Protein AF-0000000072543665 (afdb_homodimer)

Solvent-accessible surface area (backbone atoms only — not comparable to full-atom values): 43039 Å² total; per-residue (Å²): 125,85,68,69,46,67,30,42,24,50,33,40,37,36,39,25,65,48,88,62,60,56,74,70,68,54,49,58,55,33,47,36,48,7,52,50,52,46,51,33,30,59,64,50,73,60,45,71,70,67,38,50,72,37,11,46,48,47,35,38,36,53,40,24,29,23,75,72,52,76,72,54,81,66,68,75,45,65,63,80,78,76,68,82,71,56,86,48,77,48,58,83,32,67,65,46,32,52,29,47,44,53,49,45,50,52,23,52,49,37,42,51,32,21,21,75,61,58,68,23,62,46,40,35,40,36,21,64,74,31,35,34,42,40,33,15,62,40,37,46,17,27,71,41,34,36,33,38,36,25,29,35,42,63,70,53,56,50,53,37,49,74,72,68,39,65,69,45,40,62,55,40,52,51,51,52,51,51,53,58,56,59,64,68,68,74,88,77,84,64,71,80,72,63,58,73,32,69,60,50,66,56,46,55,76,69,66,58,64,56,83,82,54,71,81,71,56,69,63,31,57,54,34,44,57,51,47,49,63,68,31,38,67,30,67,46,30,26,34,43,26,52,48,74,34,37,57,48,49,51,56,49,58,74,68,40,65,82,47,32,39,87,58,71,59,54,18,50,40,63,49,25,36,41,26,76,48,84,31,48,55,21,23,34,42,66,54,48,76,46,79,48,74,42,84,40,66,45,98,87,65,50,72,42,66,30,28,35,38,39,37,38,44,84,44,48,48,67,34,54,53,37,43,52,53,48,47,62,72,72,45,88,57,50,38,36,41,39,47,43,68,42,66,64,33,15,47,63,28,43,68,64,87,61,78,48,80,82,70,82,58,86,70,60,57,68,64,46,48,80,92,51,47,64,54,55,36,36,56,60,61,54,85,59,68,47,46,44,69,40,33,40,36,40,49,98,91,40,71,47,78,41,103,126,84,69,70,44,67,28,41,24,50,31,40,36,37,38,24,64,46,88,61,60,55,75,70,68,54,50,58,55,34,48,37,48,6,53,50,52,45,51,34,29,60,64,50,74,59,45,70,71,67,36,50,70,36,12,47,48,47,36,40,38,53,42,22,30,23,75,73,52,75,73,53,83,65,67,75,46,66,63,79,80,77,68,82,70,57,88,48,78,49,59,82,31,69,65,47,31,51,29,48,43,54,51,46,50,51,23,52,50,39,42,51,32,19,21,75,62,58,69,23,63,46,39,35,40,35,21,63,74,33,34,35,43,40,32,15,61,40,37,46,16,27,71,41,34,36,34,38,36,22,29,35,41,63,70,56,56,52,53,38,48,72,73,68,39,64,68,44,40,62,56,40,52,50,51,51,51,51,53,57,56,57,62,69,67,73,88,78,84,64,73,80,72,63,55,70,28,67,62,47,58,56,45,56,78,69,65,58,61,55,82,84,52,71,81,68,54,69,64,23,58,56,32,38,56,52,47,51,62,69,30,40,68,28,66,45,29,25,35,44,26,50,45,74,33,39,57,48,49,51,56,48,58,75,68,40,64,83,47,32,39,88,58,69,58,53,18,51,41,63,47,26,35,41,27,75,47,84,31,48,55,22,23,33,43,64,56,48,75,46,80,50,77,44,84,40,64,46,99,85,65,50,72,41,66,31,29,36,39,40,38,38,44,84,44,48,49,64,35,53,54,38,43,51,53,50,46,61,72,74,45,87,57,53,36,36,39,38,48,42,68,42,68,65,34,15,47,63,27,44,68,63,87,63,79,48,80,81,69,81,57,85,70,62,57,69,63,46,49,80,92,52,46,64,52,56,36,36,57,59,62,55,84,60,68,47,46,45,70,39,32,40,36,41,48,98,90,40,71,49,77,43,102

Structure (mmCIF, N/CA/C/O backbone):
data_AF-0000000072543665-model_v1
#
loop_
_entity.id
_entity.type
_entity.pdbx_description
1 polymer 'Uncharacterized protein'
#
loop_
_atom_site.group_PDB
_atom_site.id
_atom_site.type_symbol
_atom_site.label_atom_id
_atom_site.label_alt_id
_atom_site.label_comp_id
_atom_site.label_asym_id
_atom_site.label_entity_id
_atom_site.label_seq_id
_atom_site.pdbx_PDB_ins_code
_atom_site.Cartn_x
_atom_site.Cartn_y
_atom_site.Car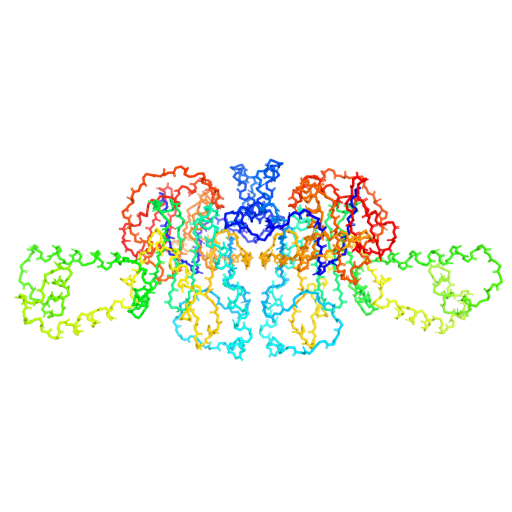tn_z
_atom_site.occupancy
_atom_site.B_iso_or_equiv
_atom_site.auth_seq_id
_atom_site.auth_comp_id
_atom_site.auth_asym_id
_atom_site.auth_atom_id
_atom_site.pdbx_PDB_model_num
ATOM 1 N N . LYS A 1 1 ? -8.148 32.5 -3.932 1 74 1 LYS A N 1
ATOM 2 C CA . LYS A 1 1 ? -7.395 31.25 -3.951 1 74 1 LYS A CA 1
ATOM 3 C C . LYS A 1 1 ? -7.289 30.656 -2.551 1 74 1 LYS A C 1
ATOM 5 O O . LYS A 1 1 ? -7.27 31.375 -1.558 1 74 1 LYS A O 1
ATOM 10 N N . ILE A 1 2 ? -7.387 29.375 -2.41 1 83.69 2 ILE A N 1
ATOM 11 C CA . ILE A 1 2 ? -7.398 28.734 -1.099 1 83.69 2 ILE A CA 1
ATOM 12 C C . ILE A 1 2 ? -5.969 28.5 -0.627 1 83.69 2 ILE A C 1
ATOM 14 O O . ILE A 1 2 ? -5.164 27.891 -1.348 1 83.69 2 ILE A O 1
ATOM 18 N N . PRO A 1 3 ? -5.664 29.047 0.487 1 84.81 3 PRO A N 1
ATOM 19 C CA . PRO A 1 3 ? -4.324 28.781 1.022 1 84.81 3 PRO A CA 1
ATOM 20 C C . PRO A 1 3 ? -4.141 27.344 1.476 1 84.81 3 PRO A C 1
ATOM 22 O O . PRO A 1 3 ? -5.121 26.641 1.723 1 84.81 3 PRO A O 1
ATOM 25 N N . ILE A 1 4 ? -2.893 26.953 1.567 1 87.69 4 ILE A N 1
ATOM 26 C CA . ILE A 1 4 ? -2.602 25.609 2.045 1 87.69 4 ILE A CA 1
ATOM 27 C C . ILE A 1 4 ? -2.699 25.578 3.568 1 87.69 4 ILE A C 1
ATOM 29 O O . ILE A 1 4 ? -2.293 26.516 4.246 1 87.69 4 ILE A O 1
ATOM 33 N N . ASP A 1 5 ? -3.297 24.641 4.09 1 92 5 ASP A N 1
ATOM 34 C CA . ASP A 1 5 ? -3.404 24.344 5.512 1 92 5 ASP A CA 1
ATOM 35 C C . ASP A 1 5 ? -2.672 23.047 5.855 1 92 5 ASP A C 1
ATOM 37 O O . ASP A 1 5 ? -3.119 21.953 5.492 1 92 5 ASP A O 1
ATOM 41 N N . TRP A 1 6 ? -1.608 23.125 6.613 1 94.12 6 TRP A N 1
ATOM 42 C CA . TRP A 1 6 ? -0.753 21.969 6.902 1 94.12 6 TRP A CA 1
ATOM 43 C C . TRP A 1 6 ? -1.283 21.188 8.094 1 94.12 6 TRP A C 1
ATOM 45 O O . TRP A 1 6 ? -0.741 20.141 8.445 1 94.12 6 TRP A O 1
ATOM 55 N N . SER A 1 7 ? -2.307 21.719 8.719 1 95.81 7 SER A N 1
ATOM 56 C CA . SER A 1 7 ? -2.904 20.953 9.805 1 95.81 7 SER A CA 1
ATOM 57 C C . SER A 1 7 ? -3.691 19.766 9.281 1 95.81 7 SER A C 1
ATOM 59 O O . SER A 1 7 ? -4.246 19.812 8.18 1 95.81 7 SER A O 1
ATOM 61 N N . LEU A 1 8 ? -3.709 18.719 10.039 1 97.38 8 LEU A N 1
ATOM 62 C CA . LEU A 1 8 ? -4.461 17.516 9.672 1 97.38 8 LEU A CA 1
ATOM 63 C C . LEU A 1 8 ? -5.918 17.641 10.109 1 97.38 8 LEU A C 1
ATOM 65 O O . LEU A 1 8 ? -6.219 18.281 11.117 1 97.38 8 LEU A O 1
ATOM 69 N N . LYS A 1 9 ? -6.738 17.109 9.312 1 97.44 9 LYS A N 1
ATOM 70 C CA . LYS A 1 9 ? -8.164 17.078 9.617 1 97.44 9 LYS A CA 1
ATOM 71 C C . LYS A 1 9 ? -8.672 15.648 9.75 1 97.44 9 LYS A C 1
ATOM 73 O O . LYS A 1 9 ? -8.133 14.734 9.117 1 97.44 9 LYS A O 1
ATOM 78 N N . SER A 1 10 ? -9.656 15.438 10.594 1 96.56 10 SER A N 1
ATOM 79 C CA . SER A 1 10 ? -10.188 14.094 10.82 1 96.56 10 SER A CA 1
ATOM 80 C C . SER A 1 10 ? -11.523 13.898 10.102 1 96.56 10 SER A C 1
ATOM 82 O O . SER A 1 10 ? -11.984 12.773 9.93 1 96.56 10 SER A O 1
ATOM 84 N N . LYS A 1 11 ? -12.133 15.016 9.773 1 97.12 11 LYS A N 1
ATOM 85 C CA . LYS A 1 11 ? -13.422 14.961 9.102 1 97.12 11 LYS A CA 1
ATOM 86 C C . LYS A 1 11 ? -13.609 16.156 8.18 1 97.12 11 LYS A C 1
ATOM 88 O O . LYS A 1 11 ? -13.125 17.25 8.469 1 97.12 11 LYS A O 1
ATOM 93 N N . LEU A 1 12 ? -14.242 15.945 7.086 1 97.44 12 LEU A N 1
ATOM 94 C CA . LEU A 1 12 ? -14.594 16.953 6.098 1 97.44 12 LEU A CA 1
ATOM 95 C C . LEU A 1 12 ? -16.047 16.812 5.648 1 97.44 12 LEU A C 1
ATOM 97 O O . LEU A 1 12 ? -16.469 15.703 5.297 1 97.44 12 LEU A O 1
ATOM 101 N N . ARG A 1 13 ? -16.75 17.859 5.809 1 97.19 13 ARG A N 1
ATOM 102 C CA . ARG A 1 13 ? -18.141 17.891 5.371 1 97.19 13 ARG A CA 1
ATOM 103 C C . ARG A 1 13 ? -18.328 18.844 4.199 1 97.19 13 ARG A C 1
ATOM 105 O O . ARG A 1 13 ? -17.969 20.016 4.289 1 97.19 13 ARG A O 1
ATOM 112 N N . ILE A 1 14 ? -18.922 18.375 3.164 1 96.62 14 ILE A N 1
ATOM 113 C CA . ILE A 1 14 ? -19.219 19.172 1.981 1 96.62 14 ILE A CA 1
ATOM 114 C C . ILE A 1 14 ? -20.734 19.359 1.848 1 96.62 14 ILE A C 1
ATOM 116 O O . ILE A 1 14 ? -21.484 18.391 1.897 1 96.62 14 ILE A O 1
ATOM 120 N N . ALA A 1 15 ? -21.156 20.547 1.679 1 94.75 15 ALA A N 1
ATOM 121 C CA . ALA A 1 15 ? -22.562 20.844 1.507 1 94.75 15 ALA A CA 1
ATOM 122 C C . ALA A 1 15 ? -22.812 21.656 0.234 1 94.75 15 ALA A C 1
ATOM 124 O O . ALA A 1 15 ? -22.078 22.609 -0.052 1 94.75 15 ALA A O 1
ATOM 125 N N . SER A 1 16 ? -23.797 21.234 -0.532 1 94.25 16 SER A N 1
ATOM 126 C CA . SER A 1 16 ? -24.188 21.922 -1.756 1 94.25 16 SER A CA 1
ATOM 127 C C . SER A 1 16 ? -25.625 21.609 -2.137 1 94.25 16 SER A C 1
ATOM 129 O O . SER A 1 16 ? -26.188 20.594 -1.696 1 94.25 16 SER A O 1
ATOM 131 N N . THR A 1 17 ? -26.172 22.531 -2.908 1 91.5 17 THR A N 1
ATOM 132 C CA . THR A 1 17 ? -27.516 22.266 -3.436 1 91.5 17 THR A CA 1
ATOM 133 C C . THR A 1 17 ? -27.438 21.359 -4.664 1 91.5 17 THR A C 1
ATOM 135 O O . THR A 1 17 ? -28.438 20.75 -5.059 1 91.5 17 THR A O 1
ATOM 138 N N . ASP A 1 18 ? -26.281 21.281 -5.219 1 92.06 18 ASP A N 1
ATOM 139 C CA . ASP A 1 18 ? -26.078 20.391 -6.363 1 92.06 18 ASP A CA 1
ATOM 140 C C . ASP A 1 18 ? -26.094 18.938 -5.93 1 92.06 18 ASP A C 1
ATOM 142 O O . ASP A 1 18 ? -25.844 18.625 -4.766 1 92.06 18 ASP A O 1
ATOM 146 N N . ASN A 1 19 ? -26.391 18.109 -6.887 1 90.5 19 ASN A N 1
ATOM 147 C CA . ASN A 1 19 ? -26.344 16.672 -6.641 1 90.5 19 ASN A CA 1
ATOM 148 C C . ASN A 1 19 ? -24.922 16.188 -6.418 1 90.5 19 ASN A C 1
ATOM 150 O O . ASN A 1 19 ? -24.016 16.516 -7.191 1 90.5 19 ASN A O 1
ATOM 154 N N . LEU A 1 20 ? -24.719 15.445 -5.293 1 92.19 20 LEU A N 1
ATOM 155 C CA . LEU A 1 20 ? -23.391 14.906 -4.969 1 92.19 20 LEU A CA 1
ATOM 156 C C . LEU A 1 20 ? -23.422 13.383 -4.988 1 92.19 20 LEU A C 1
ATOM 158 O O . LEU A 1 20 ? -22.484 12.742 -4.508 1 92.19 20 LEU A O 1
ATOM 162 N N . SER A 1 21 ? -24.328 12.758 -5.594 1 86.94 21 SER A N 1
ATOM 163 C CA . SER A 1 21 ? -24.5 11.312 -5.582 1 86.94 21 SER A CA 1
ATOM 164 C C . SER A 1 21 ? -23.391 10.617 -6.355 1 86.94 21 SER A C 1
ATOM 166 O O . SER A 1 21 ? -23.062 9.453 -6.09 1 86.94 21 SER A O 1
ATOM 168 N N . TRP A 1 22 ? -22.844 11.352 -7.281 1 86.25 22 TRP A N 1
ATOM 169 C CA . TRP A 1 22 ? -21.797 10.773 -8.109 1 86.25 22 TRP A CA 1
ATOM 170 C C . TRP A 1 22 ? -20.547 10.469 -7.273 1 86.25 22 TRP A C 1
ATOM 172 O O . TRP A 1 22 ? -19.688 9.688 -7.688 1 86.25 22 TRP A O 1
ATOM 182 N N . CYS A 1 23 ? -20.453 10.984 -6.113 1 87.12 23 CYS A N 1
ATOM 183 C CA . CYS A 1 23 ? -19.328 10.719 -5.227 1 87.12 23 CYS A CA 1
ATOM 184 C C . CYS A 1 23 ? -19.469 9.367 -4.543 1 87.12 23 CYS A C 1
ATOM 186 O O . CYS A 1 23 ? -18.484 8.812 -4.039 1 87.12 23 CYS A O 1
ATOM 188 N N . MET A 1 24 ? -20.609 8.836 -4.488 1 81.19 24 MET A N 1
ATOM 189 C CA . MET A 1 24 ? -20.859 7.602 -3.748 1 81.19 24 MET A CA 1
ATOM 190 C C . MET A 1 24 ? -21.156 6.449 -4.699 1 81.19 24 MET A C 1
ATOM 192 O O . MET A 1 24 ? -20.875 5.293 -4.395 1 81.19 24 MET A O 1
ATOM 196 N N . ASN A 1 25 ? -21.891 6.73 -5.688 1 77.94 25 ASN A N 1
ATOM 197 C CA . ASN A 1 25 ? -22.375 5.695 -6.59 1 77.94 25 ASN A CA 1
ATOM 198 C C . ASN A 1 25 ? -21.406 5.434 -7.734 1 77.94 25 ASN A C 1
ATOM 200 O O . ASN A 1 25 ? -21.781 5.543 -8.906 1 77.94 25 ASN A O 1
ATOM 204 N N . MET A 1 26 ? -20.312 5.055 -7.301 1 77.06 26 MET A N 1
ATOM 205 C CA . MET A 1 26 ? -19.312 4.828 -8.336 1 77.06 26 MET A CA 1
ATOM 206 C C . MET A 1 26 ? -19.359 3.385 -8.828 1 77.06 26 MET A C 1
ATOM 208 O O . MET A 1 26 ? -19.438 2.453 -8.031 1 77.06 26 MET A O 1
ATOM 212 N N . LYS A 1 27 ? -19.391 3.338 -10.133 1 82.25 27 LYS A N 1
ATOM 213 C CA . LYS A 1 27 ? -19.266 2.018 -10.742 1 82.25 27 LYS A CA 1
ATOM 214 C C . LYS A 1 27 ? -17.875 1.438 -10.508 1 82.25 27 LYS A C 1
ATOM 216 O O . LYS A 1 27 ? -16.922 2.18 -10.258 1 82.25 27 LYS A O 1
ATOM 221 N N . SER A 1 28 ? -17.875 0.168 -10.625 1 83.5 28 SER A N 1
ATOM 222 C CA . SER A 1 28 ? -16.609 -0.538 -10.398 1 83.5 28 SER A CA 1
ATOM 223 C C . SER A 1 28 ? -15.516 -0.043 -11.336 1 83.5 28 SER A C 1
ATOM 225 O O . SER A 1 28 ? -14.367 0.118 -10.93 1 83.5 28 SER A O 1
ATOM 227 N N . PHE A 1 29 ? -15.914 0.272 -12.469 1 82.31 29 PHE A N 1
ATOM 228 C CA . PHE A 1 29 ? -14.953 0.729 -13.461 1 82.31 29 PHE A CA 1
ATOM 229 C C . PHE A 1 29 ? -14.414 2.107 -13.094 1 82.31 29 PHE A C 1
ATOM 231 O O . PHE A 1 29 ? -13.219 2.371 -13.25 1 82.31 29 PHE A O 1
ATOM 238 N N . ASP A 1 30 ? -15.273 2.939 -12.609 1 82.81 30 ASP A N 1
ATOM 239 C CA . ASP A 1 30 ? -14.859 4.285 -12.227 1 82.81 30 ASP A CA 1
ATOM 240 C C . ASP A 1 30 ? -13.914 4.25 -11.023 1 82.81 30 ASP A C 1
ATOM 242 O O . ASP A 1 30 ? -12.938 5.004 -10.977 1 82.81 30 ASP A O 1
ATOM 246 N N . GLU A 1 31 ? -14.219 3.42 -10.203 1 82.94 31 GLU A N 1
ATOM 247 C CA . GLU A 1 31 ? -13.352 3.266 -9.039 1 82.94 31 GLU A CA 1
ATOM 248 C C . GLU A 1 31 ? -11.969 2.766 -9.445 1 82.94 31 GLU A C 1
ATOM 250 O O . GLU A 1 31 ? -10.953 3.305 -9 1 82.94 31 GLU A O 1
ATOM 255 N N . ALA A 1 32 ? -11.961 1.787 -10.258 1 82.75 32 ALA A N 1
ATOM 256 C CA . ALA A 1 32 ? -10.695 1.225 -10.727 1 82.75 32 ALA A CA 1
ATOM 257 C C . ALA A 1 32 ? -9.883 2.262 -11.5 1 82.75 32 ALA A C 1
ATOM 259 O O . ALA A 1 32 ? -8.664 2.357 -11.328 1 82.75 32 ALA A O 1
ATOM 260 N N . THR A 1 33 ? -10.586 3.002 -12.242 1 77.56 33 THR A N 1
ATOM 261 C CA . THR A 1 33 ? -9.93 4.047 -13.023 1 77.56 33 THR A CA 1
ATOM 262 C C . THR A 1 33 ? -9.352 5.121 -12.109 1 77.56 33 THR A C 1
ATOM 264 O O . THR A 1 33 ? -8.25 5.621 -12.359 1 77.56 33 THR A O 1
ATOM 267 N N . GLY A 1 34 ? -10.141 5.461 -11.148 1 78.38 34 GLY A N 1
ATOM 268 C CA . GLY A 1 34 ? -9.641 6.438 -10.188 1 78.38 34 GLY A CA 1
ATOM 269 C C . GLY A 1 34 ? -8.367 6 -9.492 1 78.38 34 GLY A C 1
ATOM 270 O O . GLY A 1 34 ? -7.434 6.789 -9.344 1 78.38 34 GLY A O 1
ATOM 271 N N . LEU A 1 35 ? -8.297 4.781 -9.094 1 79.69 35 LEU A N 1
ATOM 272 C CA . LEU A 1 35 ? -7.113 4.223 -8.445 1 79.69 35 LEU A CA 1
ATOM 273 C C . LEU A 1 35 ? -5.918 4.254 -9.391 1 79.69 35 LEU A C 1
ATOM 275 O O . LEU A 1 35 ? -4.824 4.672 -9.008 1 79.69 35 LEU A O 1
ATOM 279 N N . GLN A 1 36 ? -6.211 3.857 -10.547 1 75.94 36 GLN A N 1
ATOM 280 C CA . GLN A 1 36 ? -5.145 3.807 -11.547 1 75.94 36 GLN A CA 1
ATOM 281 C C . GLN A 1 36 ? -4.598 5.203 -11.836 1 75.94 36 GLN A C 1
ATOM 283 O O . GLN A 1 36 ? -3.387 5.387 -11.961 1 75.94 36 GLN A O 1
ATOM 288 N N . SER A 1 37 ? -5.484 6.09 -11.945 1 74.19 37 SER A N 1
ATOM 289 C CA . SER A 1 37 ? -5.082 7.465 -12.219 1 74.19 37 SER A CA 1
ATOM 290 C C . SER A 1 37 ? -4.262 8.047 -11.07 1 74.19 37 SER A C 1
ATOM 292 O O . SER A 1 37 ? -3.328 8.812 -11.297 1 74.19 37 SER A O 1
ATOM 294 N N . PHE A 1 38 ? -4.613 7.738 -9.938 1 75.06 38 PHE A N 1
ATOM 295 C CA . PHE A 1 38 ? -3.887 8.188 -8.75 1 75.06 38 PHE A CA 1
ATOM 296 C C . PHE A 1 38 ? -2.457 7.66 -8.766 1 75.06 38 PHE A C 1
ATOM 298 O O . PHE A 1 38 ? -1.521 8.383 -8.422 1 75.06 38 PHE A O 1
ATOM 305 N N . LEU A 1 39 ? -2.258 6.449 -9.156 1 73.94 39 LEU A N 1
ATOM 306 C CA . LEU A 1 39 ? -0.971 5.766 -9.094 1 73.94 39 LEU A CA 1
ATOM 307 C C . LEU A 1 39 ? -0.036 6.262 -10.188 1 73.94 39 LEU A C 1
ATOM 309 O O . LEU A 1 39 ? 1.17 6.398 -9.969 1 73.94 39 LEU A O 1
ATOM 313 N N . THR A 1 40 ? -0.491 6.438 -11.32 1 66.62 40 THR A N 1
ATOM 314 C CA . THR A 1 40 ? 0.354 6.781 -12.461 1 66.62 40 THR A CA 1
ATOM 315 C C . THR A 1 40 ? 0.629 8.281 -12.5 1 66.62 40 THR A C 1
ATOM 317 O O . THR A 1 40 ? 1.479 8.742 -13.258 1 66.62 40 THR A O 1
ATOM 320 N N . CYS A 1 41 ? 0.304 8.977 -11.461 1 57.69 41 CYS A N 1
ATOM 321 C CA . CYS A 1 41 ? 0.496 10.414 -11.367 1 57.69 41 CYS A CA 1
ATOM 322 C C . CYS A 1 41 ? 0.466 11.07 -12.742 1 57.69 41 CYS A C 1
ATOM 324 O O . CYS A 1 41 ? 1.146 12.062 -12.977 1 57.69 41 CYS A O 1
ATOM 326 N N . GLN A 1 42 ? 0.252 10.258 -13.852 1 51.53 42 GLN A N 1
ATOM 327 C CA . GLN A 1 42 ? 0.447 10.781 -15.203 1 51.53 42 GLN A CA 1
ATOM 328 C C . GLN A 1 42 ? -0.105 12.195 -15.328 1 51.53 42 GLN A C 1
ATOM 330 O O . GLN A 1 42 ? -1.228 12.469 -14.898 1 51.53 42 GLN A O 1
ATOM 335 N N . ASP A 1 43 ? 0.897 13.141 -15.188 1 45.41 43 ASP A N 1
ATOM 336 C CA . ASP A 1 43 ? 0.604 14.531 -15.539 1 45.41 43 ASP A CA 1
ATOM 337 C C . ASP A 1 43 ? -0.331 14.602 -16.75 1 45.41 43 ASP A C 1
ATOM 339 O O . ASP A 1 43 ? -0.404 15.625 -17.422 1 45.41 43 ASP A O 1
ATOM 343 N N . LYS A 1 44 ? -0.463 13.492 -17.453 1 41.06 44 LYS A N 1
ATOM 344 C CA . LYS A 1 44 ? -1.145 14.008 -18.641 1 41.06 44 LYS A CA 1
ATOM 345 C C . LYS A 1 44 ? -2.252 14.984 -18.25 1 41.06 44 LYS A C 1
ATOM 347 O O . LYS A 1 44 ? -3.17 14.625 -17.5 1 41.06 44 LYS A O 1
ATOM 352 N N . ILE A 1 45 ? -1.913 16.172 -17.828 1 40.81 45 ILE A N 1
ATOM 353 C CA . ILE A 1 45 ? -2.91 17.234 -17.891 1 40.81 45 ILE A CA 1
ATOM 354 C C . ILE A 1 45 ? -4.25 16.656 -18.344 1 40.81 45 ILE A C 1
ATOM 356 O O . ILE A 1 45 ? -5.301 17.016 -17.812 1 40.81 45 ILE A O 1
ATOM 360 N N . THR A 1 46 ? -4.121 15.844 -19.312 1 43.5 46 THR A N 1
ATOM 361 C CA . THR A 1 46 ? -5.262 15.352 -20.078 1 43.5 46 THR A CA 1
ATOM 362 C C . THR A 1 46 ? -5.992 14.25 -19.312 1 43.5 46 THR A C 1
ATOM 364 O O . THR A 1 46 ? -7.125 13.898 -19.641 1 43.5 46 THR A O 1
ATOM 367 N N . SER A 1 47 ? -5.32 13.734 -18.281 1 49.78 47 SER A N 1
ATOM 368 C CA . SER A 1 47 ? -5.914 12.523 -17.734 1 49.78 47 SER A CA 1
ATOM 369 C C . SER A 1 47 ? -7.09 12.852 -16.812 1 49.78 47 SER A C 1
ATOM 371 O O . SER A 1 47 ? -8.125 12.18 -16.859 1 49.78 47 SER A O 1
ATOM 373 N N . PHE A 1 48 ? -6.844 13.977 -15.891 1 51.91 48 PHE A N 1
ATOM 374 C CA . PHE A 1 48 ? -8.008 14.312 -15.078 1 51.91 48 PHE A CA 1
ATOM 375 C C . PHE A 1 48 ? -9.195 14.672 -15.953 1 51.91 48 PHE A C 1
ATOM 377 O O . PHE A 1 48 ? -10.352 14.492 -15.555 1 51.91 48 PHE A O 1
ATOM 384 N N . GLN A 1 49 ? -8.703 15.195 -17.078 1 52.12 49 GLN A N 1
ATOM 385 C CA . GLN A 1 49 ? -9.758 15.633 -18 1 52.12 49 GLN A CA 1
ATOM 386 C C . GLN A 1 49 ? -10.531 14.438 -18.547 1 52.12 49 GLN A C 1
ATOM 388 O O . GLN A 1 49 ? -11.711 14.555 -18.891 1 52.12 49 GLN A O 1
ATOM 393 N N . TRP A 1 50 ? -9.82 13.266 -18.453 1 55.28 50 TRP A N 1
ATOM 394 C CA . TRP A 1 50 ? -10.484 12.133 -19.078 1 55.28 50 TRP A CA 1
ATOM 395 C C . TRP A 1 50 ? -11.148 11.234 -18.047 1 55.28 50 TRP A C 1
ATOM 397 O O . TRP A 1 50 ? -11.883 10.305 -18.391 1 55.28 50 TRP A O 1
ATOM 407 N N . ASP A 1 51 ? -10.977 11.812 -16.797 1 70.44 51 ASP A N 1
ATOM 408 C CA . ASP A 1 51 ? -11.594 11 -15.758 1 70.44 51 ASP A CA 1
ATOM 409 C C . ASP A 1 51 ? -13.062 11.375 -15.57 1 70.44 51 ASP A C 1
ATOM 411 O O . ASP A 1 51 ? -13.43 12.547 -15.664 1 70.44 51 ASP A O 1
ATOM 415 N N . SER A 1 52 ? -13.859 10.453 -15.516 1 81.69 52 SER A N 1
ATOM 416 C CA . SER A 1 52 ? -15.211 10.719 -15.039 1 81.69 52 SER A CA 1
ATOM 417 C C . SER A 1 52 ? -15.195 11.414 -13.68 1 81.69 52 SER A C 1
ATOM 419 O O . SER A 1 52 ? -14.195 11.344 -12.961 1 81.69 52 SER A O 1
ATOM 421 N N . PRO A 1 53 ? -16.188 12.188 -13.43 1 83.94 53 PRO A N 1
ATOM 422 C CA . PRO A 1 53 ? -16.266 12.82 -12.109 1 83.94 53 PRO A CA 1
ATOM 423 C C . PRO A 1 53 ? -16.109 11.82 -10.969 1 83.94 53 PRO A C 1
ATOM 425 O O . PRO A 1 53 ? -15.469 12.125 -9.953 1 83.94 53 PRO A O 1
ATOM 428 N N . GLU A 1 54 ? -16.625 10.695 -11.211 1 87.31 54 GLU A N 1
AT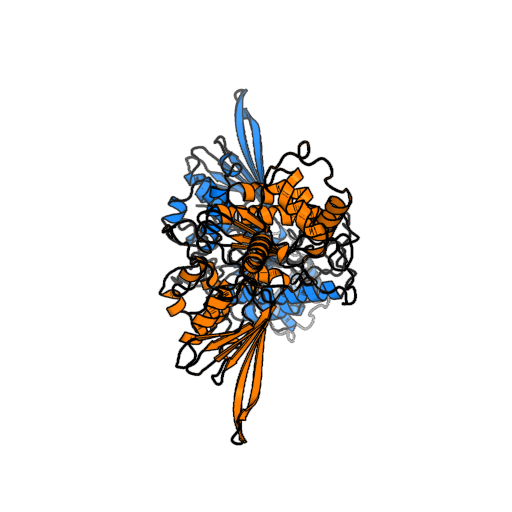OM 429 C CA . GLU A 1 54 ? -16.547 9.648 -10.195 1 87.31 54 GLU A CA 1
ATOM 430 C C . GLU A 1 54 ? -15.109 9.195 -9.984 1 87.31 54 GLU A C 1
ATOM 432 O O . GLU A 1 54 ? -14.648 9.094 -8.844 1 87.31 54 GLU A O 1
ATOM 437 N N . SER A 1 55 ? -14.484 8.969 -11.031 1 86.38 55 SER A N 1
ATOM 438 C CA . SER A 1 55 ? -13.094 8.531 -10.961 1 86.38 55 SER A CA 1
ATOM 439 C C . SER A 1 55 ? -12.195 9.617 -10.375 1 86.38 55 SER A C 1
ATOM 441 O O . SER A 1 55 ? -11.266 9.32 -9.617 1 86.38 55 SER A O 1
ATOM 443 N N . SER A 1 56 ? -12.492 10.789 -10.719 1 85.69 56 SER A N 1
ATOM 444 C CA . SER A 1 56 ? -11.719 11.914 -10.203 1 85.69 56 SER A CA 1
ATOM 445 C C . SER A 1 56 ? -11.906 12.062 -8.695 1 85.69 56 SER A C 1
ATOM 447 O O . SER A 1 56 ? -10.953 12.367 -7.973 1 85.69 56 SER A O 1
ATOM 449 N N . PHE A 1 57 ? -13.141 11.914 -8.273 1 90.44 57 PHE A N 1
ATOM 450 C CA . PHE A 1 57 ? -13.414 12 -6.844 1 90.44 57 PHE A CA 1
ATOM 451 C C . PHE A 1 57 ? -12.648 10.922 -6.082 1 90.44 57 PHE A C 1
ATOM 453 O O . PHE A 1 57 ? -12.07 11.188 -5.027 1 90.44 57 PHE A O 1
ATOM 460 N N . LYS A 1 58 ? -12.68 9.734 -6.617 1 89.25 58 LYS A N 1
ATOM 461 C CA . LYS A 1 58 ? -11.945 8.641 -5.984 1 89.25 58 LYS A CA 1
ATOM 462 C C . LYS A 1 58 ? -10.453 8.953 -5.906 1 89.25 58 LYS A C 1
ATOM 464 O O . LYS A 1 58 ? -9.828 8.734 -4.867 1 89.25 58 LYS A O 1
ATOM 469 N N . ARG A 1 59 ? -9.969 9.469 -6.902 1 87.44 59 ARG A N 1
ATOM 470 C CA . ARG A 1 59 ? -8.555 9.828 -6.977 1 87.44 59 ARG A CA 1
ATOM 471 C C . ARG A 1 59 ? -8.188 10.836 -5.891 1 87.44 59 ARG A C 1
ATOM 473 O O . ARG A 1 59 ? -7.098 10.773 -5.32 1 87.44 59 ARG A O 1
ATOM 480 N N . CYS A 1 60 ? -9.094 11.695 -5.59 1 89.19 60 CYS A N 1
ATOM 481 C CA . CYS A 1 60 ? -8.844 12.758 -4.621 1 89.19 60 CYS A CA 1
ATOM 482 C C . CYS A 1 60 ? -9.047 12.258 -3.195 1 89.19 60 CYS A C 1
ATOM 484 O O . CYS A 1 60 ? -8.758 12.969 -2.234 1 89.19 60 CYS A O 1
ATOM 486 N N . SER A 1 61 ? -9.484 11.062 -3.074 1 92.56 61 SER A N 1
ATOM 487 C CA . SER A 1 61 ? -9.852 10.555 -1.757 1 92.56 61 SER A CA 1
ATOM 488 C C . SER A 1 61 ? -8.922 9.422 -1.321 1 92.56 61 SER A C 1
ATOM 490 O O . SER A 1 61 ? -9.32 8.547 -0.546 1 92.56 61 SER A O 1
ATOM 492 N N . LEU A 1 62 ? -7.742 9.461 -1.835 1 93.06 62 LEU A N 1
ATOM 493 C CA . LEU A 1 62 ? -6.797 8.375 -1.569 1 93.06 62 LEU A CA 1
ATOM 494 C C . LEU A 1 62 ? -5.574 8.898 -0.819 1 93.06 62 LEU A C 1
ATOM 496 O O . LEU A 1 62 ? -5.238 10.078 -0.916 1 93.06 62 LEU A O 1
ATOM 500 N N . TYR A 1 63 ? -4.934 8.023 -0.045 1 94.06 63 TYR A N 1
ATOM 501 C CA . TYR A 1 63 ? -3.709 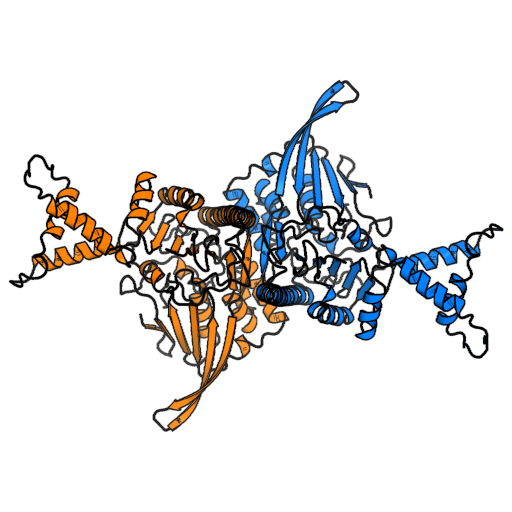8.344 0.683 1 94.06 63 TYR A CA 1
ATOM 502 C C . TYR A 1 63 ? -2.973 7.074 1.094 1 94.06 63 TYR A C 1
ATOM 504 O O . TYR A 1 63 ? -3.463 5.965 0.871 1 94.06 63 TYR A O 1
ATOM 512 N N . TRP A 1 64 ? -1.771 7.223 1.616 1 95.75 64 TRP A N 1
ATOM 513 C CA . TRP A 1 64 ? -0.948 6.098 2.053 1 95.75 64 TRP A CA 1
ATOM 514 C C . TRP A 1 64 ? -0.684 6.164 3.553 1 95.75 64 TRP A C 1
ATOM 516 O O . TRP A 1 64 ? -0.428 7.242 4.098 1 95.75 64 TRP A O 1
ATOM 526 N N . GLN A 1 65 ? -0.73 5.004 4.176 1 98.12 65 GLN A N 1
ATOM 527 C CA . GLN A 1 65 ? -0.592 4.969 5.629 1 98.12 65 GLN A CA 1
ATOM 528 C C . GLN A 1 65 ? 0.228 3.76 6.074 1 98.12 65 GLN A C 1
ATOM 530 O O . GLN A 1 65 ? 0.18 2.703 5.438 1 98.12 65 GLN A O 1
ATOM 535 N N . HIS A 1 66 ? 0.998 3.953 7.102 1 98.44 66 HIS A N 1
ATOM 536 C CA . HIS A 1 66 ? 1.632 2.863 7.836 1 98.44 66 HIS A CA 1
ATOM 537 C C . HIS A 1 66 ? 1.635 3.139 9.336 1 98.44 66 HIS A C 1
ATOM 539 O O . HIS A 1 66 ? 1.902 4.262 9.766 1 98.44 66 HIS A O 1
ATOM 545 N N . PRO A 1 67 ? 1.513 2.17 10.211 1 96.62 67 PRO A N 1
ATOM 546 C CA . PRO A 1 67 ? 1.005 0.827 9.922 1 96.62 67 PRO A CA 1
ATOM 547 C C . PRO A 1 67 ? -0.485 0.82 9.586 1 96.62 67 PRO A C 1
ATOM 549 O O . PRO A 1 67 ? -1.108 1.882 9.5 1 96.62 67 PRO A O 1
ATOM 552 N N . ASN A 1 68 ? -0.978 -0.332 9.188 1 95 68 ASN A N 1
ATOM 553 C CA . ASN A 1 68 ? -2.404 -0.551 8.977 1 95 68 ASN A CA 1
ATOM 554 C C . ASN A 1 68 ? -2.914 -1.744 9.773 1 95 68 ASN A C 1
ATOM 556 O O . ASN A 1 68 ? -2.584 -2.891 9.469 1 95 68 ASN A O 1
ATOM 560 N N . LEU A 1 69 ? -3.607 -1.476 10.789 1 93.75 69 LEU A N 1
ATOM 561 C CA . LEU A 1 69 ? -4.266 -2.443 11.656 1 93.75 69 LEU A CA 1
ATOM 562 C C . LEU A 1 69 ? -5.766 -2.182 11.727 1 93.75 69 LEU A C 1
ATOM 564 O O . LEU A 1 69 ? -6.219 -1.342 12.508 1 93.75 69 LEU A O 1
ATOM 568 N N . PRO A 1 70 ? -6.539 -2.98 11.07 1 92.44 70 PRO A N 1
ATOM 569 C CA . PRO A 1 70 ? -7.957 -2.68 10.867 1 92.44 70 PRO A CA 1
ATOM 570 C C . PRO A 1 70 ? -8.734 -2.592 12.18 1 92.44 70 PRO A C 1
ATOM 572 O O . PRO A 1 70 ? -9.797 -1.965 12.234 1 92.44 70 PRO A O 1
ATOM 575 N N . TRP A 1 71 ? -8.273 -3.129 13.297 1 90.5 71 TRP A N 1
ATOM 576 C CA . TRP A 1 71 ? -9.031 -3.172 14.539 1 90.5 71 TRP A CA 1
ATOM 577 C C . TRP A 1 71 ? -8.625 -2.029 15.469 1 90.5 71 TRP A C 1
ATOM 579 O O . TRP A 1 71 ? -9.156 -1.898 16.578 1 90.5 71 TRP A O 1
ATOM 589 N N . THR A 1 72 ? -7.68 -1.261 14.984 1 89.69 72 THR A N 1
ATOM 590 C CA . THR A 1 72 ? -7.16 -0.175 15.812 1 89.69 72 THR A CA 1
ATOM 591 C C . THR A 1 72 ? -7.234 1.153 15.062 1 89.69 72 THR A C 1
ATOM 593 O O . THR A 1 72 ? -6.969 1.21 13.859 1 89.69 72 THR A O 1
ATOM 596 N N . LYS A 1 73 ? -7.641 2.178 15.82 1 89.88 73 LYS A N 1
ATOM 597 C CA . LYS A 1 73 ? -7.617 3.518 15.242 1 89.88 73 LYS A CA 1
ATOM 598 C C . LYS A 1 73 ? -6.203 4.094 15.25 1 89.88 73 LYS A C 1
ATOM 600 O O . LYS A 1 73 ? -5.594 4.246 16.312 1 89.88 73 LYS A O 1
ATOM 605 N N . LEU A 1 74 ? -5.758 4.395 14.133 1 94.56 74 LEU A N 1
ATOM 606 C CA . LEU A 1 74 ? -4.367 4.82 14.016 1 94.56 74 LEU A CA 1
ATOM 607 C C . LEU A 1 74 ? -4.281 6.316 13.742 1 94.56 74 LEU A C 1
ATOM 609 O O . LEU A 1 74 ? -3.184 6.863 13.602 1 94.56 74 LEU A O 1
ATOM 613 N N . PHE A 1 75 ? -5.352 7 13.625 1 95.62 75 PHE A N 1
ATOM 614 C CA . PHE A 1 75 ? -5.469 8.453 13.531 1 95.62 75 PHE A CA 1
ATOM 615 C C . PHE A 1 75 ? -6.844 8.914 14 1 95.62 75 PHE A C 1
ATOM 617 O O . PHE A 1 75 ? -7.863 8.32 13.625 1 95.62 75 PHE A O 1
ATOM 624 N N . PRO A 1 76 ? -6.93 9.984 14.727 1 95.56 76 PRO A N 1
ATOM 625 C CA . PRO A 1 76 ? -5.809 10.695 15.352 1 95.56 76 PRO A CA 1
ATOM 626 C C . PRO A 1 76 ? -5.16 9.898 16.484 1 95.56 76 PRO A C 1
ATOM 628 O O . PRO A 1 76 ? -5.797 9.016 17.062 1 95.56 76 PRO A O 1
ATOM 631 N N . ARG A 1 77 ? -3.91 10.18 16.734 1 94.69 77 ARG A N 1
ATOM 632 C CA . ARG A 1 77 ? -3.178 9.461 17.781 1 94.69 77 ARG A CA 1
ATOM 633 C C . ARG A 1 77 ? -3.223 10.211 19.094 1 94.69 77 ARG A C 1
ATOM 635 O O . ARG A 1 77 ? -3.186 9.602 20.172 1 94.69 77 ARG A O 1
ATOM 642 N N . ILE A 1 78 ? -3.223 11.508 19.031 1 92.38 78 ILE A N 1
ATOM 643 C CA . ILE A 1 78 ? -3.359 12.336 20.219 1 92.38 78 ILE A CA 1
ATOM 644 C C . ILE A 1 78 ? -4.84 12.531 20.547 1 92.38 78 ILE A C 1
ATOM 646 O O . ILE A 1 78 ? -5.539 13.273 19.859 1 92.38 78 ILE A O 1
ATOM 650 N N . VAL A 1 79 ? -5.383 11.695 21.453 1 82.44 79 VAL A N 1
ATOM 651 C CA . VAL A 1 79 ? -6.801 11.742 21.797 1 82.44 79 VAL A CA 1
ATOM 652 C C . VAL A 1 79 ? -6.961 12.008 23.297 1 82.44 79 VAL A C 1
ATOM 654 O O . VAL A 1 79 ? -6.059 11.711 24.078 1 82.44 79 VAL A O 1
ATOM 657 N N . SER A 1 80 ? -8.008 12.734 23.578 1 70.5 80 SER A N 1
ATOM 658 C CA . SER A 1 80 ? -8.305 12.961 25 1 70.5 80 SER A CA 1
ATOM 659 C C . SER A 1 80 ? -8.641 11.656 25.703 1 70.5 80 SER A C 1
ATOM 661 O O . SER A 1 80 ? -9.18 10.727 25.094 1 70.5 80 SER A O 1
ATOM 663 N N . GLU A 1 81 ? -7.922 11.094 26.688 1 60.25 81 GLU A N 1
ATOM 664 C CA . GLU A 1 81 ? -7.898 9.875 27.484 1 60.25 81 GLU A CA 1
ATOM 665 C C . GLU A 1 81 ? -9.297 9.281 27.625 1 60.25 81 GLU A C 1
ATOM 667 O O . GLU A 1 81 ? -9.461 8.164 28.125 1 60.25 81 GLU A O 1
ATOM 672 N N . ASN A 1 82 ? -10.398 9.938 27.344 1 50.69 82 ASN A N 1
ATOM 673 C CA . ASN A 1 82 ? -11.586 9.406 28 1 50.69 82 ASN A CA 1
ATOM 674 C C . ASN A 1 82 ? -12.016 8.07 27.391 1 50.69 82 ASN A C 1
ATOM 676 O O . ASN A 1 82 ? -12.984 7.465 27.844 1 50.69 82 ASN A O 1
ATOM 680 N N . LYS A 1 83 ? -11.594 7.781 26.312 1 50.47 83 LYS A N 1
ATOM 681 C CA . LYS A 1 83 ? -12.43 6.684 25.828 1 50.47 83 LYS A CA 1
ATOM 682 C C . LYS A 1 83 ? -11.914 5.34 26.344 1 50.47 83 LYS A C 1
ATOM 684 O O . LYS A 1 83 ? -10.719 5.176 26.578 1 50.47 83 LYS A O 1
ATOM 689 N N . ILE A 1 84 ? -12.867 4.371 26.781 1 47.88 84 ILE A N 1
ATOM 690 C CA . ILE A 1 84 ? -12.852 2.992 27.266 1 47.88 84 ILE A CA 1
ATOM 691 C C . ILE A 1 84 ? -11.906 2.158 26.406 1 47.88 84 ILE A C 1
ATOM 693 O O . ILE A 1 84 ? -11.953 2.217 25.172 1 47.88 84 ILE A O 1
ATOM 697 N N . SER A 1 85 ? -10.883 1.551 27.062 1 51.09 85 SER A N 1
ATOM 698 C CA . SER A 1 85 ? -9.727 0.74 26.688 1 51.09 85 SER A CA 1
ATOM 699 C C . SER A 1 85 ? -10.141 -0.44 25.812 1 51.09 85 SER A C 1
ATOM 701 O O . SER A 1 85 ? -10.875 -1.323 26.266 1 51.09 85 SER A O 1
ATOM 703 N N . ARG A 1 86 ? -10.398 -0.255 24.578 1 56.69 86 ARG A N 1
ATOM 704 C CA . ARG A 1 86 ? -10.438 -1.517 23.859 1 56.69 86 ARG A CA 1
ATOM 705 C C . ARG A 1 86 ? -9.188 -2.348 24.125 1 56.69 86 ARG A C 1
ATOM 707 O O . ARG A 1 86 ? -8.148 -1.807 24.5 1 56.69 86 ARG A O 1
ATOM 714 N N . THR A 1 87 ? -9.422 -3.684 24.344 1 59.03 87 THR A N 1
ATOM 715 C CA . THR A 1 87 ? -8.352 -4.648 24.594 1 59.03 87 THR A CA 1
ATOM 716 C C . THR A 1 87 ? -7.242 -4.5 23.547 1 59.03 87 THR A C 1
ATOM 718 O O . THR A 1 87 ? -7.508 -4.48 22.344 1 59.03 87 THR A O 1
ATOM 721 N N . ASN A 1 88 ? -6.094 -3.963 24.125 1 70.5 88 ASN A N 1
ATOM 722 C CA . ASN A 1 88 ? -4.891 -3.896 23.297 1 70.5 88 ASN A CA 1
ATOM 723 C C . ASN A 1 88 ? -4.152 -5.23 23.281 1 70.5 88 ASN A C 1
ATOM 725 O O . ASN A 1 88 ? -3.516 -5.605 24.266 1 70.5 88 ASN A O 1
ATOM 729 N N . VAL A 1 89 ? -4.414 -6.07 22.266 1 73.56 89 VAL A N 1
ATOM 730 C CA . VAL A 1 89 ? -3.836 -7.402 22.141 1 73.56 89 VAL A CA 1
ATOM 731 C C . VAL A 1 89 ? -2.328 -7.297 21.938 1 73.56 89 VAL A C 1
ATOM 733 O O . VAL A 1 89 ? -1.582 -8.227 22.25 1 73.56 89 VAL A O 1
ATOM 736 N N . ILE A 1 90 ? -1.841 -6.164 21.625 1 76.06 90 ILE A N 1
ATOM 737 C CA . ILE A 1 90 ? -0.444 -5.969 21.25 1 76.06 90 ILE A CA 1
ATOM 738 C C . ILE A 1 90 ? 0.407 -5.809 22.516 1 76.06 90 ILE A C 1
ATOM 740 O O . ILE A 1 90 ? 1.535 -6.301 22.578 1 76.06 90 ILE A O 1
ATOM 744 N N . VAL A 1 91 ? -0.146 -5.277 23.5 1 71.94 91 VAL A N 1
ATOM 745 C CA . VAL A 1 91 ? 0.594 -4.801 24.656 1 71.94 91 VAL A CA 1
ATOM 746 C C . VAL A 1 91 ? 1.268 -5.977 25.359 1 71.94 91 VAL A C 1
ATOM 748 O O . VAL A 1 91 ? 2.393 -5.855 25.859 1 71.94 91 VAL A O 1
ATOM 751 N N . ASN A 1 92 ? 0.742 -7.012 25.297 1 77.81 92 ASN A N 1
ATOM 752 C CA . ASN A 1 92 ? 1.261 -8.094 26.125 1 77.81 92 ASN A CA 1
ATOM 753 C C . ASN A 1 92 ? 2.15 -9.039 25.312 1 77.81 92 ASN A C 1
ATOM 755 O O . ASN A 1 92 ? 2.598 -10.07 25.828 1 77.81 92 ASN A O 1
ATOM 759 N N . ASN A 1 93 ? 2.445 -8.656 24.188 1 85.44 93 ASN A N 1
ATOM 760 C CA . ASN A 1 93 ? 3.254 -9.531 23.344 1 85.44 93 ASN A CA 1
ATOM 761 C C . ASN A 1 93 ? 4.5 -8.82 22.828 1 85.44 93 ASN A C 1
ATOM 763 O O . ASN A 1 93 ? 4.422 -8.039 21.875 1 85.44 93 ASN A O 1
ATOM 767 N N . GLU A 1 94 ? 5.598 -9.141 23.344 1 87.56 94 GLU A N 1
ATOM 768 C CA . GLU A 1 94 ? 6.855 -8.477 23.031 1 87.56 94 GLU A CA 1
ATOM 769 C C . GLU A 1 94 ? 7.293 -8.766 21.594 1 87.56 94 GLU A C 1
ATOM 771 O O . GLU A 1 94 ? 7.883 -7.914 20.938 1 87.56 94 GLU A O 1
ATOM 776 N N . ASP A 1 95 ? 6.969 -9.93 21.172 1 88.38 95 ASP A N 1
ATOM 777 C CA . ASP A 1 95 ? 7.352 -10.305 19.812 1 88.38 95 ASP A CA 1
ATOM 778 C C . ASP A 1 95 ? 6.598 -9.477 18.781 1 88.38 95 ASP A C 1
ATOM 780 O O . ASP A 1 95 ? 7.176 -9.062 17.766 1 88.38 95 ASP A O 1
ATOM 784 N N . ILE A 1 96 ? 5.406 -9.281 19.094 1 90 96 ILE A N 1
ATOM 785 C CA . ILE A 1 96 ? 4.578 -8.484 18.203 1 90 96 ILE A CA 1
ATOM 786 C C . ILE A 1 96 ? 5.09 -7.043 18.172 1 90 96 ILE A C 1
ATOM 788 O O . ILE A 1 96 ? 5.23 -6.441 17.109 1 90 96 ILE A O 1
ATOM 792 N N . LYS A 1 97 ? 5.43 -6.539 19.328 1 91.12 97 LYS A N 1
ATOM 793 C CA . LYS A 1 97 ? 5.926 -5.172 19.438 1 91.12 97 LYS A CA 1
ATOM 794 C C . LYS A 1 97 ? 7.223 -4.996 18.641 1 91.12 97 LYS A C 1
ATOM 796 O O . LYS A 1 97 ? 7.383 -4.016 17.906 1 91.12 97 LYS A O 1
ATOM 801 N N . LYS A 1 98 ? 8.039 -5.926 18.797 1 92.25 98 LYS A N 1
ATOM 802 C CA . LYS A 1 98 ? 9.328 -5.875 18.109 1 92.25 98 LYS A CA 1
ATOM 803 C C . LYS A 1 98 ? 9.141 -5.926 16.594 1 92.25 98 LYS A C 1
ATOM 805 O O . LYS A 1 98 ? 9.797 -5.18 15.867 1 92.25 98 LYS A O 1
ATOM 810 N N . SER A 1 99 ? 8.281 -6.809 16.156 1 93.69 99 SER A N 1
ATOM 811 C CA . SER A 1 99 ? 8.031 -6.941 14.727 1 93.69 99 SER A CA 1
ATOM 812 C C . SER A 1 99 ? 7.402 -5.676 14.156 1 93.69 99 SER A C 1
ATOM 814 O O . SER A 1 99 ? 7.773 -5.227 13.07 1 93.69 99 SER A O 1
ATOM 816 N N . LEU A 1 100 ? 6.48 -5.129 14.898 1 94.06 100 LEU A N 1
ATOM 817 C CA . LEU A 1 100 ? 5.82 -3.898 14.477 1 94.06 100 LEU A CA 1
ATOM 818 C C . LEU A 1 100 ? 6.824 -2.756 14.359 1 94.06 100 LEU A C 1
ATOM 820 O O . LEU A 1 100 ? 6.805 -2.004 13.383 1 94.06 100 LEU A O 1
ATOM 824 N N . PHE A 1 101 ? 7.68 -2.713 15.305 1 94.88 101 PHE A N 1
ATOM 825 C CA . PHE A 1 101 ? 8.648 -1.623 15.32 1 94.88 101 PHE A CA 1
ATOM 826 C C . PHE A 1 101 ? 9.664 -1.787 14.195 1 94.88 101 PHE A C 1
ATOM 828 O O . PHE A 1 101 ? 10.047 -0.81 13.547 1 94.88 101 PHE A O 1
ATOM 835 N N . SER A 1 102 ? 10.109 -2.977 14 1 95.06 102 SER A N 1
ATOM 836 C CA . SER A 1 102 ? 11.047 -3.244 12.914 1 95.06 102 SER A CA 1
ATOM 837 C C . SER A 1 102 ? 10.438 -2.881 11.562 1 95.06 102 SER A C 1
ATOM 839 O O . SER A 1 102 ? 11.094 -2.252 10.727 1 95.06 102 SER A O 1
ATOM 841 N N . ASP A 1 103 ? 9.258 -3.299 11.406 1 96.31 103 ASP A N 1
ATOM 842 C CA . ASP A 1 103 ? 8.531 -2.979 10.18 1 96.31 103 ASP A CA 1
ATOM 843 C C . ASP A 1 103 ? 8.359 -1.469 10.023 1 96.31 103 ASP A C 1
ATOM 845 O O . ASP A 1 103 ? 8.516 -0.933 8.922 1 96.31 103 ASP A O 1
ATOM 849 N N . TRP A 1 104 ? 8.062 -0.802 11.055 1 97.31 104 TRP A N 1
ATOM 850 C CA . TRP A 1 104 ? 7.887 0.646 11.039 1 97.31 104 TRP A CA 1
ATOM 851 C C . TRP A 1 104 ? 9.188 1.352 10.688 1 97.31 104 TRP A C 1
ATOM 853 O O . TRP A 1 104 ? 9.195 2.305 9.906 1 97.31 104 TRP A O 1
ATOM 863 N N . SER A 1 105 ? 10.258 0.878 11.258 1 97 105 SER A N 1
ATOM 864 C CA . SER A 1 105 ? 11.562 1.474 11 1 97 105 SER A CA 1
ATOM 865 C C . SER A 1 105 ? 11.922 1.402 9.516 1 97 105 SER A C 1
ATOM 867 O O . SER A 1 105 ? 12.453 2.361 8.953 1 97 105 SER A O 1
ATOM 869 N N . GLU A 1 106 ? 11.586 0.339 8.914 1 95.88 106 GLU A N 1
ATOM 870 C CA . GLU A 1 106 ? 11.82 0.18 7.484 1 95.88 106 GLU A CA 1
ATOM 871 C C . GLU A 1 106 ? 10.961 1.149 6.676 1 95.88 106 GLU A C 1
ATOM 873 O O . GLU A 1 106 ? 11.453 1.772 5.727 1 95.88 106 GLU A O 1
ATOM 878 N N . SER A 1 107 ? 9.75 1.222 7.035 1 97.69 107 SER A N 1
ATOM 879 C CA . SER A 1 107 ? 8.828 2.113 6.34 1 97.69 107 SER A CA 1
ATOM 880 C C . SER A 1 107 ? 9.234 3.572 6.504 1 97.69 107 SER A C 1
ATOM 882 O O . SER A 1 107 ? 9.203 4.348 5.547 1 97.69 107 SER A O 1
ATOM 884 N N . PHE A 1 108 ? 9.617 3.932 7.773 1 98 108 PHE A N 1
ATOM 885 C CA . PHE A 1 108 ? 10.055 5.297 8.047 1 98 108 PHE A CA 1
ATOM 886 C C . PHE A 1 108 ? 11.297 5.637 7.234 1 98 108 PHE A C 1
ATOM 888 O O . PHE A 1 108 ? 11.391 6.719 6.652 1 98 108 PHE A O 1
ATOM 895 N N . THR A 1 109 ? 12.148 4.754 7.137 1 96.69 109 THR A N 1
ATOM 896 C CA . THR A 1 109 ? 13.352 4.945 6.34 1 96.69 109 THR A CA 1
ATOM 897 C C . THR A 1 109 ? 13 5.129 4.867 1 96.69 109 THR A C 1
ATOM 899 O O . THR A 1 109 ? 13.539 6.02 4.199 1 96.69 109 THR A O 1
ATOM 902 N N . SER A 1 110 ? 12.141 4.336 4.398 1 95.12 110 SER A N 1
ATOM 903 C CA . SER A 1 110 ? 11.742 4.398 2.996 1 95.12 110 SER A CA 1
ATOM 904 C C . SER A 1 110 ? 11.125 5.75 2.654 1 95.12 110 SER A C 1
ATOM 906 O O . SER A 1 110 ? 11.516 6.387 1.674 1 95.12 110 SER A O 1
ATOM 908 N N . VAL A 1 111 ? 10.234 6.191 3.439 1 96.38 111 VAL A N 1
ATOM 909 C CA . VAL A 1 111 ? 9.539 7.438 3.131 1 96.38 111 VAL A CA 1
ATOM 910 C C . VAL A 1 111 ? 10.508 8.609 3.266 1 96.38 111 VAL A C 1
ATOM 912 O O . VAL A 1 111 ? 10.422 9.586 2.512 1 96.38 111 VAL A O 1
ATOM 915 N N . PHE A 1 112 ? 11.359 8.562 4.234 1 96.44 112 PHE A N 1
ATOM 916 C CA . PHE A 1 112 ? 12.344 9.633 4.41 1 96.44 112 PHE A CA 1
ATOM 917 C C . PHE A 1 112 ? 13.266 9.719 3.201 1 96.44 112 PHE A C 1
ATOM 919 O O . PHE A 1 112 ? 13.594 10.812 2.738 1 96.44 112 PHE A O 1
ATOM 926 N N . HIS A 1 113 ? 13.602 8.57 2.686 1 92.56 113 HIS A N 1
ATOM 927 C CA . HIS A 1 113 ? 14.438 8.547 1.489 1 92.56 113 HIS A CA 1
ATOM 928 C C . HIS A 1 113 ? 13.68 9.086 0.279 1 92.56 113 HIS A C 1
ATOM 930 O O . HIS A 1 113 ? 14.273 9.734 -0.589 1 92.56 113 HIS A O 1
ATOM 936 N N . GLN A 1 114 ? 12.484 8.773 0.206 1 91.19 114 GLN A N 1
ATOM 937 C CA . GLN A 1 114 ? 11.656 9.328 -0.865 1 91.19 114 GLN A CA 1
ATOM 938 C C . GLN A 1 114 ? 11.586 10.852 -0.774 1 91.19 114 GLN A C 1
ATOM 940 O O . GLN A 1 114 ? 11.609 11.539 -1.795 1 91.19 114 GLN A O 1
ATOM 945 N N . LEU A 1 115 ? 11.484 11.32 0.425 1 92.5 115 LEU A N 1
ATOM 946 C CA . LEU A 1 115 ? 11.445 12.766 0.652 1 92.5 115 LEU A CA 1
ATOM 947 C C . LEU A 1 115 ? 12.758 13.414 0.22 1 92.5 115 LEU A C 1
ATOM 949 O O . LEU A 1 115 ? 12.75 14.414 -0.497 1 92.5 115 LEU A O 1
ATOM 953 N N . ARG A 1 116 ? 13.789 12.844 0.63 1 91.19 116 ARG A N 1
ATOM 954 C CA . ARG A 1 116 ? 15.117 13.383 0.341 1 91.19 116 ARG A CA 1
ATOM 955 C C . ARG A 1 116 ? 15.398 13.352 -1.157 1 91.19 116 ARG A C 1
ATOM 957 O O . ARG A 1 116 ? 16.141 14.203 -1.669 1 91.19 116 ARG A O 1
ATOM 964 N N . SER A 1 117 ? 14.859 12.367 -1.813 1 86.88 117 SER A N 1
ATOM 965 C CA . SER A 1 117 ? 15.086 12.211 -3.246 1 86.88 117 SER A CA 1
ATOM 966 C C . SER A 1 117 ? 14.078 13.023 -4.055 1 86.88 117 SER A C 1
ATOM 968 O O . SER A 1 117 ? 14.031 12.922 -5.281 1 86.88 117 SER A O 1
ATOM 970 N N . ASN A 1 118 ? 13.18 13.734 -3.393 1 84.25 118 ASN A N 1
ATOM 971 C CA . ASN A 1 118 ? 12.188 14.625 -3.988 1 84.25 118 ASN A CA 1
ATOM 972 C C . ASN A 1 118 ? 11.086 13.844 -4.699 1 84.25 118 ASN A C 1
ATOM 974 O O . ASN A 1 118 ? 10.531 14.312 -5.695 1 84.25 118 ASN A O 1
ATOM 978 N N . TYR A 1 119 ? 10.836 12.633 -4.234 1 84.12 119 TYR A N 1
ATOM 979 C CA . TYR A 1 119 ? 9.727 11.844 -4.758 1 84.12 119 TYR A CA 1
ATOM 980 C C . TYR A 1 119 ? 8.523 11.922 -3.832 1 84.12 119 TYR A C 1
ATOM 982 O O . TYR A 1 119 ? 7.43 11.461 -4.18 1 84.12 119 TYR A O 1
ATOM 990 N N . CYS A 1 120 ? 8.727 12.422 -2.707 1 89.88 120 CYS A N 1
ATOM 991 C CA . CYS A 1 120 ? 7.672 12.695 -1.737 1 89.88 120 CYS A CA 1
ATOM 992 C C . CYS A 1 120 ? 7.742 14.141 -1.253 1 89.88 120 CYS A C 1
ATOM 994 O O . CYS A 1 120 ? 8.766 14.578 -0.725 1 89.88 120 CYS A O 1
ATOM 996 N N . PRO A 1 121 ? 6.688 14.852 -1.41 1 90.5 121 PRO A N 1
ATOM 997 C CA . PRO A 1 121 ? 6.746 16.266 -1.028 1 90.5 121 PRO A CA 1
ATOM 998 C C . PRO A 1 121 ? 6.727 16.469 0.485 1 90.5 121 PRO A C 1
ATOM 1000 O O . PRO A 1 121 ? 7.422 17.344 1.002 1 90.5 121 PRO A O 1
ATOM 1003 N N . TYR A 1 122 ? 5.91 15.703 1.068 1 94.12 122 TYR A N 1
ATOM 1004 C CA . TYR A 1 122 ? 5.789 15.812 2.518 1 94.12 122 TYR A CA 1
ATOM 1005 C C . TYR A 1 122 ? 5.203 14.539 3.111 1 94.12 122 TYR A C 1
ATOM 1007 O O . TYR A 1 122 ? 4.633 13.711 2.391 1 94.12 122 TYR A O 1
ATOM 1015 N N . PHE A 1 123 ? 5.359 14.367 4.375 1 97.12 123 PHE A N 1
ATOM 1016 C CA . PHE A 1 123 ? 4.656 13.312 5.098 1 97.12 123 PHE A CA 1
ATOM 1017 C C . PHE A 1 123 ? 4.562 13.641 6.582 1 97.12 123 PHE A C 1
ATOM 1019 O O . PHE A 1 123 ? 5.246 14.547 7.066 1 97.12 123 PHE A O 1
ATOM 1026 N N . TYR A 1 124 ? 3.654 12.969 7.246 1 98.69 124 TYR A N 1
ATOM 1027 C CA . TYR A 1 124 ? 3.447 13.18 8.672 1 98.69 124 TYR A CA 1
ATOM 1028 C C . TYR A 1 124 ? 3.795 11.922 9.461 1 98.69 124 TYR A C 1
ATOM 1030 O O . TYR A 1 124 ? 3.576 10.805 8.992 1 98.69 124 TYR A O 1
ATOM 1038 N N . ILE A 1 125 ? 4.367 12.117 10.617 1 98.5 125 ILE A N 1
ATOM 1039 C CA . ILE A 1 125 ? 4.484 11.086 11.648 1 98.5 125 ILE A CA 1
ATOM 1040 C C . ILE A 1 125 ? 3.621 11.453 12.852 1 98.5 125 ILE A C 1
ATOM 1042 O O . ILE A 1 125 ? 3.842 12.484 13.484 1 98.5 125 ILE A O 1
ATOM 1046 N N . CYS A 1 126 ? 2.656 10.602 13.156 1 98.06 126 CYS A N 1
ATOM 1047 C CA . CYS A 1 126 ? 1.735 10.883 14.25 1 98.06 126 CYS A CA 1
ATOM 1048 C C . CYS A 1 126 ? 1.98 9.938 15.422 1 98.06 126 CYS A C 1
ATOM 1050 O O . CYS A 1 126 ? 1.756 8.734 15.312 1 98.06 126 CYS A O 1
ATOM 1052 N N . THR A 1 127 ? 2.445 10.453 16.516 1 96.25 127 THR A N 1
ATOM 1053 C CA . THR A 1 127 ? 2.6 9.68 17.75 1 96.25 127 THR A CA 1
ATOM 1054 C C . THR A 1 127 ? 1.471 9.992 18.719 1 96.25 127 THR A C 1
ATOM 1056 O O . THR A 1 127 ? 0.592 10.805 18.422 1 96.25 127 THR A O 1
ATOM 1059 N N . HIS A 1 128 ? 1.523 9.336 19.891 1 92.94 128 HIS A N 1
ATOM 1060 C CA . HIS A 1 128 ? 0.517 9.562 20.922 1 92.94 128 HIS A CA 1
ATOM 1061 C C . HIS A 1 128 ? 0.784 10.867 21.672 1 92.94 128 HIS A C 1
ATOM 1063 O O . HIS A 1 128 ? -0.087 11.367 22.391 1 92.94 128 HIS A O 1
ATOM 1069 N N . GLN A 1 129 ? 1.987 11.492 21.391 1 93.06 129 GLN A N 1
ATOM 1070 C CA . GLN A 1 129 ? 2.357 12.68 22.156 1 93.06 129 GLN A CA 1
ATOM 1071 C C . GLN A 1 129 ? 2.559 13.883 21.234 1 93.06 129 GLN A C 1
ATOM 1073 O O . GLN A 1 129 ? 2.334 15.023 21.641 1 93.06 129 GLN A O 1
ATOM 1078 N N . PHE A 1 130 ? 3.037 13.625 20.094 1 95.44 130 PHE A N 1
ATOM 1079 C CA . PHE A 1 130 ? 3.32 14.719 19.188 1 95.44 130 PHE A CA 1
ATOM 1080 C C . PHE A 1 130 ? 3.184 14.266 17.734 1 95.44 130 PHE A C 1
ATOM 1082 O O . PHE A 1 130 ? 3.053 13.07 17.469 1 95.44 130 PHE A O 1
ATOM 1089 N N . THR A 1 131 ? 3.111 15.164 16.828 1 97.75 131 THR A N 1
ATOM 1090 C CA . THR A 1 131 ? 3.104 14.945 15.383 1 97.75 131 THR A CA 1
ATOM 1091 C C . THR A 1 131 ? 4.273 15.672 14.727 1 97.75 131 THR A C 1
ATOM 1093 O O . THR A 1 131 ? 4.656 16.766 15.148 1 97.75 131 THR A O 1
ATOM 1096 N N . VAL A 1 132 ? 4.848 15.039 13.75 1 98.38 132 VAL A N 1
ATOM 1097 C CA . VAL A 1 132 ? 5.93 15.641 12.977 1 98.38 132 VAL A CA 1
ATOM 1098 C C . VAL A 1 132 ? 5.492 15.812 11.523 1 98.38 132 VAL A C 1
ATOM 1100 O O . VAL A 1 132 ? 4.945 14.883 10.922 1 98.38 132 VAL A O 1
ATOM 1103 N N . LEU A 1 133 ? 5.676 16.938 11 1 98.19 133 LEU A N 1
ATOM 1104 C CA . LEU A 1 133 ? 5.5 17.219 9.578 1 98.19 133 LEU A CA 1
ATOM 1105 C C . LEU A 1 133 ? 6.852 17.391 8.891 1 98.19 133 LEU A C 1
ATOM 1107 O O . LEU A 1 133 ? 7.582 18.344 9.18 1 98.19 133 LEU A O 1
ATOM 1111 N N . PHE A 1 134 ? 7.199 16.5 7.996 1 97.94 134 PHE A N 1
ATOM 1112 C CA . PHE A 1 134 ? 8.383 16.609 7.148 1 97.94 134 PHE A CA 1
ATOM 1113 C C . PHE A 1 134 ? 8.031 17.219 5.801 1 97.94 134 PHE A C 1
ATOM 1115 O O . PHE A 1 134 ? 7.055 16.812 5.164 1 97.94 134 PHE A O 1
ATOM 1122 N N . ARG A 1 135 ? 8.781 18.125 5.406 1 94.25 135 ARG A N 1
ATOM 1123 C CA . ARG A 1 135 ? 8.586 18.75 4.105 1 94.25 135 ARG A CA 1
ATOM 1124 C C . ARG A 1 135 ? 9.867 18.719 3.281 1 94.25 135 ARG A C 1
ATOM 1126 O O . ARG A 1 135 ? 10.953 19.016 3.791 1 94.25 135 ARG A O 1
ATOM 1133 N N . GLY A 1 136 ? 9.695 18.328 2.068 1 91.56 136 GLY A N 1
ATOM 1134 C CA . GLY A 1 136 ? 10.844 18.266 1.18 1 91.56 136 GLY A CA 1
ATOM 1135 C C . GLY A 1 136 ? 11.336 19.641 0.755 1 91.56 136 GLY A C 1
ATOM 1136 O O . GLY A 1 136 ? 10.766 20.656 1.148 1 91.56 136 GLY A O 1
ATOM 1137 N N . GLN A 1 137 ? 12.43 19.562 -0.002 1 89.12 137 GLN A N 1
ATOM 1138 C CA . GLN A 1 137 ? 13.016 20.797 -0.521 1 89.12 137 GLN A CA 1
ATOM 1139 C C . GLN A 1 137 ? 12.047 21.531 -1.439 1 89.12 137 GLN A C 1
ATOM 1141 O O . GLN A 1 137 ? 11.406 20.906 -2.297 1 89.12 137 GLN A O 1
ATOM 1146 N N . GLY A 1 138 ? 11.867 22.781 -1.204 1 84.88 138 GLY A N 1
ATOM 1147 C CA . GLY A 1 138 ? 11.023 23.594 -2.064 1 84.88 138 GLY A CA 1
ATOM 1148 C C . GLY A 1 138 ? 9.594 23.703 -1.568 1 84.88 138 GLY A C 1
ATOM 1149 O O . GLY A 1 138 ? 8.852 24.594 -1.998 1 84.88 138 GLY A O 1
ATOM 1150 N N . ILE A 1 139 ? 9.242 22.844 -0.691 1 88.25 139 ILE A N 1
ATOM 1151 C CA . ILE A 1 139 ? 7.867 22.828 -0.198 1 88.25 139 ILE A CA 1
ATOM 1152 C C . ILE A 1 139 ? 7.664 23.984 0.778 1 88.25 139 ILE A C 1
ATOM 1154 O O . ILE A 1 139 ? 8.562 24.328 1.554 1 88.25 139 ILE A O 1
ATOM 1158 N N . ALA A 1 140 ? 6.48 24.656 0.678 1 87.31 140 ALA A N 1
ATOM 1159 C CA . ALA A 1 140 ? 6.098 25.781 1.522 1 87.31 140 ALA A CA 1
ATOM 1160 C C . ALA A 1 140 ? 7.105 26.922 1.405 1 87.31 140 ALA A C 1
ATOM 1162 O O . ALA A 1 140 ? 7.367 27.625 2.381 1 87.31 140 ALA A O 1
ATOM 1163 N N . GLY A 1 141 ? 7.797 26.938 0.301 1 82.62 141 GLY A N 1
ATOM 1164 C CA . GLY A 1 141 ? 8.711 28.031 0.021 1 82.62 141 GLY A CA 1
ATOM 1165 C C . GLY A 1 141 ? 10.055 27.875 0.697 1 82.62 141 GLY A C 1
ATOM 1166 O O . GLY A 1 141 ? 10.836 28.828 0.779 1 82.62 141 GLY A O 1
ATOM 1167 N N . ASN A 1 142 ? 10.32 26.75 1.229 1 85.31 142 ASN A N 1
ATOM 1168 C CA . ASN A 1 142 ? 11.586 26.5 1.908 1 85.31 142 ASN A CA 1
ATOM 1169 C C . ASN A 1 142 ? 12.609 25.844 0.98 1 85.31 142 ASN A C 1
ATOM 1171 O O . ASN A 1 142 ? 12.289 24.859 0.305 1 85.31 142 ASN A O 1
ATOM 1175 N N . SER A 1 143 ? 13.789 26.328 1.031 1 85.56 143 SER A N 1
ATOM 1176 C CA . SER A 1 143 ? 14.82 25.844 0.117 1 85.56 143 SER A CA 1
ATOM 1177 C C . SER A 1 143 ? 15.445 24.547 0.625 1 85.56 143 SER A C 1
ATOM 1179 O O . SER A 1 143 ? 16.156 23.859 -0.118 1 85.56 143 SER A O 1
ATOM 1181 N N . THR A 1 144 ? 15.211 24.297 1.795 1 90.56 144 THR A N 1
ATOM 1182 C CA . THR A 1 144 ? 15.789 23.078 2.373 1 90.56 144 THR A CA 1
ATOM 1183 C C . THR A 1 144 ? 14.695 22.188 2.943 1 90.56 144 THR A C 1
ATOM 1185 O O . THR A 1 144 ? 13.539 22.594 3.051 1 90.56 144 THR A O 1
ATOM 1188 N N . ILE A 1 145 ? 15.07 20.984 3.219 1 93.75 145 ILE A N 1
ATOM 1189 C CA . ILE A 1 145 ? 14.156 20.078 3.898 1 93.75 145 ILE A CA 1
ATOM 1190 C C . ILE A 1 145 ? 13.852 20.594 5.301 1 93.75 145 ILE A C 1
ATOM 1192 O O . ILE A 1 145 ? 14.742 21.094 5.992 1 93.75 145 ILE A O 1
ATOM 1196 N N . THR A 1 146 ? 12.672 20.5 5.734 1 95.69 146 THR A N 1
ATOM 1197 C CA . THR A 1 146 ? 12.289 21 7.051 1 95.69 146 THR A CA 1
ATOM 1198 C C . THR A 1 146 ? 11.438 19.969 7.793 1 95.69 146 THR A C 1
ATOM 1200 O O . THR A 1 146 ? 10.844 19.078 7.176 1 95.69 146 THR A O 1
ATOM 1203 N N . ALA A 1 147 ? 11.461 20.031 9.062 1 97.88 147 ALA A N 1
ATOM 1204 C CA . ALA A 1 147 ? 10.602 19.25 9.938 1 97.88 147 ALA A CA 1
ATOM 1205 C C . ALA A 1 147 ? 10 20.109 11.047 1 97.88 147 ALA A C 1
ATOM 1207 O O . ALA A 1 147 ? 10.711 20.875 11.703 1 97.88 147 ALA A O 1
ATOM 1208 N N . LEU A 1 148 ? 8.719 20.062 11.172 1 97.06 148 LEU A N 1
ATOM 1209 C CA . LEU A 1 148 ? 8 20.75 12.242 1 97.06 148 LEU A CA 1
ATOM 1210 C C . LEU A 1 148 ? 7.43 19.75 13.242 1 97.06 148 LEU A C 1
ATOM 1212 O O . LEU A 1 148 ? 6.82 18.75 12.852 1 97.06 148 LEU A O 1
ATOM 1216 N N . LEU A 1 149 ? 7.656 19.953 14.516 1 97.31 149 LEU A N 1
ATOM 1217 C CA . LEU A 1 149 ? 7.176 19.062 15.57 1 97.31 149 LEU A CA 1
ATOM 1218 C C . LEU A 1 149 ? 6.273 19.797 16.547 1 97.31 149 LEU A C 1
ATOM 1220 O O . LEU A 1 149 ? 6.641 20.875 17.047 1 97.31 149 LEU A O 1
ATOM 1224 N N . SER A 1 150 ? 5.113 19.297 16.766 1 95.56 150 SER A N 1
ATOM 1225 C CA . SER A 1 150 ? 4.207 19.922 17.719 1 95.56 150 SER A CA 1
ATOM 1226 C C . SER A 1 150 ? 3.236 18.906 18.328 1 95.56 150 SER A C 1
ATOM 1228 O O . SER A 1 150 ? 2.717 18.047 17.609 1 95.56 150 SER A O 1
ATOM 1230 N N . PRO A 1 151 ? 2.9 18.906 19.562 1 95.25 151 PRO A N 1
ATOM 1231 C CA . PRO A 1 151 ? 3.609 19.688 20.578 1 95.25 151 PRO A CA 1
ATOM 1232 C C . PRO A 1 151 ? 4.816 18.953 21.156 1 95.25 151 PRO A C 1
ATOM 1234 O O . PRO A 1 151 ? 5.07 17.797 20.797 1 95.25 151 PRO A O 1
ATOM 1237 N N . THR A 1 152 ? 5.641 19.672 21.953 1 95.25 152 THR A N 1
ATOM 1238 C CA . THR A 1 152 ? 6.793 19.031 22.578 1 95.25 152 THR A CA 1
ATOM 1239 C C . THR A 1 152 ? 6.867 19.375 24.062 1 95.25 152 THR A C 1
ATOM 1241 O O . THR A 1 152 ? 6.18 20.281 24.531 1 95.25 152 THR A O 1
ATOM 1244 N N . THR A 1 153 ? 7.594 18.609 24.797 1 93.75 153 THR A N 1
ATOM 1245 C CA . THR A 1 153 ? 7.855 18.844 26.219 1 93.75 153 THR A CA 1
ATOM 1246 C C . THR A 1 153 ? 9.305 19.25 26.438 1 93.75 153 THR A C 1
ATOM 1248 O O . THR A 1 153 ? 10.148 19.078 25.547 1 93.75 153 THR A O 1
ATOM 1251 N N . ARG A 1 154 ? 9.5 19.75 27.609 1 93.56 154 ARG A N 1
ATOM 1252 C CA . ARG A 1 154 ? 10.859 20.141 27.984 1 93.56 154 ARG A CA 1
ATOM 1253 C C . ARG A 1 154 ? 11.805 18.938 27.875 1 93.56 154 ARG A C 1
ATOM 1255 O O . ARG A 1 154 ? 12.914 19.062 27.344 1 93.56 154 ARG A O 1
ATOM 1262 N N . GLY A 1 155 ? 11.359 17.812 28.391 1 91.94 155 GLY A N 1
ATOM 1263 C CA . GLY A 1 155 ? 12.164 16.609 28.328 1 91.94 155 GLY A CA 1
ATOM 1264 C C . GLY A 1 155 ? 12.531 16.219 26.906 1 91.94 155 GLY A C 1
ATOM 1265 O O . GLY A 1 155 ? 13.672 15.812 26.641 1 91.94 155 GLY A O 1
ATOM 1266 N N . PHE A 1 156 ? 11.633 16.391 26.062 1 93.44 156 PHE A N 1
ATOM 1267 C CA . PHE A 1 156 ? 11.875 16.062 24.656 1 93.44 156 PHE A CA 1
ATOM 1268 C C . PHE A 1 156 ? 12.906 17.016 24.062 1 93.44 156 PHE A C 1
ATOM 1270 O O . PHE A 1 156 ? 13.82 16.562 23.344 1 93.44 156 PHE A O 1
ATOM 1277 N N . ARG A 1 157 ? 12.789 18.266 24.234 1 94.81 157 ARG A N 1
ATOM 1278 C CA . ARG A 1 157 ? 13.703 19.266 23.719 1 94.81 157 ARG A CA 1
ATOM 1279 C C . ARG A 1 157 ? 15.109 19.062 24.266 1 94.81 157 ARG A C 1
ATOM 1281 O O . ARG A 1 157 ? 16.094 19.219 23.547 1 94.81 157 ARG A O 1
ATOM 1288 N N . GLU A 1 158 ? 15.188 18.703 25.531 1 94.12 158 GLU A N 1
ATOM 1289 C CA . GLU A 1 158 ? 16.484 18.406 26.141 1 94.12 158 GLU A CA 1
ATOM 1290 C C . GLU A 1 158 ? 17.141 17.188 25.5 1 94.12 158 GLU A C 1
ATOM 1292 O O . GLU A 1 158 ? 18.344 17.156 25.312 1 94.12 158 GLU A O 1
ATOM 1297 N N . ALA A 1 159 ? 16.312 16.234 25.266 1 94.31 159 ALA A N 1
ATOM 1298 C CA . ALA A 1 159 ? 16.812 15.031 24.609 1 94.31 159 ALA A CA 1
ATOM 1299 C C . ALA A 1 159 ? 17.391 15.352 23.234 1 94.31 159 ALA A C 1
ATOM 1301 O O . ALA A 1 159 ? 18.422 14.797 22.844 1 94.31 159 ALA A O 1
ATOM 1302 N N . LEU A 1 160 ? 16.75 16.203 22.5 1 95.69 160 LEU A N 1
ATOM 1303 C CA . LEU A 1 160 ? 17.25 16.625 21.203 1 95.69 160 LEU A CA 1
ATOM 1304 C C . LEU A 1 160 ? 18.578 17.344 21.328 1 95.69 160 LEU A C 1
ATOM 1306 O O . LEU A 1 160 ? 19.5 17.109 20.547 1 95.69 160 LEU A O 1
ATOM 1310 N N . LYS A 1 161 ? 18.672 18.203 22.312 1 95.19 161 LYS A N 1
ATOM 1311 C CA . LYS A 1 161 ? 19.891 18.953 22.547 1 95.19 161 LYS A CA 1
ATOM 1312 C C . LYS A 1 161 ? 21.062 18.031 22.875 1 95.19 161 LYS A C 1
ATOM 1314 O O . LYS A 1 161 ? 22.188 18.25 22.438 1 95.19 161 LYS A O 1
ATOM 1319 N N . LEU A 1 162 ? 20.75 17.078 23.656 1 94.31 162 LEU A N 1
ATOM 1320 C CA . LEU A 1 162 ? 21.766 16.125 24.062 1 94.31 162 LEU A CA 1
ATOM 1321 C C . LEU A 1 162 ? 22.312 15.359 22.859 1 94.31 162 LEU A C 1
ATOM 1323 O O . LEU A 1 162 ? 23.484 14.969 22.844 1 94.31 162 LEU A O 1
ATOM 1327 N N . GLU A 1 163 ? 21.5 15.141 21.859 1 94 163 GLU A N 1
ATOM 1328 C CA . GLU A 1 163 ? 21.922 14.445 20.641 1 94 163 GLU A CA 1
ATOM 1329 C C . GLU A 1 163 ? 22.562 15.398 19.656 1 94 163 GLU A C 1
ATOM 1331 O O . GLU A 1 163 ? 22.969 14.984 18.562 1 94 163 GLU A O 1
ATOM 1336 N N . GLY A 1 164 ? 22.594 16.656 19.922 1 95.38 164 GLY A N 1
ATOM 1337 C CA . GLY A 1 164 ? 23.266 17.641 19.094 1 95.38 164 GLY A CA 1
ATOM 1338 C C . GLY A 1 164 ? 22.391 18.156 17.969 1 95.38 164 GLY A C 1
ATOM 1339 O O . GLY A 1 164 ? 22.891 18.641 16.938 1 95.38 164 GLY A O 1
ATOM 1340 N N . ILE A 1 165 ? 21.109 18.031 18.094 1 97.12 165 ILE A N 1
ATOM 1341 C CA . ILE A 1 165 ? 20.188 18.5 17.047 1 97.12 165 ILE A CA 1
ATOM 1342 C C . ILE A 1 165 ? 19.75 19.922 17.359 1 97.12 165 ILE A C 1
ATOM 1344 O O . ILE A 1 165 ? 19.141 20.188 18.391 1 97.12 165 ILE A O 1
ATOM 1348 N N . GLU A 1 166 ? 20.047 20.812 16.422 1 97.12 166 GLU A N 1
ATOM 1349 C CA . GLU A 1 166 ? 19.656 22.219 16.594 1 97.12 166 GLU A CA 1
ATOM 1350 C C . GLU A 1 166 ? 18.234 22.453 16.094 1 97.12 166 GLU A C 1
ATOM 1352 O O . GLU A 1 166 ? 17.812 21.875 15.086 1 97.12 166 GLU A O 1
ATOM 1357 N N . TYR A 1 167 ? 17.531 23.203 16.844 1 97.06 167 TYR A N 1
ATOM 1358 C CA . TYR A 1 167 ? 16.156 23.547 16.484 1 97.06 167 TYR A CA 1
ATOM 1359 C C . TYR A 1 167 ? 15.82 24.969 16.891 1 97.06 167 TYR A C 1
ATOM 1361 O O . TYR A 1 167 ? 16.547 25.594 17.656 1 97.06 167 TYR A O 1
ATOM 1369 N N . SER A 1 168 ? 14.758 25.516 16.297 1 95 168 SER A N 1
ATOM 1370 C CA . SER A 1 168 ? 14.195 26.797 16.703 1 95 168 SER A CA 1
ATOM 1371 C C . SER A 1 168 ? 12.75 26.641 17.172 1 95 168 SER A C 1
ATOM 1373 O O . SER A 1 168 ? 12.133 25.609 16.953 1 95 168 SER A O 1
ATOM 1375 N N . MET A 1 169 ? 12.273 27.625 17.922 1 93.94 169 MET A N 1
ATOM 1376 C CA . MET A 1 169 ? 10.891 27.688 18.391 1 93.94 169 MET A CA 1
ATOM 1377 C C . MET A 1 169 ? 10.219 28.969 17.922 1 93.94 169 MET A C 1
ATOM 1379 O O . MET A 1 169 ? 9.977 29.875 18.734 1 93.94 169 MET A O 1
ATOM 1383 N N . PRO A 1 170 ? 9.836 29 16.75 1 90.94 170 PRO A N 1
ATOM 1384 C CA . PRO A 1 170 ? 9.406 30.234 16.109 1 90.94 170 PRO A CA 1
ATOM 1385 C C . PRO A 1 170 ? 8.18 30.859 16.766 1 90.94 170 PRO A C 1
ATOM 1387 O O . PRO A 1 170 ? 8.062 32.094 16.844 1 90.94 170 PRO A O 1
ATOM 1390 N N . ILE A 1 171 ? 7.234 30.078 17.219 1 89.25 171 ILE A N 1
ATOM 1391 C CA . ILE A 1 171 ? 6.02 30.609 17.828 1 89.25 171 ILE A CA 1
ATOM 1392 C C . ILE A 1 171 ? 6.363 31.312 19.141 1 89.25 171 ILE A C 1
ATOM 1394 O O . ILE A 1 171 ? 5.871 32.406 19.422 1 89.25 171 ILE A O 1
ATOM 1398 N N . LEU A 1 172 ? 7.148 30.656 19.844 1 88.5 172 LEU A N 1
ATOM 1399 C CA . LEU A 1 172 ? 7.594 31.234 21.109 1 88.5 172 LEU A CA 1
ATOM 1400 C C . LEU A 1 172 ? 8.406 32.5 20.875 1 88.5 172 LEU A C 1
ATOM 1402 O O . LEU A 1 172 ? 8.234 33.5 21.578 1 88.5 172 LEU A O 1
ATOM 1406 N N . GLU A 1 173 ? 9.242 32.469 19.922 1 86.88 173 GLU A N 1
ATOM 1407 C CA . GLU A 1 173 ? 10.102 33.625 19.594 1 86.88 173 GLU A CA 1
ATOM 1408 C C . GLU A 1 173 ? 9.281 34.812 19.125 1 86.88 173 GLU A C 1
ATOM 1410 O O . GLU A 1 173 ? 9.586 35.938 19.484 1 86.88 173 GLU A O 1
ATOM 1415 N N . LYS A 1 174 ? 8.344 34.531 18.375 1 82.88 174 LYS A N 1
ATOM 1416 C CA . LYS A 1 174 ? 7.473 35.625 17.906 1 82.88 174 LYS A CA 1
ATOM 1417 C C . LYS A 1 174 ? 6.672 36.219 19.047 1 82.88 174 LYS A C 1
ATOM 1419 O O . LYS A 1 174 ? 6.445 37.438 19.094 1 82.88 174 LYS A O 1
ATOM 1424 N N . LYS A 1 175 ? 6.203 35.438 19.938 1 80.88 175 LYS A N 1
ATOM 1425 C CA . LYS A 1 175 ? 5.449 35.906 21.094 1 80.88 175 LYS A CA 1
ATOM 1426 C C . LYS A 1 175 ? 6.312 36.781 22 1 80.88 175 LYS A C 1
ATOM 1428 O O . LYS A 1 175 ? 5.844 37.781 22.531 1 80.88 175 LYS A O 1
ATOM 1433 N N . LYS A 1 176 ? 7.492 36.375 22.109 1 80.06 176 LYS A N 1
ATOM 1434 C CA . LYS A 1 176 ? 8.43 37.125 22.938 1 80.06 176 LYS A CA 1
ATOM 1435 C C . LYS A 1 176 ? 8.711 38.5 22.312 1 80.06 176 LYS A C 1
ATOM 1437 O O . LYS A 1 176 ? 8.812 39.5 23.016 1 80.06 176 LYS A O 1
ATOM 1442 N N . MET A 1 177 ? 8.812 38.469 21.031 1 76.75 177 MET A N 1
ATOM 1443 C CA . MET A 1 177 ? 9.078 39.688 20.312 1 76.75 177 MET A CA 1
ATOM 1444 C C . MET A 1 177 ? 7.891 40.656 20.438 1 76.75 177 MET A C 1
ATOM 1446 O O . MET A 1 177 ? 8.07 41.875 20.531 1 76.75 177 MET A O 1
ATOM 1450 N N . ASN A 1 178 ? 6.727 40.125 20.406 1 71.56 178 ASN A N 1
ATOM 1451 C CA . ASN A 1 178 ? 5.523 40.969 20.5 1 71.56 178 ASN A CA 1
ATOM 1452 C C . ASN A 1 178 ? 5.344 41.531 21.906 1 71.56 178 ASN A C 1
ATOM 1454 O O . ASN A 1 178 ? 4.852 42.656 22.062 1 71.56 178 ASN A O 1
ATOM 1458 N N . ILE A 1 179 ? 5.699 40.844 22.859 1 61.97 179 ILE A N 1
ATOM 1459 C CA . ILE A 1 179 ? 5.609 41.312 24.234 1 61.97 179 ILE A CA 1
ATOM 1460 C C . ILE A 1 179 ? 6.645 42.406 24.469 1 61.97 179 ILE A C 1
ATOM 1462 O O . ILE A 1 179 ? 6.348 43.438 25.094 1 61.97 179 ILE A O 1
ATOM 1466 N N . GLU A 1 180 ? 7.785 42.188 23.938 1 57.41 180 GLU A N 1
ATOM 1467 C CA . GLU A 1 180 ? 8.844 43.156 24.078 1 57.41 180 GLU A CA 1
ATOM 1468 C C . GLU A 1 180 ? 8.516 44.438 23.297 1 57.41 180 GLU A C 1
ATOM 1470 O O . GLU A 1 180 ? 8.828 45.562 23.75 1 57.41 180 GLU A O 1
ATOM 1475 N N . GLY A 1 181 ? 7.859 44.25 22.156 1 52.31 181 GLY A N 1
ATOM 1476 C CA . GLY A 1 181 ? 7.461 45.438 21.375 1 52.31 181 GLY A CA 1
ATOM 1477 C C . GLY A 1 181 ? 6.336 46.219 22.031 1 52.31 181 GLY A C 1
ATOM 1478 O O . GLY A 1 181 ? 6.277 47.438 21.906 1 52.31 181 GLY A O 1
ATOM 1479 N N . GLU A 1 182 ? 5.398 45.594 22.562 1 46.88 182 GLU A N 1
ATOM 1480 C CA . GLU A 1 182 ? 4.305 46.312 23.234 1 46.88 182 GLU A CA 1
ATOM 1481 C C . GLU A 1 182 ? 4.797 47.031 24.5 1 46.88 182 GLU A C 1
ATOM 1483 O O . GLU A 1 182 ? 4.215 48.031 24.906 1 46.88 182 GLU A O 1
ATOM 1488 N N . THR A 1 183 ? 5.816 46.5 25.141 1 43.25 183 THR A N 1
ATOM 1489 C CA . THR A 1 183 ? 6.238 47.188 26.359 1 43.25 183 THR A CA 1
ATOM 1490 C C . THR A 1 183 ? 6.848 48.531 26.047 1 43.25 183 THR A C 1
ATOM 1492 O O . THR A 1 183 ? 7.098 49.344 26.953 1 43.25 183 THR A O 1
ATOM 1495 N N . THR A 1 184 ? 7.363 48.812 24.844 1 38.59 184 THR A N 1
ATOM 1496 C CA . THR A 1 184 ? 7.977 50.156 24.766 1 38.59 184 THR A CA 1
ATOM 1497 C C . THR A 1 184 ? 6.914 51.25 24.75 1 38.59 184 THR A C 1
ATOM 1499 O O . THR A 1 184 ? 7.23 52.438 24.844 1 38.59 184 THR A O 1
ATOM 1502 N N . GLU A 1 185 ? 5.758 51.094 24.078 1 34.25 185 GLU A N 1
ATOM 1503 C CA . GLU A 1 185 ? 5.008 52.344 24 1 34.25 185 GLU A CA 1
ATOM 1504 C C . GLU A 1 185 ? 4.352 52.688 25.344 1 34.25 185 GLU A C 1
ATOM 1506 O O . GLU A 1 185 ? 4.359 53.844 25.781 1 34.25 185 GLU A O 1
ATOM 1511 N N . ASP A 1 186 ? 3 52.312 25.594 1 32.75 186 ASP A N 1
ATOM 1512 C CA . ASP A 1 186 ? 2.105 53.031 26.484 1 32.75 186 ASP A CA 1
ATOM 1513 C C . ASP A 1 186 ? 2.58 52.938 27.938 1 32.75 186 ASP A C 1
ATOM 1515 O O . ASP A 1 186 ? 3.361 52.031 28.281 1 32.75 186 ASP A O 1
ATOM 1519 N N . ASP A 1 187 ? 1.798 53.75 28.953 1 31.31 187 ASP A N 1
ATOM 1520 C CA . ASP A 1 187 ? 1.81 54.25 30.328 1 31.31 187 ASP A CA 1
ATOM 1521 C C . ASP A 1 187 ? 2.1 53.094 31.312 1 31.31 187 ASP A C 1
ATOM 1523 O O . ASP A 1 187 ? 2.113 51.938 30.938 1 31.31 187 ASP A O 1
ATOM 1527 N N . GLY A 1 188 ? 1.382 53.125 32.625 1 29.53 188 GLY A N 1
ATOM 1528 C CA . GLY A 1 188 ? 1.241 52.844 34.031 1 29.53 188 GLY A CA 1
ATOM 1529 C C . GLY A 1 188 ? 0.999 51.375 34.312 1 29.53 188 GLY A C 1
ATOM 1530 O O . GLY A 1 188 ? 0.852 50.969 35.469 1 29.53 188 GLY A O 1
ATOM 1531 N N . GLY A 1 189 ? 0.121 50.719 33.5 1 28.5 189 GLY A N 1
ATOM 1532 C CA . GLY A 1 189 ? -0.437 49.562 34.219 1 28.5 189 GLY A CA 1
ATOM 1533 C C . GLY A 1 189 ? 0.598 48.5 34.562 1 28.5 189 GLY A C 1
ATOM 1534 O O . GLY A 1 189 ? 1.361 48.062 33.719 1 28.5 189 GLY A O 1
ATOM 1535 N N . GLU A 1 190 ? 1.179 48.438 35.875 1 30.75 190 GLU A N 1
ATOM 1536 C CA . GLU A 1 190 ? 2.035 47.688 36.781 1 30.75 190 GLU A CA 1
ATOM 1537 C C . GLU A 1 190 ? 1.996 46.188 36.438 1 30.75 190 GLU A C 1
ATOM 1539 O O . GLU A 1 190 ? 2.934 45.469 36.75 1 30.75 190 GLU A O 1
ATOM 1544 N N . ASP A 1 191 ? 0.724 45.719 36.219 1 29.83 191 ASP A N 1
ATOM 1545 C CA . ASP A 1 191 ? 0.448 44.375 36.75 1 29.83 191 ASP A CA 1
ATOM 1546 C C . ASP A 1 191 ? 1.232 43.312 36 1 29.83 191 ASP A C 1
ATOM 1548 O O . ASP A 1 191 ? 1.405 42.188 36.531 1 29.83 191 ASP A O 1
ATOM 1552 N N . CYS A 1 192 ? 1.353 43.469 34.625 1 28.59 192 CYS A N 1
ATOM 1553 C CA . CYS A 1 192 ? 1.543 42.125 34.094 1 28.59 192 CYS A CA 1
ATOM 1554 C C . CYS A 1 192 ? 2.998 41.688 34.219 1 28.59 192 CYS A C 1
ATOM 1556 O O . CYS A 1 192 ? 3.328 40.531 33.969 1 28.59 192 CYS A O 1
ATOM 1558 N N . LEU A 1 193 ? 3.947 42.75 34.094 1 31.28 193 LEU A N 1
ATOM 1559 C CA . LEU A 1 193 ? 5.352 42.344 34.062 1 31.28 193 LEU A CA 1
ATOM 1560 C C . LEU A 1 193 ? 5.84 42 35.469 1 31.28 193 LEU A C 1
ATOM 1562 O O . LEU A 1 193 ? 7.047 41.875 35.688 1 31.28 193 LEU A O 1
ATOM 1566 N N . ASP A 1 194 ? 5.027 42.438 36.438 1 32.34 194 ASP A N 1
ATOM 1567 C CA . ASP A 1 194 ? 5.551 42.375 37.812 1 32.34 194 ASP A CA 1
ATOM 1568 C C . ASP A 1 194 ? 6.121 41 38.125 1 32.34 194 ASP A C 1
ATOM 1570 O O . ASP A 1 194 ? 6.461 40.719 39.281 1 32.34 194 ASP A O 1
ATOM 1574 N N . THR A 1 195 ? 5.746 40 37.25 1 32.19 195 THR A N 1
ATOM 1575 C CA . THR A 1 195 ? 6.336 38.844 37.938 1 32.19 195 THR A CA 1
ATOM 1576 C C . THR A 1 195 ? 7.832 38.75 37.625 1 32.19 195 THR A C 1
ATOM 1578 O O . THR A 1 195 ? 8.281 39.156 36.562 1 32.19 195 THR A O 1
ATOM 1581 N N . ASP A 1 196 ? 8.812 38.625 38.469 1 34.28 196 ASP A N 1
ATOM 1582 C CA . ASP A 1 196 ? 10.258 38.531 38.625 1 34.28 196 ASP A CA 1
ATOM 1583 C C . ASP A 1 196 ? 10.883 37.719 37.5 1 34.28 196 ASP A C 1
ATOM 1585 O O . ASP A 1 196 ? 11.977 38.031 37.031 1 34.28 196 ASP A O 1
ATOM 1589 N N . GLU A 1 197 ? 10.227 36.625 37.062 1 35.34 197 GLU A N 1
ATOM 1590 C CA . GLU A 1 197 ? 10.891 35.531 36.375 1 35.34 197 GLU A CA 1
ATOM 1591 C C . GLU A 1 197 ? 11.211 35.875 34.938 1 35.34 197 GLU A C 1
ATOM 1593 O O . GLU A 1 197 ? 12.133 35.312 34.344 1 35.34 197 GLU A O 1
ATOM 1598 N N . GLY A 1 198 ? 10.578 36.688 34.281 1 34.59 198 GLY A N 1
ATOM 1599 C CA . GLY A 1 198 ? 10.758 37 32.875 1 34.59 198 GLY A CA 1
ATOM 1600 C C . GLY A 1 198 ? 12.016 37.781 32.594 1 34.59 198 GLY A C 1
ATOM 1601 O O . GLY A 1 198 ? 12.562 37.719 31.484 1 34.59 198 GLY A O 1
ATOM 1602 N N . ALA A 1 199 ? 12.438 38.562 33.469 1 38.84 199 ALA A N 1
ATOM 1603 C CA . ALA A 1 199 ? 13.516 39.531 33.312 1 38.84 199 ALA A CA 1
ATOM 1604 C C . ALA A 1 199 ? 14.875 38.844 33.25 1 38.84 199 ALA A C 1
ATOM 1606 O O . ALA A 1 199 ? 15.75 39.219 32.469 1 38.84 199 ALA A O 1
ATOM 1607 N N . SER A 1 200 ? 15.016 37.781 34.031 1 41.03 200 SER A N 1
ATOM 1608 C CA . SER A 1 200 ? 16.359 37.219 34.219 1 41.03 200 SER A CA 1
ATOM 1609 C C . SER A 1 200 ? 16.859 36.531 32.969 1 41.03 200 SER A C 1
ATOM 1611 O O . SER A 1 200 ? 18.031 36.688 32.594 1 41.03 200 SER A O 1
ATOM 1613 N N . VAL A 1 201 ? 15.992 35.719 32.312 1 39.16 201 VAL A N 1
ATOM 1614 C CA . VAL A 1 201 ? 16.406 34.906 31.188 1 39.16 201 VAL A CA 1
ATOM 1615 C C . VAL A 1 201 ? 16.797 35.812 30.016 1 39.16 201 VAL A C 1
ATOM 1617 O O . VAL A 1 201 ? 17.703 35.5 29.25 1 39.16 201 VAL A O 1
ATOM 1620 N N . TRP A 1 202 ? 16.312 37 29.938 1 38.47 202 TRP A N 1
ATOM 1621 C CA . TRP A 1 202 ? 16.625 37.938 28.875 1 38.47 202 TRP A CA 1
ATOM 1622 C C . TRP A 1 202 ? 18.047 38.438 28.984 1 38.47 202 TRP A C 1
ATOM 1624 O O . TRP A 1 202 ? 18.781 38.5 27.984 1 38.47 202 TRP A O 1
ATOM 1634 N N . LEU A 1 203 ? 18.469 38.562 30.141 1 41.69 203 LEU A N 1
ATOM 1635 C CA . LEU A 1 203 ? 19.766 39.156 30.391 1 41.69 203 LEU A CA 1
ATOM 1636 C C . LEU A 1 203 ? 20.891 38.25 29.938 1 41.69 203 LEU A C 1
ATOM 1638 O O . LEU A 1 203 ? 21.875 38.688 29.328 1 41.69 203 LEU A O 1
ATOM 1642 N N . GLU A 1 204 ? 20.703 36.938 30.219 1 44.03 204 GLU A N 1
ATOM 1643 C CA . GLU A 1 204 ? 21.781 35.969 29.922 1 44.03 204 GLU A CA 1
ATOM 1644 C C . GLU A 1 204 ? 22.031 35.875 28.422 1 44.03 204 GLU A C 1
ATOM 1646 O O . GLU A 1 204 ? 23.172 35.75 27.984 1 44.03 204 GLU A O 1
ATOM 1651 N N . SER A 1 205 ? 20.938 35.938 27.625 1 37.75 205 SER A N 1
ATOM 1652 C CA . SER A 1 205 ? 21.109 35.75 26.188 1 37.75 205 SER A CA 1
ATOM 1653 C C . SER A 1 205 ? 21.938 36.875 25.578 1 37.75 205 SER A C 1
ATOM 1655 O O . SER A 1 205 ? 22.406 36.781 24.453 1 37.75 205 SER A O 1
ATOM 1657 N N . MET A 1 206 ? 21.781 38.062 26.234 1 38.44 206 MET A N 1
ATOM 1658 C CA . MET A 1 206 ? 22.516 39.219 25.688 1 38.44 206 MET A CA 1
ATOM 1659 C C . MET A 1 206 ? 24 39.125 26.031 1 38.44 206 MET A C 1
ATOM 1661 O O . MET A 1 206 ? 24.766 40.031 25.672 1 38.44 206 MET A O 1
ATOM 1665 N N . GLY A 1 207 ? 24.562 38.094 26.391 1 37.94 207 GLY A N 1
ATOM 1666 C CA . GLY A 1 207 ? 25.984 37.906 26.609 1 37.94 207 GLY A CA 1
ATOM 1667 C C . GLY A 1 207 ? 26.531 38.656 27.812 1 37.94 207 GLY A C 1
ATOM 1668 O O . GLY A 1 207 ? 27.734 38.906 27.891 1 37.94 207 GLY A O 1
ATOM 1669 N N . LEU A 1 208 ? 25.656 39.344 28.484 1 38.78 208 LEU A N 1
ATOM 1670 C CA . LEU A 1 208 ? 26.188 40.188 29.562 1 38.78 208 LEU A CA 1
ATOM 1671 C C . LEU A 1 208 ? 26.672 39.312 30.719 1 38.78 208 LEU A C 1
ATOM 1673 O O . LEU A 1 208 ? 26.078 38.281 31.031 1 38.78 208 LEU A O 1
ATOM 1677 N N . ASP A 1 209 ? 28.031 39.312 30.969 1 39.41 209 ASP A N 1
ATOM 1678 C CA . ASP A 1 209 ? 28.938 38.594 31.859 1 39.41 209 ASP A CA 1
ATOM 1679 C C . ASP A 1 209 ? 28.422 38.594 33.281 1 39.41 209 ASP A C 1
ATOM 1681 O O . ASP A 1 209 ? 27.953 39.625 33.781 1 39.41 209 ASP A O 1
ATOM 1685 N N . LYS A 1 210 ? 28.031 37.406 33.875 1 41.47 210 LYS A N 1
ATOM 1686 C CA . LYS A 1 210 ? 27.672 37.125 35.25 1 41.47 210 LYS A CA 1
ATOM 1687 C C . LYS A 1 210 ? 28.594 37.844 36.25 1 41.47 210 LYS A C 1
ATOM 1689 O O . LYS A 1 210 ? 28.281 37.969 37.406 1 41.47 210 LYS A O 1
ATOM 1694 N N . LYS A 1 211 ? 29.891 37.812 36 1 42.47 211 LYS A N 1
ATOM 1695 C CA . LYS A 1 211 ? 30.844 38.312 37 1 42.47 211 LYS A CA 1
ATOM 1696 C C . LYS A 1 211 ? 30.453 39.688 37.469 1 42.47 211 LYS A C 1
ATOM 1698 O O . LYS A 1 211 ? 30.891 40.125 38.562 1 42.47 211 LYS A O 1
ATOM 1703 N N . GLN A 1 212 ? 30.125 40.562 36.594 1 38.31 212 GLN A N 1
ATOM 1704 C CA . GLN A 1 212 ? 29.781 41.938 37.031 1 38.31 212 GLN A CA 1
ATOM 1705 C C . GLN A 1 212 ? 28.422 41.969 37.688 1 38.31 212 GLN A C 1
ATOM 1707 O O . GLN A 1 212 ? 28.078 42.938 38.344 1 38.31 212 GLN A O 1
ATOM 1712 N N . PHE A 1 213 ? 27.391 41.062 37.312 1 33 213 PHE A N 1
ATOM 1713 C CA . PHE A 1 213 ? 26.125 41.062 38.031 1 33 213 PHE A CA 1
ATOM 1714 C C . PHE A 1 213 ? 26 39.812 38.906 1 33 213 PHE A C 1
ATOM 1716 O O . PHE A 1 213 ? 25.547 38.781 38.438 1 33 213 PHE A O 1
ATOM 1723 N N . PRO A 1 214 ? 26.766 39.688 40.031 1 38.97 214 PRO A N 1
ATOM 1724 C CA . PRO A 1 214 ? 26.891 38.625 41.031 1 38.97 214 PRO A CA 1
ATOM 1725 C C . PRO A 1 214 ? 25.547 37.969 41.375 1 38.97 214 PRO A C 1
ATOM 1727 O O . PRO A 1 214 ? 25.5 36.781 41.625 1 38.97 214 PRO A O 1
ATOM 1730 N N . SER A 1 215 ? 24.516 38.719 41.844 1 37.78 215 SER A N 1
ATOM 1731 C CA . SER A 1 215 ? 23.375 38.219 42.594 1 37.78 215 SER A CA 1
ATOM 1732 C C . SER A 1 215 ? 22.375 37.5 41.688 1 37.78 215 SER A C 1
ATOM 1734 O O . SER A 1 215 ? 21.438 38.125 41.188 1 37.78 215 SER A O 1
ATOM 1736 N N . LEU A 1 216 ? 22.75 36.844 40.625 1 37.38 216 LEU A N 1
ATOM 1737 C CA . LEU A 1 216 ? 21.781 36.094 39.844 1 37.38 216 LEU A CA 1
ATOM 1738 C C . LEU A 1 216 ? 20.938 35.188 40.719 1 37.38 216 LEU A C 1
ATOM 1740 O O . LEU A 1 216 ? 21.469 34.281 41.344 1 37.38 216 LEU A O 1
ATOM 1744 N N . ASP A 1 217 ? 19.828 35.656 41.281 1 37.22 217 ASP A N 1
ATOM 1745 C CA . ASP A 1 217 ? 18.891 35.125 42.25 1 37.22 217 ASP A CA 1
ATOM 1746 C C . ASP A 1 217 ? 18.375 33.75 41.844 1 37.22 217 ASP A C 1
ATOM 1748 O O . ASP A 1 217 ? 17.969 33.562 40.688 1 37.22 217 ASP A O 1
ATOM 1752 N N . PRO A 1 218 ? 18.797 32.719 42.438 1 44.12 218 PRO A N 1
ATOM 1753 C CA . PRO A 1 218 ? 18.312 31.344 42.281 1 44.12 218 PRO A CA 1
ATOM 1754 C C . PRO A 1 218 ? 16.844 31.281 41.906 1 44.12 218 PRO A C 1
ATOM 1756 O O . PRO A 1 218 ? 16.422 30.359 41.188 1 44.12 218 PRO A O 1
ATOM 1759 N N . ASN A 1 219 ? 16.125 32.219 42.25 1 42.47 219 ASN A N 1
ATOM 1760 C CA . ASN A 1 219 ? 14.688 32.219 42 1 42.47 219 ASN A CA 1
ATOM 1761 C C . ASN A 1 219 ? 14.375 32.438 40.531 1 42.47 219 ASN A C 1
ATOM 1763 O O . ASN A 1 219 ? 13.328 32 40.062 1 42.47 219 ASN A O 1
ATOM 1767 N N . LYS A 1 220 ? 15.219 33.094 39.781 1 41.16 220 LYS A N 1
ATOM 1768 C CA . LYS A 1 220 ? 15.031 33.344 38.344 1 41.16 220 LYS A CA 1
ATOM 1769 C C . LYS A 1 220 ? 15.211 32.062 37.562 1 41.16 220 LYS A C 1
ATOM 1771 O O . LYS A 1 220 ? 14.508 31.812 36.562 1 41.16 220 LYS A O 1
ATOM 1776 N N . ILE A 1 221 ? 16.219 31.25 37.938 1 42.88 221 ILE A N 1
ATOM 1777 C CA . ILE A 1 221 ? 16.391 29.953 37.312 1 42.88 221 ILE A CA 1
ATOM 1778 C C . ILE A 1 221 ? 15.125 29.109 37.469 1 42.88 221 ILE A C 1
ATOM 1780 O O . ILE A 1 221 ? 14.672 28.469 36.531 1 42.88 221 ILE A O 1
ATOM 1784 N N . ILE A 1 222 ? 14.672 29.125 38.688 1 44.44 222 ILE A N 1
ATOM 1785 C CA . ILE A 1 222 ? 13.469 28.359 39 1 44.44 222 ILE A CA 1
ATOM 1786 C C . ILE A 1 222 ? 12.297 28.906 38.188 1 44.44 222 ILE A C 1
ATOM 1788 O O . ILE A 1 222 ? 11.5 28.141 37.625 1 44.44 222 ILE A O 1
ATOM 1792 N N . ARG A 1 223 ? 12.234 30.234 38 1 43.94 223 ARG A N 1
ATOM 1793 C CA . ARG A 1 223 ? 11.133 30.844 37.25 1 43.94 223 ARG A CA 1
ATOM 1794 C C . ARG A 1 223 ? 11.266 30.562 35.75 1 43.94 223 ARG A C 1
ATOM 1796 O O . ARG A 1 223 ? 10.266 30.344 35.062 1 43.94 223 ARG A O 1
ATOM 1803 N N . GLN A 1 224 ? 12.422 30.516 35.219 1 45.94 224 GLN A N 1
ATOM 1804 C CA . GLN A 1 224 ? 12.664 30.188 33.812 1 45.94 224 GLN A CA 1
ATOM 1805 C C . GLN A 1 224 ? 12.312 28.734 33.531 1 45.94 224 GLN A C 1
ATOM 1807 O O . GLN A 1 224 ? 11.727 28.438 32.469 1 45.94 224 GLN A O 1
ATOM 1812 N N . LYS A 1 225 ? 12.836 27.938 34.375 1 46.88 225 LYS A N 1
ATOM 1813 C CA . LYS A 1 225 ? 12.453 26.531 34.281 1 46.88 225 LYS A CA 1
ATOM 1814 C C . LYS A 1 225 ? 10.938 26.375 34.406 1 46.88 225 LYS A C 1
ATOM 1816 O O . LYS A 1 225 ? 10.344 25.531 33.719 1 46.88 225 LYS A O 1
ATOM 1821 N N . GLU A 1 226 ? 10.383 27.047 35.312 1 48.19 226 GLU A N 1
ATOM 1822 C CA . GLU A 1 226 ? 8.93 27.031 35.469 1 48.19 226 GLU A CA 1
ATOM 1823 C C . GLU A 1 226 ? 8.234 27.562 34.219 1 48.19 226 GLU A C 1
ATOM 1825 O O . GLU A 1 226 ? 7.156 27.094 33.844 1 48.19 226 GLU A O 1
ATOM 1830 N N . GLY A 1 227 ? 8.789 28.531 33.562 1 49.22 227 GLY A N 1
ATOM 1831 C CA . GLY A 1 227 ? 8.266 29.094 32.312 1 49.22 227 GLY A CA 1
ATOM 1832 C C . GLY A 1 227 ? 8.188 28.094 31.188 1 49.22 227 GLY A C 1
ATOM 1833 O O . GLY A 1 227 ? 7.215 28.062 30.438 1 49.22 227 GLY A O 1
ATOM 1834 N N . TYR A 1 228 ? 9.297 27.391 31 1 50.44 228 TYR A N 1
ATOM 1835 C CA . TYR A 1 228 ? 9.281 26.375 29.953 1 50.44 228 TYR A CA 1
ATOM 1836 C C . TYR A 1 228 ? 8.242 25.312 30.219 1 50.44 228 TYR A C 1
ATOM 1838 O O . TYR A 1 228 ? 7.656 24.75 29.297 1 50.44 228 TYR A O 1
ATOM 1846 N N . ARG A 1 229 ? 8.07 25 31.531 1 56.84 229 ARG A N 1
ATOM 1847 C CA . ARG A 1 229 ? 7 24.078 31.891 1 56.84 229 ARG A CA 1
ATOM 1848 C C . ARG A 1 229 ? 5.641 24.625 31.453 1 56.84 229 ARG A C 1
ATOM 1850 O O . ARG A 1 229 ? 4.738 23.844 31.109 1 56.84 229 ARG A O 1
ATOM 1857 N N . LYS A 1 230 ? 5.609 25.984 31.281 1 68.88 230 LYS A N 1
ATOM 1858 C CA . LYS A 1 230 ? 4.344 26.609 30.906 1 68.88 230 LYS A CA 1
ATOM 1859 C C . LYS A 1 230 ? 4.09 26.469 29.406 1 68.88 230 LYS A C 1
ATOM 1861 O O . LYS A 1 230 ? 2.943 26.5 28.953 1 68.88 230 LYS A O 1
ATOM 1866 N N . VAL A 1 231 ? 5.113 26.031 28.656 1 85.88 231 VAL A N 1
ATOM 1867 C CA . VAL A 1 231 ? 5.035 26 27.203 1 85.88 231 VAL A CA 1
ATOM 1868 C C . VAL A 1 231 ? 4.758 24.562 26.734 1 85.88 231 VAL A C 1
ATOM 1870 O O . VAL A 1 231 ? 4.25 24.359 25.625 1 85.88 231 VAL A O 1
ATOM 1873 N N . ASP A 1 232 ? 4.941 23.719 27.672 1 88.12 232 ASP A N 1
ATOM 1874 C CA . ASP A 1 232 ? 4.824 22.312 27.312 1 88.12 232 ASP A CA 1
ATOM 1875 C C . ASP A 1 232 ? 3.426 21.984 26.781 1 88.12 232 ASP A C 1
ATOM 1877 O O . ASP A 1 232 ? 2.426 22.406 27.359 1 88.12 232 ASP A O 1
ATOM 1881 N N . ASN A 1 233 ? 3.455 21.328 25.672 1 88.69 233 ASN A N 1
ATOM 1882 C CA . ASN A 1 233 ? 2.236 20.781 25.094 1 88.69 233 ASN A CA 1
ATOM 1883 C C . ASN A 1 233 ? 1.322 21.875 24.562 1 88.69 233 ASN A C 1
ATOM 1885 O O . ASN A 1 233 ? 0.116 21.672 24.406 1 88.69 233 ASN A O 1
ATOM 1889 N N . ARG A 1 234 ? 1.91 23.031 24.469 1 89.31 234 ARG A N 1
ATOM 1890 C CA . ARG A 1 234 ? 1.193 24.156 23.891 1 89.31 234 ARG A CA 1
ATOM 1891 C C . ARG A 1 234 ? 1.701 24.453 22.469 1 89.31 234 ARG A C 1
ATOM 1893 O O . ARG A 1 234 ? 2.754 23.953 22.078 1 89.31 234 ARG A O 1
ATOM 1900 N N . PRO A 1 235 ? 0.943 25.172 21.766 1 90.62 235 PRO A N 1
ATOM 1901 C CA . PRO A 1 235 ? 1.376 25.516 20.406 1 90.62 235 PRO A CA 1
ATOM 1902 C C . PRO A 1 235 ? 2.756 26.156 20.375 1 90.62 235 PRO A C 1
ATOM 1904 O O . PRO A 1 235 ? 3.512 25.969 19.406 1 90.62 235 PRO A O 1
ATOM 1907 N N . GLU A 1 236 ? 3.117 26.875 21.406 1 91.38 236 GLU A N 1
ATOM 1908 C CA . GLU A 1 236 ? 4.395 27.578 21.484 1 91.38 236 GLU A CA 1
ATOM 1909 C C . GLU A 1 236 ? 5.562 26.594 21.547 1 91.38 236 GLU A C 1
ATOM 1911 O O . GLU A 1 236 ? 6.715 26.969 21.328 1 91.38 236 GLU A O 1
ATOM 1916 N N . SER A 1 237 ? 5.223 25.375 21.828 1 93.81 237 SER A N 1
ATOM 1917 C CA . SER A 1 237 ? 6.262 24.359 21.969 1 93.81 237 SER A CA 1
ATOM 1918 C C . SER A 1 237 ? 6.637 23.75 20.625 1 93.81 237 SER A C 1
ATOM 1920 O O . SER A 1 237 ? 7.445 22.828 20.562 1 93.81 237 SER A O 1
ATOM 1922 N N . MET A 1 238 ? 6.082 24.234 19.578 1 95.38 238 MET A N 1
ATOM 1923 C CA . MET A 1 238 ? 6.398 23.734 18.25 1 95.38 238 MET A CA 1
ATOM 1924 C C . MET A 1 238 ? 7.867 23.969 17.906 1 95.38 238 MET A C 1
ATOM 1926 O O . MET A 1 238 ? 8.406 25.047 18.172 1 95.38 238 MET A O 1
ATOM 1930 N N . LEU A 1 239 ? 8.484 23 17.359 1 97.12 239 LEU A N 1
ATOM 1931 C CA . LEU A 1 239 ? 9.883 23.078 16.953 1 97.12 239 LEU A CA 1
ATOM 1932 C C . LEU A 1 239 ? 10 23.141 15.43 1 97.12 239 LEU A C 1
ATOM 1934 O O . LEU A 1 239 ? 9.203 22.516 14.719 1 97.12 239 LEU A O 1
ATOM 1938 N N . LEU A 1 240 ? 10.898 23.891 14.977 1 96.19 240 LEU A N 1
ATOM 1939 C CA . LEU A 1 240 ? 11.305 23.906 13.57 1 96.19 240 LEU A CA 1
ATOM 1940 C C . LEU A 1 240 ? 12.742 23.438 13.414 1 96.19 240 LEU A C 1
ATOM 1942 O O . LEU A 1 240 ? 13.656 23.984 14.031 1 96.19 240 LEU A O 1
ATOM 1946 N N . ILE A 1 241 ? 12.914 22.406 12.68 1 97.38 241 ILE A N 1
ATOM 1947 C CA . ILE A 1 241 ? 14.219 21.844 12.367 1 97.38 241 ILE A CA 1
ATOM 1948 C C . ILE A 1 241 ? 14.469 21.938 10.867 1 97.38 241 ILE A C 1
ATOM 1950 O O . ILE A 1 241 ? 13.602 21.578 10.062 1 97.38 241 ILE A O 1
ATOM 1954 N N . GLN A 1 242 ? 15.703 22.328 10.43 1 94.75 242 GLN A N 1
ATOM 1955 C CA . GLN A 1 242 ? 15.93 22.609 9.016 1 94.75 242 GLN A CA 1
ATOM 1956 C C . GLN A 1 242 ? 17.281 22.047 8.555 1 94.75 242 GLN A C 1
ATOM 1958 O O . GLN A 1 242 ? 18.188 21.875 9.367 1 94.75 242 GLN A O 1
ATOM 1963 N N . GLY A 1 243 ? 17.312 21.703 7.258 1 93.44 243 GLY A N 1
ATOM 1964 C CA . GLY A 1 243 ? 18.562 21.359 6.609 1 93.44 243 GLY A CA 1
ATOM 1965 C C . GLY A 1 243 ? 19.141 20.031 7.09 1 93.44 243 GLY A C 1
ATOM 1966 O O . GLY A 1 243 ? 18.422 19.031 7.133 1 93.44 243 GLY A O 1
ATOM 1967 N N . SER A 1 244 ? 20.406 20.094 7.438 1 92.81 244 SER A N 1
ATOM 1968 C CA . SER A 1 244 ? 21.125 18.891 7.809 1 92.81 244 SER A CA 1
ATOM 1969 C C . SER A 1 244 ? 20.625 18.328 9.141 1 92.81 244 SER A C 1
ATOM 1971 O O . SER A 1 244 ? 20.766 17.141 9.414 1 92.81 244 SER A O 1
ATOM 1973 N N . GLU A 1 245 ? 20.062 19.25 9.93 1 96.5 245 GLU A N 1
ATOM 1974 C CA . GLU A 1 245 ? 19.594 18.828 11.242 1 96.5 245 GLU A CA 1
ATOM 1975 C C . GLU A 1 245 ? 18.422 17.844 11.117 1 96.5 245 GLU A C 1
ATOM 1977 O O . GLU A 1 245 ? 18.141 17.094 12.055 1 96.5 245 GLU A O 1
ATOM 1982 N N . VAL A 1 246 ? 17.766 17.891 9.977 1 97.69 246 VAL A N 1
ATOM 1983 C CA . VAL A 1 246 ? 16.625 17 9.766 1 97.69 246 VAL A CA 1
ATOM 1984 C C . VAL A 1 246 ? 17.094 15.547 9.75 1 97.69 246 VAL A C 1
ATOM 1986 O O . VAL A 1 246 ? 16.375 14.664 10.227 1 97.69 246 VAL A O 1
ATOM 1989 N N . GLN A 1 247 ? 18.266 15.297 9.211 1 96.25 247 GLN A N 1
ATOM 1990 C CA . GLN A 1 247 ? 18.844 13.953 9.258 1 96.25 247 GLN A CA 1
ATOM 1991 C C . GLN A 1 247 ? 19.047 13.492 10.695 1 96.25 247 GLN A C 1
ATOM 1993 O O . GLN A 1 247 ? 18.828 12.32 11.016 1 96.25 247 GLN A O 1
ATOM 1998 N N . GLY A 1 248 ? 19.562 14.406 11.453 1 96.81 248 GLY A N 1
ATOM 1999 C CA . GLY A 1 248 ? 19.719 14.086 12.867 1 96.81 248 GLY A CA 1
ATOM 2000 C C . GLY A 1 248 ? 18.406 13.719 13.539 1 96.81 248 GLY A C 1
ATOM 2001 O O . GLY A 1 248 ? 18.359 12.766 14.312 1 96.81 248 GLY A O 1
ATOM 2002 N N . LEU A 1 249 ? 17.375 14.5 13.258 1 97.81 249 LEU A N 1
ATOM 2003 C CA . LEU A 1 249 ? 16.047 14.219 13.805 1 97.81 249 LEU A CA 1
ATOM 2004 C C . LEU A 1 249 ? 15.562 12.844 13.352 1 97.81 249 LEU A C 1
ATOM 2006 O O . LEU A 1 249 ? 15.016 12.086 14.156 1 97.81 249 LEU A O 1
ATOM 2010 N N . PHE A 1 250 ? 15.773 12.539 12.117 1 97.69 250 PHE A N 1
ATOM 2011 C CA . PHE A 1 250 ? 15.406 11.25 11.555 1 97.69 250 PHE A CA 1
ATOM 2012 C C . PHE A 1 250 ? 16.047 10.109 12.344 1 97.69 250 PHE A C 1
ATOM 2014 O O . PHE A 1 250 ? 15.359 9.18 12.773 1 97.69 250 PHE A O 1
ATOM 2021 N N . ASN A 1 251 ? 17.297 10.234 12.547 1 96.25 251 ASN A N 1
ATOM 2022 C CA . ASN A 1 251 ? 18.016 9.227 13.305 1 96.25 251 ASN A CA 1
ATOM 2023 C C . ASN A 1 251 ? 17.516 9.133 14.742 1 96.25 251 ASN A C 1
ATOM 2025 O O . ASN A 1 251 ? 17.422 8.047 15.305 1 96.25 251 ASN A O 1
ATOM 2029 N N . PHE A 1 252 ? 17.312 10.242 15.305 1 96.75 252 PHE A N 1
ATOM 2030 C CA . PHE A 1 252 ? 16.812 10.312 16.672 1 96.75 252 PHE A CA 1
ATOM 2031 C C . PHE A 1 252 ? 15.484 9.586 16.797 1 96.75 252 PHE A C 1
ATOM 2033 O O . PHE A 1 252 ? 15.297 8.781 17.719 1 96.75 252 PHE A O 1
ATOM 2040 N N . LEU A 1 253 ? 14.547 9.852 15.867 1 96.94 253 LEU A N 1
ATOM 2041 C CA . LEU A 1 253 ? 13.203 9.297 15.922 1 96.94 253 LEU A CA 1
ATOM 2042 C C . LEU A 1 253 ? 13.227 7.785 15.688 1 96.94 253 LEU A C 1
ATOM 2044 O O . LEU A 1 253 ? 12.398 7.055 16.234 1 96.94 253 LEU A O 1
ATOM 2048 N N . LEU A 1 254 ? 14.102 7.289 14.852 1 95.38 254 LEU A N 1
ATOM 2049 C CA . LEU A 1 254 ? 14.234 5.859 14.586 1 95.38 254 LEU A CA 1
ATOM 2050 C C . LEU A 1 254 ? 14.547 5.094 15.867 1 95.38 254 LEU A C 1
ATOM 2052 O O . LEU A 1 254 ? 14.195 3.92 15.992 1 95.38 254 LEU A O 1
ATOM 2056 N N . ASN A 1 255 ? 15.148 5.812 16.797 1 90.19 255 ASN A N 1
ATOM 2057 C CA . ASN A 1 255 ? 15.617 5.148 18 1 90.19 255 ASN A CA 1
ATOM 2058 C C . ASN A 1 255 ? 14.875 5.656 19.234 1 90.19 255 ASN A C 1
ATOM 2060 O O . ASN A 1 255 ? 15.258 5.348 20.359 1 90.19 255 ASN A O 1
ATOM 2064 N N . CYS A 1 256 ? 13.883 6.449 19.031 1 86.75 256 CYS A N 1
ATOM 2065 C CA . CYS A 1 256 ? 13.195 7.102 20.141 1 86.75 256 CYS A CA 1
ATOM 2066 C C . CYS A 1 256 ? 12.117 6.203 20.719 1 86.75 256 CYS A C 1
ATOM 2068 O O . CYS A 1 256 ? 11.023 6.09 20.156 1 86.75 256 CYS A O 1
ATOM 2070 N N . ARG A 1 257 ? 12.312 5.711 21.828 1 82.75 257 ARG A N 1
ATOM 2071 C CA . ARG A 1 257 ? 11.383 4.785 22.469 1 82.75 257 ARG A CA 1
ATOM 2072 C C . ARG A 1 257 ? 10.133 5.512 22.953 1 82.75 257 ARG A C 1
ATOM 2074 O O . ARG A 1 257 ? 9.062 4.91 23.062 1 82.75 257 ARG A O 1
ATOM 2081 N N . SER A 1 258 ? 10.305 6.777 23.266 1 83.5 258 SER A N 1
ATOM 2082 C CA . SER A 1 258 ? 9.188 7.551 23.797 1 83.5 258 SER A CA 1
ATOM 2083 C C . SER A 1 258 ? 8.102 7.758 22.75 1 83.5 258 SER A C 1
ATOM 2085 O O . SER A 1 258 ? 6.98 8.156 23.078 1 83.5 258 SER A O 1
ATOM 2087 N N . CYS A 1 259 ? 8.406 7.414 21.547 1 90.56 259 CYS A N 1
ATOM 2088 C CA . CYS A 1 259 ? 7.434 7.566 20.469 1 90.56 259 CYS A CA 1
ATOM 2089 C C . CYS A 1 259 ? 6.375 6.473 20.531 1 90.56 259 CYS A C 1
ATOM 2091 O O . CYS A 1 259 ? 5.328 6.582 19.891 1 90.56 259 CYS A O 1
ATOM 2093 N N . ILE A 1 260 ? 6.613 5.496 21.297 1 91.75 260 ILE A N 1
ATOM 2094 C CA . ILE A 1 260 ? 5.676 4.395 21.469 1 91.75 260 ILE A CA 1
ATOM 2095 C C . ILE A 1 260 ? 5.07 4.453 22.875 1 91.75 260 ILE A C 1
ATOM 2097 O O . ILE A 1 260 ? 5.797 4.516 23.859 1 91.75 260 ILE A O 1
ATOM 2101 N N . ALA A 1 261 ? 3.822 4.402 22.922 1 89.62 261 ALA A N 1
ATOM 2102 C CA . ALA A 1 261 ? 3.143 4.461 24.203 1 89.62 261 ALA A CA 1
ATOM 2103 C C . ALA A 1 261 ? 3.422 3.207 25.031 1 89.62 261 ALA A C 1
ATOM 2105 O O . ALA A 1 261 ? 3.447 2.098 24.5 1 89.62 261 ALA A O 1
ATOM 2106 N N . SER A 1 262 ? 3.58 3.361 26.266 1 86.56 262 SER A N 1
ATOM 2107 C CA . SER A 1 262 ? 3.871 2.242 27.156 1 86.56 262 SER A CA 1
ATOM 2108 C C . SER A 1 262 ? 2.594 1.681 27.766 1 86.56 262 SER A C 1
ATOM 2110 O O . SER A 1 262 ? 2.586 0.557 28.266 1 86.56 262 SER A O 1
ATOM 2112 N N . SER A 1 263 ? 1.612 2.488 27.719 1 84.5 263 SER A N 1
ATOM 2113 C CA . SER A 1 263 ? 0.354 2.068 28.328 1 84.5 263 SER A CA 1
ATOM 2114 C C . SER A 1 263 ? -0.842 2.623 27.562 1 84.5 263 SER A C 1
ATOM 2116 O O . SER A 1 263 ? -0.681 3.449 26.656 1 84.5 263 SER A O 1
ATOM 2118 N N . GLY A 1 264 ? -2 1.969 27.859 1 83.69 264 GLY A N 1
ATOM 2119 C CA . GLY A 1 264 ? -3.221 2.443 27.234 1 83.69 264 GLY A CA 1
ATOM 2120 C C . GLY A 1 264 ? -3.582 1.669 25.969 1 83.69 264 GLY A C 1
ATOM 2121 O O . GLY A 1 264 ? -3.023 0.601 25.719 1 83.69 264 GLY A O 1
ATOM 2122 N N . GLU A 1 265 ? -4.453 2.291 25.234 1 83.25 265 GLU A N 1
ATOM 2123 C CA . GLU A 1 265 ? -4.992 1.619 24.047 1 83.25 265 GLU A CA 1
ATOM 2124 C C . GLU A 1 265 ? -3.971 1.603 22.922 1 83.25 265 GLU A C 1
ATOM 2126 O O . GLU A 1 265 ? -4 0.715 22.062 1 83.25 265 GLU A O 1
ATOM 2131 N N . GLN A 1 266 ? -3.105 2.508 23 1 89.5 266 GLN A N 1
ATOM 2132 C CA . GLN A 1 266 ? -2.146 2.629 21.906 1 89.5 266 GLN A CA 1
ATOM 2133 C C . GLN A 1 266 ? -0.795 2.039 22.297 1 89.5 266 GLN A C 1
ATOM 2135 O O . GLN A 1 266 ? 0.195 2.221 21.578 1 89.5 266 GLN A O 1
ATOM 2140 N N . ALA A 1 267 ? -0.772 1.355 23.406 1 89.31 267 ALA A N 1
ATOM 2141 C CA . ALA A 1 267 ? 0.488 0.803 23.906 1 89.31 267 ALA A CA 1
ATOM 2142 C C . ALA A 1 267 ? 1.111 -0.14 22.875 1 89.31 267 ALA A C 1
ATOM 2144 O O . ALA A 1 267 ? 0.426 -0.999 22.312 1 89.31 267 ALA A O 1
ATOM 2145 N N . GLY A 1 268 ? 2.354 0.092 22.609 1 90.75 268 GLY A N 1
ATOM 2146 C CA . GLY A 1 268 ? 3.098 -0.81 21.75 1 90.75 268 GLY A CA 1
ATOM 2147 C C . GLY A 1 268 ? 2.971 -0.464 20.281 1 90.75 268 GLY A C 1
ATOM 2148 O O . GLY A 1 268 ? 3.676 -1.028 19.438 1 90.75 268 GLY A O 1
ATOM 2149 N N . LEU A 1 269 ? 2.109 0.461 19.953 1 92.56 269 LEU A N 1
ATOM 2150 C CA . LEU A 1 269 ? 1.898 0.842 18.562 1 92.56 269 LEU A CA 1
ATOM 2151 C C . LEU A 1 269 ? 2.926 1.879 18.125 1 92.56 269 LEU A C 1
ATOM 2153 O O . LEU A 1 269 ? 3.107 2.902 18.781 1 92.56 269 LEU A O 1
ATOM 2157 N N . PRO A 1 270 ? 3.629 1.552 17.062 1 95.69 270 PRO A N 1
ATOM 2158 C CA . PRO A 1 270 ? 4.512 2.586 16.516 1 95.69 270 PRO A CA 1
ATOM 2159 C C . PRO A 1 270 ? 3.746 3.777 15.945 1 95.69 270 PRO A C 1
ATOM 2161 O O . PRO A 1 270 ? 2.529 3.699 15.75 1 95.69 270 PRO A O 1
ATOM 2164 N N . PRO A 1 271 ? 4.418 4.918 15.734 1 97.19 271 PRO A N 1
ATOM 2165 C CA . PRO A 1 271 ? 3.74 6.094 15.18 1 97.19 271 PRO A CA 1
ATOM 2166 C C . PRO A 1 271 ? 3.1 5.824 13.82 1 97.19 271 PRO A C 1
ATOM 2168 O O . PRO A 1 271 ? 3.508 4.902 13.117 1 97.19 271 PRO A O 1
ATOM 2171 N N . THR A 1 272 ? 2.076 6.551 13.5 1 98.31 272 THR A N 1
ATOM 2172 C CA . THR A 1 272 ? 1.41 6.465 12.203 1 98.31 272 THR A CA 1
ATOM 2173 C C . THR A 1 272 ? 2.105 7.352 11.18 1 98.31 272 THR A C 1
ATOM 2175 O O . THR A 1 272 ? 2.385 8.523 11.445 1 98.31 272 THR A O 1
ATOM 2178 N N . ILE A 1 273 ? 2.443 6.793 10.078 1 98.69 273 ILE A N 1
ATOM 2179 C CA . ILE A 1 273 ? 3.004 7.551 8.969 1 98.69 273 ILE A CA 1
ATOM 2180 C C . ILE A 1 273 ? 1.917 7.828 7.93 1 98.69 273 ILE A C 1
ATOM 2182 O O . ILE A 1 273 ? 1.216 6.91 7.496 1 98.69 273 ILE A O 1
ATOM 2186 N N . LEU A 1 274 ? 1.691 9.039 7.598 1 98.38 274 LEU A N 1
ATOM 2187 C CA . LEU A 1 274 ? 0.75 9.461 6.562 1 98.38 274 LEU A CA 1
ATOM 2188 C C . LEU A 1 274 ? 1.474 10.172 5.43 1 98.38 274 LEU A C 1
ATOM 2190 O O . LEU A 1 274 ? 2.281 11.07 5.672 1 98.38 274 LEU A O 1
ATOM 2194 N N . SER A 1 275 ? 1.175 9.773 4.195 1 95.94 275 SER A N 1
ATOM 2195 C CA . SER A 1 275 ? 1.899 10.312 3.051 1 95.94 275 SER A CA 1
ATOM 2196 C C . SER A 1 275 ? 1.015 10.367 1.809 1 95.94 275 SER A C 1
ATOM 2198 O O . SER A 1 275 ? 0.121 9.539 1.642 1 95.94 275 SER A O 1
ATOM 2200 N N . PRO A 1 276 ? 1.245 11.367 0.967 1 91.75 276 PRO A N 1
ATOM 2201 C CA . PRO A 1 276 ? 0.55 11.391 -0.322 1 91.75 276 PRO A CA 1
ATOM 2202 C C . PRO A 1 276 ? 1.117 10.375 -1.316 1 91.75 276 PRO A C 1
ATOM 2204 O O . PRO A 1 276 ? 0.463 10.047 -2.311 1 91.75 276 PRO A O 1
ATOM 2207 N N . THR A 1 277 ? 2.324 9.914 -1.105 1 89.25 277 THR A N 1
ATOM 2208 C CA . THR A 1 277 ? 3.004 9 -2.02 1 89.25 277 THR A CA 1
ATOM 2209 C C . THR A 1 277 ? 3.33 7.68 -1.326 1 89.25 277 THR A C 1
ATOM 2211 O O . THR A 1 277 ? 3.469 7.633 -0.102 1 89.25 277 THR A O 1
ATOM 2214 N N . PRO A 1 278 ? 3.43 6.668 -2.129 1 90.31 278 PRO A N 1
ATOM 2215 C CA . PRO A 1 278 ? 3.707 5.355 -1.533 1 90.31 278 PRO A CA 1
ATOM 2216 C C . PRO A 1 278 ? 5.148 5.223 -1.044 1 90.31 278 PRO A C 1
ATOM 2218 O O . PRO A 1 278 ? 6.039 5.922 -1.537 1 90.31 278 PRO A O 1
ATOM 2221 N N . PHE A 1 279 ? 5.418 4.375 -0.152 1 93.44 279 PHE A N 1
ATOM 2222 C CA . PHE A 1 279 ? 6.703 3.945 0.387 1 93.44 279 PHE A CA 1
ATOM 2223 C C . PHE A 1 279 ? 6.645 2.49 0.837 1 93.44 279 PHE A C 1
ATOM 2225 O O . PHE A 1 279 ? 5.559 1.922 0.978 1 93.44 279 PHE A O 1
ATOM 2232 N N . ILE A 1 280 ? 7.746 1.905 1.016 1 95.56 280 ILE A N 1
ATOM 2233 C CA . ILE A 1 280 ? 7.754 0.498 1.396 1 95.56 280 ILE A CA 1
ATOM 2234 C C . ILE A 1 280 ? 7 0.316 2.715 1 95.56 280 ILE A C 1
ATOM 2236 O O . ILE A 1 280 ? 7.246 1.042 3.68 1 95.56 280 ILE A O 1
ATOM 2240 N N . GLY A 1 281 ? 6.113 -0.588 2.697 1 97.12 281 GLY A N 1
ATOM 2241 C CA . GLY A 1 281 ? 5.328 -0.878 3.887 1 97.12 281 GLY A CA 1
ATOM 2242 C C . GLY A 1 281 ? 4.035 -0.089 3.959 1 97.12 281 GLY A C 1
ATOM 2243 O O . GLY A 1 281 ? 3.195 -0.34 4.824 1 97.12 281 GLY A O 1
ATOM 2244 N N . SER A 1 282 ? 3.863 0.849 3.074 1 96.88 282 SER A N 1
ATOM 2245 C CA . SER A 1 282 ? 2.668 1.685 3.115 1 96.88 282 SER A CA 1
ATOM 2246 C C . SER A 1 282 ? 1.448 0.932 2.592 1 96.88 282 SER A C 1
ATOM 2248 O O . SER A 1 282 ? 1.567 0.096 1.694 1 96.88 282 SER A O 1
ATOM 2250 N N . THR A 1 283 ? 0.341 1.21 3.189 1 97.88 283 THR A N 1
ATOM 2251 C CA . THR A 1 283 ? -0.939 0.652 2.77 1 97.88 283 THR A CA 1
ATOM 2252 C C . THR A 1 283 ? -1.753 1.686 1.996 1 97.88 283 THR A C 1
ATOM 2254 O O . THR A 1 283 ? -1.827 2.85 2.396 1 97.88 283 THR A O 1
ATOM 2257 N N . PHE A 1 284 ? -2.279 1.236 0.908 1 95.69 284 PHE A N 1
ATOM 2258 C CA . PHE A 1 284 ? -3.127 2.068 0.063 1 95.69 284 PHE A CA 1
ATOM 2259 C C . PHE A 1 284 ? -4.52 2.209 0.666 1 95.69 284 PHE A C 1
ATOM 2261 O O . PHE A 1 284 ? -5.258 1.229 0.774 1 95.69 284 PHE A O 1
ATOM 2268 N N . LYS A 1 285 ? -4.945 3.449 0.999 1 96 285 LYS A N 1
ATOM 2269 C CA . LYS A 1 285 ? -6.195 3.635 1.732 1 96 285 LYS A CA 1
ATOM 2270 C C . LYS A 1 285 ? -7.086 4.664 1.046 1 96 285 LYS A C 1
ATOM 2272 O O . LYS A 1 285 ? -6.594 5.551 0.342 1 96 285 LYS A O 1
ATOM 2277 N N . SER A 1 286 ? -8.367 4.492 1.24 1 94.25 286 SER A N 1
ATOM 2278 C CA . SER A 1 286 ? -9.391 5.438 0.796 1 94.25 286 SER A CA 1
ATOM 2279 C C . SER A 1 286 ? -10.141 6.035 1.979 1 94.25 286 SER A C 1
ATOM 2281 O O . SER A 1 286 ? -10.398 5.348 2.969 1 94.25 286 SER A O 1
ATOM 2283 N N . TYR A 1 287 ? -10.477 7.301 1.814 1 95.69 287 TYR A N 1
ATOM 2284 C CA . TYR A 1 287 ? -11.312 7.902 2.842 1 95.69 287 TYR A CA 1
ATOM 2285 C C . TYR A 1 287 ? -12.688 7.246 2.877 1 95.69 287 TYR A C 1
ATOM 2287 O O . TYR A 1 287 ? -13.148 6.691 1.873 1 95.69 287 TYR A O 1
ATOM 2295 N N . LYS A 1 288 ? -13.289 7.246 4.027 1 93.94 288 LYS A N 1
ATOM 2296 C CA . LYS A 1 288 ? -14.672 6.812 4.152 1 93.94 288 LYS A CA 1
ATOM 2297 C C . LYS A 1 288 ? -15.641 7.941 3.799 1 93.94 288 LYS A C 1
ATOM 2299 O O . LYS A 1 288 ? -15.508 9.055 4.305 1 93.94 288 LYS A O 1
ATOM 2304 N N . VAL A 1 289 ? -16.625 7.66 2.949 1 94.62 289 VAL A N 1
ATOM 2305 C CA . VAL A 1 289 ? -17.531 8.695 2.449 1 94.62 289 VAL A CA 1
ATOM 2306 C C . VAL A 1 289 ? -18.969 8.328 2.762 1 94.62 289 VAL A C 1
ATOM 2308 O O . VAL A 1 289 ? -19.375 7.172 2.59 1 94.62 289 VAL A O 1
ATOM 2311 N N . LYS A 1 290 ? -19.672 9.25 3.258 1 94.62 290 LYS A N 1
ATOM 2312 C CA . LYS A 1 290 ? -21.094 9.109 3.498 1 94.62 290 LYS A CA 1
ATOM 2313 C C . LYS A 1 290 ? -21.875 10.25 2.846 1 94.62 290 LYS A C 1
ATOM 2315 O O . LYS A 1 290 ? -21.453 11.414 2.908 1 94.62 290 LYS A O 1
ATOM 2320 N N . HIS A 1 291 ? -22.953 9.883 2.176 1 93.12 291 HIS A N 1
ATOM 2321 C CA . HIS A 1 291 ? -23.812 10.867 1.53 1 93.12 291 HIS A CA 1
ATOM 2322 C C . HIS A 1 291 ? -25.172 10.938 2.207 1 93.12 291 HIS A C 1
ATOM 2324 O O . HIS A 1 291 ? -25.75 9.914 2.572 1 93.12 291 HIS A O 1
ATOM 2330 N N . SER A 1 292 ? -25.594 12.148 2.49 1 92.38 292 SER A N 1
ATOM 2331 C CA . SER A 1 292 ? -26.922 12.383 3.061 1 92.38 292 SER A CA 1
ATOM 2332 C C . SER A 1 292 ? -27.562 13.633 2.477 1 92.38 292 SER A C 1
ATOM 2334 O O . SER A 1 292 ? -26.891 14.43 1.816 1 92.38 292 SER A O 1
ATOM 2336 N N . THR A 1 293 ? -28.906 13.703 2.6 1 90.69 293 THR A N 1
ATOM 2337 C CA . THR A 1 293 ? -29.641 14.875 2.16 1 90.69 293 THR A CA 1
ATOM 2338 C C . THR A 1 293 ? -30.344 15.547 3.34 1 90.69 293 THR A C 1
ATOM 2340 O O . THR A 1 293 ? -30.859 14.867 4.227 1 90.69 293 THR A O 1
ATOM 2343 N N . ALA A 1 294 ? -30.141 16.812 3.396 1 86.81 294 ALA A N 1
ATOM 2344 C CA . ALA A 1 294 ? -30.781 17.578 4.457 1 86.81 294 ALA A CA 1
ATOM 2345 C C . ALA A 1 294 ? -31.781 18.578 3.875 1 86.81 294 ALA A C 1
ATOM 2347 O O . ALA A 1 294 ? -31.516 19.188 2.832 1 86.81 294 ALA A O 1
ATOM 2348 N N . LYS A 1 295 ? -33.031 18.609 4.457 1 84.06 295 LYS A N 1
ATOM 2349 C CA . LYS A 1 295 ? -34 19.625 4.082 1 84.06 295 LYS A CA 1
ATOM 2350 C C . LYS A 1 295 ? -33.781 20.906 4.863 1 84.06 295 LYS A C 1
ATOM 2352 O O . LYS A 1 295 ? -33.625 20.891 6.086 1 84.06 295 LYS A O 1
ATOM 2357 N N . GLN A 1 296 ? -33.406 21.922 4.148 1 76.38 296 GLN A N 1
ATOM 2358 C CA . GLN A 1 296 ? -33.219 23.219 4.785 1 76.38 296 GLN A CA 1
ATOM 2359 C C . GLN A 1 296 ? -34.312 24.203 4.387 1 76.38 296 GLN A C 1
ATOM 2361 O O . GLN A 1 296 ? -34.875 24.109 3.291 1 76.38 296 GLN A O 1
ATOM 2366 N N . THR A 1 297 ? -34.844 24.938 5.273 1 77.44 297 THR A N 1
ATOM 2367 C CA . THR A 1 297 ? -35.844 25.938 5.02 1 77.44 297 THR A CA 1
ATOM 2368 C C . THR A 1 297 ? -35.25 27.344 5.047 1 77.44 297 THR A C 1
ATOM 2370 O O . THR A 1 297 ? -34.5 27.672 5.953 1 77.44 297 THR A O 1
ATOM 2373 N N . ASP A 1 298 ? -35.438 28.047 4.008 1 70.31 298 ASP A N 1
ATOM 2374 C CA . ASP A 1 298 ? -34.906 29.406 3.967 1 70.31 298 ASP A CA 1
ATOM 2375 C C . ASP A 1 298 ? -35.781 30.359 4.805 1 70.31 298 ASP A C 1
ATOM 2377 O O . ASP A 1 298 ? -36.75 29.922 5.434 1 70.31 298 ASP A O 1
ATOM 2381 N N . SER A 1 299 ? -35.188 31.562 4.957 1 72.56 299 SER A N 1
ATOM 2382 C CA . SER A 1 299 ? -35.875 32.594 5.738 1 72.56 299 SER A CA 1
ATOM 2383 C C . SER A 1 299 ? -37.281 32.844 5.219 1 72.56 299 SER A C 1
ATOM 2385 O O . SER A 1 299 ? -38.156 33.281 5.965 1 72.56 299 SER A O 1
ATOM 2387 N N . GLU A 1 300 ? -37.531 32.531 3.943 1 77.38 300 GLU A N 1
ATOM 2388 C CA . GLU A 1 300 ? -38.844 32.781 3.328 1 77.38 300 GLU A CA 1
ATOM 2389 C C . GLU A 1 300 ? -39.75 31.562 3.455 1 77.38 300 GLU A C 1
ATOM 2391 O O . GLU A 1 300 ? -40.906 31.594 2.988 1 77.38 300 GLU A O 1
ATOM 2396 N N . GLY A 1 301 ? -39.281 30.578 4.086 1 74.19 301 GLY A N 1
ATOM 2397 C CA . GLY A 1 301 ? -40.094 29.391 4.32 1 74.19 301 GLY A CA 1
ATOM 2398 C C . GLY A 1 301 ? -39.938 28.344 3.234 1 74.19 301 GLY A C 1
ATOM 2399 O O . GLY A 1 301 ? -40.625 27.312 3.268 1 74.19 301 GLY A O 1
ATOM 2400 N N . ASN A 1 302 ? -39.094 28.641 2.18 1 76.56 302 ASN A N 1
ATOM 2401 C CA . ASN A 1 302 ? -38.906 27.656 1.116 1 76.56 302 ASN A CA 1
ATOM 2402 C C . ASN A 1 302 ? -37.906 26.578 1.526 1 76.56 302 ASN A C 1
ATOM 2404 O O . ASN A 1 302 ? -36.875 26.875 2.121 1 76.56 302 ASN A O 1
ATOM 2408 N N . SER A 1 303 ? -38.344 25.406 1.39 1 77.5 303 SER A N 1
ATOM 2409 C CA . SER A 1 303 ? -37.5 24.266 1.724 1 77.5 303 SER A CA 1
ATOM 2410 C C . SER A 1 303 ? -36.594 23.891 0.558 1 77.5 303 SER A C 1
ATOM 2412 O O . SER A 1 303 ? -37.031 23.828 -0.59 1 77.5 303 SER A O 1
ATOM 2414 N N . PHE A 1 304 ? -35.281 24.031 0.807 1 78.62 304 PHE A N 1
ATOM 2415 C CA . PHE A 1 304 ? -34.375 23.562 -0.228 1 78.62 304 PHE A CA 1
ATOM 2416 C C . PHE A 1 304 ? -33.594 22.344 0.257 1 78.62 304 PHE A C 1
ATOM 2418 O O . PHE A 1 304 ? -33.281 22.219 1.448 1 78.62 304 PHE A O 1
ATOM 2425 N N . LYS A 1 305 ? -33.531 21.438 -0.708 1 85.06 305 LYS A N 1
ATOM 2426 C CA . LYS A 1 305 ? -32.781 20.219 -0.432 1 85.06 305 LYS A CA 1
ATOM 2427 C C . LYS A 1 305 ? -31.281 20.453 -0.575 1 85.06 305 LYS A C 1
ATOM 2429 O O . LYS A 1 305 ? -30.828 21.047 -1.555 1 85.06 305 LYS A O 1
ATOM 2434 N N . SER A 1 306 ? -30.562 20.266 0.542 1 89.56 306 SER A N 1
ATOM 2435 C CA . SER A 1 306 ? -29.109 20.359 0.509 1 89.56 306 SER A CA 1
ATOM 2436 C C . SER A 1 306 ? -28.469 18.969 0.578 1 89.56 306 SER A C 1
ATOM 2438 O O . SER A 1 306 ? -28.906 18.125 1.352 1 89.56 306 SER A O 1
ATOM 2440 N N . ASN A 1 307 ? -27.547 18.766 -0.305 1 93.56 307 ASN A N 1
ATOM 2441 C CA . ASN A 1 307 ? -26.781 17.531 -0.29 1 93.56 307 ASN A CA 1
ATOM 2442 C C . ASN A 1 307 ? -25.531 17.656 0.579 1 93.56 307 ASN A C 1
ATOM 2444 O O . ASN A 1 307 ? -24.828 18.656 0.515 1 93.56 307 ASN A O 1
ATOM 2448 N N . ILE A 1 308 ? -25.297 16.656 1.353 1 95 308 ILE A N 1
ATOM 2449 C CA . ILE A 1 308 ? -24.172 16.703 2.273 1 95 308 ILE A CA 1
ATOM 2450 C C . ILE A 1 308 ? -23.297 15.461 2.064 1 95 308 ILE A C 1
ATOM 2452 O O . ILE A 1 308 ? -23.797 14.336 2.035 1 95 308 ILE A O 1
ATOM 2456 N N . LEU A 1 309 ? -22.062 15.672 1.897 1 95.62 309 LEU A N 1
ATOM 2457 C CA . LEU A 1 309 ? -21.062 14.617 1.828 1 95.62 309 LEU A CA 1
ATOM 2458 C C . LEU A 1 309 ? -20.125 14.68 3.027 1 95.62 309 LEU A C 1
ATOM 2460 O O . LEU A 1 309 ? -19.516 15.719 3.291 1 95.62 309 LEU A O 1
ATOM 2464 N N . GLU A 1 310 ? -20 13.617 3.719 1 96.56 310 GLU A N 1
ATOM 2465 C CA . GLU A 1 310 ? -19.078 13.531 4.855 1 96.56 310 GLU A CA 1
ATOM 2466 C C . GLU A 1 310 ? -17.906 12.602 4.551 1 96.56 310 GLU A C 1
ATOM 2468 O O . GLU A 1 310 ? -18.109 11.43 4.219 1 96.56 310 GLU A O 1
ATOM 2473 N N . ILE A 1 311 ? -16.781 13.102 4.664 1 96.88 311 ILE A N 1
ATOM 2474 C CA . ILE A 1 311 ? -15.555 12.352 4.43 1 96.88 311 ILE A CA 1
ATOM 2475 C C . ILE A 1 311 ? -14.773 12.219 5.738 1 96.88 311 ILE A C 1
ATOM 2477 O O . ILE A 1 311 ? -14.484 13.219 6.398 1 96.88 311 ILE A O 1
ATOM 2481 N N . THR A 1 312 ? -14.43 11.016 6.066 1 96.81 312 THR A N 1
ATOM 2482 C CA . THR A 1 312 ? -13.742 10.766 7.328 1 96.81 312 THR A CA 1
ATOM 2483 C C . THR A 1 312 ? -12.398 10.078 7.09 1 96.81 312 THR A C 1
ATOM 2485 O O . THR A 1 312 ? -12.289 9.219 6.215 1 96.81 312 THR A O 1
ATOM 2488 N N . GLY A 1 313 ? -11.398 10.367 7.859 1 96.44 313 GLY A N 1
ATOM 2489 C CA . GLY A 1 313 ? -10.031 9.883 7.766 1 96.44 313 GLY A CA 1
ATOM 2490 C C . GLY A 1 313 ? -8.992 10.969 7.984 1 96.44 313 GLY A C 1
ATOM 2491 O O . GLY A 1 313 ? -9.336 12.102 8.32 1 96.44 313 GLY A O 1
ATOM 2492 N N . PRO A 1 314 ? -7.719 10.586 7.914 1 97.75 314 PRO A N 1
ATOM 2493 C CA . PRO A 1 314 ? -6.676 11.609 7.965 1 97.75 314 PRO A CA 1
ATOM 2494 C C . PRO A 1 314 ? -6.598 12.438 6.684 1 97.75 314 PRO A C 1
ATOM 2496 O O . PRO A 1 314 ? -5.855 12.078 5.762 1 97.75 314 PRO A O 1
ATOM 2499 N N . ILE A 1 315 ? -7.293 13.469 6.672 1 97.44 315 ILE A N 1
ATOM 2500 C CA . ILE A 1 315 ? -7.355 14.297 5.473 1 97.44 315 ILE A CA 1
ATOM 2501 C C . ILE A 1 315 ? -6.082 15.133 5.352 1 97.44 315 ILE A C 1
ATOM 2503 O O . ILE A 1 315 ? -5.805 15.977 6.207 1 97.44 315 ILE A O 1
ATOM 2507 N N . LEU A 1 316 ? -5.363 14.906 4.297 1 95.88 316 LEU A N 1
ATOM 2508 C CA . LEU A 1 316 ? -4.082 15.57 4.062 1 95.88 316 LEU A CA 1
ATOM 2509 C C . LEU A 1 316 ? -4.277 16.875 3.299 1 95.88 316 LEU A C 1
ATOM 2511 O O . LEU A 1 316 ? -5.309 17.078 2.648 1 95.88 316 LEU A O 1
ATOM 2515 N N . PRO A 1 317 ? -3.33 17.766 3.369 1 92.69 317 PRO A N 1
ATOM 2516 C CA . PRO A 1 317 ? -3.455 19.078 2.732 1 92.69 317 PRO A CA 1
ATOM 2517 C C . PRO A 1 317 ? -3.729 18.984 1.233 1 92.69 317 PRO A C 1
ATOM 2519 O O . PRO A 1 317 ? -4.574 19.719 0.708 1 92.69 317 PRO A O 1
ATOM 2522 N N . HIS A 1 318 ? -3.08 18.125 0.507 1 89.94 318 HIS A N 1
ATOM 2523 C CA . HIS A 1 318 ? -3.252 18.047 -0.939 1 89.94 318 HIS A CA 1
ATOM 2524 C C . HIS A 1 318 ? -4.645 17.531 -1.302 1 89.94 318 HIS A C 1
ATOM 2526 O O . HIS A 1 318 ? -5.176 17.875 -2.359 1 89.94 318 HIS A O 1
ATOM 2532 N N . ASN A 1 319 ? -5.188 16.703 -0.493 1 92.31 319 ASN A N 1
ATOM 2533 C CA . ASN A 1 319 ? -6.531 16.203 -0.743 1 92.31 319 ASN A CA 1
ATOM 2534 C C . ASN A 1 319 ? -7.566 17.328 -0.722 1 92.31 319 ASN A C 1
ATOM 2536 O O . ASN A 1 319 ? -8.492 17.328 -1.533 1 92.31 319 ASN A O 1
ATOM 2540 N N . ILE A 1 320 ? -7.383 18.172 0.235 1 92.88 320 ILE A N 1
ATOM 2541 C CA . ILE A 1 320 ? -8.297 19.297 0.36 1 92.88 320 ILE A CA 1
ATOM 2542 C C . ILE A 1 320 ? -8.219 20.172 -0.892 1 92.88 320 ILE A C 1
ATOM 2544 O O . ILE A 1 320 ? -9.242 20.562 -1.451 1 92.88 320 ILE A O 1
ATOM 2548 N N . LEU A 1 321 ? -7.043 20.453 -1.314 1 90.12 321 LEU A N 1
ATOM 2549 C CA . LEU A 1 321 ? -6.84 21.25 -2.512 1 90.12 321 LEU A CA 1
ATOM 2550 C C . LEU A 1 321 ? -7.445 20.578 -3.736 1 90.12 321 LEU A C 1
ATOM 2552 O O . LEU A 1 321 ? -8.156 21.219 -4.516 1 90.12 321 LEU A O 1
ATOM 2556 N N . ASN A 1 322 ? -7.152 19.312 -3.906 1 89.81 322 ASN A N 1
ATOM 2557 C CA . ASN A 1 322 ? -7.66 18.547 -5.043 1 89.81 322 ASN A CA 1
ATOM 2558 C C . ASN A 1 322 ? -9.188 18.484 -5.043 1 89.81 322 ASN A C 1
ATOM 2560 O O . ASN A 1 322 ? -9.82 18.656 -6.086 1 89.81 322 ASN A O 1
ATOM 2564 N N . LEU A 1 323 ? -9.734 18.219 -3.92 1 91.44 323 LEU A N 1
ATOM 2565 C CA . LEU A 1 323 ? -11.18 18.094 -3.797 1 91.44 323 LEU A CA 1
ATOM 2566 C C . LEU A 1 323 ? -11.867 19.406 -4.098 1 91.44 323 LEU A C 1
ATOM 2568 O O . LEU A 1 323 ? -12.883 19.438 -4.801 1 91.44 323 LEU A O 1
ATOM 2572 N N . THR A 1 324 ? -11.344 20.453 -3.557 1 92.31 324 THR A N 1
ATOM 2573 C CA . THR A 1 324 ? -11.93 21.766 -3.789 1 92.31 324 THR A CA 1
ATOM 2574 C C . THR A 1 324 ? -11.891 22.125 -5.273 1 92.31 324 THR A C 1
ATOM 2576 O O . THR A 1 324 ? -12.859 22.641 -5.82 1 92.31 324 THR A O 1
ATOM 2579 N N . SER A 1 325 ? -10.766 21.891 -5.863 1 89.44 325 SER A N 1
ATOM 2580 C CA . SER A 1 325 ? -10.625 22.156 -7.293 1 89.44 325 SER A CA 1
ATOM 2581 C C . SER A 1 325 ? -11.609 21.328 -8.102 1 89.44 325 SER A C 1
ATOM 2583 O O . SER A 1 325 ? -12.211 21.828 -9.055 1 89.44 325 SER A O 1
ATOM 2585 N N . LEU A 1 326 ? -11.742 20.094 -7.777 1 89.44 326 LEU A N 1
ATOM 2586 C CA . LEU A 1 326 ? -12.664 19.188 -8.461 1 89.44 326 LEU A CA 1
ATOM 2587 C C . LEU A 1 326 ? -14.102 19.688 -8.336 1 89.44 326 LEU A C 1
ATOM 2589 O O . LEU A 1 326 ? -14.844 19.719 -9.32 1 89.44 326 LEU A O 1
ATOM 2593 N N . LEU A 1 327 ? -14.516 20.078 -7.145 1 92.31 327 LEU A N 1
ATOM 2594 C CA . LEU A 1 327 ? -15.875 20.531 -6.891 1 92.31 327 LEU A CA 1
ATOM 2595 C C . LEU A 1 327 ? -16.156 21.828 -7.641 1 92.31 327 LEU A C 1
ATOM 2597 O O . LEU A 1 327 ? -17.25 22.031 -8.156 1 92.31 327 LEU A O 1
ATOM 2601 N N . GLU A 1 328 ? -15.156 22.672 -7.637 1 91.12 328 GLU A N 1
ATOM 2602 C CA . GLU A 1 328 ? -15.297 23.906 -8.383 1 91.12 328 GLU A CA 1
ATOM 2603 C C . GLU A 1 328 ? -15.57 23.641 -9.859 1 91.12 328 GLU A C 1
ATOM 2605 O O . GLU A 1 328 ? -16.359 24.344 -10.5 1 91.12 328 GLU A O 1
ATOM 2610 N N . GLU A 1 329 ? -14.93 22.688 -10.359 1 87.81 329 GLU A N 1
ATOM 2611 C CA . GLU A 1 329 ? -15.055 22.312 -11.766 1 87.81 329 GLU A CA 1
ATOM 2612 C C . GLU A 1 329 ? -16.406 21.656 -12.039 1 87.81 329 GLU A C 1
ATOM 2614 O O . GLU A 1 329 ? -17 21.875 -13.094 1 87.81 329 GLU A O 1
ATOM 2619 N N . ARG A 1 330 ? -16.906 20.844 -11.133 1 88.81 330 ARG A N 1
ATOM 2620 C CA . ARG A 1 330 ? -18.016 19.953 -11.43 1 88.81 330 ARG A CA 1
ATOM 2621 C C . ARG A 1 330 ? -19.344 20.547 -10.945 1 88.81 330 ARG A C 1
ATOM 2623 O O . ARG A 1 330 ? -20.406 20.219 -11.469 1 88.81 330 ARG A O 1
ATOM 2630 N N . LEU A 1 331 ? -19.281 21.359 -9.938 1 91.56 331 LEU A N 1
ATOM 2631 C CA . LEU A 1 331 ? -20.516 21.906 -9.375 1 91.56 331 LEU A CA 1
ATOM 2632 C C . LEU A 1 331 ? -20.812 23.281 -9.977 1 91.56 331 LEU A C 1
ATOM 2634 O O . LEU A 1 331 ? -19.891 24.031 -10.32 1 91.56 331 LEU A O 1
ATOM 2638 N N . THR A 1 332 ? -22.031 23.531 -10.078 1 90.75 332 THR A N 1
ATOM 2639 C CA . THR A 1 332 ? -22.484 24.797 -10.641 1 90.75 332 THR A CA 1
ATOM 2640 C C . THR A 1 332 ? -22.922 25.75 -9.531 1 90.75 332 THR A C 1
ATOM 2642 O O . THR A 1 332 ? -22.859 26.969 -9.688 1 90.75 332 THR A O 1
ATOM 2645 N N . SER A 1 333 ? -23.391 25.203 -8.477 1 90.5 333 SER A N 1
ATOM 2646 C CA . SER A 1 333 ? -23.891 26 -7.359 1 90.5 333 SER A CA 1
ATOM 2647 C C . SER A 1 333 ? -22.797 26.219 -6.312 1 90.5 333 SER A C 1
ATOM 2649 O O . SER A 1 333 ? -21.703 25.656 -6.426 1 90.5 333 SER A O 1
ATOM 2651 N N . ASP A 1 334 ? -23.234 27.047 -5.375 1 92.31 334 ASP A N 1
ATOM 2652 C CA . ASP A 1 334 ? -22.344 27.281 -4.246 1 92.31 334 ASP A CA 1
ATOM 2653 C C . ASP A 1 334 ? -22.172 26.031 -3.393 1 92.31 334 ASP A C 1
ATOM 2655 O O . ASP A 1 334 ? -23.062 25.188 -3.352 1 92.31 334 ASP A O 1
ATOM 2659 N N . PHE A 1 335 ? -20.969 25.922 -2.803 1 95.06 335 PHE A N 1
ATOM 2660 C CA . PHE A 1 335 ? -20.734 24.812 -1.879 1 95.06 335 PHE A CA 1
ATOM 2661 C C . PHE A 1 335 ? -19.844 25.25 -0.724 1 95.06 335 PHE A C 1
ATOM 2663 O O . PHE A 1 335 ? -19.219 26.312 -0.786 1 95.06 335 PHE A O 1
ATOM 2670 N N . SER A 1 336 ? -19.906 24.5 0.27 1 95.25 336 SER A N 1
ATOM 2671 C CA . SER A 1 336 ? -19.109 24.797 1.455 1 95.25 336 SER A CA 1
ATOM 2672 C C . SER A 1 336 ? -18.406 23.531 1.968 1 95.25 336 SER A C 1
ATOM 2674 O O . SER A 1 336 ? -18.938 22.422 1.833 1 95.25 336 SER A O 1
ATOM 2676 N N . LEU A 1 337 ? -17.203 23.688 2.473 1 96.94 337 LEU A N 1
ATOM 2677 C CA . LEU A 1 337 ? -16.438 22.656 3.158 1 96.94 337 LEU A CA 1
ATOM 2678 C C . LEU A 1 337 ? -16.234 23.016 4.625 1 96.94 337 LEU A C 1
ATOM 2680 O O . LEU A 1 337 ? -15.758 24.109 4.934 1 96.94 337 LEU A O 1
ATOM 2684 N N . THR A 1 338 ? -16.594 22.141 5.484 1 97.31 338 THR A N 1
ATOM 2685 C CA . THR A 1 338 ? -16.359 22.312 6.918 1 97.31 338 THR A CA 1
ATOM 2686 C C . THR A 1 338 ? -15.438 21.219 7.449 1 97.31 338 THR A C 1
ATOM 2688 O O . THR A 1 338 ? -15.594 20.047 7.094 1 97.31 338 THR A O 1
ATOM 2691 N N . PHE A 1 339 ? -14.57 21.625 8.391 1 97.25 339 PHE A N 1
ATOM 2692 C CA . PHE A 1 339 ? -13.531 20.688 8.789 1 97.25 339 PHE A CA 1
ATOM 2693 C C . PHE A 1 339 ? -13.57 20.453 10.297 1 97.25 339 PHE A C 1
ATOM 2695 O O . PHE A 1 339 ? -13.914 21.344 11.062 1 97.25 339 PHE A O 1
ATOM 2702 N N . ASN A 1 340 ? -13.305 19.25 10.695 1 96.81 340 ASN A N 1
ATOM 2703 C CA . ASN A 1 340 ? -12.867 18.922 12.047 1 96.81 340 ASN A CA 1
ATOM 2704 C C . ASN A 1 340 ? -11.352 18.828 12.141 1 96.81 340 ASN A C 1
ATOM 2706 O O . ASN A 1 340 ? -10.758 17.828 11.703 1 96.81 340 ASN A O 1
ATOM 2710 N N . ASN A 1 341 ? -10.75 19.781 12.719 1 95.44 341 ASN A N 1
ATOM 2711 C CA . ASN A 1 341 ? -9.297 19.906 12.727 1 95.44 341 ASN A CA 1
ATOM 2712 C C . ASN A 1 341 ? -8.672 19.078 13.852 1 95.44 341 ASN A C 1
ATOM 2714 O O . ASN A 1 341 ? -9.258 18.938 14.93 1 95.44 341 ASN A O 1
ATOM 2718 N N . HIS A 1 342 ? -7.582 18.484 13.586 1 95.75 342 HIS A N 1
ATOM 2719 C CA . HIS A 1 342 ? -6.719 17.953 14.641 1 95.75 342 HIS A CA 1
ATOM 2720 C C . HIS A 1 342 ? -5.863 19.062 15.258 1 95.75 342 HIS A C 1
ATOM 2722 O O . HIS A 1 342 ? -4.754 19.312 14.789 1 95.75 342 HIS A O 1
ATOM 2728 N N . GLU A 1 343 ? -6.188 19.562 16.328 1 92.5 343 GLU A N 1
ATOM 2729 C CA . GLU A 1 343 ? -5.75 20.828 16.906 1 92.5 343 GLU A CA 1
ATOM 2730 C C . GLU A 1 343 ? -4.254 20.828 17.188 1 92.5 343 GLU A C 1
ATOM 2732 O O . GLU A 1 343 ? -3.57 21.828 17 1 92.5 343 GLU A O 1
ATOM 2737 N N . PRO A 1 344 ? -3.732 19.734 17.609 1 93.62 344 PRO A N 1
ATOM 2738 C CA . PRO A 1 344 ? -2.303 19.75 17.938 1 93.62 344 PRO A CA 1
ATOM 2739 C C . PRO A 1 344 ? -1.433 20.047 16.719 1 93.62 344 PRO A C 1
ATOM 2741 O O . PRO A 1 344 ? -0.243 20.344 16.859 1 93.62 344 PRO A O 1
ATOM 2744 N N . THR A 1 345 ? -2.021 19.969 15.516 1 95.81 345 THR A N 1
ATOM 2745 C CA . THR A 1 345 ? -1.229 20.188 14.312 1 95.81 345 THR A CA 1
ATOM 2746 C C . THR A 1 345 ? -1.473 21.594 13.75 1 95.81 345 THR A C 1
ATOM 2748 O O . THR A 1 345 ? -0.909 21.953 12.719 1 95.81 345 THR A O 1
ATOM 2751 N N . ALA A 1 346 ? -2.236 22.406 14.398 1 93.75 346 ALA A N 1
ATOM 2752 C CA . ALA A 1 346 ? -2.549 23.766 13.969 1 93.75 346 ALA A CA 1
ATOM 2753 C C . ALA A 1 346 ? -1.284 24.609 13.875 1 93.75 346 ALA A C 1
ATOM 2755 O O . ALA A 1 346 ? -1.141 25.422 12.961 1 93.75 346 ALA A O 1
ATOM 2756 N N . PRO A 1 347 ? -0.31 24.438 14.734 1 93.75 347 PRO A N 1
ATOM 2757 C CA . PRO A 1 347 ? 0.896 25.266 14.727 1 93.75 347 PRO A CA 1
ATOM 2758 C C . PRO A 1 347 ? 1.718 25.094 13.453 1 93.75 347 PRO A C 1
ATOM 2760 O O . PRO A 1 347 ? 2.602 25.906 13.172 1 93.75 347 PRO A O 1
ATOM 2763 N N . PHE A 1 348 ? 1.44 24.031 12.688 1 94.38 348 PHE A N 1
ATOM 2764 C CA . PHE A 1 348 ? 2.197 23.797 11.469 1 94.38 348 PHE A CA 1
ATOM 2765 C C . PHE A 1 348 ? 1.922 24.875 10.438 1 94.38 348 PHE A C 1
ATOM 2767 O O . PHE A 1 348 ? 2.645 25 9.445 1 94.38 348 PHE A O 1
ATOM 2774 N N . ASN A 1 349 ? 0.919 25.672 10.656 1 91.75 349 ASN A N 1
ATOM 2775 C CA . ASN A 1 349 ? 0.558 26.734 9.727 1 91.75 349 ASN A CA 1
ATOM 2776 C C . ASN A 1 349 ? 1.261 28.047 10.078 1 91.75 349 ASN A C 1
ATOM 2778 O O . ASN A 1 349 ? 0.85 29.109 9.625 1 91.75 349 ASN A O 1
ATOM 2782 N N . ILE A 1 350 ? 2.312 27.984 10.727 1 87.56 350 ILE A N 1
ATOM 2783 C CA . ILE A 1 350 ? 3.07 29.188 11.078 1 87.56 350 ILE A CA 1
ATOM 2784 C C . ILE A 1 350 ? 3.715 29.781 9.828 1 87.56 350 ILE A C 1
ATOM 2786 O O . ILE A 1 350 ? 4.137 29.047 8.93 1 87.56 350 ILE A O 1
ATOM 2790 N N . TYR A 1 351 ? 3.705 31.031 9.758 1 81.88 351 TYR A N 1
ATOM 2791 C CA . TYR A 1 351 ? 4.387 31.719 8.664 1 81.88 351 TYR A CA 1
ATOM 2792 C C . TYR A 1 351 ? 5.891 31.766 8.906 1 81.88 351 TYR A C 1
ATOM 2794 O O . TYR A 1 351 ? 6.348 32.281 9.93 1 81.88 351 TYR A O 1
ATOM 2802 N N . LEU A 1 352 ? 6.559 31.125 8.031 1 77.38 352 LEU A N 1
ATOM 2803 C CA . LEU A 1 352 ? 8.016 31.156 8.086 1 77.38 352 LEU A CA 1
ATOM 2804 C C . LEU A 1 352 ? 8.586 31.984 6.938 1 77.38 352 LEU A C 1
ATOM 2806 O O . LEU A 1 352 ? 8.109 31.875 5.801 1 77.38 352 LEU A O 1
ATOM 2810 N N . GLU A 1 353 ? 9.305 33.031 7.176 1 68.69 353 GLU A N 1
ATOM 2811 C CA . GLU A 1 353 ? 9.891 33.875 6.141 1 68.69 353 GLU A CA 1
ATOM 2812 C C . GLU A 1 353 ? 10.672 33.031 5.129 1 68.69 353 GLU A C 1
ATOM 2814 O O . GLU A 1 353 ? 11.43 32.156 5.504 1 68.69 353 GLU A O 1
ATOM 2819 N N . SER A 1 354 ? 10.102 33.062 3.941 1 62.97 354 SER A N 1
ATOM 2820 C CA . SER A 1 354 ? 10.594 32.281 2.814 1 62.97 354 SER A CA 1
ATOM 2821 C C . SER A 1 354 ? 12.016 32.656 2.441 1 62.97 354 SER A C 1
ATOM 2823 O O . SER A 1 354 ? 12.367 33.844 2.473 1 62.97 354 SER A O 1
ATOM 2825 N N . GLN A 1 355 ? 13.078 31.781 2.609 1 58.41 355 GLN A N 1
ATOM 2826 C CA . GLN A 1 355 ? 14.445 32.125 2.23 1 58.41 355 GLN A CA 1
ATOM 2827 C C . GLN A 1 355 ? 14.578 32.281 0.717 1 58.41 355 GLN A C 1
ATOM 2829 O O . GLN A 1 355 ? 15.453 33 0.23 1 58.41 355 GLN A O 1
ATOM 2834 N N . THR A 1 356 ? 14.266 31.359 -0.172 1 54.56 356 THR A N 1
ATOM 2835 C CA . THR A 1 356 ? 14.789 31.406 -1.534 1 54.56 356 THR A CA 1
ATOM 2836 C C . THR A 1 356 ? 13.656 31.266 -2.549 1 54.56 356 THR A C 1
ATOM 2838 O O . THR A 1 356 ? 12.625 30.656 -2.25 1 54.56 356 THR A O 1
ATOM 2841 N N . GLU A 1 357 ? 13.781 32.062 -3.697 1 51.38 357 GLU A N 1
ATOM 2842 C CA . GLU A 1 357 ? 13.094 31.984 -4.984 1 51.38 357 GLU A CA 1
ATOM 2843 C C . GLU A 1 357 ? 12.805 30.547 -5.391 1 51.38 357 GLU A C 1
ATOM 2845 O O . GLU A 1 357 ? 13.602 29.656 -5.117 1 51.38 357 GLU A O 1
ATOM 2850 N N . THR A 1 358 ? 11.648 30.266 -5.75 1 50.81 358 THR A N 1
ATOM 2851 C CA . THR A 1 358 ? 11 29.047 -6.238 1 50.81 358 THR A CA 1
ATOM 2852 C C . THR A 1 358 ? 11.938 28.281 -7.16 1 50.81 358 THR A C 1
ATOM 2854 O O . THR A 1 358 ? 12.305 28.766 -8.227 1 50.81 358 THR A O 1
ATOM 2857 N N . THR A 1 359 ? 12.969 27.703 -6.703 1 48.84 359 THR A N 1
ATOM 2858 C CA . THR A 1 359 ? 13.688 26.875 -7.664 1 48.84 359 THR A CA 1
ATOM 2859 C C . THR A 1 359 ? 12.742 25.891 -8.344 1 48.84 359 THR A C 1
ATOM 2861 O O . THR A 1 359 ? 11.812 25.391 -7.715 1 48.84 359 THR A O 1
ATOM 2864 N N . ASN A 1 360 ? 12.648 26.047 -9.688 1 47.78 360 ASN A N 1
ATOM 2865 C CA . ASN A 1 360 ? 11.969 25.188 -10.656 1 47.78 360 ASN A CA 1
ATOM 2866 C C . ASN A 1 360 ? 12.211 23.703 -10.375 1 47.78 360 ASN A C 1
ATOM 2868 O O . ASN A 1 360 ? 13.125 23.109 -10.93 1 47.78 360 ASN A O 1
ATOM 2872 N N . CYS A 1 361 ? 12.328 23.312 -9.273 1 48.44 361 CYS A N 1
ATOM 2873 C CA . CYS A 1 361 ? 12.609 21.875 -9.18 1 48.44 361 CYS A CA 1
ATOM 2874 C C . CYS A 1 361 ? 11.578 21.062 -9.938 1 48.44 361 CYS A C 1
ATOM 2876 O O . CYS A 1 361 ? 10.438 21.5 -10.117 1 48.44 361 CYS A O 1
ATOM 2878 N N . ASP A 1 362 ? 12.062 20.297 -10.906 1 51.31 362 ASP A N 1
ATOM 2879 C CA . ASP A 1 362 ? 11.281 19.297 -11.625 1 51.31 362 ASP A CA 1
ATOM 2880 C C . ASP A 1 362 ? 10.234 18.656 -10.719 1 51.31 362 ASP A C 1
ATOM 2882 O O . ASP A 1 362 ? 10.562 17.859 -9.836 1 51.31 362 ASP A O 1
ATOM 2886 N N . ARG A 1 363 ? 9.18 19.422 -10.539 1 52.06 363 ARG A N 1
ATOM 2887 C CA . ARG A 1 363 ? 8.039 19.188 -9.664 1 52.06 363 ARG A CA 1
ATOM 2888 C C . ARG A 1 363 ? 7.359 17.859 -10.008 1 52.06 363 ARG A C 1
ATOM 2890 O O . ARG A 1 363 ? 6.855 17.688 -11.125 1 52.06 363 ARG A O 1
ATOM 2897 N N . ASN A 1 364 ? 8.008 16.766 -9.609 1 56.62 364 ASN A N 1
ATOM 2898 C CA . ASN A 1 364 ? 7.266 15.523 -9.797 1 56.62 364 ASN A CA 1
ATOM 2899 C C . ASN A 1 364 ? 5.816 15.664 -9.336 1 56.62 364 ASN A C 1
ATOM 2901 O O . ASN A 1 364 ? 5.539 16.359 -8.352 1 56.62 364 ASN A O 1
ATOM 2905 N N . ASN A 1 365 ? 4.93 15.477 -10.227 1 57.31 365 ASN A N 1
ATOM 2906 C CA . ASN A 1 365 ? 3.498 15.547 -9.961 1 57.31 365 ASN A CA 1
ATOM 2907 C C . ASN A 1 365 ? 3.096 14.648 -8.797 1 57.31 365 ASN A C 1
ATOM 2909 O O . ASN A 1 365 ? 3.27 13.43 -8.859 1 57.31 365 ASN A O 1
ATOM 2913 N N . MET A 1 366 ? 3.229 15.102 -7.711 1 62.09 366 MET A N 1
ATOM 2914 C CA . MET A 1 366 ? 2.975 14.406 -6.449 1 62.09 366 MET A CA 1
ATOM 2915 C C . MET A 1 366 ? 1.485 14.133 -6.27 1 62.09 366 MET A C 1
ATOM 2917 O O . MET A 1 366 ? 0.954 14.273 -5.168 1 62.09 366 MET A O 1
ATOM 2921 N N . ASN A 1 367 ? 0.806 13.758 -7.383 1 64.19 367 ASN A N 1
ATOM 2922 C CA . ASN A 1 367 ? -0.618 13.445 -7.398 1 64.19 367 ASN A CA 1
ATOM 2923 C C . ASN A 1 367 ? -1.472 14.68 -7.145 1 64.19 367 ASN A C 1
ATOM 2925 O O . ASN A 1 367 ? -2.602 14.57 -6.664 1 64.19 367 ASN A O 1
ATOM 2929 N N . LEU A 1 368 ? -0.822 15.789 -7.312 1 70.62 368 LEU A N 1
ATOM 2930 C CA . LEU A 1 368 ? -1.597 17.031 -7.234 1 70.62 368 LEU A CA 1
ATOM 2931 C C . LEU A 1 368 ? -2.115 17.422 -8.609 1 70.62 368 LEU A C 1
ATOM 2933 O O . LEU A 1 368 ? -1.427 17.234 -9.617 1 70.62 368 LEU A O 1
ATOM 2937 N N . ARG A 1 369 ? -3.318 17.828 -8.523 1 71.88 369 ARG A N 1
ATOM 2938 C CA . ARG A 1 369 ? -3.865 18.406 -9.75 1 71.88 369 ARG A CA 1
ATOM 2939 C C . ARG A 1 369 ? -3.008 19.562 -10.25 1 71.88 369 ARG A C 1
ATOM 2941 O O . ARG A 1 369 ? -2.469 20.328 -9.445 1 71.88 369 ARG A O 1
ATOM 2948 N N . PRO A 1 370 ? -2.85 19.625 -11.484 1 70.81 370 PRO A N 1
ATOM 2949 C CA . PRO A 1 370 ? -1.972 20.641 -12.062 1 70.81 370 PRO A CA 1
ATOM 2950 C C . PRO A 1 370 ? -2.348 22.062 -11.633 1 70.81 370 PRO A C 1
ATOM 2952 O O . PRO A 1 370 ? -1.478 22.922 -11.539 1 70.81 370 PRO A O 1
ATOM 2955 N N . ASP A 1 371 ? -3.613 22.312 -11.406 1 73.56 371 ASP A N 1
ATOM 2956 C CA . ASP A 1 371 ? -4.062 23.656 -11.102 1 73.56 371 ASP A CA 1
ATOM 2957 C C . ASP A 1 371 ? -3.754 24.031 -9.656 1 73.56 371 ASP A C 1
ATOM 2959 O O . ASP A 1 371 ? -3.793 25.219 -9.289 1 73.56 371 ASP A O 1
ATOM 2963 N N . VAL A 1 372 ? -3.389 23.047 -8.891 1 74.06 372 VAL A N 1
ATOM 2964 C CA . VAL A 1 372 ? -3.172 23.359 -7.484 1 74.06 372 VAL A CA 1
ATOM 2965 C C . VAL A 1 372 ? -1.756 22.953 -7.078 1 74.06 372 VAL A C 1
ATOM 2967 O O . VAL A 1 372 ? -1.318 23.234 -5.961 1 74.06 372 VAL A O 1
ATOM 2970 N N . ASN A 1 373 ? -1.07 22.312 -7.965 1 74.38 373 ASN A N 1
ATOM 2971 C CA . ASN A 1 373 ? 0.261 21.797 -7.66 1 74.38 373 ASN A CA 1
ATOM 2972 C C . ASN A 1 373 ? 1.19 22.906 -7.164 1 74.38 373 ASN A C 1
ATOM 2974 O O . ASN A 1 373 ? 2.012 22.672 -6.273 1 74.38 373 ASN A O 1
ATOM 2978 N N . PHE A 1 374 ? 0.983 24.078 -7.617 1 76.5 374 PHE A N 1
ATOM 2979 C CA . PHE A 1 374 ? 1.871 25.188 -7.281 1 76.5 374 PHE A CA 1
ATOM 2980 C C . PHE A 1 374 ? 1.634 25.656 -5.852 1 76.5 374 PHE A C 1
ATOM 2982 O O . PHE A 1 374 ? 2.514 26.266 -5.238 1 76.5 374 PHE A O 1
ATOM 2989 N N . ARG A 1 375 ? 0.535 25.297 -5.312 1 79.56 375 ARG A N 1
ATOM 2990 C CA . ARG A 1 375 ? 0.166 25.781 -3.984 1 79.56 375 ARG A CA 1
ATOM 2991 C C . ARG A 1 375 ? 1.049 25.156 -2.91 1 79.56 375 ARG A C 1
ATOM 2993 O O . ARG A 1 375 ? 1.283 25.75 -1.861 1 79.56 375 ARG A O 1
ATOM 3000 N N . LEU A 1 376 ? 1.503 23.984 -3.178 1 81.94 376 LEU A N 1
ATOM 3001 C CA . LEU A 1 376 ? 2.346 23.297 -2.209 1 81.94 376 LEU A CA 1
ATOM 3002 C C . LEU A 1 376 ? 3.684 24 -2.045 1 81.94 376 LEU A C 1
ATOM 3004 O O . LEU A 1 376 ? 4.328 23.891 -1 1 81.94 376 LEU A O 1
ATOM 3008 N N . TYR A 1 377 ? 4.031 24.719 -3.068 1 78.62 377 TYR A N 1
ATOM 3009 C CA . TYR A 1 377 ? 5.367 25.312 -3.098 1 78.62 377 TYR A CA 1
ATOM 3010 C C . TYR A 1 377 ? 5.34 26.766 -2.641 1 78.62 377 TYR A C 1
ATOM 3012 O O . TYR A 1 377 ? 6.383 27.344 -2.344 1 78.62 377 TYR A O 1
ATOM 3020 N N . ASN A 1 378 ? 4.184 27.219 -2.586 1 75.75 378 ASN A N 1
ATOM 3021 C CA . ASN A 1 378 ? 4.047 28.609 -2.158 1 75.75 378 ASN A CA 1
ATOM 3022 C C . ASN A 1 378 ? 4.156 28.734 -0.642 1 75.75 378 ASN A C 1
ATOM 3024 O O . ASN A 1 378 ? 3.865 27.781 0.091 1 75.75 378 ASN A O 1
ATOM 3028 N N . SER A 1 379 ? 4.668 29.891 -0.309 1 65.06 379 SER A N 1
ATOM 3029 C CA . SER A 1 379 ? 4.797 30.156 1.119 1 65.06 379 SER A CA 1
ATOM 3030 C C . SER A 1 379 ? 3.428 30.25 1.786 1 65.06 379 SER A C 1
ATOM 3032 O O . SER A 1 379 ? 2.43 30.562 1.129 1 65.06 379 SER A O 1
ATOM 3034 N N . GLN A 1 380 ? 3.422 29.859 3.055 1 62.16 380 GLN A N 1
ATOM 3035 C CA . GLN A 1 380 ? 2.211 29.797 3.863 1 62.16 380 GLN A CA 1
ATOM 3036 C C . GLN A 1 380 ? 1.581 31.172 4.012 1 62.16 380 GLN A C 1
ATOM 3038 O O . GLN A 1 380 ? 2.277 32.156 4.293 1 62.16 380 GLN A O 1
ATOM 3043 N N . GLN A 1 381 ? 0.263 31.188 3.66 1 64.5 381 GLN A N 1
ATOM 3044 C CA . GLN A 1 381 ? -0.36 32.5 3.588 1 64.5 381 GLN A CA 1
ATOM 3045 C C . GLN A 1 381 ? -1.503 32.625 4.59 1 64.5 381 GLN A C 1
ATOM 3047 O O . GLN A 1 381 ? -2.291 33.562 4.527 1 64.5 381 GLN A O 1
ATOM 3052 N N . LEU A 1 382 ? -1.509 31.656 5.586 1 65.75 382 LEU A N 1
ATOM 3053 C CA . LEU A 1 382 ? -2.668 31.859 6.449 1 65.75 382 LEU A CA 1
ATOM 3054 C C . LEU A 1 382 ? -2.467 33.062 7.367 1 65.75 382 LEU A C 1
ATOM 3056 O O . LEU A 1 382 ? -1.347 33.312 7.812 1 65.75 382 LEU A O 1
ATOM 3060 N N . GLU A 1 383 ? -3.252 34.125 7.207 1 57.28 383 GLU A N 1
ATOM 3061 C CA . GLU A 1 383 ? -3.174 35.438 7.82 1 57.28 383 GLU A CA 1
ATOM 3062 C C . GLU A 1 383 ? -2.809 35.344 9.297 1 57.28 383 GLU A C 1
ATOM 3064 O O . GLU A 1 383 ? -2.008 36.125 9.805 1 57.28 383 GLU A O 1
ATOM 3069 N N . LYS A 1 384 ? -3.664 34.562 10.078 1 59.84 384 LYS A N 1
ATOM 3070 C CA . LYS A 1 384 ? -3.406 34.438 11.516 1 59.84 384 LYS A CA 1
ATOM 3071 C C . LYS A 1 384 ? -2.551 33.219 11.82 1 59.84 384 LYS A C 1
ATOM 3073 O O . LYS A 1 384 ? -2.809 32.125 11.305 1 59.84 384 LYS A O 1
ATOM 3078 N N . ASN A 1 385 ? -1.391 33.5 12.445 1 64.25 385 ASN A N 1
ATOM 3079 C CA . ASN A 1 385 ? -0.413 32.5 12.805 1 64.25 385 ASN A CA 1
ATOM 3080 C C . ASN A 1 385 ? -1.038 31.391 13.656 1 64.25 385 ASN A C 1
ATOM 3082 O O . ASN A 1 385 ? -1.957 31.656 14.438 1 64.25 385 ASN A O 1
ATOM 3086 N N . VAL A 1 386 ? -0.878 30.156 13.43 1 73.69 386 VAL A N 1
ATOM 3087 C CA . VAL A 1 386 ? -1.117 28.984 14.266 1 73.69 386 VAL A CA 1
ATOM 3088 C C . VAL A 1 386 ? -2.594 28.594 14.219 1 73.69 386 VAL A C 1
ATOM 3090 O O . VAL A 1 386 ? -3.209 28.328 15.25 1 73.69 386 VAL A O 1
ATOM 3093 N N . CYS A 1 387 ? -3.244 28.984 13.109 1 83 387 CYS A N 1
ATOM 3094 C CA . CYS A 1 387 ? -4.648 28.609 12.992 1 83 387 CYS A CA 1
ATOM 3095 C C . CYS A 1 387 ? -4.855 27.609 11.852 1 83 387 CYS A C 1
ATOM 3097 O O . CYS A 1 387 ? -3.973 27.438 11.016 1 83 387 CYS A O 1
ATOM 3099 N N . SER A 1 388 ? -5.961 26.969 12.016 1 90 388 SER A N 1
ATOM 3100 C CA . SER A 1 388 ? -6.371 26.016 10.992 1 90 388 SER A CA 1
ATOM 3101 C C . SER A 1 388 ? -7.625 26.484 10.258 1 90 388 SER A C 1
ATOM 3103 O O . SER A 1 388 ? -8.398 27.281 10.797 1 90 388 SER A O 1
ATOM 3105 N N . ILE A 1 389 ? -7.754 26.125 9.07 1 91.38 389 ILE A N 1
ATOM 3106 C CA . ILE A 1 389 ? -8.969 26.438 8.32 1 91.38 389 ILE A CA 1
ATOM 3107 C C . ILE A 1 389 ? -10.141 25.641 8.875 1 91.38 389 ILE A C 1
ATOM 3109 O O . ILE A 1 389 ? -10.07 24.406 8.977 1 91.38 389 ILE A O 1
ATOM 3113 N N . LYS A 1 390 ? -11.18 26.328 9.227 1 93.62 390 LYS A N 1
ATOM 3114 C CA . LYS A 1 390 ? -12.359 25.672 9.766 1 93.62 390 LYS A CA 1
ATOM 3115 C C . LYS A 1 390 ? -13.414 25.453 8.688 1 93.62 390 LYS A C 1
ATOM 3117 O O . LYS A 1 390 ? -14.195 24.5 8.75 1 93.62 390 LYS A O 1
ATOM 3122 N N . MET A 1 391 ? -13.422 26.438 7.789 1 94.44 391 MET A N 1
ATOM 3123 C CA . MET A 1 391 ? -14.453 26.375 6.758 1 94.44 391 MET A CA 1
ATOM 3124 C C . MET A 1 391 ? -13.977 27.047 5.473 1 94.44 391 MET A C 1
ATOM 3126 O O . MET A 1 391 ? -13.273 28.062 5.52 1 94.44 391 MET A O 1
ATOM 3130 N N . ILE A 1 392 ? -14.359 26.484 4.34 1 94.31 392 ILE A N 1
ATOM 3131 C CA . ILE A 1 392 ? -14.172 27.078 3.02 1 94.31 392 ILE A CA 1
ATOM 3132 C C . ILE A 1 392 ? -15.516 27.219 2.324 1 94.31 392 ILE A C 1
ATOM 3134 O O . ILE A 1 392 ? -16.297 26.266 2.252 1 94.31 392 ILE A O 1
ATOM 3138 N N . ASN A 1 393 ? -15.773 28.375 1.884 1 94.12 393 ASN A N 1
ATOM 3139 C CA . ASN A 1 393 ? -17 28.641 1.143 1 94.12 393 ASN A CA 1
ATOM 3140 C C . ASN A 1 393 ? -16.703 29.125 -0.277 1 94.12 393 ASN A C 1
ATOM 3142 O O . ASN A 1 393 ? -15.844 29.984 -0.482 1 94.12 393 ASN A O 1
ATOM 3146 N N . LYS A 1 394 ? -17.328 28.484 -1.217 1 94.19 394 LYS A N 1
ATOM 3147 C CA . LYS A 1 394 ? -17.25 28.922 -2.607 1 94.19 394 LYS A CA 1
ATOM 3148 C C . LYS A 1 394 ? -18.562 29.531 -3.064 1 94.19 394 LYS A C 1
ATOM 3150 O O . LYS A 1 394 ? -19.625 28.906 -2.951 1 94.19 394 LYS A O 1
ATOM 3155 N N . SER A 1 395 ? -18.516 30.781 -3.564 1 91.75 395 SER A N 1
ATOM 3156 C CA . SER A 1 395 ? -19.641 31.484 -4.148 1 91.75 395 SER A CA 1
ATOM 3157 C C . SER A 1 395 ? -19.297 32.062 -5.508 1 91.75 395 SER A C 1
ATOM 3159 O O . SER A 1 395 ? -18.203 31.828 -6.035 1 91.75 395 SER A O 1
ATOM 3161 N N . ASP A 1 396 ? -20.234 32.781 -6.105 1 88.25 396 ASP A N 1
ATOM 3162 C CA . ASP A 1 396 ? -20 33.438 -7.395 1 88.25 396 ASP A CA 1
ATOM 3163 C C . ASP A 1 396 ? -18.844 34.438 -7.309 1 88.25 396 ASP A C 1
ATOM 3165 O O . ASP A 1 396 ? -18.188 34.719 -8.312 1 88.25 396 ASP A O 1
ATOM 3169 N N . ASN A 1 397 ? -18.609 34.906 -6.098 1 86.81 397 ASN A N 1
ATOM 3170 C CA . ASN A 1 397 ? -17.578 35.906 -5.887 1 86.81 397 ASN A CA 1
ATOM 3171 C C . ASN A 1 397 ? -16.219 35.281 -5.605 1 86.81 397 ASN A C 1
ATOM 3173 O O . ASN A 1 397 ? -15.234 35.969 -5.359 1 86.81 397 ASN A O 1
ATOM 3177 N N . GLY A 1 398 ? -16.266 34.031 -5.562 1 89.75 398 GLY A N 1
ATOM 3178 C CA . GLY A 1 398 ? -15.008 33.344 -5.324 1 89.75 398 GLY A CA 1
ATOM 3179 C C . GLY A 1 398 ? -14.984 32.562 -4.012 1 89.75 398 GLY A C 1
ATOM 3180 O O . GLY A 1 398 ? -16.031 32.156 -3.51 1 89.75 398 GLY A O 1
ATOM 3181 N N . PHE A 1 399 ? -13.758 32.312 -3.492 1 90.56 399 PHE A N 1
ATOM 3182 C CA . PHE A 1 399 ? -13.602 31.5 -2.283 1 90.56 399 PHE A CA 1
ATOM 3183 C C . PHE A 1 399 ? -13.477 32.406 -1.055 1 90.56 399 PHE A C 1
ATOM 3185 O O . PHE A 1 399 ? -12.859 33.469 -1.113 1 90.56 399 PHE A O 1
ATOM 3192 N N . SER A 1 400 ? -14.078 32.031 0.017 1 90.94 400 SER A N 1
ATOM 3193 C CA . SER A 1 400 ? -13.898 32.625 1.34 1 90.94 400 SER A CA 1
ATOM 3194 C C . SER A 1 400 ? -13.477 31.578 2.359 1 90.94 400 SER A C 1
ATOM 3196 O O . SER A 1 400 ? -14 30.453 2.361 1 90.94 400 SER A O 1
ATOM 3198 N N . VAL A 1 401 ? -12.516 31.922 3.203 1 89.88 401 VAL A N 1
ATOM 3199 C CA . VAL A 1 401 ? -11.953 30.969 4.156 1 89.88 401 VAL A CA 1
ATOM 3200 C C . VAL A 1 401 ? -12.156 31.469 5.578 1 89.88 401 VAL A C 1
ATOM 3202 O O . VAL A 1 401 ? -11.898 32.656 5.871 1 89.88 401 VAL A O 1
ATOM 3205 N N . THR A 1 402 ? -12.664 30.641 6.422 1 89.12 402 THR A N 1
ATOM 3206 C CA . THR A 1 402 ? -12.797 30.922 7.848 1 89.12 402 THR A CA 1
ATOM 3207 C C . THR A 1 402 ? -11.766 30.141 8.656 1 89.12 402 THR A C 1
ATOM 3209 O O . THR A 1 402 ? -11.648 28.922 8.5 1 89.12 402 THR A O 1
ATOM 3212 N N . ILE A 1 403 ? -11.086 30.828 9.547 1 89.31 403 ILE A N 1
ATOM 3213 C CA . ILE A 1 403 ? -10.039 30.203 10.344 1 89.31 403 ILE A CA 1
ATOM 3214 C C . ILE A 1 403 ? -10.445 30.188 11.82 1 89.31 403 ILE A C 1
ATOM 3216 O O . ILE A 1 403 ? -11.148 31.094 12.281 1 89.31 403 ILE A O 1
ATOM 3220 N N . LYS B 1 1 ? 13.586 -18.5 -25.219 1 74.12 1 LYS B N 1
ATOM 3221 C CA . LYS B 1 1 ? 12.711 -17.609 -24.469 1 74.12 1 LYS B CA 1
ATOM 3222 C C . LYS B 1 1 ? 12.148 -18.297 -23.219 1 74.12 1 LYS B C 1
ATOM 3224 O O . LYS B 1 1 ? 11.953 -19.516 -23.219 1 74.12 1 LYS B O 1
ATOM 3229 N N . ILE B 1 2 ? 12.031 -17.609 -22.125 1 83.88 2 ILE B N 1
ATOM 3230 C CA . ILE B 1 2 ? 11.594 -18.234 -20.875 1 83.88 2 ILE B CA 1
ATOM 3231 C C . ILE B 1 2 ? 10.07 -18.25 -20.812 1 83.88 2 ILE B C 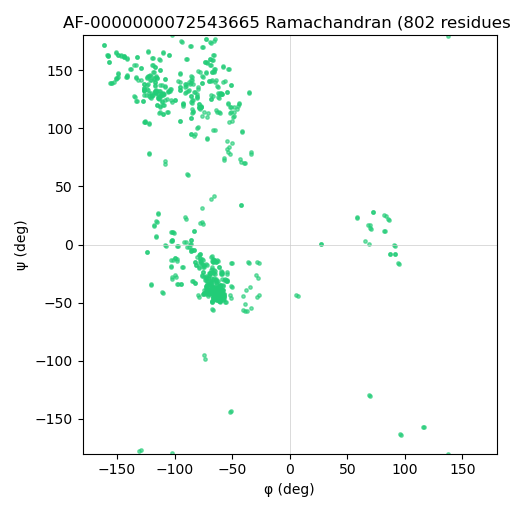1
ATOM 3233 O O . ILE B 1 2 ? 9.414 -17.234 -20.984 1 83.88 2 ILE B O 1
ATOM 3237 N N . PRO B 1 3 ? 9.555 -19.422 -20.672 1 84.75 3 PRO B N 1
ATOM 3238 C CA . PRO B 1 3 ? 8.094 -19.5 -20.531 1 84.75 3 PRO B CA 1
ATOM 3239 C C . PRO B 1 3 ? 7.598 -18.922 -19.203 1 84.75 3 PRO B C 1
ATOM 3241 O O . PRO B 1 3 ? 8.367 -18.812 -18.25 1 84.75 3 PRO B O 1
ATOM 3244 N N . ILE B 1 4 ? 6.332 -18.594 -19.203 1 87.62 4 ILE B N 1
ATOM 3245 C CA . ILE B 1 4 ? 5.738 -18.094 -17.984 1 87.62 4 ILE B CA 1
ATOM 3246 C C . ILE B 1 4 ? 5.406 -19.25 -17.047 1 87.62 4 ILE B C 1
ATOM 3248 O O . ILE B 1 4 ? 4.953 -20.312 -17.5 1 87.62 4 ILE B O 1
ATOM 3252 N N . ASP B 1 5 ? 5.711 -19.156 -15.867 1 92 5 ASP B N 1
ATOM 3253 C CA . ASP B 1 5 ? 5.375 -20.094 -14.789 1 92 5 ASP B CA 1
ATOM 3254 C C . ASP B 1 5 ? 4.41 -19.453 -13.797 1 92 5 ASP B C 1
ATOM 3256 O O . ASP B 1 5 ? 4.793 -18.562 -13.039 1 92 5 ASP B O 1
ATOM 3260 N N . TRP B 1 6 ? 3.199 -19.938 -13.711 1 94.06 6 TRP B N 1
ATOM 3261 C CA . TRP B 1 6 ? 2.15 -19.344 -12.898 1 94.06 6 TRP B CA 1
ATOM 3262 C C . TRP B 1 6 ? 2.219 -19.844 -11.461 1 94.06 6 TRP B C 1
ATOM 3264 O O . TRP B 1 6 ? 1.461 -19.391 -10.602 1 94.06 6 TRP B O 1
ATOM 3274 N N . SER B 1 7 ? 3.094 -20.781 -11.227 1 95.75 7 SER B N 1
ATOM 3275 C CA . SER B 1 7 ? 3.26 -21.234 -9.852 1 95.75 7 SER B CA 1
ATOM 3276 C C . SER B 1 7 ? 3.99 -20.188 -9.016 1 95.75 7 SER B C 1
ATOM 3278 O O . SER B 1 7 ? 4.824 -19.453 -9.531 1 95.75 7 SER B O 1
ATOM 3280 N N . LEU B 1 8 ? 3.654 -20.141 -7.77 1 97.38 8 LEU B N 1
ATOM 3281 C CA . LEU B 1 8 ? 4.309 -19.219 -6.852 1 97.38 8 LEU B CA 1
ATOM 3282 C C . LEU B 1 8 ? 5.59 -19.828 -6.293 1 97.38 8 LEU B C 1
ATOM 3284 O O . LEU B 1 8 ? 5.684 -21.047 -6.125 1 97.38 8 LEU B O 1
ATOM 3288 N N . LYS B 1 9 ? 6.523 -18.984 -6.109 1 97.44 9 LYS B N 1
ATOM 3289 C CA . LYS B 1 9 ? 7.793 -19.406 -5.52 1 97.44 9 LYS B CA 1
ATOM 3290 C C . LYS B 1 9 ? 8.047 -18.672 -4.199 1 97.44 9 LYS B C 1
ATOM 3292 O O . LYS B 1 9 ? 7.586 -17.547 -4.004 1 97.44 9 LYS B O 1
ATOM 3297 N N . SER B 1 10 ? 8.719 -19.344 -3.281 1 96.62 10 SER B N 1
ATOM 3298 C CA . SER B 1 10 ? 8.984 -18.75 -1.974 1 96.62 10 SER B CA 1
ATOM 3299 C C . SER B 1 10 ? 10.422 -18.266 -1.866 1 96.62 10 SER B C 1
ATOM 3301 O O . SER B 1 10 ? 10.758 -17.484 -0.969 1 96.62 10 SER B O 1
ATOM 3303 N N . LYS B 1 11 ? 11.25 -18.781 -2.744 1 97.19 11 LYS B N 1
ATOM 3304 C CA . LYS B 1 11 ? 12.664 -18.406 -2.732 1 97.19 11 LYS B CA 1
ATOM 3305 C C . LYS B 1 11 ? 13.258 -18.469 -4.137 1 97.19 11 LYS B C 1
ATOM 3307 O O . LYS B 1 11 ? 12.859 -19.297 -4.953 1 97.19 11 LYS B O 1
ATOM 3312 N N . LEU B 1 12 ? 14.125 -17.562 -4.422 1 97.5 12 LEU B N 1
ATOM 3313 C CA . LEU B 1 12 ? 14.867 -17.469 -5.676 1 97.5 12 LEU B CA 1
ATOM 3314 C C . LEU B 1 12 ? 16.359 -17.234 -5.41 1 97.5 12 LEU B C 1
ATOM 3316 O O . LEU B 1 12 ? 16.703 -16.328 -4.645 1 97.5 12 LEU B O 1
ATOM 3320 N N . ARG B 1 13 ? 17.125 -18.109 -5.938 1 97.19 13 ARG B N 1
ATOM 3321 C CA . ARG B 1 13 ? 18.562 -17.969 -5.82 1 97.19 13 ARG B CA 1
ATOM 3322 C C . ARG B 1 13 ? 19.203 -17.688 -7.18 1 97.19 13 ARG B C 1
ATOM 3324 O O . ARG B 1 13 ? 18.984 -18.438 -8.141 1 97.19 13 ARG B O 1
ATOM 3331 N N . ILE B 1 14 ? 19.984 -16.672 -7.242 1 96.62 14 ILE B N 1
ATOM 3332 C CA . ILE B 1 14 ? 20.703 -16.297 -8.461 1 96.62 14 ILE B CA 1
ATOM 3333 C C . ILE B 1 14 ? 22.203 -16.516 -8.258 1 96.62 14 ILE B C 1
ATOM 3335 O O . ILE B 1 14 ? 22.781 -16.062 -7.27 1 96.62 14 ILE B O 1
ATOM 3339 N N .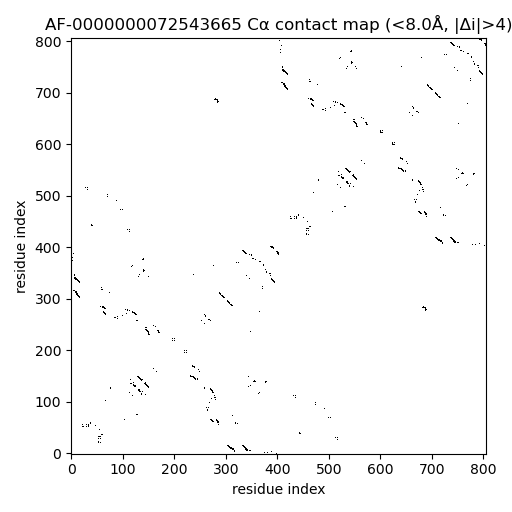 ALA B 1 15 ? 22.828 -17.172 -9.156 1 94.75 15 ALA B N 1
ATOM 3340 C CA . ALA B 1 15 ? 24.266 -17.422 -9.102 1 94.75 15 ALA B CA 1
ATOM 3341 C C . ALA B 1 15 ? 24.953 -16.969 -10.383 1 94.75 15 ALA B C 1
ATOM 3343 O O . ALA B 1 15 ? 24.453 -17.234 -11.484 1 94.75 15 ALA B O 1
ATOM 3344 N N . SER B 1 16 ? 26.031 -16.25 -10.219 1 94.25 16 SER B N 1
ATOM 3345 C CA . SER B 1 16 ? 26.828 -15.781 -11.352 1 94.25 16 SER B CA 1
ATOM 3346 C C . SER B 1 16 ? 28.266 -15.492 -10.922 1 94.25 16 SER B C 1
ATOM 3348 O O . SER B 1 16 ? 28.547 -15.273 -9.742 1 94.25 16 SER B O 1
ATOM 3350 N N . THR B 1 17 ? 29.125 -15.539 -11.922 1 91.5 17 THR B N 1
ATOM 3351 C CA . THR B 1 17 ? 30.5 -15.148 -11.656 1 91.5 17 THR B CA 1
ATOM 3352 C C . THR B 1 17 ? 30.656 -13.633 -11.68 1 91.5 17 THR B C 1
ATOM 3354 O O . THR B 1 17 ? 31.641 -13.086 -11.164 1 91.5 17 THR B O 1
ATOM 3357 N N . ASP B 1 18 ? 29.703 -12.992 -12.258 1 92.12 18 ASP B N 1
ATOM 3358 C CA . ASP B 1 18 ? 29.703 -11.539 -12.289 1 92.12 18 ASP B CA 1
ATOM 3359 C C . ASP B 1 18 ? 29.391 -10.961 -10.906 1 92.12 18 ASP B C 1
ATOM 3361 O O . ASP B 1 18 ? 28.797 -11.633 -10.07 1 92.12 18 ASP B O 1
ATOM 3365 N N . ASN B 1 19 ? 29.844 -9.758 -10.727 1 90.56 19 ASN B N 1
ATOM 3366 C CA . ASN B 1 19 ? 29.531 -9.047 -9.492 1 90.56 19 ASN B CA 1
ATOM 3367 C C . ASN B 1 19 ? 28.047 -8.719 -9.383 1 90.56 19 ASN B C 1
ATOM 3369 O O . ASN B 1 19 ? 27.453 -8.195 -10.328 1 90.56 19 ASN B O 1
ATOM 3373 N N . LEU B 1 20 ? 27.438 -9.109 -8.234 1 92.38 20 LEU B N 1
ATOM 3374 C CA . LEU B 1 20 ? 26.031 -8.844 -7.992 1 92.38 20 LEU B CA 1
ATOM 3375 C C . LEU B 1 20 ? 25.844 -7.887 -6.824 1 92.38 20 LEU B C 1
ATOM 3377 O O . LEU B 1 20 ? 24.734 -7.73 -6.312 1 92.38 20 LEU B O 1
ATOM 3381 N N . SER B 1 21 ? 26.797 -7.152 -6.43 1 87.19 21 SER B N 1
ATOM 3382 C CA . SER B 1 21 ? 26.75 -6.285 -5.258 1 87.19 21 SER B CA 1
ATOM 3383 C C . SER B 1 21 ? 25.812 -5.109 -5.477 1 87.19 21 SER B C 1
ATOM 3385 O O . SER B 1 21 ? 25.266 -4.551 -4.516 1 87.19 21 SER B O 1
ATOM 3387 N N . TRP B 1 22 ? 25.641 -4.781 -6.727 1 86.62 22 TRP B N 1
ATOM 3388 C CA . TRP B 1 22 ? 24.797 -3.643 -7.043 1 86.62 22 TRP B CA 1
ATOM 3389 C C . TRP B 1 22 ? 23.344 -3.932 -6.676 1 86.62 22 TRP B C 1
ATOM 3391 O O . TRP B 1 22 ? 22.531 -3.012 -6.551 1 86.62 22 TRP B O 1
ATOM 3401 N N . CYS B 1 23 ? 22.984 -5.137 -6.434 1 87.44 23 CYS B N 1
ATOM 3402 C CA . CYS B 1 23 ? 21.641 -5.504 -6.035 1 87.44 23 CYS B CA 1
ATOM 3403 C C . CYS B 1 23 ? 21.406 -5.211 -4.559 1 87.44 23 CYS B C 1
ATOM 3405 O O . CYS B 1 23 ? 20.25 -5.129 -4.113 1 87.44 23 CYS B O 1
ATOM 3407 N N . MET B 1 24 ? 22.391 -5.078 -3.797 1 81.31 24 MET B N 1
ATOM 3408 C CA . MET B 1 24 ? 22.266 -4.914 -2.35 1 81.31 24 MET B CA 1
ATOM 3409 C C . MET B 1 24 ? 22.656 -3.506 -1.923 1 81.31 24 MET B C 1
ATOM 3411 O O . MET B 1 24 ? 22.141 -2.98 -0.941 1 81.31 24 MET B O 1
ATOM 3415 N N . ASN B 1 25 ? 23.672 -3.02 -2.492 1 78.19 25 ASN B N 1
ATOM 3416 C CA . ASN B 1 25 ? 24.266 -1.749 -2.07 1 78.19 25 ASN B CA 1
ATOM 3417 C C . ASN B 1 25 ? 23.609 -0.57 -2.793 1 78.19 25 ASN B C 1
ATOM 3419 O O . ASN B 1 25 ? 24.297 0.216 -3.447 1 78.19 25 ASN B O 1
ATOM 3423 N N . MET B 1 26 ? 22.406 -0.524 -2.549 1 77.19 26 MET B N 1
ATOM 3424 C CA . MET B 1 26 ? 21.703 0.556 -3.244 1 77.19 26 MET B CA 1
ATOM 3425 C C . MET B 1 26 ? 21.688 1.823 -2.396 1 77.19 26 MET B C 1
ATOM 3427 O O . MET B 1 26 ? 21.406 1.769 -1.197 1 77.19 26 MET B O 1
ATOM 3431 N N . LYS B 1 27 ? 22.078 2.861 -3.09 1 82.62 27 LYS B N 1
ATOM 3432 C CA . LYS B 1 27 ? 21.938 4.168 -2.449 1 82.62 27 LYS B CA 1
ATOM 3433 C C . LYS B 1 27 ? 20.469 4.535 -2.254 1 82.62 27 LYS B C 1
ATOM 3435 O O . LYS B 1 27 ? 19.594 4.012 -2.947 1 82.62 27 LYS B O 1
ATOM 3440 N N . SER B 1 28 ? 20.328 5.395 -1.352 1 83.94 28 SER B N 1
ATOM 3441 C CA . SER B 1 28 ? 18.969 5.824 -1.02 1 83.94 28 SER B CA 1
ATOM 3442 C C . SER B 1 28 ? 18.25 6.395 -2.24 1 83.94 28 SER B C 1
ATOM 3444 O O . SER B 1 28 ? 17.062 6.137 -2.449 1 83.94 28 SER B O 1
ATOM 3446 N N . PHE B 1 29 ? 18.984 7.035 -3.018 1 82.88 29 PHE B N 1
ATOM 3447 C CA . PHE B 1 29 ? 18.406 7.652 -4.203 1 82.88 29 PHE B CA 1
ATOM 3448 C C . PHE B 1 29 ? 17.984 6.59 -5.207 1 82.88 29 PHE B C 1
ATOM 3450 O O . PHE B 1 29 ? 16.922 6.707 -5.828 1 82.88 29 PHE B O 1
ATOM 3457 N N . ASP B 1 30 ? 18.766 5.582 -5.344 1 83.06 30 ASP B N 1
ATOM 3458 C CA . ASP B 1 30 ? 18.453 4.508 -6.277 1 83.06 30 ASP B CA 1
ATOM 3459 C C . ASP B 1 30 ? 17.219 3.73 -5.824 1 83.06 30 ASP B C 1
ATOM 3461 O O . ASP B 1 30 ? 16.375 3.355 -6.645 1 83.06 30 ASP B O 1
ATOM 3465 N N . GLU B 1 31 ? 17.172 3.562 -4.625 1 83.44 31 GLU B N 1
ATOM 3466 C CA . GLU B 1 31 ? 16.016 2.873 -4.078 1 83.44 31 GLU B CA 1
ATOM 3467 C C . GLU B 1 31 ? 14.734 3.682 -4.305 1 83.44 31 GLU B C 1
ATOM 3469 O O . GLU B 1 31 ? 13.719 3.141 -4.746 1 83.44 31 GLU B O 1
ATOM 3474 N N . ALA B 1 32 ? 14.812 4.922 -4.016 1 83.06 32 ALA B N 1
ATOM 3475 C CA . ALA B 1 32 ? 13.664 5.801 -4.195 1 83.06 32 ALA B CA 1
ATOM 3476 C C . ALA B 1 32 ? 13.242 5.863 -5.66 1 83.06 32 ALA B C 1
ATOM 3478 O O . ALA B 1 32 ? 12.055 5.848 -5.973 1 83.06 32 ALA B O 1
ATOM 3479 N N . THR B 1 33 ? 14.219 5.891 -6.469 1 78 33 THR B N 1
ATOM 3480 C CA . THR B 1 33 ? 13.953 5.941 -7.902 1 78 33 THR B CA 1
ATOM 3481 C C . THR B 1 33 ? 13.289 4.648 -8.375 1 78 33 THR B C 1
ATOM 3483 O O . THR B 1 33 ? 12.383 4.676 -9.203 1 78 33 THR B O 1
ATOM 3486 N N . GLY B 1 34 ? 13.812 3.578 -7.871 1 79.06 34 GLY B N 1
ATOM 3487 C CA . GLY B 1 34 ? 13.211 2.299 -8.211 1 79.06 34 GLY B CA 1
ATOM 3488 C C . GLY B 1 34 ? 11.75 2.209 -7.824 1 79.06 34 GLY B C 1
ATOM 3489 O O . GLY B 1 34 ? 10.922 1.729 -8.609 1 79.06 34 GLY B O 1
ATOM 3490 N N . LEU B 1 35 ? 11.414 2.662 -6.668 1 80.12 35 LEU B N 1
ATOM 3491 C CA . LEU B 1 35 ? 10.039 2.672 -6.199 1 80.12 35 LEU B CA 1
ATOM 3492 C C . LEU B 1 35 ? 9.164 3.545 -7.094 1 80.12 35 LEU B C 1
ATOM 3494 O O . LEU B 1 35 ? 8.07 3.135 -7.496 1 80.12 35 LEU B O 1
ATOM 3498 N N . GLN B 1 36 ? 9.695 4.66 -7.359 1 76.25 36 GLN B N 1
ATOM 3499 C CA . GLN B 1 36 ? 8.953 5.605 -8.18 1 76.25 36 GLN B CA 1
ATOM 3500 C C . GLN B 1 36 ? 8.695 5.043 -9.578 1 76.25 36 GLN B C 1
ATOM 3502 O O . GLN B 1 36 ? 7.602 5.188 -10.125 1 76.25 36 GLN B O 1
ATOM 3507 N N . SER B 1 37 ? 9.688 4.445 -10.086 1 74.69 37 SER B N 1
ATOM 3508 C CA . SER B 1 37 ? 9.562 3.859 -11.422 1 74.69 37 SER B CA 1
ATOM 3509 C C . SER B 1 37 ? 8.547 2.725 -11.43 1 74.69 37 SER B C 1
ATOM 3511 O O . SER B 1 37 ? 7.816 2.549 -12.414 1 74.69 37 SER B O 1
ATOM 3513 N N . PHE B 1 38 ? 8.523 1.987 -10.453 1 75.5 38 PHE B N 1
ATOM 3514 C CA . PHE B 1 38 ? 7.566 0.895 -10.32 1 75.5 38 PHE B CA 1
ATOM 3515 C C . PHE B 1 38 ? 6.137 1.425 -10.312 1 75.5 38 PHE B C 1
ATOM 3517 O O . PHE B 1 38 ? 5.246 0.838 -10.938 1 75.5 38 PHE B O 1
ATOM 3524 N N . LEU B 1 39 ? 5.898 2.494 -9.656 1 74.44 39 LEU B N 1
ATOM 3525 C CA . LEU B 1 39 ? 4.562 3.045 -9.438 1 74.44 39 LEU B CA 1
ATOM 3526 C C . LEU B 1 39 ? 4.043 3.717 -10.711 1 74.44 39 LEU B C 1
ATOM 3528 O O . LEU B 1 39 ? 2.854 3.637 -11.016 1 74.44 39 LEU B O 1
ATOM 3532 N N . THR B 1 40 ? 4.812 4.426 -11.367 1 66.94 40 THR B N 1
ATOM 3533 C CA . THR B 1 40 ? 4.371 5.215 -12.508 1 66.94 40 THR B CA 1
ATOM 3534 C C . THR B 1 40 ? 4.32 4.359 -13.773 1 66.94 40 THR B C 1
ATOM 3536 O O . THR B 1 40 ? 3.791 4.785 -14.797 1 66.94 40 THR B O 1
ATOM 3539 N N . CYS B 1 41 ? 4.434 3.09 -13.617 1 57.66 41 CYS B N 1
ATOM 3540 C CA . CYS B 1 41 ? 4.418 2.152 -14.734 1 57.66 41 CYS B CA 1
ATOM 3541 C C . CYS B 1 41 ? 4.918 2.816 -16.016 1 57.66 41 CYS B C 1
ATOM 3543 O O . CYS B 1 41 ? 4.469 2.48 -17.109 1 57.66 41 CYS B O 1
ATOM 3545 N N . GLN B 1 42 ? 5.309 4.145 -15.953 1 51.31 42 GLN B N 1
ATOM 3546 C CA . GLN B 1 42 ? 5.574 4.895 -17.172 1 51.31 42 GLN B CA 1
ATOM 3547 C C . GLN B 1 42 ? 6.336 4.043 -18.188 1 51.31 42 GLN B C 1
ATOM 3549 O O . GLN B 1 42 ? 7.32 3.389 -17.844 1 51.31 42 GLN B O 1
ATOM 3554 N N . ASP B 1 43 ? 5.477 3.48 -19.109 1 45.22 43 ASP B N 1
ATOM 3555 C CA . ASP B 1 43 ? 6.043 2.869 -20.312 1 45.22 43 ASP B CA 1
ATOM 3556 C C . ASP B 1 43 ? 7.273 3.637 -20.797 1 45.22 43 ASP B C 1
ATOM 3558 O O . ASP B 1 43 ? 7.664 3.529 -21.953 1 45.22 43 ASP B O 1
ATOM 3562 N N . LYS B 1 44 ? 7.438 4.859 -20.297 1 40.91 44 LYS B N 1
ATOM 3563 C CA . LYS B 1 44 ? 8.492 5.359 -21.172 1 40.91 44 LYS B CA 1
ATOM 3564 C C . LYS B 1 44 ? 9.562 4.297 -21.406 1 40.91 44 LYS B C 1
ATOM 3566 O O . LYS B 1 44 ? 10.188 3.816 -20.469 1 40.91 44 LYS B O 1
ATOM 3571 N N . ILE B 1 45 ? 9.266 3.256 -22.156 1 40.78 45 ILE B N 1
ATOM 3572 C CA . ILE B 1 45 ? 10.367 2.514 -22.766 1 40.78 45 ILE B CA 1
ATOM 3573 C C . ILE B 1 45 ? 11.703 3.043 -22.234 1 40.78 45 ILE B C 1
ATOM 3575 O O . ILE B 1 45 ? 12.617 2.266 -21.953 1 40.78 45 ILE B O 1
ATOM 3579 N N . THR B 1 46 ? 11.742 4.32 -22.203 1 43.41 46 THR B N 1
ATOM 3580 C CA . THR B 1 46 ? 12.977 5.055 -21.953 1 43.41 46 THR B CA 1
ATOM 3581 C C . THR B 1 46 ? 13.336 5.043 -20.469 1 43.41 46 THR B C 1
ATOM 3583 O O . THR B 1 46 ? 14.461 5.367 -20.094 1 43.41 46 THR B O 1
ATOM 3586 N N . SER B 1 47 ? 12.352 4.684 -19.656 1 49.59 47 SER B N 1
ATOM 3587 C CA . SER B 1 47 ? 12.609 4.926 -18.25 1 49.59 47 SER B CA 1
ATOM 3588 C C . SER B 1 47 ? 13.523 3.855 -17.656 1 49.59 47 SER B C 1
ATOM 3590 O O . SER B 1 47 ? 14.43 4.16 -16.891 1 49.59 47 SER B O 1
ATOM 3592 N N . PHE B 1 48 ? 13.164 2.463 -18.047 1 51.75 48 PHE B N 1
ATOM 3593 C CA . PHE B 1 48 ? 14.094 1.472 -17.531 1 51.75 48 PHE B CA 1
ATOM 3594 C C . PHE B 1 48 ? 15.516 1.769 -17.984 1 51.75 48 PHE B C 1
ATOM 3596 O O . PHE B 1 48 ? 16.484 1.423 -17.297 1 51.75 48 PHE B O 1
ATOM 3603 N N . GLN B 1 49 ? 15.422 2.367 -19.188 1 52.12 49 GLN B N 1
ATOM 3604 C CA . GLN B 1 49 ? 16.734 2.67 -19.75 1 52.12 49 GLN B CA 1
ATOM 3605 C C . GLN B 1 49 ? 17.453 3.736 -18.938 1 52.12 49 GLN B C 1
ATOM 3607 O O . GLN B 1 49 ? 18.688 3.77 -18.891 1 52.12 49 GLN B O 1
ATOM 3612 N N . TRP B 1 50 ? 16.578 4.465 -18.141 1 55.5 50 TRP B N 1
ATOM 3613 C CA . TRP B 1 50 ? 17.234 5.566 -17.453 1 55.5 50 TRP B CA 1
ATOM 3614 C C . TRP B 1 50 ? 17.469 5.227 -15.977 1 55.5 50 TRP B C 1
ATOM 3616 O O . TRP B 1 50 ? 18.125 5.973 -15.258 1 55.5 50 TRP B O 1
ATOM 3626 N N . ASP B 1 51 ? 17.031 3.912 -15.773 1 70.88 51 ASP B N 1
ATOM 3627 C CA . ASP B 1 51 ? 17.219 3.523 -14.375 1 70.88 51 ASP B CA 1
ATOM 3628 C C . ASP B 1 51 ? 18.609 2.932 -14.156 1 70.88 51 ASP B C 1
ATOM 3630 O O . ASP B 1 51 ? 19.141 2.227 -15.023 1 70.88 51 ASP B O 1
ATOM 3634 N N . SER B 1 52 ? 19.25 3.367 -13.195 1 81.81 52 SER B N 1
ATOM 3635 C CA . SER B 1 52 ? 20.438 2.645 -12.766 1 81.81 52 SER B CA 1
ATOM 3636 C C . SER B 1 52 ? 20.141 1.168 -12.531 1 81.81 52 SER B C 1
ATOM 3638 O O . SER B 1 52 ? 18.984 0.791 -12.336 1 81.81 52 SER B O 1
ATOM 3640 N N . PRO B 1 53 ? 21.109 0.352 -12.711 1 84.19 53 PRO B N 1
ATOM 3641 C CA . PRO B 1 53 ? 20.906 -1.069 -12.43 1 84.19 53 PRO B CA 1
ATOM 3642 C C . PRO B 1 53 ? 20.297 -1.312 -11.047 1 84.19 53 PRO B C 1
ATOM 3644 O O . PRO B 1 53 ? 19.469 -2.201 -10.883 1 84.19 53 PRO B O 1
ATOM 3647 N N . GLU B 1 54 ? 20.719 -0.497 -10.156 1 87.56 54 GLU B N 1
ATOM 3648 C CA . GLU B 1 54 ? 20.219 -0.625 -8.789 1 87.56 54 GLU B CA 1
ATOM 3649 C C . GLU B 1 54 ? 18.734 -0.309 -8.719 1 87.56 54 GLU B C 1
ATOM 3651 O O . GLU B 1 54 ? 17.969 -1.062 -8.117 1 87.56 54 GLU B O 1
ATOM 3656 N N . SER B 1 55 ? 18.391 0.73 -9.328 1 86.56 55 SER B N 1
ATOM 3657 C CA . SER B 1 55 ? 17 1.14 -9.328 1 86.56 55 SER B CA 1
ATOM 3658 C C . SER B 1 55 ? 16.125 0.133 -10.078 1 86.56 55 SER B C 1
ATOM 3660 O O . SER B 1 55 ? 14.992 -0.137 -9.68 1 86.56 55 SER B O 1
ATOM 3662 N N . SER B 1 56 ? 16.672 -0.369 -11.102 1 85.88 56 SER B N 1
ATOM 3663 C CA . SER B 1 56 ? 15.945 -1.361 -11.883 1 85.88 56 SER B CA 1
ATOM 3664 C C . SER B 1 56 ? 15.734 -2.643 -11.086 1 85.88 56 SER B C 1
ATOM 3666 O O . SER B 1 56 ? 14.664 -3.256 -11.164 1 85.88 56 SER B O 1
ATOM 3668 N N . PHE B 1 57 ? 16.766 -3.043 -10.391 1 90.5 57 PHE B N 1
ATOM 3669 C CA . PHE B 1 57 ? 16.641 -4.238 -9.57 1 90.5 57 PHE B CA 1
ATOM 3670 C C . PHE B 1 57 ? 15.555 -4.055 -8.508 1 90.5 57 PHE B C 1
ATOM 3672 O O . PHE B 1 57 ? 14.75 -4.957 -8.266 1 90.5 57 PHE B O 1
ATOM 3679 N N . LYS B 1 58 ? 15.578 -2.914 -7.883 1 89.44 58 LYS B N 1
ATOM 3680 C CA . LYS B 1 58 ? 14.555 -2.621 -6.875 1 89.44 58 LYS B CA 1
ATOM 3681 C C . LYS B 1 58 ? 13.156 -2.674 -7.48 1 89.44 58 LYS B C 1
ATOM 3683 O O . LYS B 1 58 ? 12.242 -3.252 -6.887 1 89.44 58 LYS B O 1
ATOM 3688 N N . ARG B 1 59 ? 13.031 -2.16 -8.594 1 87.56 59 ARG B N 1
ATOM 3689 C CA . ARG B 1 59 ? 11.758 -2.133 -9.297 1 87.56 59 ARG B CA 1
ATOM 3690 C C . ARG B 1 59 ? 11.242 -3.547 -9.555 1 87.56 59 ARG B C 1
ATOM 3692 O O . ARG B 1 59 ? 10.039 -3.799 -9.484 1 87.56 59 ARG B O 1
ATOM 3699 N N . CYS B 1 60 ? 12.141 -4.441 -9.797 1 89.31 60 CYS B N 1
ATOM 3700 C CA . CYS B 1 60 ? 11.773 -5.812 -10.133 1 89.31 60 CYS B CA 1
ATOM 3701 C C . CYS B 1 60 ? 11.508 -6.629 -8.875 1 89.31 60 CYS B C 1
ATOM 3703 O O . CYS B 1 60 ? 11.055 -7.773 -8.953 1 89.31 60 CYS B O 1
ATOM 3705 N N . SER B 1 61 ? 11.727 -6.043 -7.762 1 92.62 61 SER B N 1
ATOM 3706 C CA . SER B 1 61 ? 11.641 -6.793 -6.512 1 92.62 61 SER B CA 1
ATOM 3707 C C . SER B 1 61 ? 10.484 -6.305 -5.648 1 92.62 61 SER B C 1
ATOM 3709 O O . SER B 1 61 ? 10.523 -6.418 -4.422 1 92.62 61 SER B O 1
ATOM 3711 N N . LEU B 1 62 ? 9.516 -5.766 -6.293 1 93.06 62 LEU B N 1
ATOM 3712 C CA . LEU B 1 62 ? 8.398 -5.172 -5.566 1 93.06 62 LEU B CA 1
ATOM 3713 C C . LEU B 1 62 ? 7.094 -5.902 -5.875 1 93.06 62 LEU B C 1
ATOM 3715 O O . LEU B 1 62 ? 6.961 -6.52 -6.938 1 93.06 62 LEU B O 1
ATOM 3719 N N . TYR B 1 63 ? 6.148 -5.875 -4.934 1 94.06 63 TYR B N 1
ATOM 3720 C CA . TYR B 1 63 ? 4.828 -6.465 -5.102 1 94.06 63 TYR B CA 1
ATOM 3721 C C . TYR B 1 63 ? 3.842 -5.895 -4.09 1 94.06 63 TYR B C 1
ATOM 3723 O O . TYR B 1 63 ? 4.223 -5.102 -3.227 1 94.06 63 TYR B O 1
ATOM 3731 N N . TRP B 1 64 ? 2.572 -6.219 -4.238 1 95.75 64 TRP B N 1
ATOM 3732 C CA . TRP B 1 64 ? 1.518 -5.746 -3.348 1 95.75 64 TRP B CA 1
ATOM 3733 C C . TRP B 1 64 ? 0.86 -6.914 -2.617 1 95.75 64 TRP B C 1
ATOM 3735 O O . TRP B 1 64 ? 0.61 -7.965 -3.211 1 95.75 64 TRP B O 1
ATOM 3745 N N . GLN B 1 65 ? 0.579 -6.684 -1.347 1 98.12 65 GLN B N 1
ATOM 3746 C CA . GLN B 1 65 ? 0.044 -7.766 -0.528 1 98.12 65 GLN B CA 1
ATOM 3747 C C . GLN B 1 65 ? -1.02 -7.25 0.438 1 98.12 65 GLN B C 1
ATOM 3749 O O . GLN B 1 65 ? -0.939 -6.113 0.91 1 98.12 65 GLN B O 1
ATOM 3754 N N . HIS B 1 66 ? -2.012 -8.055 0.671 1 98.44 66 HIS B N 1
ATOM 3755 C CA . HIS B 1 66 ? -2.969 -7.867 1.756 1 98.44 66 HIS B CA 1
ATOM 3756 C C . HIS B 1 66 ? -3.344 -9.195 2.398 1 98.44 66 HIS B C 1
ATOM 3758 O O . HIS B 1 66 ? -3.561 -10.188 1.699 1 98.44 66 HIS B O 1
ATOM 3764 N N . PRO B 1 67 ? -3.592 -9.297 3.688 1 96.62 67 PRO B N 1
ATOM 3765 C CA . PRO B 1 67 ? -3.211 -8.305 4.695 1 96.62 67 PRO B CA 1
ATOM 3766 C C . PRO B 1 67 ? -1.701 -8.242 4.918 1 96.62 67 PRO B C 1
ATOM 3768 O O . PRO B 1 67 ? -0.942 -8.922 4.223 1 96.62 67 PRO B O 1
ATOM 3771 N N . ASN B 1 68 ? -1.28 -7.289 5.723 1 95.06 68 ASN B N 1
ATOM 3772 C CA . ASN B 1 68 ? 0.106 -7.176 6.164 1 95.06 68 ASN B CA 1
ATOM 3773 C C . ASN B 1 68 ? 0.208 -7.133 7.684 1 95.06 68 ASN B C 1
ATOM 3775 O O . ASN B 1 68 ? -0.174 -6.141 8.305 1 95.06 68 ASN B O 1
ATOM 3779 N N . LEU B 1 69 ? 0.619 -8.172 8.242 1 93.75 69 LEU B N 1
ATOM 3780 C CA . LEU B 1 69 ? 0.867 -8.344 9.664 1 93.75 69 LEU B CA 1
ATOM 3781 C C . LEU B 1 69 ? 2.311 -8.766 9.922 1 93.75 69 LEU B C 1
ATOM 3783 O O . LEU B 1 69 ? 2.641 -9.945 9.852 1 93.75 69 LEU B O 1
ATOM 3787 N N . PRO B 1 70 ? 3.121 -7.855 10.367 1 92.56 70 PRO B N 1
ATOM 3788 C CA . PRO B 1 70 ? 4.566 -8.078 10.414 1 92.56 70 PRO B CA 1
ATOM 3789 C C . PRO B 1 70 ? 4.957 -9.25 11.312 1 92.56 70 PRO B C 1
ATOM 3791 O O . PRO B 1 70 ? 6.035 -9.828 11.148 1 92.56 70 PRO B O 1
ATOM 3794 N N . TRP B 1 71 ? 4.141 -9.719 12.242 1 90.56 71 TRP B N 1
ATOM 3795 C CA . TRP B 1 71 ? 4.516 -10.766 13.195 1 90.56 71 TRP B CA 1
ATOM 3796 C C . TRP B 1 71 ? 4.027 -12.133 12.727 1 90.56 71 TRP B C 1
ATOM 3798 O O . TRP B 1 71 ? 4.246 -13.141 13.398 1 90.56 71 TRP B O 1
ATOM 3808 N N . THR B 1 72 ? 3.355 -12.109 11.594 1 89.75 72 THR B N 1
ATOM 3809 C CA . THR B 1 72 ? 2.783 -13.352 11.086 1 89.75 72 THR B CA 1
ATOM 3810 C C . THR B 1 72 ? 3.24 -13.602 9.648 1 89.75 72 THR B C 1
ATOM 3812 O O . THR B 1 72 ? 3.326 -12.68 8.844 1 89.75 72 THR B O 1
ATOM 3815 N N . LYS B 1 73 ? 3.562 -14.883 9.406 1 89.94 73 LYS B N 1
ATOM 3816 C CA . LYS B 1 73 ? 3.885 -15.266 8.031 1 89.94 73 LYS B CA 1
ATOM 3817 C C . LYS B 1 73 ? 2.617 -15.438 7.199 1 89.94 73 LYS B C 1
ATOM 3819 O O . LYS B 1 73 ? 1.763 -16.266 7.52 1 89.94 73 LYS B O 1
ATOM 3824 N N . LEU B 1 74 ? 2.553 -14.703 6.203 1 94.62 74 LEU B N 1
ATOM 3825 C CA . LEU B 1 74 ? 1.322 -14.688 5.422 1 94.62 74 LEU B CA 1
ATOM 3826 C C . LEU B 1 74 ? 1.516 -15.391 4.082 1 94.62 74 LEU B C 1
ATOM 3828 O O . LEU B 1 74 ? 0.584 -15.469 3.279 1 94.62 74 LEU B O 1
ATOM 3832 N N . PHE B 1 75 ? 2.65 -15.875 3.787 1 95.69 75 PHE B N 1
ATOM 3833 C CA . PHE B 1 75 ? 2.98 -16.719 2.645 1 95.69 75 PHE B CA 1
ATOM 3834 C C . PHE B 1 75 ? 4.223 -17.547 2.93 1 95.69 75 PHE B C 1
ATOM 3836 O O . PHE B 1 75 ? 5.219 -17.031 3.443 1 95.69 75 PHE B O 1
ATOM 3843 N N . PRO B 1 76 ? 4.254 -18.781 2.551 1 95.56 76 PRO B N 1
ATOM 3844 C CA . PRO B 1 76 ? 3.109 -19.547 2.049 1 95.56 76 PRO B CA 1
ATOM 3845 C C . PRO B 1 76 ? 2.074 -19.844 3.133 1 95.56 76 PRO B C 1
ATOM 3847 O O . PRO B 1 76 ? 2.4 -19.828 4.324 1 95.56 76 PRO B O 1
ATOM 3850 N N . ARG B 1 77 ? 0.847 -20.047 2.717 1 94.69 77 ARG B N 1
ATOM 3851 C CA . ARG B 1 77 ? -0.233 -20.297 3.664 1 94.69 77 ARG B CA 1
ATOM 3852 C C . ARG B 1 77 ? -0.458 -21.797 3.852 1 94.69 77 ARG B C 1
ATOM 3854 O O . ARG B 1 77 ? -0.87 -22.234 4.926 1 94.69 77 ARG B O 1
ATOM 3861 N N . ILE B 1 78 ? -0.266 -22.547 2.812 1 92.38 78 ILE B N 1
ATOM 3862 C CA . ILE B 1 78 ? -0.357 -24 2.898 1 92.38 78 ILE B CA 1
ATOM 3863 C C . ILE B 1 78 ? 0.985 -24.578 3.344 1 92.38 78 ILE B C 1
ATOM 3865 O O . ILE B 1 78 ? 1.945 -24.609 2.57 1 92.38 78 ILE B O 1
ATOM 3869 N N . VAL B 1 79 ? 1.146 -24.828 4.648 1 82.31 79 VAL B N 1
ATOM 3870 C CA . VAL B 1 79 ? 2.404 -25.312 5.203 1 82.31 79 VAL B CA 1
ATOM 3871 C C . VAL B 1 79 ? 2.182 -26.656 5.895 1 82.31 79 VAL B C 1
ATOM 3873 O O . VAL B 1 79 ? 1.065 -26.969 6.324 1 82.31 79 VAL B O 1
ATOM 3876 N N . SER B 1 80 ? 3.176 -27.469 5.781 1 70.31 80 SER B N 1
ATOM 3877 C CA . SER B 1 80 ? 3.1 -28.734 6.492 1 70.31 80 SER B CA 1
ATOM 3878 C C . SER B 1 80 ? 3.051 -28.531 8 1 70.31 80 SER B C 1
ATOM 3880 O O . SER B 1 80 ? 3.611 -27.562 8.516 1 70.31 80 SER B O 1
ATOM 3882 N N . GLU B 1 81 ? 2.004 -28.828 8.789 1 60.38 81 GLU B N 1
ATOM 3883 C CA . GLU B 1 81 ? 1.598 -28.688 10.188 1 60.38 81 GLU B CA 1
ATOM 3884 C C . GLU B 1 81 ? 2.809 -28.625 11.109 1 60.38 81 GLU B C 1
ATOM 3886 O O . GLU B 1 81 ? 2.68 -28.297 12.289 1 60.38 81 GLU B O 1
ATOM 3891 N N . ASN B 1 82 ? 4.016 -28.984 10.742 1 50.41 82 ASN B N 1
ATOM 3892 C CA . ASN B 1 82 ? 4.895 -29.328 11.859 1 50.41 82 ASN B CA 1
ATOM 3893 C C . ASN B 1 82 ? 5.32 -28.094 12.641 1 50.41 82 ASN B C 1
ATOM 3895 O O . ASN B 1 82 ? 6.059 -28.203 13.625 1 50.41 82 ASN B O 1
ATOM 3899 N N . LYS B 1 83 ? 5.184 -27.016 12.141 1 50.31 83 LYS B N 1
ATOM 3900 C CA . LYS B 1 83 ? 5.98 -26.094 12.938 1 50.31 83 LYS B CA 1
ATOM 3901 C C . LYS B 1 83 ? 5.18 -25.547 14.117 1 50.31 83 LYS B C 1
ATOM 3903 O O . LYS B 1 83 ? 3.953 -25.438 14.047 1 50.31 83 LYS B O 1
ATOM 3908 N N . ILE B 1 84 ? 5.832 -25.406 15.359 1 47.47 84 ILE B N 1
ATOM 3909 C CA . ILE B 1 84 ? 5.504 -24.906 16.688 1 47.47 84 ILE B CA 1
ATOM 3910 C C . ILE B 1 84 ? 4.742 -23.594 16.578 1 47.47 84 ILE B C 1
ATOM 3912 O O . ILE B 1 84 ? 5.16 -22.688 15.844 1 47.47 84 ILE B O 1
ATOM 3916 N N . SER B 1 85 ? 3.496 -23.562 17.141 1 51 85 SER B N 1
ATOM 3917 C CA . SER B 1 85 ? 2.395 -22.609 17.219 1 51 85 SER B CA 1
ATOM 3918 C C . SER B 1 85 ? 2.869 -21.266 17.75 1 51 85 SER B C 1
ATOM 3920 O O . SER B 1 85 ? 3.332 -21.172 18.891 1 51 85 SER B O 1
ATOM 3922 N N . ARG B 1 86 ? 3.457 -20.469 16.984 1 56.59 86 ARG B N 1
ATOM 3923 C CA . ARG B 1 86 ? 3.529 -19.125 17.547 1 56.59 86 ARG B CA 1
ATOM 3924 C C . ARG B 1 86 ? 2.154 -18.656 18.016 1 56.59 86 ARG B C 1
ATOM 3926 O O . ARG B 1 86 ? 1.13 -19.141 17.531 1 56.59 86 ARG B O 1
ATOM 3933 N N . THR B 1 87 ? 2.145 -18.016 19.234 1 58.81 87 THR B N 1
ATOM 3934 C CA . THR B 1 87 ? 0.939 -17.469 19.844 1 58.81 87 THR B CA 1
ATOM 3935 C C . THR B 1 87 ? 0.168 -16.625 18.828 1 58.81 87 THR B C 1
ATOM 3937 O O . THR B 1 87 ? 0.741 -15.742 18.188 1 58.81 87 THR B O 1
ATOM 3940 N N . ASN B 1 88 ? -1.012 -17.234 18.453 1 70.44 88 ASN B N 1
ATOM 3941 C CA . ASN B 1 88 ? -1.933 -16.5 17.609 1 70.44 88 ASN B CA 1
ATOM 3942 C C . ASN B 1 88 ? -2.811 -15.555 18.422 1 70.44 88 ASN B C 1
ATOM 3944 O O . ASN B 1 88 ? -3.727 -16 19.125 1 70.44 88 ASN B O 1
ATOM 3948 N N . VAL B 1 89 ? -2.402 -14.281 18.562 1 73.5 89 VAL B N 1
ATOM 3949 C CA . VAL B 1 89 ? -3.098 -13.281 19.359 1 73.5 89 VAL B CA 1
ATOM 3950 C C . VAL B 1 89 ? -4.461 -12.977 18.75 1 73.5 89 VAL B C 1
ATOM 3952 O O . VAL B 1 89 ? -5.375 -12.531 19.438 1 73.5 89 VAL B O 1
ATOM 3955 N N . ILE B 1 90 ? -4.691 -13.391 17.578 1 76.31 90 ILE B N 1
ATOM 3956 C CA . ILE B 1 90 ? -5.895 -13.039 16.828 1 76.31 90 ILE B CA 1
ATOM 3957 C C . ILE B 1 90 ? -7.027 -13.992 17.188 1 76.31 90 ILE B C 1
ATOM 3959 O O . ILE B 1 90 ? -8.188 -13.578 17.297 1 76.31 90 ILE B O 1
ATOM 3963 N N . VAL B 1 91 ? -6.699 -15.164 17.5 1 72 91 VAL B N 1
ATOM 3964 C CA . VAL B 1 91 ? -7.656 -16.266 17.594 1 72 91 VAL B CA 1
ATOM 3965 C C . VAL B 1 91 ? -8.656 -15.977 18.719 1 72 91 VAL B C 1
ATOM 3967 O O . VAL B 1 91 ? -9.844 -16.281 18.594 1 72 91 VAL B O 1
ATOM 3970 N N . ASN B 1 92 ? -8.281 -15.344 19.609 1 77.75 92 ASN B N 1
ATOM 3971 C CA . ASN B 1 92 ? -9.156 -15.242 20.781 1 77.75 92 ASN B CA 1
ATOM 3972 C C . ASN B 1 92 ? -9.898 -13.906 20.797 1 77.75 92 ASN B C 1
ATOM 3974 O O . ASN B 1 92 ? -10.586 -13.602 21.781 1 77.75 92 ASN B O 1
ATOM 3978 N N . ASN B 1 93 ? -9.828 -13.242 19.781 1 85.44 93 ASN B N 1
ATOM 3979 C CA . ASN B 1 93 ? -10.477 -11.945 19.766 1 85.44 93 ASN B CA 1
ATOM 3980 C C . ASN B 1 93 ? -11.422 -11.805 18.578 1 85.44 93 ASN B C 1
ATOM 3982 O O . ASN B 1 93 ? -10.984 -11.547 17.453 1 85.44 93 ASN B O 1
ATOM 3986 N N . GLU B 1 94 ? -12.664 -11.867 18.797 1 87.62 94 GLU B N 1
ATOM 3987 C CA . GLU B 1 94 ? -13.68 -11.867 17.75 1 87.62 94 GLU B CA 1
ATOM 3988 C C . GLU B 1 94 ? -13.742 -10.516 17.047 1 87.62 94 GLU B C 1
ATOM 3990 O O . GLU B 1 94 ? -14 -10.461 15.844 1 87.62 94 GLU B O 1
ATOM 3995 N N . ASP B 1 95 ? -13.469 -9.492 17.781 1 88.38 95 ASP B N 1
ATOM 3996 C CA . ASP B 1 95 ? -13.508 -8.164 17.188 1 88.38 95 ASP B CA 1
ATOM 3997 C C . ASP B 1 95 ? -12.391 -7.984 16.172 1 88.38 95 ASP B C 1
ATOM 3999 O O . ASP B 1 95 ? -12.602 -7.383 15.109 1 88.38 95 ASP B O 1
ATOM 4003 N N . ILE B 1 96 ? -11.32 -8.516 16.531 1 90 96 ILE B N 1
ATOM 4004 C CA . ILE B 1 96 ? -10.172 -8.438 15.633 1 90 96 ILE B CA 1
ATOM 4005 C C . ILE B 1 96 ? -10.461 -9.25 14.367 1 90 96 ILE B C 1
ATOM 4007 O O . ILE B 1 96 ? -10.211 -8.773 13.25 1 90 96 ILE B O 1
ATOM 4011 N N . LYS B 1 97 ? -11.023 -10.398 14.547 1 91.12 97 LYS B N 1
ATOM 4012 C CA . LYS B 1 97 ? -11.344 -11.258 13.414 1 91.12 97 LYS B CA 1
ATOM 4013 C C . LYS B 1 97 ? -12.336 -10.594 12.469 1 91.12 97 LYS B C 1
ATOM 4015 O O . LYS B 1 97 ? -12.156 -10.617 11.25 1 91.12 97 LYS B O 1
ATOM 4020 N N . LYS B 1 98 ? -13.289 -10.023 13.047 1 92.25 98 LYS B N 1
ATOM 4021 C CA . LYS B 1 98 ? -14.32 -9.352 12.258 1 92.25 98 LYS B CA 1
ATOM 4022 C C . LYS B 1 98 ? -13.734 -8.18 11.477 1 92.25 98 LYS B C 1
ATOM 4024 O O . LYS B 1 98 ? -14.055 -7.988 10.305 1 92.25 98 LYS B O 1
ATOM 4029 N N . SER B 1 99 ? -12.914 -7.406 12.141 1 93.69 99 SER B N 1
ATOM 4030 C CA . SER B 1 99 ? -12.297 -6.254 11.492 1 93.69 99 SER B CA 1
ATOM 4031 C C . SER B 1 99 ? -11.367 -6.688 10.367 1 93.69 99 SER B C 1
ATOM 4033 O O . SER B 1 99 ? -11.359 -6.078 9.289 1 93.69 99 SER B O 1
ATOM 4035 N N . LEU B 1 100 ? -10.625 -7.715 10.625 1 94.06 100 LEU B N 1
ATOM 4036 C CA . LEU B 1 100 ? -9.719 -8.242 9.609 1 94.06 100 LEU B CA 1
ATOM 4037 C C . LEU B 1 100 ? -10.484 -8.727 8.391 1 94.06 100 LEU B C 1
ATOM 4039 O O . LEU B 1 100 ? -10.094 -8.445 7.254 1 94.06 100 LEU B O 1
ATOM 4043 N N . PHE B 1 101 ? -11.539 -9.375 8.664 1 94.88 101 PHE B N 1
ATOM 4044 C CA . PHE B 1 101 ? -12.312 -9.93 7.566 1 94.88 101 PHE B CA 1
ATOM 4045 C C . PHE B 1 101 ? -12.992 -8.828 6.766 1 94.88 101 PHE B C 1
ATOM 4047 O O . PHE B 1 101 ? -13.039 -8.883 5.535 1 94.88 101 PHE B O 1
ATOM 4054 N N . SER B 1 102 ? -13.539 -7.879 7.449 1 95.06 102 SER B N 1
ATOM 4055 C CA . SER B 1 102 ? -14.164 -6.75 6.77 1 95.06 102 SER B CA 1
ATOM 4056 C C . SER B 1 102 ? -13.164 -6.012 5.887 1 95.06 102 SER B C 1
ATOM 4058 O O . SER B 1 102 ? -13.469 -5.672 4.742 1 95.06 102 SER B O 1
ATOM 4060 N N . ASP B 1 103 ? -12.062 -5.785 6.441 1 96.31 103 ASP B N 1
ATOM 4061 C CA . ASP B 1 103 ? -10.984 -5.137 5.695 1 96.31 103 ASP B CA 1
ATOM 4062 C C . ASP B 1 103 ? -10.57 -5.973 4.488 1 96.31 103 ASP B C 1
ATOM 4064 O O . ASP B 1 103 ? -10.352 -5.438 3.4 1 96.31 103 ASP B O 1
ATOM 4068 N N . TRP B 1 104 ? -10.484 -7.219 4.648 1 97.31 104 TRP B N 1
ATOM 4069 C CA . TRP B 1 104 ? -10.117 -8.133 3.57 1 97.31 104 TRP B CA 1
ATOM 4070 C C . TRP B 1 104 ? -11.164 -8.125 2.463 1 97.31 104 TRP B C 1
ATOM 4072 O O . TRP B 1 104 ? -10.82 -8.109 1.278 1 97.31 104 TRP B O 1
ATOM 4082 N N . SER B 1 105 ? -12.398 -8.141 2.865 1 97.06 105 SER B N 1
ATOM 4083 C CA . SER B 1 105 ? -13.484 -8.133 1.893 1 97.06 105 SER B CA 1
ATOM 4084 C C . SER B 1 105 ? -13.422 -6.895 1.004 1 97.06 105 SER B C 1
ATOM 4086 O O . SER B 1 105 ? -13.648 -6.98 -0.206 1 97.06 105 SER B O 1
ATOM 4088 N N . GLU B 1 106 ? -13.086 -5.82 1.57 1 95.88 106 GLU B N 1
ATOM 4089 C CA . GLU B 1 106 ? -12.938 -4.582 0.809 1 95.88 106 GLU B CA 1
ATOM 4090 C C . GLU B 1 106 ? -11.766 -4.672 -0.167 1 95.88 106 GLU B C 1
ATOM 4092 O O . GLU B 1 106 ? -11.883 -4.262 -1.324 1 95.88 106 GLU B O 1
ATOM 4097 N N . SER B 1 107 ? -10.703 -5.152 0.322 1 97.69 107 SER B N 1
ATOM 4098 C CA . SER B 1 107 ? -9.516 -5.289 -0.509 1 97.69 107 SER B CA 1
ATOM 4099 C C . SER B 1 107 ? -9.75 -6.27 -1.655 1 97.69 107 SER B C 1
ATOM 4101 O O . SER B 1 107 ? -9.344 -6.012 -2.791 1 97.69 107 SER B O 1
ATOM 4103 N N . PHE B 1 108 ? -10.406 -7.414 -1.312 1 97.94 108 PHE B N 1
ATOM 4104 C CA . PHE B 1 108 ? -10.703 -8.414 -2.332 1 97.94 108 PHE B CA 1
ATOM 4105 C C . PHE B 1 108 ? -11.625 -7.828 -3.402 1 97.94 108 PHE B C 1
ATOM 4107 O O . PHE B 1 108 ? -11.406 -8.039 -4.598 1 97.94 108 PHE B O 1
ATOM 4114 N N . THR B 1 109 ? -12.531 -7.098 -3.008 1 96.62 109 THR B N 1
ATOM 4115 C CA . THR B 1 109 ? -13.43 -6.441 -3.947 1 96.62 109 THR B CA 1
ATOM 4116 C C . THR B 1 109 ? -12.672 -5.465 -4.836 1 96.62 109 THR B C 1
ATOM 4118 O O . THR B 1 109 ? -12.875 -5.43 -6.051 1 96.62 109 THR B O 1
ATOM 4121 N N . SER B 1 110 ? -11.828 -4.723 -4.258 1 95.12 110 SER B N 1
ATOM 4122 C CA . SER B 1 110 ? -11.055 -3.727 -4.996 1 95.12 110 SER B CA 1
ATOM 4123 C C . SER B 1 110 ? -10.188 -4.383 -6.066 1 95.12 110 SER B C 1
ATOM 4125 O O . SER B 1 110 ? -10.203 -3.967 -7.227 1 95.12 110 SER B O 1
ATOM 4127 N N . VAL B 1 111 ? -9.492 -5.379 -5.711 1 96.38 111 VAL B N 1
ATOM 4128 C CA . VAL B 1 111 ? -8.578 -6.008 -6.66 1 96.38 111 VAL B CA 1
ATOM 4129 C C . VAL B 1 111 ? -9.375 -6.715 -7.758 1 96.38 111 VAL B C 1
ATOM 4131 O O . VAL B 1 111 ? -8.953 -6.746 -8.914 1 96.38 111 VAL B O 1
ATOM 4134 N N . PHE B 1 112 ? -10.461 -7.324 -7.395 1 96.44 112 PHE B N 1
ATOM 4135 C CA . PHE B 1 112 ? -11.297 -7.988 -8.391 1 96.44 112 PHE B CA 1
ATOM 4136 C C . PHE B 1 112 ? -11.828 -6.984 -9.398 1 96.44 112 PHE B C 1
ATOM 4138 O O . PHE B 1 112 ? -11.867 -7.262 -10.602 1 96.44 112 PHE B O 1
ATOM 4145 N N . HIS B 1 113 ? -12.18 -5.824 -8.906 1 92.56 113 HIS B N 1
ATOM 4146 C CA . HIS B 1 113 ? -12.648 -4.773 -9.797 1 92.56 113 HIS B CA 1
ATOM 4147 C C . HIS B 1 113 ? -11.523 -4.277 -10.703 1 92.56 113 HIS B C 1
ATOM 4149 O O . HIS B 1 113 ? -11.758 -3.93 -11.867 1 92.56 113 HIS B O 1
ATOM 4155 N N . GLN B 1 114 ? -10.398 -4.191 -10.18 1 91.19 114 GLN B N 1
ATOM 4156 C CA . GLN B 1 114 ? -9.25 -3.816 -10.992 1 91.19 114 GLN B CA 1
ATOM 4157 C C . GLN B 1 114 ? -9 -4.84 -12.102 1 91.19 114 GLN B C 1
ATOM 4159 O O . GLN B 1 114 ? -8.648 -4.477 -13.227 1 91.19 114 GLN B O 1
ATOM 4164 N N . LEU B 1 115 ? -9.156 -6.074 -11.734 1 92.5 115 LEU B N 1
ATOM 4165 C CA . LEU B 1 115 ? -8.992 -7.148 -12.711 1 92.5 115 LEU B CA 1
ATOM 4166 C C . LEU B 1 115 ? -10.031 -7.039 -13.82 1 92.5 115 LEU B C 1
ATOM 4168 O O . LEU B 1 115 ? -9.695 -7.105 -15 1 92.5 115 LEU B O 1
ATOM 4172 N N . ARG B 1 116 ? -11.203 -6.867 -13.438 1 91 116 ARG B N 1
ATOM 4173 C CA . ARG B 1 116 ? -12.312 -6.801 -14.383 1 91 116 ARG B CA 1
ATOM 4174 C C . ARG B 1 116 ? -12.172 -5.586 -15.297 1 91 116 ARG B C 1
ATOM 4176 O O . ARG B 1 116 ? -12.617 -5.613 -16.453 1 91 116 ARG B O 1
ATOM 4183 N N . SER B 1 117 ? -11.625 -4.535 -14.758 1 86.69 117 SER B N 1
ATOM 4184 C CA . SER B 1 117 ? -11.461 -3.301 -15.523 1 86.69 117 SER B CA 1
ATOM 4185 C C . SER B 1 117 ? -10.172 -3.316 -16.328 1 86.69 117 SER B C 1
ATOM 4187 O O . SER B 1 117 ? -9.797 -2.309 -16.938 1 86.69 117 SER B O 1
ATOM 4189 N N . ASN B 1 118 ? -9.398 -4.387 -16.25 1 84.06 118 ASN B N 1
ATOM 4190 C CA . ASN B 1 118 ? -8.172 -4.613 -17.016 1 84.06 118 ASN B CA 1
ATOM 4191 C C . ASN B 1 118 ? -7.035 -3.725 -16.516 1 84.06 118 ASN B C 1
ATOM 4193 O O . ASN B 1 118 ? -6.184 -3.303 -17.297 1 84.06 118 ASN B O 1
ATOM 4197 N N . TYR B 1 119 ? -7.094 -3.371 -15.242 1 83.94 119 TYR B N 1
ATOM 4198 C CA . TYR B 1 119 ? -6 -2.627 -14.625 1 83.94 119 TYR B CA 1
ATOM 4199 C C . TYR B 1 119 ? -5.094 -3.553 -13.82 1 83.94 119 TYR B C 1
ATOM 4201 O O . TYR B 1 119 ? -4.023 -3.143 -13.367 1 83.94 119 TYR B O 1
ATOM 4209 N N . CYS B 1 120 ? -5.531 -4.707 -13.625 1 89.81 120 CYS B N 1
ATOM 4210 C CA . CYS B 1 120 ? -4.758 -5.77 -12.992 1 89.81 120 CYS B CA 1
ATOM 4211 C C . CYS B 1 120 ? -4.758 -7.027 -13.852 1 89.81 120 CYS B C 1
ATOM 4213 O O . CYS B 1 120 ? -5.82 -7.566 -14.164 1 89.81 120 CYS B O 1
ATOM 4215 N N . PRO B 1 121 ? -3.617 -7.477 -14.195 1 90.38 121 PRO B N 1
ATOM 4216 C CA . PRO B 1 121 ? -3.588 -8.641 -15.086 1 90.38 121 PRO B CA 1
ATOM 4217 C C . PRO B 1 121 ? -3.957 -9.938 -14.375 1 90.38 121 PRO B C 1
ATOM 4219 O O . PRO B 1 121 ? -4.641 -10.789 -14.945 1 90.38 121 PRO B O 1
ATOM 4222 N N . TYR B 1 122 ? -3.438 -10.031 -13.227 1 94.12 122 TYR B N 1
ATOM 4223 C CA . TYR B 1 122 ? -3.705 -11.234 -12.445 1 94.12 122 TYR B CA 1
ATOM 4224 C C . TYR B 1 122 ? -3.484 -10.977 -10.961 1 94.12 122 TYR B C 1
ATOM 4226 O O . TYR B 1 122 ? -2.85 -9.992 -10.578 1 94.12 122 TYR B O 1
ATOM 4234 N N . PHE B 1 123 ? -4.004 -11.836 -10.156 1 97.12 123 PHE B N 1
ATOM 4235 C CA . PHE B 1 123 ? -3.676 -11.836 -8.734 1 97.12 123 PHE B CA 1
ATOM 4236 C C . PHE B 1 123 ? -3.953 -13.195 -8.109 1 97.12 123 PHE B C 1
ATOM 4238 O O . PHE B 1 123 ? -4.613 -14.039 -8.719 1 97.12 123 PHE B O 1
ATOM 4245 N N . TYR B 1 124 ? -3.365 -13.414 -6.953 1 98.69 124 TYR B N 1
ATOM 4246 C CA . TYR B 1 124 ? -3.529 -14.672 -6.238 1 98.69 124 TYR B CA 1
ATOM 4247 C C . TYR B 1 124 ? -4.246 -14.453 -4.91 1 98.69 124 TYR B C 1
ATOM 4249 O O . TYR B 1 124 ? -4.059 -13.43 -4.258 1 98.69 124 TYR B O 1
ATOM 4257 N N . ILE B 1 125 ? -5.082 -15.398 -4.559 1 98.5 125 ILE B N 1
ATOM 4258 C CA . ILE B 1 125 ? -5.617 -15.531 -3.209 1 98.5 125 ILE B CA 1
ATOM 4259 C C . ILE B 1 125 ? -5.082 -16.812 -2.568 1 98.5 125 ILE B C 1
ATOM 4261 O O . ILE B 1 125 ? -5.328 -17.906 -3.064 1 98.5 125 ILE B O 1
ATOM 4265 N N . CYS B 1 126 ? -4.352 -16.656 -1.466 1 98.06 126 CYS B N 1
ATOM 4266 C CA . CYS B 1 126 ? -3.742 -17.797 -0.802 1 98.06 126 CYS B CA 1
ATOM 4267 C C . CYS B 1 126 ? -4.43 -18.078 0.529 1 98.06 126 CYS B C 1
ATOM 4269 O O . CYS B 1 126 ? -4.348 -17.281 1.459 1 98.06 126 CYS B O 1
ATOM 4271 N N . THR B 1 127 ? -5.102 -19.172 0.623 1 96.19 127 THR B N 1
ATOM 4272 C CA . THR B 1 127 ? -5.691 -19.625 1.878 1 96.19 127 THR B CA 1
ATOM 4273 C C . THR B 1 127 ? -4.848 -20.734 2.51 1 96.19 127 THR B C 1
ATOM 4275 O O . THR B 1 127 ? -3.816 -21.125 1.958 1 96.19 127 THR B O 1
ATOM 4278 N N . HIS B 1 128 ? -5.312 -21.219 3.676 1 92.88 128 HIS B N 1
ATOM 4279 C CA . HIS B 1 128 ? -4.609 -22.297 4.363 1 92.88 128 HIS B CA 1
ATOM 4280 C C . HIS B 1 128 ? -4.895 -23.641 3.713 1 92.88 128 HIS B C 1
ATOM 4282 O O . HIS B 1 128 ? -4.195 -24.625 3.979 1 92.88 128 HIS B O 1
ATOM 4288 N N . GLN B 1 129 ? -5.875 -23.641 2.744 1 92.94 129 GLN B N 1
ATOM 4289 C CA . GLN B 1 129 ? -6.281 -24.922 2.164 1 92.94 129 GLN B CA 1
ATOM 4290 C C . GLN B 1 129 ? -6.051 -24.938 0.656 1 92.94 129 GLN B C 1
ATOM 4292 O O . GLN B 1 129 ? -5.801 -26 0.072 1 92.94 129 GLN B O 1
ATOM 4297 N N . PHE B 1 130 ? -6.227 -23.844 0.062 1 95.44 130 PHE B N 1
ATOM 4298 C CA . PHE B 1 130 ? -6.09 -23.781 -1.388 1 95.44 130 PHE B CA 1
ATOM 4299 C C . PHE B 1 130 ? -5.625 -22.391 -1.826 1 95.44 130 PHE B C 1
ATOM 4301 O O . PHE B 1 130 ? -5.594 -21.453 -1.022 1 95.44 130 PHE B O 1
ATOM 4308 N N . THR B 1 131 ? -5.191 -22.25 -3.018 1 97.81 131 THR B N 1
ATOM 4309 C CA . THR B 1 131 ? -4.812 -21.016 -3.674 1 97.81 131 THR B CA 1
ATOM 4310 C C . THR B 1 131 ? -5.652 -20.781 -4.93 1 97.81 131 THR B C 1
ATOM 4312 O O . THR B 1 131 ? -5.98 -21.734 -5.641 1 97.81 131 THR B O 1
ATOM 4315 N N . VAL B 1 132 ? -6.008 -19.562 -5.156 1 98.38 132 VAL B N 1
ATOM 4316 C CA . VAL B 1 132 ? -6.742 -19.188 -6.363 1 98.38 132 VAL B CA 1
ATOM 4317 C C . VAL B 1 132 ? -5.906 -18.234 -7.207 1 98.38 132 VAL B C 1
ATOM 4319 O O . VAL B 1 132 ? -5.344 -17.266 -6.688 1 98.38 132 VAL B O 1
ATOM 4322 N N . LEU B 1 133 ? -5.781 -18.516 -8.438 1 98.19 133 LEU B N 1
ATOM 4323 C CA . LEU B 1 133 ? -5.188 -17.609 -9.414 1 98.19 133 LEU B CA 1
ATOM 4324 C C . LEU B 1 133 ? -6.262 -17 -10.312 1 98.19 133 LEU B C 1
ATOM 4326 O O . LEU B 1 133 ? -6.91 -17.719 -11.078 1 98.19 133 LEU B O 1
ATOM 4330 N N . PHE B 1 134 ? -6.469 -15.703 -10.227 1 97.94 134 PHE B N 1
ATOM 4331 C CA . PHE B 1 134 ? -7.344 -14.961 -11.125 1 97.94 134 PHE B CA 1
ATOM 4332 C C . PHE B 1 134 ? -6.555 -14.344 -12.273 1 97.94 134 PHE B C 1
ATOM 4334 O O . PHE B 1 134 ? -5.508 -13.727 -12.055 1 97.94 134 PHE B O 1
ATOM 4341 N N . ARG B 1 135 ? -7.035 -14.5 -13.398 1 94.31 135 ARG B N 1
ATOM 4342 C CA . ARG B 1 135 ? -6.41 -13.914 -14.586 1 94.31 135 ARG B CA 1
ATOM 4343 C C . ARG B 1 135 ? -7.41 -13.078 -15.375 1 94.31 135 ARG B C 1
ATOM 4345 O O . ARG B 1 135 ? -8.539 -13.508 -15.609 1 94.31 135 ARG B O 1
ATOM 4352 N N . GLY B 1 136 ? -6.961 -11.922 -15.719 1 91.56 136 GLY B N 1
ATOM 4353 C CA . GLY B 1 136 ? -7.82 -11.039 -16.5 1 91.56 136 GLY B CA 1
ATOM 4354 C C . GLY B 1 136 ? -7.988 -11.492 -17.938 1 91.56 136 GLY B C 1
ATOM 4355 O O . GLY B 1 136 ? -7.418 -12.508 -18.344 1 91.56 136 GLY B O 1
ATOM 4356 N N . GLN B 1 137 ? -8.828 -10.719 -18.609 1 89.06 137 GLN B N 1
ATOM 4357 C CA . GLN B 1 137 ? -9.086 -10.992 -20.016 1 89.06 137 GLN B CA 1
ATOM 4358 C C . GLN B 1 137 ? -7.805 -10.867 -20.844 1 89.06 137 GLN B C 1
ATOM 4360 O O . GLN B 1 137 ? -7.047 -9.906 -20.672 1 89.06 137 GLN B O 1
ATOM 4365 N N . GLY B 1 138 ? -7.531 -11.852 -21.625 1 84.81 138 GLY B N 1
ATOM 4366 C CA . GLY B 1 138 ? -6.383 -11.797 -22.516 1 84.81 138 GLY B CA 1
ATOM 4367 C C . GLY B 1 138 ? -5.145 -12.445 -21.922 1 84.81 138 GLY B C 1
ATOM 4368 O O . GLY B 1 138 ? -4.195 -12.758 -22.656 1 84.81 138 GLY B O 1
ATOM 4369 N N . ILE B 1 139 ? -5.164 -12.641 -20.672 1 88.19 139 ILE B N 1
ATOM 4370 C CA . ILE B 1 139 ? -3.992 -13.203 -20 1 88.19 139 ILE B CA 1
ATOM 4371 C C . ILE B 1 139 ? -3.91 -14.703 -20.281 1 88.19 139 ILE B C 1
ATOM 4373 O O . ILE B 1 139 ? -4.938 -15.383 -20.344 1 88.19 139 ILE B O 1
ATOM 4377 N N . ALA B 1 140 ? -2.668 -15.203 -20.531 1 87.25 140 ALA B N 1
ATOM 4378 C CA . ALA B 1 140 ? -2.383 -16.609 -20.812 1 87.25 140 ALA B CA 1
ATOM 4379 C C . ALA B 1 140 ? -3.164 -17.094 -22.047 1 87.25 140 ALA B C 1
ATOM 4381 O O . ALA B 1 140 ? -3.592 -18.234 -22.094 1 87.25 140 ALA B O 1
ATOM 4382 N N . GLY B 1 141 ? -3.525 -16.141 -22.859 1 82.62 141 GLY B N 1
ATOM 4383 C CA . GLY B 1 141 ? -4.172 -16.484 -24.125 1 82.62 141 GLY B CA 1
ATOM 4384 C C . GLY B 1 141 ? -5.664 -16.734 -23.984 1 82.62 141 GLY B C 1
ATOM 4385 O O . GLY B 1 141 ? -6.297 -17.281 -24.875 1 82.62 141 GLY B O 1
ATOM 4386 N N . ASN B 1 142 ? -6.207 -16.406 -22.875 1 85.38 142 ASN B N 1
ATOM 4387 C CA . ASN B 1 142 ? -7.637 -16.609 -22.656 1 85.38 142 ASN B CA 1
ATOM 4388 C C . ASN B 1 142 ? -8.438 -15.344 -22.953 1 85.38 142 ASN B C 1
ATOM 4390 O O . ASN B 1 142 ? -8.086 -14.258 -22.484 1 85.38 142 ASN B O 1
ATOM 4394 N N . SER B 1 143 ? -9.508 -15.516 -23.625 1 85.62 143 SER B N 1
ATOM 4395 C CA . SER B 1 143 ? -10.297 -14.367 -24.062 1 85.62 143 SER B CA 1
ATOM 4396 C C . SER B 1 143 ? -11.211 -13.867 -22.938 1 85.62 143 SER B C 1
ATOM 4398 O O . SER B 1 143 ? -11.773 -12.773 -23.031 1 85.62 143 SER B O 1
ATOM 4400 N N . THR B 1 144 ? -11.352 -14.648 -22 1 90.5 144 THR B N 1
ATOM 4401 C CA . THR B 1 144 ? -12.219 -14.273 -20.891 1 90.5 144 THR B CA 1
ATOM 4402 C C . THR B 1 144 ? -11.453 -14.312 -19.578 1 90.5 144 THR B C 1
ATOM 4404 O O . THR B 1 144 ? -10.32 -14.805 -19.516 1 90.5 144 THR B O 1
ATOM 4407 N N . ILE B 1 145 ? -12.039 -13.734 -18.594 1 93.75 145 ILE B N 1
ATOM 4408 C CA . ILE B 1 145 ? -11.477 -13.82 -17.25 1 93.75 145 ILE B CA 1
ATOM 4409 C C . ILE B 1 145 ? -11.5 -15.273 -16.781 1 93.75 145 ILE B C 1
ATOM 4411 O O . ILE B 1 145 ? -12.469 -15.992 -17.016 1 93.75 145 ILE B O 1
ATOM 4415 N N . THR B 1 146 ? -10.516 -15.703 -16.109 1 95.75 146 THR B N 1
ATOM 4416 C CA . THR B 1 146 ? -10.445 -17.078 -15.641 1 95.75 146 THR B CA 1
ATOM 4417 C C . THR B 1 146 ? -9.984 -17.125 -14.188 1 95.75 146 THR B C 1
ATOM 4419 O O . THR B 1 146 ? -9.367 -16.188 -13.688 1 95.75 146 THR B O 1
ATOM 4422 N N . ALA B 1 147 ? -10.344 -18.156 -13.523 1 97.88 147 ALA B N 1
ATOM 4423 C CA . ALA B 1 147 ? -9.867 -18.453 -12.172 1 97.88 147 ALA B CA 1
ATOM 4424 C C . ALA B 1 147 ? -9.484 -19.922 -12.047 1 97.88 147 ALA B C 1
ATOM 4426 O O . ALA B 1 147 ? -10.234 -20.812 -12.453 1 97.88 147 ALA B O 1
ATOM 4427 N N . LEU B 1 148 ? -8.305 -20.172 -11.586 1 97.06 148 LEU B N 1
ATOM 4428 C CA . LEU B 1 148 ? -7.82 -21.516 -11.305 1 97.06 148 LEU B CA 1
ATOM 4429 C C . LEU B 1 148 ? -7.688 -21.75 -9.805 1 97.06 148 LEU B C 1
ATOM 4431 O O . LEU B 1 148 ? -7.133 -20.906 -9.086 1 97.06 148 LEU B O 1
ATOM 4435 N N . LEU B 1 149 ? -8.227 -22.828 -9.281 1 97.38 149 LEU B N 1
ATOM 4436 C CA . LEU B 1 149 ? -8.172 -23.156 -7.859 1 97.38 149 LEU B CA 1
ATOM 4437 C C . LEU B 1 149 ? -7.473 -24.484 -7.633 1 97.38 149 LEU B C 1
ATOM 4439 O O . LEU B 1 149 ? -7.812 -25.484 -8.273 1 97.38 149 LEU B O 1
ATOM 4443 N N . SER B 1 150 ? -6.496 -24.5 -6.781 1 95.56 150 SER B N 1
ATOM 4444 C CA . SER B 1 150 ? -5.809 -25.75 -6.477 1 95.56 150 SER B CA 1
ATOM 4445 C C . SER B 1 150 ? -5.188 -25.719 -5.086 1 95.56 150 SER B C 1
ATOM 4447 O O . SER B 1 150 ? -4.609 -24.703 -4.684 1 95.56 150 SER B O 1
ATOM 4449 N N . PRO B 1 151 ? -5.223 -26.719 -4.281 1 95.38 151 PRO B N 1
ATOM 4450 C CA . PRO B 1 151 ? -6.07 -27.891 -4.5 1 95.38 151 PRO B CA 1
ATOM 4451 C C . PRO B 1 151 ? -7.48 -27.719 -3.936 1 95.38 151 PRO B C 1
ATOM 4453 O O . PRO B 1 151 ? -7.777 -26.688 -3.322 1 95.38 151 PRO B O 1
ATOM 4456 N N . THR B 1 152 ? -8.383 -28.672 -4.262 1 95.31 152 THR B N 1
ATOM 4457 C CA . THR B 1 152 ? -9.742 -28.594 -3.732 1 95.31 152 THR B CA 1
ATOM 4458 C C . THR B 1 152 ? -10.18 -29.953 -3.17 1 95.31 152 THR B C 1
ATOM 4460 O O . THR B 1 152 ? -9.523 -30.969 -3.408 1 95.31 152 THR B O 1
ATOM 4463 N N . THR B 1 153 ? -11.18 -29.953 -2.35 1 93.75 153 THR B N 1
ATOM 4464 C CA . THR B 1 153 ? -11.781 -31.156 -1.786 1 93.75 153 THR B CA 1
ATOM 4465 C C . THR B 1 153 ? -13.172 -31.375 -2.371 1 93.75 153 THR B C 1
ATOM 4467 O O . THR B 1 153 ? -13.758 -30.484 -2.975 1 93.75 153 THR B O 1
ATOM 4470 N N . ARG B 1 154 ? -13.609 -32.562 -2.15 1 93.5 154 ARG B N 1
ATOM 4471 C CA . ARG B 1 154 ? -14.961 -32.906 -2.598 1 93.5 154 ARG B CA 1
ATOM 4472 C C . ARG B 1 154 ? -15.992 -31.969 -1.997 1 93.5 154 ARG B C 1
ATOM 4474 O O . ARG B 1 154 ? -16.875 -31.469 -2.701 1 93.5 154 ARG B O 1
ATOM 4481 N N . GLY B 1 155 ? -15.859 -31.719 -0.708 1 92 155 GLY B N 1
ATOM 4482 C CA . GLY B 1 155 ? -16.766 -30.812 -0.04 1 92 155 GLY B CA 1
ATOM 4483 C C . GLY B 1 155 ? -16.781 -29.422 -0.664 1 92 155 GLY B C 1
ATOM 4484 O O . GLY B 1 155 ? -17.844 -28.812 -0.811 1 92 155 GLY B O 1
ATOM 4485 N N . PHE B 1 156 ? -15.672 -29.016 -1.032 1 93.5 156 PHE B N 1
ATOM 4486 C CA . PHE B 1 156 ? -15.562 -27.703 -1.652 1 93.5 156 PHE B CA 1
ATOM 4487 C C . PHE B 1 156 ? -16.25 -27.672 -3.01 1 93.5 156 PHE B C 1
ATOM 4489 O O . PHE B 1 156 ? -16.984 -26.734 -3.322 1 93.5 156 PHE B O 1
ATOM 4496 N N . ARG B 1 157 ? -16.016 -28.594 -3.84 1 94.81 157 ARG B N 1
ATOM 4497 C CA . ARG B 1 157 ? -16.609 -28.688 -5.168 1 94.81 157 ARG B CA 1
ATOM 4498 C C . ARG B 1 157 ? -18.125 -28.812 -5.078 1 94.81 157 ARG B C 1
ATOM 4500 O O . ARG B 1 157 ? -18.844 -28.203 -5.883 1 94.81 157 ARG B O 1
ATOM 4507 N N . GLU B 1 158 ? -18.594 -29.547 -4.098 1 94.12 158 GLU B N 1
ATOM 4508 C CA . GLU B 1 158 ? -20.031 -29.672 -3.875 1 94.12 158 GLU B CA 1
ATOM 4509 C C . GLU B 1 158 ? -20.641 -28.328 -3.479 1 94.12 158 GLU B C 1
ATOM 4511 O O . GLU B 1 158 ? -21.734 -27.984 -3.908 1 94.12 158 GLU B O 1
ATOM 4516 N N . ALA B 1 159 ? -19.922 -27.656 -2.652 1 94.31 159 ALA B N 1
ATOM 4517 C CA . ALA B 1 159 ? -20.391 -26.344 -2.234 1 94.31 159 ALA B CA 1
ATOM 4518 C C . ALA B 1 159 ? -20.516 -25.406 -3.432 1 94.31 159 ALA B C 1
ATOM 4520 O O . ALA B 1 159 ? -21.469 -24.609 -3.512 1 94.31 159 ALA B O 1
ATOM 4521 N N . LEU B 1 160 ? -19.594 -25.453 -4.332 1 95.69 160 LEU B N 1
ATOM 4522 C CA . LEU B 1 160 ? -19.641 -24.641 -5.539 1 95.69 160 LEU B CA 1
ATOM 4523 C C . LEU B 1 160 ? -20.844 -25 -6.395 1 95.69 160 LEU B C 1
ATOM 4525 O O . LEU B 1 160 ? -21.547 -24.125 -6.91 1 95.69 160 LEU B O 1
ATOM 4529 N N . LYS B 1 161 ? -21.094 -26.281 -6.504 1 95.19 161 LYS B N 1
ATOM 4530 C CA . LYS B 1 161 ? -22.219 -26.766 -7.293 1 95.19 161 LYS B CA 1
ATOM 4531 C C . LYS B 1 161 ? -23.547 -26.297 -6.703 1 95.19 161 LYS B C 1
ATOM 4533 O O . LYS B 1 161 ? -24.469 -25.922 -7.438 1 95.19 161 LYS B O 1
ATOM 4538 N N . LEU B 1 162 ? -23.578 -26.344 -5.453 1 94.25 162 LEU B N 1
ATOM 4539 C CA . LEU B 1 162 ? -24.797 -25.922 -4.754 1 94.25 162 LEU B CA 1
ATOM 4540 C C . LEU B 1 162 ? -25.078 -24.453 -5.012 1 94.25 162 LEU B C 1
ATOM 4542 O O . LEU B 1 162 ? -26.234 -24.031 -5.035 1 94.25 162 LEU B O 1
ATOM 4546 N N . GLU B 1 163 ? -24.078 -23.641 -5.188 1 93.94 163 GLU B N 1
ATOM 4547 C CA . GLU B 1 163 ? -24.234 -22.219 -5.453 1 93.94 163 GLU B CA 1
ATOM 4548 C C . GLU B 1 163 ? -24.438 -21.953 -6.938 1 93.94 163 GLU B C 1
ATOM 4550 O O . GLU B 1 163 ? -24.578 -20.797 -7.359 1 93.94 163 GLU B O 1
ATOM 4555 N N . GLY B 1 164 ? -24.375 -22.938 -7.773 1 95.31 164 GLY B N 1
ATOM 4556 C CA . GLY B 1 164 ? -24.641 -22.828 -9.195 1 95.31 164 GLY B CA 1
ATOM 4557 C C . GLY B 1 164 ? -23.438 -22.391 -10 1 95.31 164 GLY B C 1
ATOM 4558 O O . GLY B 1 164 ? -23.562 -21.828 -11.086 1 95.31 164 GLY B O 1
ATOM 4559 N N . ILE B 1 165 ? -22.266 -22.578 -9.477 1 97.12 165 ILE B N 1
ATOM 4560 C CA . ILE B 1 165 ? -21.047 -22.188 -10.172 1 97.12 165 ILE B CA 1
ATOM 4561 C C . ILE B 1 165 ? -20.516 -23.375 -10.977 1 97.12 165 ILE B C 1
ATOM 4563 O O . ILE B 1 165 ? -20.188 -24.422 -10.414 1 97.12 165 ILE B O 1
ATOM 4567 N N . GLU B 1 166 ? -20.438 -23.172 -12.281 1 97.06 166 GLU B N 1
ATOM 4568 C CA . GLU B 1 166 ? -19.906 -24.219 -13.164 1 97.06 166 GLU B CA 1
ATOM 4569 C C . GLU B 1 166 ? -18.391 -24.172 -13.227 1 97.06 166 GLU B C 1
ATOM 4571 O O . GLU B 1 166 ? -17.797 -23.094 -13.25 1 97.06 166 GLU B O 1
ATOM 4576 N N . TYR B 1 167 ? -17.812 -25.312 -13.188 1 97.06 167 TYR B N 1
ATOM 4577 C CA . TYR B 1 167 ? -16.359 -25.422 -13.281 1 97.06 167 TYR B CA 1
ATOM 4578 C C . TYR B 1 167 ? -15.961 -26.672 -14.062 1 97.06 167 TYR B C 1
ATOM 4580 O O . TYR B 1 167 ? -16.781 -27.547 -14.312 1 97.06 167 TYR B O 1
ATOM 4588 N N . SER B 1 168 ? -14.727 -26.703 -14.523 1 95 168 SER B N 1
ATOM 4589 C CA . SER B 1 168 ? -14.125 -27.891 -15.125 1 95 168 SER B CA 1
ATOM 4590 C C . SER B 1 168 ? -12.898 -28.344 -14.344 1 95 168 SER B C 1
ATOM 4592 O O . SER B 1 168 ? -12.398 -27.609 -13.484 1 95 168 SER B O 1
ATOM 4594 N N . MET B 1 169 ? -12.516 -29.594 -14.531 1 93.94 169 MET B N 1
ATOM 4595 C CA . MET B 1 169 ? -11.32 -30.172 -13.93 1 93.94 169 MET B CA 1
ATOM 4596 C C . MET B 1 169 ? -10.375 -30.719 -15.008 1 93.94 169 MET B C 1
ATOM 4598 O O . MET B 1 169 ? -10.258 -31.922 -15.18 1 93.94 169 MET B O 1
ATOM 4602 N N . PRO B 1 170 ? -9.688 -29.859 -15.602 1 90.88 170 PRO B N 1
ATOM 4603 C CA . PRO B 1 170 ? -8.945 -30.203 -16.812 1 90.88 170 PRO B CA 1
ATOM 4604 C C . PRO B 1 170 ? -7.871 -31.266 -16.578 1 90.88 170 PRO B C 1
ATOM 4606 O O . PRO B 1 170 ? -7.613 -32.094 -17.438 1 90.88 170 PRO B O 1
ATOM 4609 N N . ILE B 1 171 ? -7.203 -31.25 -15.453 1 89.19 171 ILE B N 1
ATOM 4610 C CA . ILE B 1 171 ? -6.141 -32.219 -15.195 1 89.19 171 ILE B CA 1
ATOM 4611 C C . ILE B 1 171 ? -6.738 -33.625 -15.07 1 89.19 171 ILE B C 1
ATOM 4613 O O . ILE B 1 171 ? -6.195 -34.594 -15.617 1 89.19 171 ILE B O 1
ATOM 4617 N N . LEU B 1 172 ? -7.766 -33.656 -14.375 1 88.31 172 LEU B N 1
ATOM 4618 C CA . LEU B 1 172 ? -8.461 -34.938 -14.227 1 88.31 172 LEU B CA 1
ATOM 4619 C C . LEU B 1 172 ? -8.992 -35.438 -15.562 1 88.31 172 LEU B C 1
ATOM 4621 O O . LEU B 1 172 ? -8.891 -36.625 -15.875 1 88.31 172 LEU B O 1
ATOM 4625 N N . GLU B 1 173 ? -9.539 -34.562 -16.312 1 86.62 173 GLU B N 1
ATOM 4626 C CA . GLU B 1 173 ? -10.109 -34.906 -17.609 1 86.62 173 GLU B CA 1
ATOM 4627 C C . GLU B 1 173 ? -9.039 -35.375 -18.578 1 86.62 173 GLU B C 1
ATOM 4629 O O . GLU B 1 173 ? -9.266 -36.312 -19.344 1 86.62 173 GLU B O 1
ATOM 4634 N N . LYS B 1 174 ? -7.969 -34.75 -18.547 1 82.81 174 LYS B N 1
ATOM 4635 C CA . LYS B 1 174 ? -6.863 -35.156 -19.406 1 82.81 174 LYS B CA 1
ATOM 4636 C C . LYS B 1 174 ? -6.332 -36.531 -18.984 1 82.81 174 LYS B C 1
ATOM 4638 O O . LYS B 1 174 ? -5.969 -37.344 -19.844 1 82.81 174 LYS B O 1
ATOM 4643 N N . LYS B 1 175 ? -6.246 -36.812 -17.75 1 80.81 175 LYS B N 1
ATOM 4644 C CA . LYS B 1 175 ? -5.785 -38.094 -17.25 1 80.81 175 LYS B CA 1
ATOM 4645 C C . LYS B 1 175 ? -6.738 -39.219 -17.641 1 80.81 175 LYS B C 1
ATOM 4647 O O . LYS B 1 175 ? -6.301 -40.312 -17.984 1 80.81 175 LYS B O 1
ATOM 4652 N N . LYS B 1 176 ? -7.953 -38.906 -17.578 1 80.12 176 LYS B N 1
ATOM 4653 C CA . LYS B 1 176 ? -8.961 -39.875 -17.969 1 80.12 176 LYS B CA 1
ATOM 4654 C C . LYS B 1 176 ? -8.875 -40.188 -19.453 1 80.12 176 LYS B C 1
ATOM 4656 O O . LYS B 1 176 ? -9.039 -41.344 -19.844 1 80.12 176 LYS B O 1
ATOM 4661 N N . MET B 1 177 ? -8.641 -39.156 -20.172 1 76.56 177 MET B N 1
ATOM 4662 C CA . MET B 1 177 ? -8.531 -39.344 -21.625 1 76.56 177 MET B CA 1
ATOM 4663 C C . MET B 1 177 ? -7.305 -40.188 -21.969 1 76.56 177 MET B C 1
ATOM 4665 O O . MET B 1 177 ? -7.344 -41 -22.906 1 76.56 177 MET B O 1
ATOM 4669 N N . ASN B 1 178 ? -6.27 -40 -21.281 1 71.81 178 ASN B N 1
ATOM 4670 C CA . ASN B 1 178 ? -5.035 -40.75 -21.516 1 71.81 178 ASN B CA 1
ATOM 4671 C C . ASN B 1 178 ? -5.172 -42.219 -21.109 1 71.81 178 ASN B C 1
ATOM 4673 O O . ASN B 1 178 ? -4.594 -43.094 -21.75 1 71.81 178 ASN B O 1
ATOM 4677 N N . ILE B 1 179 ? -5.867 -42.469 -20.109 1 62.12 179 ILE B N 1
ATOM 4678 C CA . ILE B 1 179 ? -6.094 -43.844 -19.672 1 62.12 179 ILE B CA 1
ATOM 4679 C C . ILE B 1 179 ? -6.996 -44.562 -20.672 1 62.12 179 ILE B C 1
ATOM 4681 O O . ILE B 1 179 ? -6.746 -45.719 -21.031 1 62.12 179 ILE B O 1
ATOM 4685 N N . GLU B 1 180 ? -7.988 -43.844 -21.109 1 57.81 180 GLU B N 1
ATOM 4686 C CA . GLU B 1 180 ? -8.898 -44.438 -22.078 1 57.81 180 GLU B CA 1
ATOM 4687 C C . GLU B 1 180 ? -8.203 -44.656 -23.422 1 57.81 180 GLU B C 1
ATOM 4689 O O . GLU B 1 180 ? -8.469 -45.656 -24.109 1 57.81 180 GLU B O 1
ATOM 4694 N N . GLY B 1 181 ? -7.316 -43.75 -23.766 1 52.47 181 GLY B N 1
ATOM 4695 C CA . GLY B 1 181 ? -6.562 -43.938 -24.984 1 52.47 181 GLY B CA 1
ATOM 4696 C C . GLY B 1 181 ? -5.57 -45.062 -24.922 1 52.47 181 GLY B C 1
ATOM 4697 O O . GLY B 1 181 ? -5.305 -45.75 -25.922 1 52.47 181 GLY B O 1
ATOM 4698 N N . GLU B 1 182 ? -4.93 -45.219 -23.875 1 47.62 182 GLU B N 1
ATOM 4699 C CA . GLU B 1 182 ? -3.984 -46.344 -23.734 1 47.62 182 GLU B CA 1
ATOM 4700 C C . GLU B 1 182 ? -4.711 -47.688 -23.688 1 47.62 182 GLU B C 1
ATOM 4702 O O . GLU B 1 182 ? -4.141 -48.688 -24.062 1 47.62 182 GLU B O 1
ATOM 4707 N N . THR B 1 183 ? -5.941 -47.688 -23.203 1 43.81 183 THR B N 1
ATOM 4708 C CA . THR B 1 183 ? -6.602 -48.969 -23.141 1 43.81 183 THR B CA 1
ATOM 4709 C C . THR B 1 183 ? -6.93 -49.5 -24.531 1 43.81 183 THR B C 1
ATOM 4711 O O . THR B 1 183 ? -7.332 -50.656 -24.703 1 43.81 183 THR B O 1
ATOM 4714 N N . THR B 1 184 ? -7.07 -48.656 -25.578 1 39 184 THR B N 1
ATOM 4715 C CA . THR B 1 184 ? -7.461 -49.312 -26.828 1 39 184 THR B CA 1
ATOM 4716 C C . THR B 1 184 ? -6.297 -50.094 -27.391 1 39 184 THR B C 1
ATOM 4718 O O . THR B 1 184 ? -6.469 -50.875 -28.344 1 39 184 THR B O 1
ATOM 4721 N N . GLU B 1 185 ? -5.043 -49.656 -27.359 1 34.44 185 GLU B N 1
ATOM 4722 C CA . GLU B 1 185 ? -4.133 -50.469 -28.141 1 34.44 185 GLU B CA 1
ATOM 4723 C C . GLU B 1 185 ? -3.85 -51.812 -27.438 1 34.44 185 GLU B C 1
ATOM 4725 O O . GLU B 1 185 ? -3.846 -52.844 -28.062 1 34.44 185 GLU B O 1
ATOM 4730 N N . ASP B 1 186 ? -2.652 -51.938 -26.672 1 33.03 186 ASP B N 1
ATOM 4731 C CA . ASP B 1 186 ? -1.977 -53.219 -26.453 1 33.03 186 ASP B CA 1
ATOM 4732 C C . ASP B 1 186 ? -2.846 -54.156 -25.625 1 33.03 186 ASP B C 1
ATOM 4734 O O . ASP B 1 186 ? -3.783 -53.719 -24.953 1 33.03 186 ASP B O 1
ATOM 4738 N N . ASP B 1 187 ? -2.264 -55.594 -25.391 1 31.53 187 ASP B N 1
ATOM 4739 C CA . ASP B 1 187 ? -2.574 -56.938 -24.969 1 31.53 187 ASP B CA 1
ATOM 4740 C C . ASP B 1 187 ? -3.268 -56.938 -23.609 1 31.53 187 ASP B C 1
ATOM 4742 O O . ASP B 1 187 ? -3.336 -55.906 -22.938 1 31.53 187 ASP B O 1
ATOM 4746 N N . GLY B 1 188 ? -2.951 -58.062 -22.688 1 29.89 188 GLY B N 1
ATOM 4747 C CA . GLY B 1 188 ? -3.234 -58.969 -21.594 1 29.89 188 GLY B CA 1
ATOM 4748 C C . GLY B 1 188 ? -3.246 -58.281 -20.234 1 29.89 188 GLY B C 1
ATOM 4749 O O . GLY B 1 188 ? -3.455 -58.938 -19.203 1 29.89 188 GLY B O 1
ATOM 4750 N N . GLY B 1 189 ? -2.307 -57.344 -19.969 1 28.81 189 GLY B N 1
ATOM 4751 C CA . GLY B 1 189 ? -2.104 -57.25 -18.531 1 28.81 189 GLY B CA 1
ATOM 4752 C C . GLY B 1 189 ? -3.318 -56.719 -17.797 1 28.81 189 GLY B C 1
ATOM 4753 O O . GLY B 1 189 ? -3.871 -55.688 -18.172 1 28.81 189 GLY B O 1
ATOM 4754 N N . GLU B 1 190 ? -4.223 -57.594 -17.156 1 31.16 190 GLU B N 1
ATOM 4755 C CA . GLU B 1 190 ? -5.371 -57.719 -16.266 1 31.16 190 GLU B CA 1
ATOM 4756 C C . GLU B 1 190 ? -5.43 -56.531 -15.297 1 31.16 190 GLU B C 1
ATOM 4758 O O . GLU B 1 190 ? -6.496 -56.219 -14.766 1 31.16 190 GLU B O 1
ATOM 4763 N N . ASP B 1 191 ? -4.199 -56.188 -14.75 1 30.48 191 ASP B N 1
ATOM 4764 C CA . ASP B 1 191 ? -4.238 -55.812 -13.336 1 30.48 191 ASP B CA 1
ATOM 4765 C C . ASP B 1 191 ? -4.957 -54.469 -13.141 1 30.48 191 ASP B C 1
ATOM 4767 O O . ASP B 1 191 ? -5.434 -54.188 -12.039 1 30.48 191 ASP B O 1
ATOM 4771 N N . CYS B 1 192 ? -4.699 -53.469 -14.094 1 29.42 192 CYS B N 1
ATOM 4772 C CA . CYS B 1 192 ? -4.922 -52.219 -13.391 1 29.42 192 CYS B CA 1
ATOM 4773 C C . CYS B 1 192 ? -6.402 -51.875 -13.367 1 29.42 192 CYS B C 1
ATOM 4775 O O . CYS B 1 192 ? -6.809 -50.906 -12.688 1 29.42 192 CYS B O 1
ATOM 4777 N N . LEU B 1 193 ? -7.133 -52.281 -14.5 1 32.16 193 LEU B N 1
ATOM 4778 C CA . LEU B 1 193 ? -8.516 -51.844 -14.578 1 32.16 193 LEU B CA 1
ATOM 4779 C C . LEU B 1 193 ? -9.406 -52.656 -13.648 1 32.16 193 LEU B C 1
ATOM 4781 O O . LEU B 1 193 ? -10.633 -52.594 -13.742 1 32.16 193 LEU B O 1
ATOM 4785 N N . ASP B 1 194 ? -8.812 -53.812 -13.242 1 33.03 194 ASP B N 1
ATOM 4786 C CA . ASP B 1 194 ? -9.656 -54.781 -12.586 1 33.03 194 ASP B CA 1
ATOM 4787 C C . ASP B 1 194 ? -10.461 -54.156 -11.453 1 33.03 194 ASP B C 1
ATOM 4789 O O . ASP B 1 194 ? -11.102 -54.875 -10.664 1 33.03 194 ASP B O 1
ATOM 4793 N N . THR B 1 195 ? -10.008 -52.938 -11.055 1 33.5 195 THR B N 1
ATOM 4794 C CA . THR B 1 195 ? -10.898 -52.688 -9.922 1 33.5 195 THR B CA 1
ATOM 4795 C C . THR B 1 195 ? -12.25 -52.188 -10.398 1 33.5 195 THR B C 1
ATOM 4797 O O . THR B 1 195 ? -12.336 -51.5 -11.422 1 33.5 195 THR B O 1
ATOM 4800 N N . ASP B 1 196 ? -13.406 -52.656 -10.125 1 34.97 196 ASP B N 1
ATOM 4801 C CA . ASP B 1 196 ? -14.836 -52.469 -10.344 1 34.97 196 ASP B CA 1
ATOM 4802 C C . ASP B 1 196 ? -15.219 -51 -10.445 1 34.97 196 ASP B C 1
ATOM 4804 O O . ASP B 1 196 ? -16.109 -50.625 -11.211 1 34.97 196 ASP B O 1
ATOM 4808 N N . GLU B 1 197 ? -14.578 -50.156 -9.672 1 36.47 197 GLU B N 1
ATOM 4809 C CA . GLU B 1 197 ? -15.109 -48.844 -9.352 1 36.47 197 GLU B CA 1
ATOM 4810 C C . GLU B 1 197 ? -14.945 -47.875 -10.523 1 36.47 197 GLU B C 1
ATOM 4812 O O . GLU B 1 197 ? -15.688 -46.906 -10.641 1 36.47 197 GLU B O 1
ATOM 4817 N N . GLY B 1 198 ? -14.055 -47.969 -11.391 1 35.88 198 GLY B N 1
ATOM 4818 C CA . GLY B 1 198 ? -13.773 -47.062 -12.492 1 35.88 198 GLY B CA 1
ATOM 4819 C C . GLY B 1 198 ? -14.797 -47.125 -13.609 1 35.88 198 GLY B C 1
ATOM 4820 O O . GLY B 1 198 ? -15 -46.156 -14.344 1 35.88 198 GLY B O 1
ATOM 4821 N N . ALA B 1 199 ? -15.375 -48.219 -13.82 1 39.75 199 ALA B N 1
ATOM 4822 C CA . ALA B 1 199 ? -16.266 -48.5 -14.945 1 39.75 199 ALA B CA 1
ATOM 4823 C C . ALA B 1 199 ? -17.609 -47.781 -14.773 1 39.75 199 ALA B C 1
ATOM 4825 O O . ALA B 1 199 ? -18.172 -47.281 -15.742 1 39.75 199 ALA B O 1
ATOM 4826 N N . SER B 1 200 ? -18.062 -47.688 -13.539 1 42 200 SER B N 1
ATOM 4827 C CA . SER B 1 200 ? -19.438 -47.25 -13.336 1 42 200 SER B CA 1
ATOM 4828 C C . SER B 1 200 ? -19.594 -45.75 -13.602 1 42 200 SER B C 1
ATOM 4830 O O . SER B 1 200 ? -20.578 -45.344 -14.195 1 42 200 SER B O 1
ATOM 4832 N N . VAL B 1 201 ? -18.641 -44.938 -13.133 1 39.78 201 VAL B N 1
ATOM 4833 C CA . VAL B 1 201 ? -18.75 -43.5 -13.25 1 39.78 201 VAL B CA 1
ATOM 4834 C C . VAL B 1 201 ? -18.719 -43.094 -14.719 1 39.78 201 VAL B C 1
ATOM 4836 O O . VAL B 1 201 ? -19.406 -42.156 -15.125 1 39.78 201 VAL B O 1
ATOM 4839 N N . TRP B 1 202 ? -18.141 -43.844 -15.57 1 39 202 TRP B N 1
ATOM 4840 C CA . TRP B 1 202 ? -18.062 -43.562 -17 1 39 202 TRP B CA 1
ATOM 4841 C C . TRP B 1 202 ? -19.438 -43.719 -17.656 1 39 202 TRP B C 1
ATOM 4843 O O . TRP B 1 202 ? -19.844 -42.844 -18.438 1 39 202 TRP B O 1
ATOM 4853 N N . LEU B 1 203 ? -20.172 -44.562 -17.172 1 42.81 203 LEU B N 1
ATOM 4854 C CA . LEU B 1 203 ? -21.453 -44.875 -17.797 1 42.81 203 LEU B CA 1
ATOM 4855 C C . LEU B 1 203 ? -22.453 -43.75 -17.578 1 42.81 203 LEU B C 1
ATOM 4857 O O . LEU B 1 203 ? -23.188 -43.375 -18.484 1 42.81 203 LEU B O 1
ATOM 4861 N N . GLU B 1 204 ? -22.453 -43.188 -16.344 1 44.91 204 GLU B N 1
ATOM 4862 C CA . GLU B 1 204 ? -23.438 -42.188 -16 1 44.91 204 GLU B CA 1
ATOM 4863 C C . GLU B 1 204 ? -23.219 -40.906 -16.812 1 44.91 204 GLU B C 1
ATOM 4865 O O . GLU B 1 204 ? -24.188 -40.25 -17.219 1 44.91 204 GLU B O 1
ATOM 4870 N N . SER B 1 205 ? -21.953 -40.531 -17.062 1 38.97 205 SER B N 1
ATOM 4871 C CA . SER B 1 205 ? -21.703 -39.281 -17.781 1 38.97 205 SER B CA 1
ATOM 4872 C C . SER B 1 205 ? -22.203 -39.344 -19.219 1 38.97 205 SER B C 1
ATOM 4874 O O . SER B 1 205 ? -22.359 -38.312 -19.875 1 38.97 205 SER B O 1
ATOM 4876 N N . MET B 1 206 ? -22.203 -40.594 -19.75 1 39.84 206 MET B N 1
ATOM 4877 C CA . MET B 1 206 ? -22.672 -40.75 -21.125 1 39.84 206 MET B CA 1
ATOM 4878 C C . MET B 1 206 ? -24.188 -40.719 -21.188 1 39.84 206 MET B C 1
ATOM 4880 O O . MET B 1 206 ? -24.766 -40.844 -22.266 1 39.84 206 MET B O 1
ATOM 4884 N N . GLY B 1 207 ? -24.906 -40.25 -20.25 1 38.84 207 GLY B N 1
ATOM 4885 C CA . GLY B 1 207 ? -26.344 -40.062 -20.266 1 38.84 207 GLY B CA 1
ATOM 4886 C C . GLY B 1 207 ? -27.125 -41.344 -20.344 1 38.84 207 GLY B C 1
ATOM 4887 O O . GLY B 1 207 ? -28.281 -41.375 -20.766 1 38.84 207 GLY B O 1
ATOM 4888 N N . LEU B 1 208 ? -26.422 -42.438 -20.328 1 39.03 208 LEU B N 1
ATOM 4889 C CA . LEU B 1 208 ? -27.141 -43.688 -20.5 1 39.03 208 LEU B CA 1
ATOM 4890 C C . LEU B 1 208 ? -27.969 -44.031 -19.266 1 39.03 208 LEU B C 1
ATOM 4892 O O . LEU B 1 208 ? -27.531 -43.781 -18.141 1 39.03 208 LEU B O 1
ATOM 4896 N N . ASP B 1 209 ? -29.344 -43.938 -19.391 1 38.91 209 ASP B N 1
ATOM 4897 C CA . ASP B 1 209 ? -30.469 -44.094 -18.469 1 38.91 209 ASP B CA 1
ATOM 4898 C C . ASP B 1 209 ? -30.344 -45.375 -17.656 1 38.91 209 ASP B C 1
ATOM 4900 O O . ASP B 1 209 ? -29.938 -46.406 -18.188 1 38.91 209 ASP B O 1
ATOM 4904 N N . LYS B 1 210 ? -30.234 -45.312 -16.281 1 42.12 210 LYS B N 1
ATOM 4905 C CA . LYS B 1 210 ? -30.266 -46.344 -15.273 1 42.12 210 LYS B CA 1
ATOM 4906 C C . LYS B 1 210 ? -31.297 -47.406 -15.625 1 42.12 210 LYS B C 1
ATOM 4908 O O . LYS B 1 210 ? -31.172 -48.562 -15.211 1 42.12 210 LYS B O 1
ATOM 4913 N N . LYS B 1 211 ? -32.5 -47 -15.922 1 41.81 211 LYS B N 1
ATOM 4914 C CA . LYS B 1 211 ? -33.625 -47.938 -16.062 1 41.81 211 LYS B CA 1
ATOM 4915 C C . LYS B 1 211 ? -33.281 -49.062 -17.016 1 41.81 211 LYS B C 1
ATOM 4917 O O . LYS B 1 211 ? -33.875 -50.125 -16.953 1 41.81 211 LYS B O 1
ATOM 4922 N N . GLN B 1 212 ? -32.656 -48.75 -18.125 1 38.66 212 GLN B N 1
ATOM 4923 C CA . GLN B 1 212 ? -32.344 -49.844 -19.062 1 38.66 212 GLN B CA 1
ATOM 4924 C C . GLN B 1 212 ? -31.172 -50.688 -18.547 1 38.66 212 GLN B C 1
ATOM 4926 O O . GLN B 1 212 ? -30.953 -51.781 -19.031 1 38.66 212 GLN B O 1
ATOM 4931 N N . PHE B 1 213 ? -30.172 -50.094 -17.703 1 33.47 213 PHE B N 1
ATOM 4932 C CA . PHE B 1 213 ? -29.156 -50.938 -17.078 1 33.47 213 PHE B CA 1
ATOM 4933 C C . PHE B 1 213 ? -29.391 -51.062 -15.578 1 33.47 213 PHE B C 1
ATOM 4935 O O . PHE B 1 213 ? -28.891 -50.219 -14.812 1 33.47 213 PHE B O 1
ATOM 4942 N N . PRO B 1 214 ? -30.453 -51.75 -15.117 1 39.53 214 PRO B N 1
ATOM 4943 C CA . PRO B 1 214 ? -30.922 -52.062 -13.75 1 39.53 214 PRO B CA 1
ATOM 4944 C C . PRO B 1 214 ? -29.766 -52.25 -12.773 1 39.53 214 PRO B C 1
ATOM 4946 O O . PRO B 1 214 ? -29.875 -51.938 -11.594 1 39.53 214 PRO B O 1
ATOM 4949 N N . SER B 1 215 ? -28.797 -53.156 -13.055 1 37.97 215 SER B N 1
ATOM 4950 C CA . SER B 1 215 ? -27.875 -53.75 -12.086 1 37.97 215 SER B CA 1
ATOM 4951 C C . SER B 1 215 ? -26.781 -52.75 -11.695 1 37.97 215 SER B C 1
ATOM 4953 O O . SER B 1 215 ? -25.625 -52.938 -12.078 1 37.97 215 SER B O 1
ATOM 4955 N N . LEU B 1 216 ? -26.938 -51.469 -11.883 1 37.59 216 LEU B N 1
ATOM 4956 C CA . LEU B 1 216 ? -25.875 -50.562 -11.453 1 37.59 216 LEU B CA 1
ATOM 4957 C C . LEU B 1 216 ? -25.547 -50.781 -9.977 1 37.59 216 LEU B C 1
ATOM 4959 O O . LEU B 1 216 ? -26.406 -50.594 -9.109 1 37.59 216 LEU B O 1
ATOM 4963 N N . ASP B 1 217 ? -24.625 -51.688 -9.641 1 37.59 217 ASP B N 1
ATOM 4964 C CA . ASP B 1 217 ? -24.141 -52.25 -8.383 1 37.59 217 ASP B CA 1
ATOM 4965 C C . ASP B 1 217 ? -23.781 -51.156 -7.387 1 37.59 217 ASP B C 1
ATOM 4967 O O . ASP B 1 217 ? -23.109 -50.188 -7.742 1 37.59 217 ASP B O 1
ATOM 4971 N N . PRO B 1 218 ? -24.562 -50.938 -6.391 1 44.06 218 PRO B N 1
ATOM 4972 C CA . PRO B 1 218 ? -24.281 -50.031 -5.27 1 44.06 218 PRO B CA 1
ATOM 4973 C C . PRO B 1 218 ? -22.797 -49.875 -5 1 44.06 218 PRO B C 1
ATOM 4975 O O . PRO B 1 218 ? -22.359 -48.812 -4.555 1 44.06 218 PRO B O 1
ATOM 4978 N N . ASN B 1 219 ? -22.062 -50.844 -5.297 1 42.59 219 ASN B N 1
ATOM 4979 C CA . ASN B 1 219 ? -20.625 -50.812 -5.02 1 42.59 219 ASN B CA 1
ATOM 4980 C C . ASN B 1 219 ? -19.891 -49.844 -5.914 1 42.59 219 ASN B C 1
ATOM 4982 O O . ASN B 1 219 ? -18.844 -49.312 -5.535 1 42.59 219 ASN B O 1
ATOM 4986 N N . LYS B 1 220 ? -20.406 -49.531 -7.066 1 41.41 220 LYS B N 1
ATOM 4987 C CA . LYS B 1 220 ? -19.797 -48.594 -8.008 1 41.41 220 LYS B CA 1
ATOM 4988 C C . LYS B 1 220 ? -19.969 -47.156 -7.52 1 41.41 220 LYS B C 1
ATOM 4990 O O . LYS B 1 220 ? -19.078 -46.312 -7.691 1 41.41 220 LYS B O 1
ATOM 4995 N N . ILE B 1 221 ? -21.156 -46.875 -6.961 1 43.09 221 ILE B N 1
ATOM 4996 C CA . ILE B 1 221 ? -21.359 -45.531 -6.383 1 43.09 221 ILE B CA 1
ATOM 4997 C C . ILE B 1 221 ? -20.344 -45.312 -5.27 1 43.09 221 ILE B C 1
ATOM 4999 O O . ILE B 1 221 ? -19.75 -44.219 -5.18 1 43.09 221 ILE B O 1
ATOM 5003 N N . ILE B 1 222 ? -20.266 -46.312 -4.438 1 44.5 222 ILE B N 1
ATOM 5004 C CA . ILE B 1 222 ? -19.312 -46.219 -3.328 1 44.5 222 ILE B CA 1
ATOM 5005 C C . ILE B 1 222 ? -17.891 -46.062 -3.871 1 44.5 222 ILE B C 1
ATOM 5007 O O . ILE B 1 222 ? -17.109 -45.25 -3.375 1 44.5 222 ILE B O 1
ATOM 5011 N N . ARG B 1 223 ? -17.578 -46.75 -4.965 1 43.72 223 ARG B N 1
ATOM 5012 C CA . ARG B 1 223 ? -16.25 -46.688 -5.551 1 43.72 223 ARG B CA 1
ATOM 5013 C C . ARG B 1 223 ? -16 -45.344 -6.223 1 43.72 223 ARG B C 1
ATOM 5015 O O . ARG B 1 223 ? -14.898 -44.812 -6.16 1 43.72 223 ARG B O 1
ATOM 5022 N N . GLN B 1 224 ? -16.969 -44.75 -6.812 1 45.38 224 GLN B N 1
ATOM 5023 C CA . GLN B 1 224 ? -16.875 -43.438 -7.43 1 45.38 224 GLN B CA 1
ATOM 5024 C C . GLN B 1 224 ? -16.672 -42.344 -6.375 1 45.38 224 GLN B C 1
ATOM 5026 O O . GLN B 1 224 ? -15.875 -41.438 -6.574 1 45.38 224 GLN B O 1
ATOM 5031 N N . LYS B 1 225 ? -17.516 -42.438 -5.434 1 46.94 225 LYS B N 1
ATOM 5032 C CA . LYS B 1 225 ? -17.312 -41.531 -4.289 1 46.94 225 LYS B CA 1
ATOM 5033 C C . LYS B 1 225 ? -15.93 -41.719 -3.689 1 46.94 225 LYS B C 1
ATOM 5035 O O . LYS B 1 225 ? -15.297 -40.75 -3.271 1 46.94 225 LYS B O 1
ATOM 5040 N N . GLU B 1 226 ? -15.555 -42.906 -3.535 1 48.06 226 GLU B N 1
ATOM 5041 C CA . GLU B 1 226 ? -14.219 -43.219 -3.037 1 48.06 226 GLU B CA 1
ATOM 5042 C C . GLU B 1 226 ? -13.148 -42.656 -3.986 1 48.06 226 GLU B C 1
ATOM 5044 O O . GLU B 1 226 ? -12.086 -42.219 -3.545 1 48.06 226 GLU B O 1
ATOM 5049 N N . GLY B 1 227 ? -13.383 -42.719 -5.273 1 48.62 227 GLY B N 1
ATOM 5050 C CA . GLY B 1 227 ? -12.469 -42.188 -6.277 1 48.62 227 GLY B CA 1
ATOM 5051 C C . GLY B 1 227 ? -12.234 -40.688 -6.148 1 48.62 227 GLY B C 1
ATOM 5052 O O . GLY B 1 227 ? -11.102 -40.219 -6.297 1 48.62 227 GLY B O 1
ATOM 5053 N N . TYR B 1 228 ? -13.32 -39.938 -6.02 1 50.28 228 TYR B N 1
ATOM 5054 C CA . TYR B 1 228 ? -13.156 -38.5 -5.855 1 50.28 228 TYR B CA 1
ATOM 5055 C C . TYR B 1 228 ? -12.375 -38.188 -4.582 1 50.28 228 TYR B C 1
ATOM 5057 O O . TYR B 1 228 ? -11.633 -37.219 -4.535 1 50.28 228 TYR B O 1
ATOM 5065 N N . ARG B 1 229 ? -12.617 -39 -3.553 1 56.31 229 ARG B N 1
ATOM 5066 C CA . ARG B 1 229 ? -11.805 -38.844 -2.35 1 56.31 229 ARG B CA 1
ATOM 5067 C C . ARG B 1 229 ? -10.328 -39.031 -2.652 1 56.31 229 ARG B C 1
ATOM 5069 O O . ARG B 1 229 ? -9.469 -38.406 -2.012 1 56.31 229 ARG B O 1
ATOM 5076 N N . LYS B 1 230 ? -10.078 -39.781 -3.783 1 68.56 230 LYS B N 1
ATOM 5077 C CA . LYS B 1 230 ? -8.688 -40.031 -4.141 1 68.56 230 LYS B CA 1
ATOM 5078 C C . LYS B 1 230 ? -8.055 -38.844 -4.828 1 68.56 230 LYS B C 1
ATOM 5080 O O . LYS B 1 230 ? -6.832 -38.656 -4.785 1 68.56 230 LYS B O 1
ATOM 5085 N N . VAL B 1 231 ? -8.883 -37.844 -5.176 1 85.44 231 VAL B N 1
ATOM 5086 C CA . VAL B 1 231 ? -8.406 -36.719 -5.965 1 85.44 231 VAL B CA 1
ATOM 5087 C C . VAL B 1 231 ? -8.203 -35.5 -5.055 1 85.44 231 VAL B C 1
ATOM 5089 O O . VAL B 1 231 ? -7.449 -34.594 -5.387 1 85.44 231 VAL B O 1
ATOM 5092 N N . ASP B 1 232 ? -8.758 -35.688 -3.9 1 87.81 232 ASP B N 1
ATOM 5093 C CA . ASP B 1 232 ? -8.727 -34.562 -2.992 1 87.81 232 ASP B CA 1
ATOM 5094 C C . ASP B 1 232 ? -7.297 -34.125 -2.678 1 87.81 232 ASP B C 1
ATOM 5096 O O . ASP B 1 232 ? -6.445 -34.969 -2.393 1 87.81 232 ASP B O 1
ATOM 5100 N N . A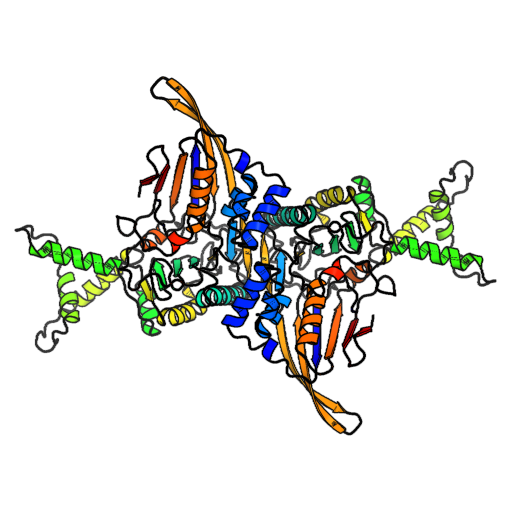SN B 1 233 ? -7.109 -32.875 -2.809 1 88.56 233 ASN B N 1
ATOM 5101 C CA . ASN B 1 233 ? -5.863 -32.25 -2.391 1 88.56 233 ASN B CA 1
ATOM 5102 C C . ASN B 1 233 ? -4.699 -32.656 -3.293 1 88.56 233 ASN B C 1
ATOM 5104 O O . ASN B 1 233 ? -3.537 -32.531 -2.896 1 88.56 233 ASN B O 1
ATOM 5108 N N . ARG B 1 234 ? -5.074 -33.219 -4.395 1 88.88 234 ARG B N 1
ATOM 5109 C CA . ARG B 1 234 ? -4.078 -33.562 -5.402 1 88.88 234 ARG B CA 1
ATOM 5110 C C . ARG B 1 234 ? -4.133 -32.562 -6.578 1 88.88 234 ARG B C 1
ATOM 5112 O O . ARG B 1 234 ? -5.094 -31.812 -6.715 1 88.88 234 ARG B O 1
ATOM 5119 N N . PRO B 1 235 ? -3.123 -32.562 -7.336 1 90.56 235 PRO B N 1
ATOM 5120 C CA . PRO B 1 235 ? -3.115 -31.672 -8.492 1 90.56 235 PRO B CA 1
ATOM 5121 C C . PRO B 1 235 ? -4.332 -31.859 -9.391 1 90.56 235 PRO B C 1
ATOM 5123 O O . PRO B 1 235 ? -4.812 -30.891 -10 1 90.56 235 PRO B O 1
ATOM 5126 N N . GLU B 1 236 ? -4.867 -33.062 -9.438 1 91.25 236 GLU B N 1
ATOM 5127 C CA . GLU B 1 236 ? -6.012 -33.375 -10.289 1 91.25 236 GLU B CA 1
ATOM 5128 C C . GLU B 1 236 ? -7.27 -32.656 -9.805 1 91.25 236 GLU B C 1
ATOM 5130 O O . GLU B 1 236 ? -8.258 -32.562 -10.547 1 91.25 236 GLU B O 1
ATOM 5135 N N . SER B 1 237 ? -7.18 -32.156 -8.617 1 93.69 237 SER B N 1
ATOM 5136 C CA . SER B 1 237 ? -8.344 -31.5 -8.039 1 93.69 237 SER B CA 1
ATOM 5137 C C . SER B 1 237 ? -8.414 -30.047 -8.453 1 93.69 237 SER B C 1
ATOM 5139 O O . SER B 1 237 ? -9.289 -29.297 -7.996 1 93.69 237 SER B O 1
ATOM 5141 N N . MET B 1 238 ? -7.539 -29.609 -9.273 1 95.31 238 MET B N 1
ATOM 5142 C CA . MET B 1 238 ? -7.547 -28.219 -9.727 1 95.31 238 MET B CA 1
ATOM 5143 C C . MET B 1 238 ? -8.82 -27.906 -10.508 1 95.31 238 MET B C 1
ATOM 5145 O O . MET B 1 238 ? -9.258 -28.719 -11.328 1 95.31 238 MET B O 1
ATOM 5149 N N . LEU B 1 239 ? -9.391 -26.797 -10.242 1 97.19 239 LEU B N 1
ATOM 5150 C CA . LEU B 1 239 ? -10.594 -26.344 -10.93 1 97.19 239 LEU B CA 1
ATOM 5151 C C . LEU B 1 239 ? -10.273 -25.188 -11.875 1 97.19 239 LEU B C 1
ATOM 5153 O O . LEU B 1 239 ? -9.414 -24.359 -11.578 1 97.19 239 LEU B O 1
ATOM 5157 N N . LEU B 1 240 ? -10.906 -25.188 -12.953 1 96.25 240 LEU B N 1
ATOM 5158 C CA . LEU B 1 240 ? -10.898 -24.062 -13.891 1 96.25 240 LEU B CA 1
ATOM 5159 C C . LEU B 1 240 ? -12.297 -23.453 -14.016 1 96.25 240 LEU B C 1
ATOM 5161 O O . LEU B 1 240 ? -13.258 -24.156 -14.344 1 96.25 240 LEU B O 1
ATOM 5165 N N . ILE B 1 241 ? -12.391 -22.219 -13.688 1 97.38 241 ILE B N 1
ATOM 5166 C CA . ILE B 1 241 ? -13.633 -21.453 -13.797 1 97.38 241 ILE B CA 1
ATOM 5167 C C . ILE B 1 241 ? -13.445 -20.312 -14.789 1 97.38 241 ILE B C 1
ATOM 5169 O O . ILE B 1 241 ? -12.438 -19.594 -14.742 1 97.38 241 ILE B O 1
ATOM 5173 N N . GLN B 1 242 ? -14.438 -20.062 -15.688 1 94.69 242 GLN B N 1
ATOM 5174 C CA . GLN B 1 242 ? -14.234 -19.109 -16.766 1 94.69 242 GLN B CA 1
ATOM 5175 C C . GLN B 1 242 ? -15.461 -18.234 -16.969 1 94.69 242 GLN B C 1
ATOM 5177 O O . GLN B 1 242 ? -16.578 -18.625 -16.625 1 94.69 242 GLN B O 1
ATOM 5182 N N . GLY B 1 243 ? -15.18 -17 -17.453 1 93.31 243 GLY B N 1
ATOM 5183 C CA . GLY B 1 243 ? -16.234 -16.109 -17.891 1 93.31 243 GLY B CA 1
ATOM 5184 C C . GLY B 1 243 ? -17.094 -15.594 -16.766 1 93.31 243 GLY B C 1
ATOM 5185 O O . GLY B 1 243 ? -16.578 -15.094 -15.766 1 93.31 243 GLY B O 1
ATOM 5186 N N . SER B 1 244 ? -18.391 -15.727 -16.969 1 92.69 244 SER B N 1
ATOM 5187 C CA . SER B 1 244 ? -19.344 -15.164 -16.016 1 92.69 244 SER B CA 1
ATOM 5188 C C . SER B 1 244 ? -19.312 -15.922 -14.688 1 92.69 244 SER B C 1
ATOM 5190 O O . SER B 1 244 ? -19.688 -15.367 -13.648 1 92.69 244 SER B O 1
ATOM 5192 N N . GLU B 1 245 ? -18.875 -17.156 -14.789 1 96.44 245 GLU B N 1
ATOM 5193 C CA . GLU B 1 245 ? -18.828 -17.984 -13.586 1 96.44 245 GLU B CA 1
ATOM 5194 C C . GLU B 1 245 ? -17.828 -17.438 -12.57 1 96.44 245 GLU B C 1
ATOM 5196 O O . GLU B 1 245 ? -17.922 -17.734 -11.383 1 96.44 245 GLU B O 1
ATOM 5201 N N . VAL B 1 246 ? -16.891 -16.672 -13.078 1 97.62 246 VAL B N 1
ATOM 5202 C CA . VAL B 1 246 ? -15.867 -16.109 -12.203 1 97.62 246 VAL B CA 1
ATOM 5203 C C . VAL B 1 246 ? -16.5 -15.133 -11.219 1 97.62 246 VAL B C 1
ATOM 5205 O O . VAL B 1 246 ? -16.078 -15.047 -10.062 1 97.62 246 VAL B O 1
ATOM 5208 N N . GLN B 1 247 ? -17.5 -14.398 -11.656 1 96.25 247 GLN B N 1
ATOM 5209 C CA . GLN B 1 247 ? -18.25 -13.523 -10.75 1 96.25 247 GLN B CA 1
ATOM 5210 C C . GLN B 1 247 ? -18.906 -14.32 -9.625 1 96.25 247 GLN B C 1
ATOM 5212 O O . GLN B 1 247 ? -18.938 -13.875 -8.477 1 96.25 247 GLN B O 1
ATOM 5217 N N . GLY B 1 248 ? -19.469 -15.406 -10.039 1 96.75 248 GLY B N 1
ATOM 5218 C CA . GLY B 1 248 ? -20.047 -16.281 -9.031 1 96.75 248 GLY B CA 1
ATOM 5219 C C . GLY B 1 248 ? -19.047 -16.75 -8 1 96.75 248 GLY B C 1
ATOM 5220 O O . GLY B 1 248 ? -19.328 -16.766 -6.805 1 96.75 248 GLY B O 1
ATOM 5221 N N . LEU B 1 249 ? -17.875 -17.156 -8.477 1 97.81 249 LEU B N 1
ATOM 5222 C CA . LEU B 1 249 ? -16.812 -17.578 -7.586 1 97.81 249 LEU B CA 1
ATOM 5223 C C . LEU B 1 249 ? -16.406 -16.453 -6.645 1 97.81 249 LEU B C 1
ATOM 5225 O O . LEU B 1 249 ? -16.219 -16.672 -5.445 1 97.81 249 LEU B O 1
ATOM 5229 N N . PHE B 1 250 ? -16.297 -15.273 -7.176 1 97.69 250 PHE B N 1
ATOM 5230 C CA . PHE B 1 250 ? -15.969 -14.094 -6.395 1 97.69 250 PHE B CA 1
ATOM 5231 C C . PHE B 1 250 ? -16.953 -13.914 -5.242 1 97.69 250 PHE B C 1
ATOM 5233 O O . PHE B 1 250 ? -16.547 -13.766 -4.09 1 97.69 250 PHE B O 1
ATOM 5240 N N . ASN B 1 251 ? -18.172 -13.977 -5.566 1 96.12 251 ASN B N 1
ATOM 5241 C CA . ASN B 1 251 ? -19.203 -13.836 -4.551 1 96.12 251 ASN B CA 1
ATOM 5242 C C . ASN B 1 251 ? -19.141 -14.961 -3.521 1 96.12 251 ASN B C 1
ATOM 5244 O O . ASN B 1 251 ? -19.344 -14.727 -2.328 1 96.12 251 ASN B O 1
ATOM 5248 N N . PHE B 1 252 ? -18.953 -16.109 -4.008 1 96.75 252 PHE B N 1
ATOM 5249 C CA . PHE B 1 252 ? -18.844 -17.266 -3.143 1 96.75 252 PHE B CA 1
ATOM 5250 C C . PHE B 1 252 ? -17.703 -17.094 -2.139 1 96.75 252 PHE B C 1
ATOM 5252 O O . PHE B 1 252 ? -17.891 -17.328 -0.942 1 96.75 252 PHE B O 1
ATOM 5259 N N . LEU B 1 253 ? -16.531 -16.672 -2.617 1 96.94 253 LEU B N 1
ATOM 5260 C CA . LEU B 1 253 ? -15.344 -16.547 -1.784 1 96.94 253 LEU B CA 1
ATOM 5261 C C . LEU B 1 253 ? -15.508 -15.43 -0.76 1 96.94 253 LEU B C 1
ATOM 5263 O O . LEU B 1 253 ? -14.969 -15.516 0.346 1 96.94 253 LEU B O 1
ATOM 5267 N N . LEU B 1 254 ? -16.172 -14.352 -1.088 1 95.38 254 LEU B N 1
ATOM 5268 C CA . LEU B 1 254 ? -16.422 -13.25 -0.173 1 95.38 254 LEU B CA 1
ATOM 5269 C C . LEU B 1 254 ? -17.188 -13.719 1.062 1 95.38 254 LEU B C 1
ATOM 5271 O O . LEU B 1 254 ? -17.047 -13.148 2.143 1 95.38 254 LEU B O 1
ATOM 5275 N N . ASN B 1 255 ? -17.891 -14.797 0.856 1 90.19 255 ASN B N 1
ATOM 5276 C CA . ASN B 1 255 ? -18.766 -15.266 1.93 1 90.19 255 ASN B CA 1
ATOM 5277 C C . ASN B 1 255 ? -18.328 -16.641 2.451 1 90.19 255 ASN B C 1
ATOM 5279 O O . ASN B 1 255 ? -19.047 -17.266 3.234 1 90.19 255 ASN B O 1
ATOM 5283 N N . CYS B 1 256 ? -17.234 -17.094 1.993 1 86.75 256 CYS B N 1
ATOM 5284 C CA . CYS B 1 256 ? -16.797 -18.453 2.312 1 86.75 256 CYS B CA 1
ATOM 5285 C C . CYS B 1 256 ? -16.047 -18.484 3.641 1 86.75 256 CYS B C 1
ATOM 5287 O O . CYS B 1 256 ? -14.875 -18.109 3.709 1 86.75 256 CYS B O 1
ATOM 5289 N N . ARG B 1 257 ? -16.594 -19 4.605 1 82.88 257 ARG B N 1
ATOM 5290 C CA . ARG B 1 257 ? -16.031 -19.047 5.945 1 82.88 257 ARG B CA 1
ATOM 5291 C C . ARG B 1 257 ? -14.875 -20.047 6.012 1 82.88 257 ARG B C 1
ATOM 5293 O O . ARG B 1 257 ? -13.969 -19.906 6.836 1 82.88 257 ARG B O 1
ATOM 5300 N N . SER B 1 258 ? -14.953 -21.047 5.152 1 83.62 258 SER B N 1
ATOM 5301 C CA . SER B 1 258 ? -13.938 -22.094 5.172 1 83.62 258 SER B CA 1
ATOM 5302 C C . SER B 1 258 ? -12.578 -21.547 4.715 1 83.62 258 SER B C 1
ATOM 5304 O O . SER B 1 258 ? -11.555 -22.203 4.902 1 83.62 258 SER B O 1
ATOM 5306 N N . CYS B 1 259 ? -12.586 -20.375 4.207 1 90.5 259 CYS B N 1
ATOM 5307 C CA . CYS B 1 259 ? -11.344 -19.766 3.742 1 90.5 259 CYS B CA 1
ATOM 5308 C C . CYS B 1 259 ? -10.5 -19.281 4.914 1 90.5 259 CYS B C 1
ATOM 5310 O O . CYS B 1 259 ? -9.312 -19 4.754 1 90.5 259 CYS B O 1
ATOM 5312 N N . ILE B 1 260 ? -11.07 -19.234 6.035 1 91.69 260 ILE B N 1
ATOM 5313 C CA . ILE B 1 260 ? -10.375 -18.812 7.25 1 91.69 260 ILE B CA 1
ATOM 5314 C C . ILE B 1 260 ? -10.18 -20.016 8.172 1 91.69 260 ILE B C 1
ATOM 5316 O O . ILE B 1 260 ? -11.141 -20.734 8.484 1 91.69 260 ILE B O 1
ATOM 5320 N N . ALA B 1 261 ? -9.016 -20.188 8.594 1 89.56 261 ALA B N 1
ATOM 5321 C CA . ALA B 1 261 ? -8.719 -21.312 9.469 1 89.56 261 ALA B CA 1
ATOM 5322 C C . ALA B 1 261 ? -9.383 -21.141 10.836 1 89.56 261 ALA B C 1
ATOM 5324 O O . ALA B 1 261 ? -9.414 -20.031 11.375 1 89.56 261 ALA B O 1
ATOM 5325 N N . SER B 1 262 ? -9.859 -22.156 11.359 1 86.5 262 SER B N 1
ATOM 5326 C CA . SER B 1 262 ? -10.531 -22.109 12.656 1 86.5 262 SER B CA 1
ATOM 5327 C C . SER B 1 262 ? -9.562 -22.406 13.797 1 86.5 262 SER B C 1
ATOM 5329 O O . SER B 1 262 ? -9.844 -22.109 14.953 1 86.5 262 SER B O 1
ATOM 5331 N N . SER B 1 263 ? -8.5 -23 13.414 1 84.5 263 SER B N 1
ATOM 5332 C CA . SER B 1 263 ? -7.527 -23.391 14.43 1 84.5 263 SER B CA 1
ATOM 5333 C C . SER B 1 263 ? -6.102 -23.297 13.891 1 84.5 263 SER B C 1
ATOM 5335 O O . SER B 1 263 ? -5.895 -23.094 12.695 1 84.5 263 SER B O 1
ATOM 5337 N N . GLY B 1 264 ? -5.168 -23.281 14.883 1 83.75 264 GLY B N 1
ATOM 5338 C CA . GLY B 1 264 ? -3.77 -23.25 14.484 1 83.75 264 GLY B CA 1
ATOM 5339 C C . GLY B 1 264 ? -3.186 -21.859 14.477 1 83.75 264 GLY B C 1
ATOM 5340 O O . GLY B 1 264 ? -3.791 -20.922 15 1 83.75 264 GLY B O 1
ATOM 5341 N N . GLU B 1 265 ? -2.057 -21.781 13.812 1 83.31 265 GLU B N 1
ATOM 5342 C CA . GLU B 1 265 ? -1.314 -20.531 13.812 1 83.31 265 GLU B CA 1
ATOM 5343 C C . GLU B 1 265 ? -1.972 -19.5 12.898 1 83.31 265 GLU B C 1
ATOM 5345 O O . GLU B 1 265 ? -1.825 -18.297 13.102 1 83.31 265 GLU B O 1
ATOM 5350 N N . GLN B 1 266 ? -2.697 -20.016 12 1 89.56 266 GLN B N 1
ATOM 5351 C CA . GLN B 1 266 ? -3.289 -19.109 11.023 1 89.56 266 GLN B CA 1
ATOM 5352 C C . GLN B 1 266 ? -4.766 -18.859 11.32 1 89.56 266 GLN B C 1
ATOM 5354 O O . GLN B 1 266 ? -5.484 -18.297 10.5 1 89.56 266 GLN B O 1
ATOM 5359 N N . ALA B 1 267 ? -5.188 -19.297 12.484 1 89.31 267 ALA B N 1
ATOM 5360 C CA . ALA B 1 267 ? -6.598 -19.172 12.844 1 89.31 267 ALA B CA 1
ATOM 5361 C C . ALA B 1 267 ? -7.035 -17.703 12.812 1 89.31 267 ALA B C 1
ATOM 5363 O O . ALA B 1 267 ? -6.348 -16.844 13.344 1 89.31 267 ALA B O 1
ATOM 5364 N N . GLY B 1 268 ? -8.109 -17.484 12.141 1 90.69 268 GLY B N 1
ATOM 5365 C CA . GLY B 1 268 ? -8.703 -16.156 12.133 1 90.69 268 GLY B CA 1
ATOM 5366 C C . GLY B 1 268 ? -8.133 -15.25 11.062 1 90.69 268 GLY B C 1
ATOM 5367 O O . GLY B 1 268 ? -8.648 -14.156 10.82 1 90.69 268 GLY B O 1
ATOM 5368 N N . LEU B 1 269 ? -7.102 -15.688 10.398 1 92.5 269 LEU B N 1
ATOM 5369 C CA . LEU B 1 269 ? -6.461 -14.883 9.367 1 92.5 269 LEU B CA 1
ATOM 5370 C C . LEU B 1 269 ? -7.176 -15.039 8.031 1 92.5 269 LEU B C 1
ATOM 5372 O O . LEU B 1 269 ? -7.391 -16.172 7.57 1 92.5 269 LEU B O 1
ATOM 5376 N N . PRO B 1 270 ? -7.59 -13.914 7.484 1 95.69 270 PRO B N 1
ATOM 5377 C CA . PRO B 1 270 ? -8.141 -14.016 6.129 1 95.69 270 PRO B CA 1
ATOM 5378 C C . PRO B 1 270 ? -7.086 -14.422 5.098 1 95.69 270 PRO B C 1
ATOM 5380 O O . PRO B 1 270 ? -5.887 -14.383 5.387 1 95.69 270 PRO B O 1
ATOM 5383 N N . PRO B 1 271 ? -7.508 -14.875 3.914 1 97.12 271 PRO B N 1
ATOM 5384 C CA . PRO B 1 271 ? -6.551 -15.273 2.879 1 97.12 271 PRO B CA 1
ATOM 5385 C C . PRO B 1 271 ? -5.602 -14.141 2.486 1 97.12 271 PRO B C 1
ATOM 5387 O O . PRO B 1 271 ? -5.926 -12.969 2.682 1 97.12 271 PRO B O 1
ATOM 5390 N N . THR B 1 272 ? -4.445 -14.477 2.021 1 98.31 272 THR B N 1
ATOM 5391 C CA . THR B 1 272 ? -3.467 -13.508 1.534 1 98.31 272 THR B CA 1
ATOM 5392 C C . THR B 1 272 ? -3.723 -13.172 0.067 1 98.31 272 THR B C 1
ATOM 5394 O O . THR B 1 272 ? -3.896 -14.07 -0.759 1 98.31 272 THR B O 1
ATOM 5397 N N . ILE B 1 273 ? -3.822 -11.945 -0.227 1 98.69 273 ILE B N 1
ATOM 5398 C CA . ILE B 1 273 ? -3.949 -11.477 -1.604 1 98.69 273 ILE B CA 1
ATOM 5399 C C . ILE B 1 273 ? -2.594 -10.992 -2.111 1 98.69 273 ILE B C 1
ATOM 5401 O O . ILE B 1 273 ? -1.932 -10.18 -1.459 1 98.69 273 ILE B O 1
ATOM 5405 N N . LEU B 1 274 ? -2.125 -11.516 -3.176 1 98.38 274 LEU B N 1
ATOM 5406 C CA . LEU B 1 274 ? -0.887 -11.102 -3.832 1 98.38 274 LEU B CA 1
ATOM 5407 C C . LEU B 1 274 ? -1.166 -10.57 -5.234 1 98.38 274 LEU B C 1
ATOM 5409 O O . LEU B 1 274 ? -1.879 -11.203 -6.012 1 98.38 274 LEU B O 1
ATOM 5413 N N . SER B 1 275 ? -0.596 -9.406 -5.551 1 95.88 275 SER B N 1
ATOM 5414 C CA . SER B 1 275 ? -0.895 -8.758 -6.824 1 95.88 275 SER B CA 1
ATOM 5415 C C . SER B 1 275 ? 0.298 -7.953 -7.328 1 95.88 275 SER B C 1
ATOM 5417 O O . SER B 1 275 ? 1.079 -7.426 -6.531 1 95.88 275 SER B O 1
ATOM 5419 N N . PRO B 1 276 ? 0.449 -7.887 -8.641 1 91.69 276 PRO B N 1
ATOM 5420 C CA . PRO B 1 276 ? 1.469 -7 -9.195 1 91.69 276 PRO B CA 1
ATOM 5421 C C . PRO B 1 276 ? 1.065 -5.527 -9.141 1 91.69 276 PRO B C 1
ATOM 5423 O O . PRO B 1 276 ? 1.917 -4.645 -9.266 1 91.69 276 PRO B O 1
ATOM 5426 N N . THR B 1 277 ? -0.21 -5.242 -8.992 1 89.12 277 THR B N 1
ATOM 5427 C CA . THR B 1 277 ? -0.729 -3.879 -9 1 89.12 277 THR B CA 1
ATOM 5428 C C . THR B 1 277 ? -1.409 -3.553 -7.676 1 89.12 277 THR B C 1
ATOM 5430 O O . THR B 1 277 ? -1.884 -4.453 -6.977 1 89.12 277 THR B O 1
ATOM 5433 N N . PRO B 1 278 ? -1.424 -2.289 -7.379 1 90.31 278 PRO B N 1
ATOM 5434 C CA . PRO B 1 278 ? -2.029 -1.901 -6.105 1 90.31 278 PRO B CA 1
ATOM 5435 C C . PRO B 1 278 ? -3.553 -2.006 -6.117 1 90.31 278 PRO B C 1
ATOM 5437 O O . PRO B 1 278 ? -4.168 -1.94 -7.184 1 90.31 278 PRO B O 1
ATOM 5440 N N . PHE B 1 279 ? -4.176 -2.133 -5.023 1 93.5 279 PHE B N 1
ATOM 5441 C CA . PHE B 1 279 ? -5.605 -2.111 -4.738 1 93.5 279 PHE B CA 1
ATOM 5442 C C . PHE B 1 279 ? -5.867 -1.564 -3.34 1 93.5 279 PHE B C 1
ATOM 5444 O O . PHE B 1 279 ? -4.953 -1.472 -2.52 1 93.5 279 PHE B O 1
ATOM 5451 N N . ILE B 1 280 ? -7.039 -1.189 -3.088 1 95.56 280 ILE B N 1
ATOM 5452 C CA . ILE B 1 280 ? -7.34 -0.606 -1.785 1 95.56 280 ILE B CA 1
ATOM 5453 C C . ILE B 1 280 ? -7.012 -1.611 -0.683 1 95.56 280 ILE B C 1
ATOM 5455 O O . ILE B 1 280 ? -7.41 -2.775 -0.756 1 95.56 280 ILE B O 1
ATOM 5459 N N . GLY B 1 281 ? -6.285 -1.157 0.248 1 97.12 281 GLY B N 1
ATOM 5460 C CA . GLY B 1 281 ? -5.906 -2 1.371 1 97.12 281 GLY B CA 1
ATOM 5461 C C . GLY B 1 281 ? -4.59 -2.721 1.159 1 97.12 281 GLY B C 1
ATOM 5462 O O . GLY B 1 281 ? -4.062 -3.346 2.082 1 97.12 281 GLY B O 1
ATOM 5463 N N . SER B 1 282 ? -4.051 -2.645 -0.013 1 96.88 282 SER B N 1
ATOM 5464 C CA . SER B 1 282 ? -2.811 -3.355 -0.305 1 96.88 282 SER B CA 1
ATOM 5465 C C . SER B 1 282 ? -1.608 -2.65 0.312 1 96.88 282 SER B C 1
ATOM 5467 O O . SER B 1 282 ? -1.587 -1.421 0.41 1 96.88 282 SER B O 1
ATOM 5469 N N . THR B 1 283 ? -0.676 -3.428 0.734 1 97.88 283 THR B N 1
ATOM 5470 C CA . THR B 1 283 ? 0.584 -2.926 1.273 1 97.88 283 THR B CA 1
ATOM 5471 C C . THR B 1 283 ? 1.709 -3.084 0.254 1 97.88 283 THR B C 1
ATOM 5473 O O . THR B 1 283 ? 1.827 -4.129 -0.39 1 97.88 283 THR B O 1
ATOM 5476 N N . PHE B 1 284 ? 2.443 -2.037 0.125 1 95.75 284 PHE B N 1
ATOM 5477 C CA . PHE B 1 284 ? 3.596 -2.018 -0.768 1 95.75 284 PHE B CA 1
ATOM 5478 C C . PHE B 1 284 ? 4.773 -2.758 -0.147 1 95.75 284 PHE B C 1
ATOM 5480 O O . PHE B 1 284 ? 5.309 -2.332 0.878 1 95.75 284 PHE B O 1
ATOM 5487 N N . LYS B 1 285 ? 5.258 -3.846 -0.804 1 96.06 285 LYS B N 1
ATOM 5488 C CA . LYS B 1 285 ? 6.27 -4.695 -0.183 1 96.06 285 LYS B CA 1
ATOM 5489 C C . LYS B 1 285 ? 7.449 -4.926 -1.126 1 96.06 285 LYS B C 1
ATOM 5491 O O . LYS B 1 285 ? 7.293 -4.863 -2.348 1 96.06 285 LYS B O 1
ATOM 5496 N N . SER B 1 286 ? 8.594 -5.145 -0.524 1 94.31 286 SER B N 1
ATOM 5497 C CA . SER B 1 286 ? 9.812 -5.531 -1.23 1 94.31 286 SER B CA 1
ATOM 5498 C C . SER B 1 286 ? 10.281 -6.918 -0.809 1 94.31 286 SER B C 1
ATOM 5500 O O . SER B 1 286 ? 10.156 -7.293 0.359 1 94.31 286 SER B O 1
ATOM 5502 N N . TYR B 1 287 ? 10.828 -7.617 -1.792 1 95.75 287 TYR B N 1
ATOM 5503 C CA . TYR B 1 287 ? 11.422 -8.898 -1.438 1 95.75 287 TYR B CA 1
ATOM 5504 C C . TYR B 1 287 ? 12.633 -8.703 -0.528 1 95.75 287 TYR B C 1
ATOM 5506 O O . TYR B 1 287 ? 13.266 -7.648 -0.548 1 95.75 287 TYR B O 1
ATOM 5514 N N . LYS B 1 288 ? 12.883 -9.672 0.29 1 94 288 LYS B N 1
ATOM 5515 C CA . LYS B 1 288 ? 14.109 -9.695 1.082 1 94 288 LYS B CA 1
ATOM 5516 C C . LYS B 1 288 ? 15.273 -10.25 0.273 1 94 288 LYS B C 1
ATOM 5518 O O . LYS B 1 288 ? 15.164 -11.32 -0.332 1 94 288 LYS B O 1
ATOM 5523 N N . VAL B 1 289 ? 16.422 -9.555 0.278 1 94.75 289 VAL B N 1
ATOM 5524 C CA . VAL B 1 289 ? 17.547 -9.93 -0.561 1 94.75 289 VAL B CA 1
ATOM 5525 C C . VAL B 1 289 ? 18.781 -10.133 0.306 1 94.75 289 VAL B C 1
ATOM 5527 O O . VAL B 1 289 ? 19.062 -9.336 1.204 1 94.75 289 VAL B O 1
ATOM 5530 N N . LYS B 1 290 ? 19.438 -11.18 0.068 1 94.69 290 LYS B N 1
ATOM 5531 C CA . LYS B 1 290 ? 20.703 -11.477 0.705 1 94.69 290 LYS B CA 1
ATOM 5532 C C . LYS B 1 290 ? 21.781 -11.789 -0.335 1 94.69 290 LYS B C 1
ATOM 5534 O O . LYS B 1 290 ? 21.516 -12.484 -1.318 1 94.69 290 LYS B O 1
ATOM 5539 N N . HIS B 1 291 ? 22.953 -11.203 -0.126 1 93.12 291 HIS B N 1
ATOM 5540 C CA . HIS B 1 291 ? 24.078 -11.43 -1.021 1 93.12 291 HIS B CA 1
ATOM 5541 C C . HIS B 1 291 ? 25.203 -12.18 -0.311 1 93.12 291 HIS B C 1
ATOM 5543 O O . HIS B 1 291 ? 25.5 -11.898 0.851 1 93.12 291 HIS B O 1
ATOM 5549 N N . SER B 1 292 ? 25.688 -13.211 -0.978 1 92.31 292 SER B N 1
ATOM 5550 C CA . SER B 1 292 ? 26.828 -13.969 -0.466 1 92.31 292 SER B CA 1
ATOM 5551 C C . SER B 1 292 ? 27.766 -14.383 -1.593 1 92.31 292 SER B C 1
ATOM 5553 O O . SER B 1 292 ? 27.422 -14.281 -2.77 1 92.31 292 SER B O 1
ATOM 5555 N N . THR B 1 293 ? 29.016 -14.703 -1.205 1 90.62 293 THR B N 1
ATOM 5556 C CA . THR B 1 293 ? 30 -15.188 -2.16 1 90.62 293 THR B CA 1
ATOM 5557 C C . THR B 1 293 ? 30.422 -16.609 -1.811 1 90.62 293 THR B C 1
ATOM 5559 O O . THR B 1 293 ? 30.594 -16.953 -0.636 1 90.62 293 THR B O 1
ATOM 5562 N N . ALA B 1 294 ? 30.391 -17.406 -2.824 1 86.88 294 ALA B N 1
ATOM 5563 C CA . ALA B 1 294 ? 30.828 -18.781 -2.635 1 86.88 294 ALA B CA 1
ATOM 5564 C C . ALA B 1 294 ? 32.062 -19.094 -3.467 1 86.88 294 ALA B C 1
ATOM 5566 O O . ALA B 1 294 ? 32.188 -18.625 -4.602 1 86.88 294 ALA B O 1
ATOM 5567 N N . LYS B 1 295 ? 33.062 -19.734 -2.82 1 84.25 295 LYS B N 1
ATOM 5568 C CA . LYS B 1 295 ? 34.25 -20.219 -3.553 1 84.25 295 LYS B CA 1
ATOM 5569 C C . LYS B 1 295 ? 34 -21.594 -4.164 1 84.25 295 LYS B C 1
ATOM 5571 O O . LYS B 1 295 ? 33.531 -22.5 -3.482 1 84.25 295 LYS B O 1
ATOM 5576 N N . GLN B 1 296 ? 33.969 -21.594 -5.457 1 76.25 296 GLN B N 1
ATOM 5577 C CA . GLN B 1 296 ? 33.781 -22.875 -6.148 1 76.25 296 GLN B CA 1
ATOM 5578 C C . GLN B 1 296 ? 35.062 -23.312 -6.828 1 76.25 296 GLN B C 1
ATOM 5580 O O . GLN B 1 296 ? 35.906 -22.484 -7.238 1 76.25 296 GLN B O 1
ATOM 5585 N N . THR B 1 297 ? 35.438 -24.531 -6.734 1 77.38 297 THR B N 1
ATOM 5586 C CA . THR B 1 297 ? 36.594 -25.109 -7.379 1 77.38 297 THR B CA 1
ATOM 5587 C C . THR B 1 297 ? 36.219 -25.922 -8.609 1 77.38 297 THR B C 1
ATOM 5589 O O . THR B 1 297 ? 35.281 -26.734 -8.555 1 77.38 297 THR B O 1
ATOM 5592 N N . ASP B 1 298 ? 36.75 -25.578 -9.711 1 70.06 298 ASP B N 1
ATOM 5593 C CA . ASP B 1 298 ? 36.438 -26.328 -10.93 1 70.06 298 ASP B CA 1
ATOM 5594 C C . ASP B 1 298 ? 37.156 -27.672 -10.945 1 70.06 298 ASP B C 1
ATOM 5596 O O . ASP B 1 298 ? 37.875 -28.031 -9.984 1 70.06 298 ASP B O 1
ATOM 5600 N N . SER B 1 299 ? 36.719 -28.469 -11.953 1 72.19 299 SER B N 1
ATOM 5601 C CA . SER B 1 299 ? 37.281 -29.812 -12.109 1 72.19 299 SER B CA 1
ATOM 5602 C C . SER B 1 299 ? 38.812 -29.75 -12.211 1 72.19 299 SER B C 1
ATOM 5604 O O . SER B 1 299 ? 39.5 -30.734 -11.883 1 72.19 299 SER B O 1
ATOM 5606 N N . GLU B 1 300 ? 39.375 -28.625 -12.664 1 77.19 300 GLU B N 1
ATOM 5607 C CA . GLU B 1 300 ? 40.812 -28.484 -12.852 1 77.19 300 GLU B CA 1
ATOM 5608 C C . GLU B 1 300 ? 41.469 -27.953 -11.586 1 77.19 300 GLU B C 1
ATOM 5610 O O . GLU B 1 300 ? 42.688 -27.75 -11.555 1 77.19 300 GLU B O 1
ATOM 5615 N N . GLY B 1 301 ? 40.719 -27.75 -10.562 1 74.06 301 GLY B N 1
ATOM 5616 C CA . GLY B 1 301 ? 41.25 -27.297 -9.289 1 74.06 301 GLY B CA 1
ATOM 5617 C C . GLY B 1 301 ? 41.281 -25.797 -9.141 1 74.06 301 GLY B C 1
ATOM 5618 O O . GLY B 1 301 ? 41.781 -25.266 -8.141 1 74.06 301 GLY B O 1
ATOM 5619 N N . ASN B 1 302 ? 40.812 -25.047 -10.219 1 76.38 302 ASN B N 1
ATOM 5620 C CA . ASN B 1 302 ? 40.812 -23.594 -10.125 1 76.38 302 ASN B CA 1
ATOM 5621 C C . ASN B 1 302 ? 39.594 -23.094 -9.32 1 76.38 302 ASN B C 1
ATOM 5623 O O . ASN B 1 302 ? 38.5 -23.594 -9.492 1 76.38 302 ASN B O 1
ATOM 5627 N N . SER B 1 303 ? 39.906 -22.312 -8.375 1 77.44 303 SER B N 1
ATOM 5628 C CA . SER B 1 303 ? 38.875 -21.75 -7.527 1 77.44 303 SER B CA 1
ATOM 5629 C C . SER B 1 303 ? 38.25 -20.484 -8.148 1 77.44 303 SER B C 1
ATOM 5631 O O . SER B 1 303 ? 39 -19.625 -8.641 1 77.44 303 SER B O 1
ATOM 5633 N N . PHE B 1 304 ? 36.969 -20.594 -8.484 1 78.44 304 PHE B N 1
ATOM 5634 C CA . PHE B 1 304 ? 36.312 -19.375 -8.953 1 78.44 304 PHE B CA 1
ATOM 5635 C C . PHE B 1 304 ? 35.281 -18.891 -7.949 1 78.44 304 PHE B C 1
ATOM 5637 O O . PHE B 1 304 ? 34.656 -19.688 -7.246 1 78.44 304 PHE B O 1
ATOM 5644 N N . LYS B 1 305 ? 35.375 -17.562 -7.812 1 85.19 305 LYS B N 1
ATOM 5645 C CA . LYS B 1 305 ? 34.406 -16.922 -6.918 1 85.19 305 LYS B CA 1
ATOM 5646 C C . LYS B 1 305 ? 33.062 -16.75 -7.594 1 85.19 305 LYS B C 1
ATOM 5648 O O . LYS B 1 305 ? 32.969 -16.312 -8.742 1 85.19 305 LYS B O 1
ATOM 5653 N N . SER B 1 306 ? 32.062 -17.406 -7.008 1 89.62 306 SER B N 1
ATOM 5654 C CA . SER B 1 306 ? 30.688 -17.234 -7.496 1 89.62 306 SER B CA 1
ATOM 5655 C C . SER B 1 306 ? 29.875 -16.344 -6.562 1 89.62 306 SER B C 1
ATOM 5657 O O . SER B 1 306 ? 29.953 -16.484 -5.34 1 89.62 306 SER B O 1
ATOM 5659 N N . ASN B 1 307 ? 29.203 -15.406 -7.164 1 93.56 307 ASN B N 1
ATOM 5660 C CA . ASN B 1 307 ? 28.312 -14.547 -6.406 1 93.56 307 ASN B CA 1
ATOM 5661 C C . ASN B 1 307 ? 26.891 -15.117 -6.355 1 93.56 307 ASN B C 1
ATOM 5663 O O . ASN B 1 307 ? 26.375 -15.594 -7.363 1 93.56 307 ASN B O 1
ATOM 5667 N N . ILE B 1 308 ? 26.328 -15.078 -5.203 1 95 308 ILE B N 1
ATOM 5668 C CA . ILE B 1 308 ? 25 -15.656 -5.012 1 95 308 ILE B CA 1
ATOM 5669 C C . ILE B 1 308 ? 24.062 -14.609 -4.422 1 95 308 ILE B C 1
ATOM 5671 O O . ILE B 1 308 ? 24.406 -13.953 -3.43 1 95 308 ILE B O 1
ATOM 5675 N N . LEU B 1 309 ? 22.969 -14.445 -5.016 1 95.62 309 LEU B N 1
ATOM 5676 C CA . LEU B 1 309 ? 21.891 -13.602 -4.516 1 95.62 309 LEU B CA 1
ATOM 5677 C C . LEU B 1 309 ? 20.672 -14.445 -4.137 1 95.62 309 LEU B C 1
ATOM 5679 O O . LEU B 1 309 ? 20.172 -15.227 -4.953 1 95.62 309 LEU B O 1
ATOM 5683 N N . GLU B 1 310 ? 20.219 -14.297 -2.959 1 96.56 310 GLU B N 1
ATOM 5684 C CA . GLU B 1 310 ? 19.031 -14.992 -2.488 1 96.56 310 GLU B CA 1
ATOM 5685 C C . GLU B 1 310 ? 17.859 -14.023 -2.268 1 96.56 310 GLU B C 1
ATOM 5687 O O . GLU B 1 310 ? 17.984 -13.07 -1.496 1 96.56 310 GLU B O 1
ATOM 5692 N N . ILE B 1 311 ? 16.828 -14.273 -2.908 1 96.94 311 ILE B N 1
ATOM 5693 C CA . ILE B 1 311 ? 15.625 -13.461 -2.799 1 96.94 311 ILE B CA 1
ATOM 5694 C C . ILE B 1 311 ? 14.508 -14.281 -2.162 1 96.94 311 ILE B C 1
ATOM 5696 O O . ILE B 1 311 ? 14.18 -15.375 -2.639 1 96.94 311 ILE B O 1
ATOM 5700 N N . THR B 1 312 ? 13.914 -13.75 -1.14 1 96.88 312 THR B N 1
ATOM 5701 C CA . THR B 1 312 ? 12.883 -14.477 -0.412 1 96.88 312 THR B CA 1
ATOM 5702 C C . THR B 1 312 ? 11.578 -13.68 -0.391 1 96.88 312 THR B C 1
ATOM 5704 O O . THR B 1 312 ? 11.594 -12.453 -0.259 1 96.88 312 THR B O 1
ATOM 5707 N N . GLY B 1 313 ? 10.461 -14.312 -0.451 1 96.5 313 GLY B N 1
ATOM 5708 C CA . GLY B 1 313 ? 9.117 -13.758 -0.503 1 96.5 313 GLY B CA 1
ATOM 5709 C C . GLY B 1 313 ? 8.219 -14.461 -1.502 1 96.5 313 GLY B C 1
ATOM 5710 O O . GLY B 1 313 ? 8.602 -15.469 -2.092 1 96.5 313 GLY B O 1
ATOM 5711 N N . PRO B 1 314 ? 6.961 -13.992 -1.596 1 97.75 314 PRO B N 1
ATOM 5712 C CA . PRO B 1 314 ? 6.094 -14.531 -2.65 1 97.75 314 PRO B CA 1
ATOM 5713 C C . PRO B 1 314 ? 6.488 -14.039 -4.043 1 97.75 314 PRO B C 1
ATOM 5715 O O . PRO B 1 314 ? 6 -13 -4.492 1 97.75 314 PRO B O 1
ATOM 5718 N N . ILE B 1 315 ? 7.289 -14.766 -4.66 1 97.38 315 ILE B N 1
ATOM 5719 C CA . ILE B 1 315 ? 7.793 -14.359 -5.965 1 97.38 315 ILE B CA 1
ATOM 5720 C C . ILE B 1 315 ? 6.73 -14.609 -7.031 1 97.38 315 ILE B C 1
ATOM 5722 O O . ILE B 1 315 ? 6.344 -15.758 -7.273 1 97.38 315 ILE B O 1
ATOM 5726 N N . LEU B 1 316 ? 6.309 -13.555 -7.66 1 95.88 316 LEU B N 1
ATOM 5727 C CA . LEU B 1 316 ? 5.242 -13.617 -8.656 1 95.88 316 LEU B CA 1
ATOM 5728 C C . LEU B 1 316 ? 5.816 -13.859 -10.047 1 95.88 316 LEU B C 1
ATOM 5730 O O . LEU B 1 316 ? 7.004 -13.617 -10.289 1 95.88 316 LEU B O 1
ATOM 5734 N N . PRO B 1 317 ? 5.016 -14.336 -10.953 1 92.69 317 PRO B N 1
ATOM 5735 C CA . PRO B 1 317 ? 5.488 -14.68 -12.297 1 92.69 317 PRO B CA 1
ATOM 5736 C C . PRO B 1 317 ? 6.148 -13.5 -13.008 1 92.69 317 PRO B C 1
ATOM 5738 O O . PRO B 1 317 ? 7.195 -13.664 -13.641 1 92.69 317 PRO B O 1
ATOM 5741 N N . HIS B 1 318 ? 5.613 -12.32 -12.945 1 89.81 318 HIS B N 1
ATOM 5742 C CA . HIS B 1 318 ? 6.164 -11.18 -13.664 1 89.81 318 HIS B CA 1
ATOM 5743 C C . HIS B 1 318 ? 7.52 -10.773 -13.094 1 89.81 318 HIS B C 1
ATOM 5745 O O . HIS B 1 318 ? 8.359 -10.234 -13.82 1 89.81 318 HIS B O 1
ATOM 5751 N N . ASN B 1 319 ? 7.699 -10.945 -11.844 1 92.25 319 ASN B N 1
ATOM 5752 C CA . ASN B 1 319 ? 8.977 -10.625 -11.227 1 92.25 319 ASN B CA 1
ATOM 5753 C C . ASN B 1 319 ? 10.109 -11.477 -11.797 1 92.25 319 ASN B C 1
ATOM 5755 O O . ASN B 1 319 ? 11.219 -10.977 -12.016 1 92.25 319 ASN B O 1
ATOM 5759 N N . ILE B 1 320 ? 9.797 -12.711 -11.961 1 92.81 320 ILE B N 1
ATOM 5760 C CA . ILE B 1 320 ? 10.789 -13.633 -12.508 1 92.81 320 ILE B CA 1
ATOM 5761 C C . ILE B 1 320 ? 11.172 -13.195 -13.914 1 92.81 320 ILE B C 1
ATOM 5763 O O . ILE B 1 320 ? 12.359 -13.141 -14.258 1 92.81 320 ILE B O 1
ATOM 5767 N N . LEU B 1 321 ? 10.203 -12.883 -14.688 1 90.06 321 LEU B N 1
ATOM 5768 C CA . LEU B 1 321 ? 10.445 -12.438 -16.062 1 90.06 321 LEU B CA 1
ATOM 5769 C C . LEU B 1 321 ? 11.266 -11.148 -16.062 1 90.06 321 LEU B C 1
ATOM 5771 O O . LEU B 1 321 ? 12.242 -11.031 -16.812 1 90.06 321 LEU B O 1
ATOM 5775 N N . ASN B 1 322 ? 10.859 -10.188 -15.258 1 89.69 322 ASN B N 1
ATOM 5776 C CA . ASN B 1 322 ? 11.555 -8.906 -15.188 1 89.69 322 ASN B CA 1
ATOM 5777 C C . ASN B 1 322 ? 13 -9.07 -14.711 1 89.69 322 ASN B C 1
ATOM 5779 O O . ASN B 1 322 ? 13.914 -8.461 -15.266 1 89.69 322 ASN B O 1
ATOM 5783 N N . LEU B 1 323 ? 13.18 -9.852 -13.711 1 91.44 323 LEU B N 1
ATOM 5784 C CA . LEU B 1 323 ? 14.5 -10.062 -13.141 1 91.44 323 LEU B CA 1
ATOM 5785 C C . LEU B 1 323 ? 15.422 -10.75 -14.148 1 91.44 323 LEU B C 1
ATOM 5787 O O . LEU B 1 323 ? 16.594 -10.367 -14.289 1 91.44 323 LEU B O 1
ATOM 5791 N N . THR B 1 324 ? 14.922 -11.734 -14.789 1 92.25 324 THR B N 1
ATOM 5792 C CA . THR B 1 324 ? 15.719 -12.453 -15.773 1 92.25 324 THR B CA 1
ATOM 5793 C C . THR B 1 324 ? 16.141 -11.523 -16.906 1 92.25 324 THR B C 1
ATOM 5795 O O . THR B 1 324 ? 17.281 -11.555 -17.359 1 92.25 324 THR B O 1
ATOM 5798 N N . SER B 1 325 ? 15.195 -10.781 -17.375 1 89.31 325 SER B N 1
ATOM 5799 C CA . SER B 1 325 ? 15.492 -9.82 -18.438 1 89.31 325 SER B CA 1
ATOM 5800 C C . SER B 1 325 ? 16.547 -8.805 -17.984 1 89.31 325 SER B C 1
ATOM 5802 O O . SER B 1 325 ? 17.453 -8.461 -18.75 1 89.31 325 SER B O 1
ATOM 5804 N N . LEU B 1 326 ? 16.406 -8.312 -16.812 1 89.44 326 LEU B N 1
ATOM 5805 C CA . LEU B 1 326 ? 17.359 -7.352 -16.266 1 89.44 326 LEU B CA 1
ATOM 5806 C C . LEU B 1 326 ? 18.75 -7.957 -16.172 1 89.44 326 LEU B C 1
ATOM 5808 O O . LEU B 1 326 ? 19.734 -7.312 -16.547 1 89.44 326 LEU B O 1
ATOM 5812 N N . LEU B 1 327 ? 18.875 -9.164 -15.68 1 92.38 327 LEU B N 1
ATOM 5813 C CA . LEU B 1 327 ? 20.156 -9.836 -15.516 1 92.38 327 LEU B CA 1
ATOM 5814 C C . LEU B 1 327 ? 20.797 -10.094 -16.875 1 92.38 327 LEU B C 1
ATOM 5816 O O . LEU B 1 327 ? 22.016 -9.969 -17.016 1 92.38 327 LEU B O 1
ATOM 5820 N N . GLU B 1 328 ? 19.969 -10.484 -17.781 1 91.06 328 GLU B N 1
ATOM 5821 C CA . GLU B 1 328 ? 20.484 -10.695 -19.125 1 91.06 328 GLU B CA 1
ATOM 5822 C C . GLU B 1 328 ? 21.109 -9.422 -19.688 1 91.06 328 GLU B C 1
ATOM 5824 O O . GLU B 1 328 ? 22.125 -9.477 -20.375 1 91.06 328 GLU B O 1
ATOM 5829 N N . GLU B 1 329 ? 20.5 -8.359 -19.406 1 87.69 329 GLU B N 1
ATOM 5830 C CA . GLU B 1 329 ? 20.969 -7.062 -19.891 1 87.69 329 GLU B CA 1
ATOM 5831 C C . GLU B 1 329 ? 22.234 -6.617 -19.172 1 87.69 329 GLU B C 1
ATOM 5833 O O . GLU B 1 329 ? 23.125 -6.027 -19.766 1 87.69 329 GLU B O 1
ATOM 5838 N N . ARG B 1 330 ? 22.344 -6.879 -17.906 1 88.88 330 ARG B N 1
ATOM 5839 C CA . ARG B 1 330 ? 23.375 -6.25 -17.078 1 88.88 330 ARG B CA 1
ATOM 5840 C C . ARG B 1 330 ? 24.562 -7.172 -16.875 1 88.88 330 ARG B C 1
ATOM 5842 O O . ARG B 1 330 ? 25.688 -6.711 -16.641 1 88.88 330 ARG B O 1
ATOM 5849 N N . LEU B 1 331 ? 24.359 -8.453 -16.953 1 91.69 331 LEU B N 1
ATOM 5850 C CA . LEU B 1 331 ? 25.438 -9.398 -16.719 1 91.69 331 LEU B CA 1
ATOM 5851 C C . LEU B 1 331 ? 26.078 -9.82 -18.031 1 91.69 331 LEU B C 1
ATOM 5853 O O . LEU B 1 331 ? 25.406 -9.891 -19.062 1 91.69 331 LEU B O 1
ATOM 5857 N N . THR B 1 332 ? 27.312 -10.055 -17.938 1 90.88 332 THR B N 1
ATOM 5858 C CA . THR B 1 332 ? 28.047 -10.469 -19.125 1 90.88 332 THR B CA 1
ATOM 5859 C C . THR B 1 332 ? 28.297 -11.977 -19.094 1 90.88 332 THR B C 1
ATOM 5861 O O . THR B 1 332 ? 28.438 -12.602 -20.156 1 90.88 332 THR B O 1
ATOM 5864 N N . SER B 1 333 ? 28.375 -12.523 -17.953 1 90.56 333 SER B N 1
ATOM 5865 C CA . SER B 1 333 ? 28.641 -13.945 -17.812 1 90.56 333 SER B CA 1
ATOM 5866 C C . SER B 1 333 ? 27.344 -14.734 -17.672 1 90.56 333 SER B C 1
ATOM 5868 O O . SER B 1 333 ? 26.266 -14.156 -17.594 1 90.56 333 SER B O 1
ATOM 5870 N N . ASP B 1 334 ? 27.609 -16.047 -17.656 1 92.38 334 ASP B N 1
ATOM 5871 C CA . ASP B 1 334 ? 26.484 -16.938 -17.438 1 92.38 334 ASP B CA 1
ATOM 5872 C C . ASP B 1 334 ? 25.922 -16.797 -16.031 1 92.38 334 ASP B C 1
ATOM 5874 O O . ASP B 1 334 ? 26.641 -16.438 -15.102 1 92.38 334 ASP B O 1
ATOM 5878 N N . PHE B 1 335 ? 24.609 -17.016 -15.93 1 95.06 335 PHE B N 1
ATOM 5879 C CA . PHE B 1 335 ? 23.984 -17.016 -14.617 1 95.06 335 PHE B CA 1
ATOM 5880 C C . PHE B 1 335 ? 22.875 -18.062 -14.539 1 95.06 335 PHE B C 1
ATOM 5882 O O . PHE B 1 335 ? 22.438 -18.578 -15.562 1 95.06 335 PHE B O 1
ATOM 5889 N N . SER B 1 336 ? 22.562 -18.375 -13.367 1 95.25 336 SER B N 1
ATOM 5890 C CA . SER B 1 336 ? 21.516 -19.359 -13.133 1 95.25 336 SER B CA 1
ATOM 5891 C C . SER B 1 336 ? 20.531 -18.891 -12.062 1 95.25 336 SER B C 1
ATOM 5893 O O . SER B 1 336 ? 20.922 -18.172 -11.141 1 95.25 336 SER B O 1
ATOM 5895 N N . LEU B 1 337 ? 19.266 -19.203 -12.219 1 96.94 337 LEU B N 1
ATOM 5896 C CA . LEU B 1 337 ? 18.203 -18.984 -11.242 1 96.94 337 LEU B CA 1
ATOM 5897 C C . LEU B 1 337 ? 17.656 -20.312 -10.742 1 96.94 337 LEU B C 1
ATOM 5899 O O . LEU B 1 337 ? 17.266 -21.172 -11.539 1 96.94 337 LEU B O 1
ATOM 5903 N N . THR B 1 338 ? 17.641 -20.484 -9.484 1 97.38 338 THR B N 1
ATOM 5904 C CA . THR B 1 338 ? 17.047 -21.672 -8.852 1 97.38 338 THR B CA 1
ATOM 5905 C C . THR B 1 338 ? 15.875 -21.281 -7.957 1 97.38 338 THR B C 1
ATOM 5907 O O . THR B 1 338 ? 15.961 -20.297 -7.211 1 97.38 338 THR B O 1
ATOM 5910 N N . PHE B 1 339 ? 14.852 -22.141 -7.973 1 97.25 339 PHE B N 1
ATOM 5911 C CA . PHE B 1 339 ? 13.625 -21.719 -7.301 1 97.25 339 PHE B CA 1
ATOM 5912 C C . PHE B 1 339 ? 13.219 -22.75 -6.246 1 97.25 339 PHE B C 1
ATOM 5914 O O . PHE B 1 339 ? 13.453 -23.938 -6.406 1 97.25 339 PHE B O 1
ATOM 5921 N N . ASN B 1 340 ? 12.688 -22.266 -5.156 1 96.81 340 ASN B N 1
ATOM 5922 C CA . ASN B 1 340 ? 11.852 -23.047 -4.25 1 96.81 340 ASN B CA 1
ATOM 5923 C C . ASN B 1 340 ? 10.367 -22.859 -4.547 1 96.81 340 ASN B C 1
ATOM 5925 O O . ASN B 1 340 ? 9.789 -21.828 -4.195 1 96.81 340 ASN B O 1
ATOM 5929 N N . ASN B 1 341 ? 9.758 -23.828 -5.121 1 95.5 341 ASN B N 1
ATOM 5930 C CA . ASN B 1 341 ? 8.391 -23.703 -5.609 1 95.5 341 ASN B CA 1
ATOM 5931 C C . ASN B 1 341 ? 7.375 -23.984 -4.504 1 95.5 341 ASN B C 1
ATOM 5933 O O . ASN B 1 341 ? 7.621 -24.812 -3.625 1 95.5 341 ASN B O 1
ATOM 5937 N N . HIS B 1 342 ? 6.34 -23.25 -4.5 1 95.75 342 HIS B N 1
ATOM 5938 C CA . HIS B 1 342 ? 5.16 -23.625 -3.727 1 95.75 342 HIS B CA 1
ATOM 5939 C C . HIS B 1 342 ? 4.324 -24.672 -4.461 1 95.75 342 HIS B C 1
ATOM 5941 O O . HIS B 1 342 ? 3.434 -24.328 -5.238 1 95.75 342 HIS B O 1
ATOM 5947 N N . GLU B 1 343 ? 4.398 -25.844 -4.145 1 92.44 343 GLU B N 1
ATOM 5948 C CA . GLU B 1 343 ? 3.996 -27.031 -4.91 1 92.44 343 GLU B CA 1
ATOM 5949 C C . GLU B 1 343 ? 2.49 -27.031 -5.148 1 92.44 343 GLU B C 1
ATOM 5951 O O . GLU B 1 343 ? 2.029 -27.422 -6.227 1 92.44 343 GLU B O 1
ATOM 5956 N N . PRO B 1 344 ? 1.729 -26.625 -4.215 1 93.62 344 PRO B N 1
ATOM 5957 C CA . PRO B 1 344 ? 0.283 -26.688 -4.438 1 93.62 344 PRO B CA 1
ATOM 5958 C C . PRO B 1 344 ? -0.168 -25.812 -5.613 1 93.62 344 PRO B C 1
ATOM 5960 O O . PRO B 1 344 ? -1.3 -25.953 -6.086 1 93.62 344 PRO B O 1
ATOM 5963 N N . THR B 1 345 ? 0.703 -24.922 -6.074 1 95.81 345 THR B N 1
ATOM 5964 C CA . THR B 1 345 ? 0.31 -24.016 -7.148 1 95.81 345 THR B CA 1
ATOM 5965 C C . THR B 1 345 ? 0.886 -24.484 -8.484 1 95.81 345 THR B C 1
ATOM 5967 O O . THR B 1 345 ? 0.687 -23.828 -9.516 1 95.81 345 THR B O 1
ATOM 5970 N N . ALA B 1 346 ? 1.548 -25.594 -8.523 1 93.75 346 ALA B N 1
ATOM 5971 C CA . ALA B 1 346 ? 2.146 -26.141 -9.742 1 93.75 346 ALA B CA 1
ATOM 5972 C C . ALA B 1 346 ? 1.084 -26.422 -10.797 1 93.75 346 ALA B C 1
ATOM 5974 O O . ALA B 1 346 ? 1.31 -26.188 -11.984 1 93.75 346 ALA B O 1
ATOM 5975 N N . PRO B 1 347 ? -0.105 -26.844 -10.438 1 93.62 347 PRO B N 1
ATOM 5976 C CA . PRO B 1 347 ? -1.138 -27.188 -11.414 1 93.62 347 PRO B CA 1
ATOM 5977 C C . PRO B 1 347 ? -1.59 -25.984 -12.234 1 93.62 347 PRO B C 1
ATOM 5979 O O . PRO B 1 347 ? -2.246 -26.141 -13.266 1 93.62 347 PRO B O 1
ATOM 5982 N N . PHE B 1 348 ? -1.262 -24.781 -11.781 1 94.31 348 PHE B N 1
ATOM 5983 C CA . PHE B 1 348 ? -1.676 -23.578 -12.5 1 94.31 348 PHE B CA 1
ATOM 5984 C C . PHE B 1 348 ? -0.986 -23.5 -13.859 1 94.31 348 PHE B C 1
ATOM 5986 O O . PHE B 1 348 ? -1.383 -22.703 -14.711 1 94.31 348 PHE B O 1
ATOM 5993 N N . ASN B 1 349 ? 0.015 -24.297 -14.055 1 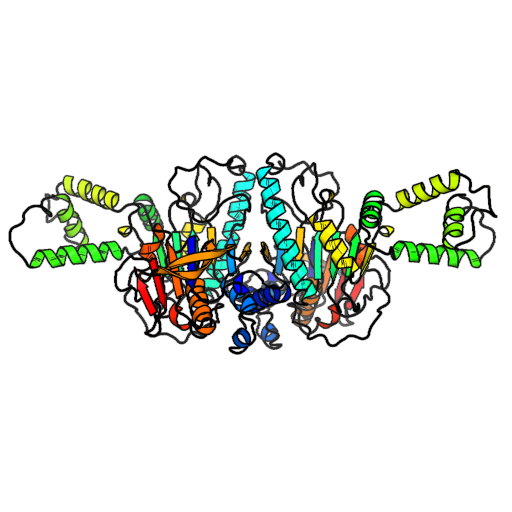91.69 349 ASN B N 1
ATOM 5994 C CA . ASN B 1 349 ? 0.759 -24.281 -15.312 1 91.69 349 ASN B CA 1
ATOM 5995 C C . ASN B 1 349 ? 0.167 -25.25 -16.328 1 91.69 349 ASN B C 1
ATOM 5997 O O . ASN B 1 349 ? 0.817 -25.609 -17.312 1 91.69 349 ASN B O 1
ATOM 6001 N N . ILE B 1 350 ? -1.015 -25.594 -16.203 1 87.62 350 ILE B N 1
ATOM 6002 C CA . ILE B 1 350 ? -1.673 -26.516 -17.125 1 87.62 350 ILE B CA 1
ATOM 6003 C C . ILE B 1 350 ? -1.863 -25.812 -18.484 1 87.62 350 ILE B C 1
ATOM 6005 O O . ILE B 1 350 ? -2.117 -24.609 -18.531 1 87.62 350 ILE B O 1
ATOM 6009 N N . TYR B 1 351 ? -1.673 -26.547 -19.469 1 81.94 351 TYR B N 1
ATOM 6010 C CA . TYR B 1 351 ? -1.929 -26.031 -20.812 1 81.94 351 TYR B CA 1
ATOM 6011 C C . TYR B 1 351 ? -3.42 -26.047 -21.125 1 81.94 351 TYR B C 1
ATOM 6013 O O . TYR B 1 351 ? -4.062 -27.109 -21.062 1 81.94 351 TYR B O 1
ATOM 6021 N N . LEU B 1 352 ? -3.9 -24.891 -21.328 1 77.44 352 LEU B N 1
ATOM 6022 C CA . LEU B 1 352 ? -5.301 -24.75 -21.719 1 77.44 352 LEU B CA 1
ATOM 6023 C C . LEU B 1 352 ? -5.418 -24.297 -23.172 1 77.44 352 LEU B C 1
ATOM 6025 O O . LEU B 1 352 ? -4.664 -23.438 -23.609 1 77.44 352 LEU B O 1
ATOM 6029 N N . GLU B 1 353 ? -6.031 -25.031 -24.031 1 68.75 353 GLU B N 1
ATOM 6030 C CA . GLU B 1 353 ? -6.188 -24.688 -25.453 1 68.75 353 GLU B CA 1
ATOM 6031 C C . GLU B 1 353 ? -6.758 -23.281 -25.609 1 68.75 353 GLU B C 1
ATOM 6033 O O . GLU B 1 353 ? -7.707 -22.906 -24.922 1 68.75 353 GLU B O 1
ATOM 6038 N N . SER B 1 354 ? -5.898 -22.453 -26.156 1 63 354 SER B N 1
ATOM 6039 C CA . SER B 1 354 ? -6.152 -21.031 -26.328 1 63 354 SER B CA 1
ATOM 6040 C C . SER B 1 354 ? -7.359 -20.797 -27.234 1 63 354 SER B C 1
ATOM 6042 O O . SER B 1 354 ? -7.555 -21.5 -28.219 1 63 354 SER B O 1
ATOM 6044 N N . GLN B 1 355 ? -8.531 -20.219 -26.75 1 58.75 355 GLN B N 1
ATOM 6045 C CA . GLN B 1 355 ? -9.688 -19.938 -27.594 1 58.75 355 GLN B CA 1
ATOM 6046 C C . GLN B 1 355 ? -9.383 -18.844 -28.594 1 58.75 355 GLN B C 1
ATOM 6048 O O . GLN B 1 355 ? -9.992 -18.781 -29.672 1 58.75 355 GLN B O 1
ATOM 6053 N N . THR B 1 356 ? -8.945 -17.641 -28.328 1 54.78 356 THR B N 1
ATOM 6054 C CA . THR B 1 356 ? -9.039 -16.562 -29.297 1 54.78 356 THR B CA 1
ATOM 6055 C C . THR B 1 356 ? -7.699 -15.828 -29.422 1 54.78 356 THR B C 1
ATOM 6057 O O . THR B 1 356 ? -6.898 -15.82 -28.484 1 54.78 356 THR B O 1
ATOM 6060 N N . GLU B 1 357 ? -7.371 -15.445 -30.719 1 51.75 357 GLU B N 1
ATOM 6061 C CA . GLU B 1 357 ? -6.355 -14.508 -31.203 1 51.75 357 GLU B CA 1
ATOM 6062 C C . GLU B 1 357 ? -6.199 -13.328 -30.25 1 51.75 357 GLU B C 1
ATOM 6064 O O . GLU B 1 357 ? -7.18 -12.867 -29.656 1 51.75 357 GLU B O 1
ATOM 6069 N N . THR B 1 358 ? -5.051 -13.008 -29.891 1 50.97 358 THR B N 1
ATOM 6070 C CA . THR B 1 358 ? -4.496 -11.969 -29.031 1 50.97 358 THR B CA 1
ATOM 6071 C C . THR B 1 358 ? -5.234 -10.648 -29.25 1 50.97 358 THR B C 1
ATOM 6073 O O . THR B 1 358 ? -5.191 -10.07 -30.328 1 50.97 358 THR B O 1
ATOM 6076 N N . THR B 1 359 ? -6.434 -10.516 -28.859 1 48.94 359 THR B N 1
ATOM 6077 C CA . THR B 1 359 ? -6.965 -9.164 -28.969 1 48.94 359 THR B CA 1
ATOM 6078 C C . THR B 1 359 ? -6.016 -8.148 -28.328 1 48.94 359 THR B C 1
ATOM 6080 O O . THR B 1 359 ? -5.387 -8.445 -27.312 1 48.94 359 THR B O 1
ATOM 6083 N N . ASN B 1 360 ? -5.52 -7.203 -29.172 1 48.03 360 ASN B N 1
ATOM 6084 C CA . ASN B 1 360 ? -4.727 -6.016 -28.875 1 48.03 360 ASN B CA 1
ATOM 6085 C C . ASN B 1 360 ? -5.254 -5.289 -27.641 1 48.03 360 ASN B C 1
ATOM 6087 O O . ASN B 1 360 ? -6.062 -4.367 -27.75 1 48.03 360 ASN B O 1
ATOM 6091 N N . CYS B 1 361 ? -5.727 -5.863 -26.734 1 48.62 361 CYS B N 1
ATOM 6092 C CA . CYS B 1 361 ? -6.211 -5.008 -25.656 1 48.62 361 CYS B CA 1
ATOM 6093 C C . CYS B 1 361 ? -5.117 -4.055 -25.188 1 48.62 361 CYS B C 1
ATOM 6095 O O . CYS B 1 361 ? -3.928 -4.348 -25.328 1 48.62 361 CYS B O 1
ATOM 6097 N N . ASP B 1 362 ? -5.41 -2.75 -25.266 1 51.5 362 ASP B N 1
ATOM 6098 C CA . ASP B 1 362 ? -4.594 -1.676 -24.719 1 51.5 362 ASP B CA 1
ATOM 6099 C C . ASP B 1 362 ? -3.902 -2.123 -23.422 1 51.5 362 ASP B C 1
ATOM 6101 O O . ASP B 1 362 ? -4.555 -2.299 -22.391 1 51.5 362 ASP B O 1
ATOM 6105 N N . ARG B 1 363 ? -2.834 -2.857 -23.656 1 51.81 363 ARG B N 1
ATOM 6106 C CA . ARG B 1 363 ? -1.987 -3.543 -22.688 1 51.81 363 ARG B CA 1
ATOM 6107 C C . ARG B 1 363 ? -1.432 -2.566 -21.656 1 51.81 363 ARG B C 1
ATOM 6109 O O . ARG B 1 363 ? -0.686 -1.648 -22 1 51.81 363 ARG B O 1
ATOM 6116 N N . ASN B 1 364 ? -2.328 -2.121 -20.75 1 56.25 364 ASN B N 1
ATOM 6117 C CA . ASN B 1 364 ? -1.729 -1.329 -19.672 1 56.25 364 ASN B CA 1
ATOM 6118 C C . ASN B 1 364 ? -0.472 -1.994 -19.125 1 56.25 364 ASN B C 1
ATOM 6120 O O . ASN B 1 364 ? -0.413 -3.219 -19.016 1 56.25 364 ASN B O 1
ATOM 6124 N N . ASN B 1 365 ? 0.62 -1.329 -19.281 1 57.28 365 ASN B N 1
ATOM 6125 C CA . ASN B 1 365 ? 1.916 -1.809 -18.812 1 57.28 365 ASN B CA 1
ATOM 6126 C C . ASN B 1 365 ? 1.882 -2.16 -17.328 1 57.28 365 ASN B C 1
ATOM 6128 O O . ASN B 1 365 ? 1.662 -1.288 -16.484 1 57.28 365 ASN B O 1
ATOM 6132 N N . MET B 1 366 ? 1.451 -3.229 -17.062 1 61.56 366 MET B N 1
ATOM 6133 C CA . MET B 1 366 ? 1.249 -3.76 -15.711 1 61.56 366 MET B CA 1
ATOM 6134 C C . MET B 1 366 ? 2.582 -3.943 -15 1 61.56 366 MET B C 1
ATOM 6136 O O . MET B 1 366 ? 2.797 -4.953 -14.328 1 61.56 366 MET B O 1
ATOM 6140 N N . ASN B 1 367 ? 3.494 -2.971 -15.156 1 63.84 367 ASN B N 1
ATOM 6141 C CA . ASN B 1 367 ? 4.812 -2.957 -14.531 1 63.84 367 ASN B CA 1
ATOM 6142 C C . ASN B 1 367 ? 5.723 -4.031 -15.117 1 63.84 367 ASN B C 1
ATOM 6144 O O . ASN B 1 367 ? 6.668 -4.477 -14.461 1 63.84 367 ASN B O 1
ATOM 6148 N N . LEU B 1 368 ? 5.289 -4.477 -16.25 1 70.06 368 LEU B N 1
ATOM 6149 C CA . LEU B 1 368 ? 6.168 -5.41 -16.953 1 70.06 368 LEU B CA 1
ATOM 6150 C C . LEU B 1 368 ? 7.102 -4.672 -17.891 1 70.06 368 LEU B C 1
ATOM 6152 O O . LEU B 1 368 ? 6.707 -3.686 -18.531 1 70.06 368 LEU B O 1
ATOM 6156 N N . ARG B 1 369 ? 8.273 -5.176 -17.828 1 71.31 369 ARG B N 1
ATOM 6157 C CA . ARG B 1 369 ? 9.211 -4.66 -18.812 1 71.31 369 ARG B CA 1
ATOM 6158 C C . ARG B 1 369 ? 8.695 -4.887 -20.234 1 71.31 369 ARG B C 1
ATOM 6160 O O . ARG B 1 369 ? 8.062 -5.906 -20.516 1 71.31 369 ARG B O 1
ATOM 6167 N N . PRO B 1 370 ? 8.883 -3.947 -21.047 1 70.25 370 PRO B N 1
ATOM 6168 C CA . PRO B 1 370 ? 8.344 -4.016 -22.406 1 70.25 370 PRO B CA 1
ATOM 6169 C C . PRO B 1 370 ? 8.773 -5.277 -23.141 1 70.25 370 PRO B C 1
ATOM 6171 O O . PRO B 1 370 ? 8.047 -5.777 -24 1 70.25 370 PRO B O 1
ATOM 6174 N N . ASP B 1 371 ? 9.953 -5.781 -22.844 1 72.81 371 ASP B N 1
ATOM 6175 C CA . ASP B 1 371 ? 10.484 -6.918 -23.594 1 72.81 371 ASP B CA 1
ATOM 6176 C C . ASP B 1 371 ? 9.844 -8.227 -23.141 1 72.81 371 ASP B C 1
ATOM 6178 O O . ASP B 1 371 ? 9.938 -9.242 -23.828 1 72.81 371 ASP B O 1
ATOM 6182 N N . VAL B 1 372 ? 9.141 -8.133 -22.031 1 73.31 372 VAL B N 1
ATOM 6183 C CA . VAL B 1 372 ? 8.594 -9.391 -21.531 1 73.31 372 VAL B CA 1
ATOM 6184 C C . VAL B 1 372 ? 7.078 -9.266 -21.375 1 73.31 372 VAL B C 1
ATOM 6186 O O . VAL B 1 372 ? 6.395 -10.25 -21.078 1 73.31 372 VAL B O 1
ATOM 6189 N N . ASN B 1 373 ? 6.586 -8.094 -21.578 1 73.88 373 ASN B N 1
ATOM 6190 C CA . ASN B 1 373 ? 5.164 -7.828 -21.359 1 73.88 373 ASN B CA 1
ATOM 6191 C C . ASN B 1 373 ? 4.293 -8.766 -22.188 1 73.88 373 ASN B C 1
ATOM 6193 O O . ASN B 1 373 ? 3.24 -9.211 -21.734 1 73.88 373 ASN B O 1
ATOM 6197 N N . PHE B 1 374 ? 4.773 -9.188 -23.312 1 76.06 374 PHE B N 1
ATOM 6198 C CA . PHE B 1 374 ? 3.988 -10.016 -24.219 1 76.06 374 PHE B CA 1
ATOM 6199 C C . PHE B 1 374 ? 3.885 -11.445 -23.703 1 76.06 374 PHE B C 1
ATOM 6201 O O . PHE B 1 374 ? 2.959 -12.172 -24.062 1 76.06 374 PHE B O 1
ATOM 6208 N N . ARG B 1 375 ? 4.734 -11.789 -22.812 1 79.25 375 ARG B N 1
ATOM 6209 C CA . ARG B 1 375 ? 4.785 -13.164 -22.328 1 79.25 375 ARG B CA 1
ATOM 6210 C C . ARG B 1 375 ? 3.57 -13.484 -21.469 1 79.25 375 ARG B C 1
ATOM 6212 O O . ARG B 1 375 ? 3.137 -14.641 -21.406 1 79.25 375 ARG B O 1
ATOM 6219 N N . LEU B 1 376 ? 3.061 -12.5 -20.844 1 81.69 376 LEU B N 1
ATOM 6220 C CA . LEU B 1 376 ? 1.902 -12.703 -19.984 1 81.69 376 LEU B CA 1
ATOM 6221 C C . LEU B 1 376 ? 0.675 -13.086 -20.812 1 81.69 376 LEU B C 1
ATOM 6223 O O . LEU B 1 376 ? -0.242 -13.734 -20.297 1 81.69 376 LEU B O 1
ATOM 6227 N N . TYR B 1 377 ? 0.719 -12.695 -22.031 1 78.38 377 TYR B N 1
ATOM 6228 C CA . TYR B 1 377 ? -0.469 -12.852 -22.859 1 78.38 377 TYR B CA 1
ATOM 6229 C C . TYR B 1 377 ? -0.376 -14.102 -23.719 1 78.38 377 TYR B C 1
ATOM 6231 O O . TYR B 1 377 ? -1.378 -14.555 -24.281 1 78.38 377 TYR B O 1
ATOM 6239 N N . ASN B 1 378 ? 0.771 -14.57 -23.75 1 75.25 378 ASN B N 1
ATOM 6240 C CA . ASN B 1 378 ? 0.963 -15.773 -24.547 1 75.25 378 ASN B CA 1
ATOM 6241 C C . ASN B 1 378 ? 0.465 -17.016 -23.828 1 75.25 378 ASN B C 1
ATOM 6243 O O . ASN B 1 378 ? 0.425 -17.047 -22.594 1 75.25 378 ASN B O 1
ATOM 6247 N N . SER B 1 379 ? 0.018 -17.922 -24.672 1 64.69 379 SER B N 1
ATOM 6248 C CA . SER B 1 379 ? -0.459 -19.172 -24.094 1 64.69 379 SER B CA 1
ATOM 6249 C C . SER B 1 379 ? 0.676 -19.938 -23.438 1 64.69 379 SER B C 1
ATOM 6251 O O . SER B 1 379 ? 1.844 -19.766 -23.781 1 64.69 379 SER B O 1
ATOM 6253 N N . GLN B 1 380 ? 0.291 -20.672 -22.375 1 61.81 380 GLN B N 1
ATOM 6254 C CA . GLN B 1 380 ? 1.21 -21.422 -21.516 1 61.81 380 GLN B CA 1
ATOM 6255 C C . GLN B 1 380 ? 1.942 -22.5 -22.312 1 61.81 380 GLN B C 1
ATOM 6257 O O . GLN B 1 380 ? 1.326 -23.234 -23.094 1 61.81 380 GLN B O 1
ATOM 6262 N N . GLN B 1 381 ? 3.309 -22.422 -22.188 1 64.06 381 GLN B N 1
ATOM 6263 C CA . GLN B 1 381 ? 4.09 -23.281 -23.062 1 64.06 381 GLN B CA 1
ATOM 6264 C C . GLN B 1 381 ? 4.914 -24.281 -22.266 1 64.06 381 GLN B C 1
ATOM 6266 O O . GLN B 1 381 ? 5.805 -24.938 -22.812 1 64.06 381 GLN B O 1
ATOM 6271 N N . LEU B 1 382 ? 4.5 -24.453 -20.922 1 65.88 382 LEU B N 1
ATOM 6272 C CA . LEU B 1 382 ? 5.398 -25.391 -20.266 1 65.88 382 LEU B CA 1
ATOM 6273 C C . LEU B 1 382 ? 5.102 -26.828 -20.703 1 65.88 382 LEU B C 1
ATOM 6275 O O . LEU B 1 382 ? 3.943 -27.188 -20.922 1 65.88 382 LEU B O 1
ATOM 6279 N N . GLU B 1 383 ? 6.004 -27.453 -21.469 1 57.31 383 GLU B N 1
ATOM 6280 C CA . GLU B 1 383 ? 5.918 -28.734 -22.141 1 57.31 383 GLU B CA 1
ATOM 6281 C C . GLU B 1 383 ? 5.164 -29.766 -21.297 1 57.31 383 GLU B C 1
ATOM 6283 O O . GLU B 1 383 ? 4.352 -30.531 -21.812 1 57.31 383 GLU B O 1
ATOM 6288 N N . LYS B 1 384 ? 5.676 -30.031 -20 1 59.44 384 LYS B N 1
ATOM 6289 C CA . LYS B 1 384 ? 5.035 -31.031 -19.172 1 59.44 384 LYS B CA 1
ATOM 6290 C C . LYS B 1 384 ? 3.977 -30.391 -18.266 1 59.44 384 LYS B C 1
ATOM 6292 O O . LYS B 1 384 ? 4.227 -29.359 -17.641 1 59.44 384 LYS B O 1
ATOM 6297 N N . ASN B 1 385 ? 2.723 -30.906 -18.438 1 64.06 385 ASN B N 1
ATOM 6298 C CA . ASN B 1 385 ? 1.561 -30.422 -17.703 1 64.06 385 ASN B CA 1
ATOM 6299 C C . ASN B 1 385 ? 1.787 -30.469 -16.203 1 64.06 385 ASN B C 1
ATOM 6301 O O . ASN B 1 385 ? 2.506 -31.344 -15.711 1 64.06 385 ASN B O 1
ATOM 6305 N N . VAL B 1 386 ? 1.556 -29.516 -15.391 1 73.25 386 VAL B N 1
ATOM 6306 C CA . VAL B 1 386 ? 1.415 -29.469 -13.938 1 73.25 386 VAL B CA 1
ATOM 6307 C C . VAL B 1 386 ? 2.793 -29.375 -13.289 1 73.25 386 VAL B C 1
ATOM 6309 O O . VAL B 1 386 ? 3.057 -30.016 -12.273 1 73.25 386 VAL B O 1
ATOM 6312 N N . CYS B 1 387 ? 3.756 -28.844 -14.062 1 83.12 387 CYS B N 1
ATOM 6313 C CA . CYS B 1 387 ? 5.082 -28.703 -13.477 1 83.12 387 CYS B CA 1
ATOM 6314 C C . CYS B 1 387 ? 5.441 -27.234 -13.297 1 83.12 387 CYS B C 1
ATOM 6316 O O . CYS B 1 387 ? 4.793 -26.344 -13.867 1 83.12 387 CYS B O 1
ATOM 6318 N N . SER B 1 388 ? 6.367 -27.094 -12.406 1 90 388 SER B N 1
ATOM 6319 C CA . SER B 1 388 ? 6.906 -25.766 -12.141 1 90 388 SER B CA 1
ATOM 6320 C C . SER B 1 388 ? 8.367 -25.672 -12.578 1 90 388 SER B C 1
ATOM 6322 O O . SER B 1 388 ? 9.062 -26.672 -12.656 1 90 388 SER B O 1
ATOM 6324 N N . ILE B 1 389 ? 8.781 -24.547 -12.945 1 91.38 389 ILE B N 1
ATOM 6325 C CA . ILE B 1 389 ? 10.18 -24.312 -13.281 1 91.38 389 ILE B CA 1
ATOM 6326 C C . ILE B 1 389 ? 11.031 -24.406 -12.023 1 91.38 389 ILE B C 1
ATOM 6328 O O . ILE B 1 389 ? 10.773 -23.719 -11.039 1 91.38 389 ILE B O 1
ATOM 6332 N N . LYS B 1 390 ? 12.023 -25.234 -12.062 1 93.62 390 LYS B N 1
ATOM 6333 C CA . LYS B 1 390 ? 12.914 -25.406 -10.914 1 93.62 390 LYS B CA 1
ATOM 6334 C C . LYS B 1 390 ? 14.188 -24.594 -11.078 1 93.62 390 LYS B C 1
ATOM 6336 O O . LYS B 1 390 ? 14.781 -24.156 -10.094 1 93.62 390 LYS B O 1
ATOM 6341 N N . M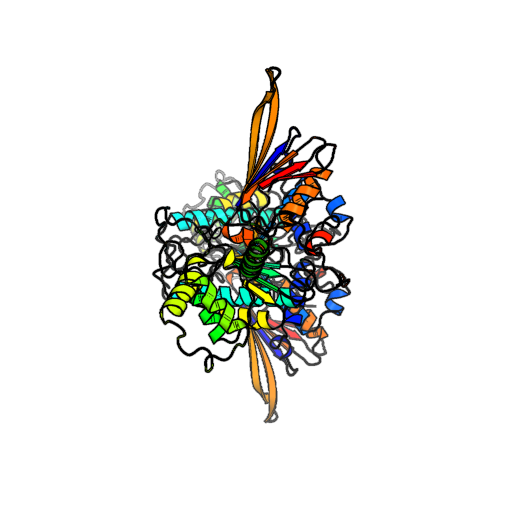ET B 1 391 ? 14.57 -24.516 -12.352 1 94.5 391 MET B N 1
ATOM 6342 C CA . MET B 1 391 ? 15.828 -23.812 -12.609 1 94.5 391 MET B CA 1
ATOM 6343 C C . MET B 1 391 ? 15.82 -23.172 -13.992 1 94.5 391 MET B C 1
ATOM 6345 O O . MET B 1 391 ? 15.273 -23.734 -14.938 1 94.5 391 MET B O 1
ATOM 6349 N N . ILE B 1 392 ? 16.406 -22 -14.094 1 94.38 392 ILE B N 1
ATOM 6350 C CA . ILE B 1 392 ? 16.672 -21.312 -15.359 1 94.38 392 ILE B CA 1
ATOM 6351 C C . ILE B 1 392 ? 18.172 -21.062 -15.5 1 94.38 392 ILE B C 1
ATOM 6353 O O . ILE B 1 392 ? 18.812 -20.516 -14.594 1 94.38 392 ILE B O 1
ATOM 6357 N N . ASN B 1 393 ? 18.703 -21.469 -16.578 1 94.12 393 ASN B N 1
ATOM 6358 C CA . ASN B 1 393 ? 20.109 -21.219 -16.859 1 94.12 393 ASN B CA 1
ATOM 6359 C C . ASN B 1 393 ? 20.281 -20.391 -18.125 1 94.12 393 ASN B C 1
ATOM 6361 O O . ASN B 1 393 ? 19.641 -20.641 -19.141 1 94.12 393 ASN B O 1
ATOM 6365 N N . LYS B 1 394 ? 21.031 -19.344 -18 1 94.19 394 LYS B N 1
ATOM 6366 C CA . LYS B 1 394 ? 21.406 -18.531 -19.156 1 94.19 394 LYS B CA 1
ATOM 6367 C C . LYS B 1 394 ? 22.875 -18.75 -19.531 1 94.19 394 LYS B C 1
ATOM 6369 O O . LYS B 1 394 ? 23.766 -18.594 -18.688 1 94.19 394 LYS B O 1
ATOM 6374 N N . SER B 1 395 ? 23.125 -19.109 -20.797 1 91.81 395 SER B N 1
ATOM 6375 C CA . SER B 1 395 ? 24.469 -19.266 -21.375 1 91.81 395 SER B CA 1
ATOM 6376 C C . SER B 1 395 ? 24.578 -18.516 -22.703 1 91.81 395 SER B C 1
ATOM 6378 O O . SER B 1 395 ? 23.672 -17.812 -23.109 1 91.81 395 SER B O 1
ATOM 6380 N N . ASP B 1 396 ? 25.734 -18.625 -23.328 1 88.25 396 ASP B N 1
ATOM 6381 C CA . ASP B 1 396 ? 25.953 -18 -24.625 1 88.25 396 ASP B CA 1
ATOM 6382 C C . ASP B 1 396 ? 24.969 -18.531 -25.672 1 88.25 396 ASP B C 1
ATOM 6384 O O . ASP B 1 396 ? 24.656 -17.828 -26.641 1 88.25 396 ASP B O 1
ATOM 6388 N N . ASN B 1 397 ? 24.484 -19.734 -25.438 1 86.88 397 ASN B N 1
ATOM 6389 C CA . ASN B 1 397 ? 23.562 -20.359 -26.375 1 86.88 397 ASN B CA 1
ATOM 6390 C C . ASN B 1 397 ? 22.109 -19.984 -26.078 1 86.88 397 ASN B C 1
ATOM 6392 O O . ASN B 1 397 ? 21.203 -20.469 -26.75 1 86.88 397 ASN B O 1
ATOM 6396 N N . GLY B 1 398 ? 21.969 -19.266 -25.078 1 89.81 398 GLY B N 1
ATOM 6397 C CA . GLY B 1 398 ? 20.625 -18.844 -24.734 1 89.81 398 GLY B CA 1
ATOM 6398 C C . GLY B 1 398 ? 20.141 -19.391 -23.406 1 89.81 398 GLY B C 1
ATOM 6399 O O . GLY B 1 398 ? 20.938 -19.656 -22.516 1 89.81 398 GLY B O 1
ATOM 6400 N N . PHE B 1 399 ? 18.797 -19.453 -23.25 1 90.56 399 PHE B N 1
ATOM 6401 C CA . PHE B 1 399 ? 18.203 -19.875 -21.984 1 90.56 399 PHE B CA 1
ATOM 6402 C C . PHE B 1 399 ? 17.875 -21.359 -22 1 90.56 399 PHE B C 1
ATOM 6404 O O . PHE B 1 399 ? 17.438 -21.891 -23.031 1 90.56 399 PHE B O 1
ATOM 6411 N N . SER B 1 400 ? 18.094 -22.047 -20.953 1 91.12 400 SER B N 1
ATOM 6412 C CA . SER B 1 400 ? 17.625 -23.406 -20.688 1 91.12 400 SER B CA 1
ATOM 6413 C C . SER B 1 400 ? 16.812 -23.484 -19.422 1 91.12 400 SER B C 1
ATOM 6415 O O . SER B 1 400 ? 17.156 -22.875 -18.406 1 91.12 400 SER B O 1
ATOM 6417 N N . VAL B 1 401 ? 15.711 -24.234 -19.453 1 89.88 401 VAL B N 1
ATOM 6418 C CA . VAL B 1 401 ? 14.789 -24.297 -18.328 1 89.88 401 VAL B CA 1
ATOM 6419 C C . VAL B 1 401 ? 14.648 -25.75 -17.859 1 89.88 401 VAL B C 1
ATOM 6421 O O . VAL B 1 401 ? 14.484 -26.656 -18.672 1 89.88 401 VAL B O 1
ATOM 6424 N N . THR B 1 402 ? 14.797 -25.953 -16.594 1 89.25 402 THR B N 1
ATOM 6425 C CA . THR B 1 402 ? 14.562 -27.25 -15.969 1 89.25 402 THR B CA 1
ATOM 6426 C C . THR B 1 402 ? 13.258 -27.25 -15.188 1 89.25 402 THR B C 1
ATOM 6428 O O . THR B 1 402 ? 13.016 -26.359 -14.367 1 89.25 402 THR B O 1
ATOM 6431 N N . ILE B 1 403 ? 12.453 -28.266 -15.414 1 89.31 403 ILE B N 1
ATOM 6432 C CA . ILE B 1 403 ? 11.148 -28.359 -14.773 1 89.31 403 ILE B CA 1
ATOM 6433 C C . ILE B 1 403 ? 11.125 -29.547 -13.812 1 89.31 403 ILE B C 1
ATOM 6435 O O . ILE B 1 403 ? 11.781 -30.562 -14.055 1 89.31 403 ILE B O 1
#

InterPro domains:
  IPR024861 Donson [PR02064] (2-14)
  IPR024861 Donson [PR02064] (107-120)
  IPR024861 Donson [PR02064] (120-135)
  IPR024861 Donson [PTHR12972] (1-385)
  IPR060529 Protein downstream neighbor of Son domain [PF27662] (5-400)

Foldseek 3Di:
DDAFFFFWFFKKKKKDLDDPCLQPPDDPVLLVLLVVCLAVLPPPLCSCVVHDLNSLSQVLFKWKKPDDDPVDDQPPLQDDQPDDFDDQPQQVDPVSLVVQLVLVLQQLVFVVVCQAVQNFQWKKWHFNQKIKIWGHALFQQARWIKIKIFAAAPVRVVVLVVLVQDKDQVLLVVVVVVVVVVVPDDDDDPPDVPPPQPPLVVVVVVVDDCVVVVCSDPVNVVSVVVVRNVCGRHLSRMIMGTHPSVVVVSVCLSPPPVRADNDGNRHSHHIMMIGLDDTPNIDMDGWDKDKDWDWDADPVRDTRIMIMMMTGDGNGRLSVVSVVVSCVVPPDAKMKMFTRTPLRRLQVLAFDPNDDDNPPPPNSSSSHNPVCSCSRSHHRDDPDHSGGWGMWIQHPVGIDTDD/DDAFFFFWFFKKKKKDLDDPCLQPPDDPVLLVLLVVCLAVLPPPLCSCVVHDLNSLSQVLFKWKKPDDDPVDDQPPLQDDQPDDFDDQPQQVDVVSLVVQLVLVLQQLVFVVVCQAVQNFQWKKWHFNQKIKIWGHALFQQARWIKIKIFAAAPVRVVVLVVLPQDKDQVLLVVVVVVVVVVVPDDDDDCPDVPPPQVPLVVCVVVVDDCVVVVPSPPVNVVSVVVVRNVCGRHLSRMIMGTHPSVVVVSVCLSPPPVRADNDGNRHSHHIMMIGLDDTPNIDMDGWDKDKDWDWDADPVRDTRIMIMMMTGDGNGRLSVVSVVVSCVVPPDAKMKMFTRTPLRRLQVLAFDPNDDDNPPPPQSSSSHNPVCSCSRSHHRDPPDHSGGWGMWIQHPVGIDTDD

Sequence (806 aa):
KIPIDWSLKSKLRIASTDNLSWCMNMKSFDEATGLQSFLTCQDKITSFQWDSPESSFKRCSLYWQHPNLPWTKLFPRIVSENKISRTNVIVNNEDIKKSLFSDWSESFTSVFHQLRSNYCPYFYICTHQFTVLFRGQGIAGNSTITALLSPTTRGFREALKLEGIEYSMPILEKKKMNIEGETTEDDGGEDCLDTDEGASVWLESMGLDKKQFPSLDPNKIIRQKEGYRKVDNRPESMLLIQGSEVQGLFNFLLNCRSCIASSGEQAGLPPTILSPTPFIGSTFKSYKVKHSTAKQTDSEGNSFKSNILEITGPILPHNILNLTSLLEERLTSDFSLTFNNHEPTAPFNIYLESQTETTNCDRNNMNLRPDVNFRLYNSQQLEKNVCSIKMINKSDNGFSVTIKIPIDWSLKSKLRIASTDNLSWCMNMKSFDEATGLQSFLTCQDKITSFQWDSPESSFKRCSLYWQHPNLPWTKLFPRIVSENKISRTNVIVNNEDIKKSLFSDWSESFTSVFHQLRSNYCPYFYICTHQFTVLFRGQGIAGNSTITALLSPTTRGFREALKLEGIEYSMPILEKKKMNIEGETTEDDGGEDCLDTDEGASVWLESMGLDKKQFPSLDPNKIIRQKEGYRKVDNRPESMLLIQGSEVQGLFNFLLNCRSCIASSGEQAGLPPTILSPTPFIGSTFKSYKVKHSTAKQTDSEGNSFKSNILEITGPILPHNILNLTSLLEERLTSDFSLTFNNHEPTAPFNIYLESQTETTNCDRNNMNLRPDVNFRLYNSQQLEKNVCSIKMINKSDNGFSVTI

Organism: Lottia gigantea (NCBI:txid225164)

Radius of gyration: 31.55 Å; Cα contacts (8 Å, |Δi|>4): 1543; chains: 2; bounding box: 81×113×74 Å

Nearest PDB structures (foldseek):
  8q6o-assembly1_L  TM=8.806E-01  e=2.090E-35  Xenopus laevis
  8ouw-assembly1_F  TM=7.640E-01  e=7.599E-22  Caenorhabditis elegans
  8ouw-assembly1_G  TM=7.938E-01  e=7.990E-19  Caenorhabditis elegans
  7xui-assembly1_G  TM=4.945E-01  e=6.061E+00  Escherichia coli K-12
  7eeb-assembly1_G  TM=3.190E-01  e=3.826E+00  Mus musculus

Secondary structure (DSSP, 8-state):
-PPP--S-EEEEEEEESS--GGGT---HHHHHHHHHHHHH----HHHHHHS-HHHHHHHHTEEEEES--TTS--S--S--TTS-----SSTT-HHHHHHHHHHHHHHHHHHHHHHHTTS--EEEEE-SS-EEEEE-TTGGG-SS-EEEEES--HHHHHHHHHTT---B-HHHHHHHHHHHHHTTTS----SSS-STHHHHHHHHHTT--TTTS----HHHHHHHHHHHHHHTTSGGG-EEEETTHHHHHHHHHHT-GGGS-SSSTTTTPPPEEEESS--TTPEEEE-EEEEEEEEEE-TTS-EEEEEEEEEEEEE-HHHHHHHHHHHHHH--S-EEEEEEE-GGGGGGG------S----------S--TTTGGGGTSPP--SSTT----EEEEETTEEEEE-/-PPP--S-EEEEEEEESS--GGGT---HHHHHHHHHHHHH----HHHHHHS-HHHHHHHHTEEEEES--TTS--S--S--TTS-----SSTT-HHHHHHHHHHHHHHHHHHHHHHHTTS--EEEEE-SS-EEEEE-TTGGG-SS-EEEEES--HHHHHHHHHTT---B-HHHHHHHHHHHHHHHHS----SSS-STHHHHHHHHHTT--TTTS----HHHHHHHHHHHHHHTTSGGG-EEEETTHHHHHHHHHHT-GGGS-SSSTTTTPPPEEEESS--TTPEEEE-EEEEEEEEEE-TTS-EEEEEEEEEEEEE-HHHHHHHHHHHHHH--S-EEEEEEE-GGGGGGG------S----------S--TTTGGGGTSPP--SSTT----EEEEETTEEEEE-

pLDDT: mean 80.17, std 19.75, range [28.5, 98.69]